Protein 6GMO (pdb70)

Foldseek 3Di:
DVDDFDDLVNLLVQLQVLADPLVPKFKKKKKWWFKAQQVPRATDAQVNLQVLQVVLCVPVPWDFDDQPPGGAWTHDVQWIWGAFFLRTIMITDHGHHDLVVVLVVVVVVQVSSCVRVVVVNMFIFFFFWDFADDLVRGHGDPDQLVVLLVVCQVVAFDQQSRLRRTGMFMKMWIGHNGQVLVLLLLVLLLLCLLLQLLLFQGDQHDNWAGDLWSHVNLVSQVGGHPLFEESPCCSVPPPDTSSVVSVSLQPRAAQFAQDPSDTQGQGPHGLVCQSVQNRVSRHSHHDDVVRSQNSQVPHYYCWGRGSIIMHTNHGTAASLVSSLSSLLSCLQRSAPVSSVVSCVLCVPPDPVNSRVSSNCCRNQRQQPDDPPGTVLVVSVVSLVSSLVSVVVVVPPSSCSNVSSPVCSVVVAHVNNVLVCCCVPVVVNGNSCSCVVRTD/DPDFDDLVVLLVQLQVLADDLVPKFKKKKKWWFKAQQVPRATDAQVVVQVLQVVLCVPVPWDFDDQVPGTAWTHDVQKIWGAFFLRTIMITDHGHHDLVVVLVVVVVVVVSSCVRVVVVNMFIFFFFWAFADDLVRGHGDPDQLVVLLVVVFVVAFDQQSRLRNTGMFMKMWIGANGFVLVLLLLVLLLQCLLLQLLLQQGHQHDNWAGPLWSHVNLLSQVGGHPLQEESPPCSPDPPDTSSVLSVSLQPRFAQFADDPSDTFGQGPHGVVCQSVQNRPSRRNHHDDVVRSQVSQVPHYYCWGGGSIIMRTNHGTAASLVSSLNSLLSCLQSSAPVSSVVSCVLCVPPDPVNSRQSSNCCRNQRQQPDDVPGTVLVVSVVSLVSSLNSVVVVVPPSSVSNVSSPVCSVVVPHPSNVLVCVCVPVVVVGCSCSCVVRID

InterPro domains:
  IPR006336 Glutamate--cysteine ligase, GCS2 [PF04107] (101-510)
  IPR011556 Glutamate--cysteine ligase, plant-type [TIGR01436] (80-514)
  IPR014746 Glutamine synthetase/guanido kinase, catalytic domain [SSF55931] (92-512)
  IPR035434 Glutamate--cysteine ligase, bacteria and plant [PIRSF017901] (77-512)
  IPR035434 Glutamate--cysteine ligase, bacteria and plant [PTHR34378] (51-514)

CATH classification: 3.30.590.20

Radius of gyration: 31.46 Å; Cα contacts (8 Å, |Δi|>4): 1824; chains: 2; bounding box: 55×90×62 Å

Sequence (877 aa):
VATEPLTREDLIAYLASGCKSKKEKWRIGTEHEKFGFEVVNNTLRPMKYDDQIAELLNSIAERFEWEEKVMEGDKIIGLKQGKQSISLEPGGQFELSSGAPLETLHQTCAEVNSHLYQVKAVAEEMGIGFLGMGFQPKWRREDIPTMPKGRYDIMRNYMPKVGSSLGLDMMLRTCTVQVNLDFSSEADMIRKFRAGLALQPIIATALFANSPFTEGKKPNGFLSMRSHIWTDTDKDRTGMLPFVFDDSFGFEQYVDYALDVPMYFAYRNGKYVDCTGMTFRQFLAGKLPCLPGELPTYNDWENHLTTIFPEVRLKRYMMEMRGADGGPWRRLCALPAFWVGLLYDEDVLQSVLDLTADWTPAEREMLRNKVPVTGLKTPFRDGLLKHVAEDVLKLAKDGLERRGYKEVGFLNAVTEVVRTGVTPAENLLEEMYNGEWGQSVDPVFQELLYATEPLTREDLIAYLASGCKSKEKWRIGTTEHEKFGFEVNTLRPMMKYDQIAELLNSIAERFEWEKVMEGDKIIGLKQGKQSISSLEPGGQFEELSGAPLETLHQTCAEVNSHLYQVKAVAEEEMGIIGFLGMGFQPKWRREEDIPTMPKGRRYDIMRNYMPKVGSLGLDMMLRTCTVQVNLDFSSEADMIRRKFRAGLALQPIATALLFANSPFTEGKPNGFLSMRSHIWTDTDKDRTGMLPFVFDDSFGFEQYVDYALDVPMYFAYRNGKYVDCTGMTFRQFLAGKLPCLPGELPTYNDWENHLTTIFPEVRLKRYMEMRGADGGPWRRLCALPAFWVGLLYDEDVLQSVLDLTADWTPAEREMLRNKVPVTGLKTPFRDGLLKHVAEDVLKLAKDDGLERRGYKEVGFLNAVTEVVRTGVTPAENLLEMYNGEWGQSVDPVFQQELLY

Structure (mmCIF, N/CA/C/O backbone):
data_6GMO
#
_entry.id   6GMO
#
_cell.length_a   58.770
_cell.length_b   109.860
_cell.length_c   84.750
_cell.angle_alpha   90.00
_cell.angle_beta   98.72
_cell.angle_gamma   90.00
#
_symmetry.space_group_name_H-M   'P 1 21 1'
#
loop_
_entity.id
_entity.type
_entity.pdbx_description
1 polymer 'Glutamate--cysteine ligase, chloroplastic'
2 non-polymer 'MAGNESIUM ION'
3 non-polymer L-GAMMA-GLUTAMYL-S-METHYLCYSTEINYLGLYCINE
4 non-polymer GLYCEROL
5 non-polymer 'ACETATE ION'
6 water water
#
loop_
_atom_site.group_PDB
_atom_site.id
_atom_site.type_symbol
_atom_site.label_atom_id
_atom_site.label_alt_id
_atom_site.label_comp_id
_atom_site.label_asym_id
_atom_site.label_entity_id
_atom_site.label_seq_id
_atom_site.pdbx_PDB_ins_code
_atom_site.Cartn_x
_atom_site.Cartn_y
_atom_site.Cartn_z
_atom_site.occupancy
_atom_site.B_iso_or_equiv
_atom_site.auth_seq_id
_atom_site.auth_comp_id
_atom_site.auth_asym_id
_atom_site.auth_atom_id
_atom_site.pdbx_PDB_model_num
ATOM 1 N N . VAL A 1 8 ? 19.606 22.976 30.133 1.00 14.66 76 VAL A N 1
ATOM 2 C CA . VAL A 1 8 ? 21.013 22.909 29.731 1.00 13.93 76 VAL A CA 1
ATOM 3 C C . VAL A 1 8 ? 21.535 21.477 29.891 1.00 14.05 76 VAL A C 1
ATOM 4 O O . VAL A 1 8 ? 21.006 20.699 30.682 1.00 19.06 76 VAL A O 1
ATOM 7 N N . ALA A 1 9 ? 22.559 21.145 29.111 1.00 13.20 77 ALA A N 1
ATOM 8 C CA . ALA A 1 9 ? 23.115 19.790 29.049 1.00 22.58 77 ALA A CA 1
ATOM 9 C C . ALA A 1 9 ? 23.760 19.368 30.353 1.00 28.88 77 ALA A C 1
ATOM 10 O O . ALA A 1 9 ? 23.547 18.257 30.819 1.00 26.70 77 ALA A O 1
ATOM 17 N N . THR A 1 10 ? 24.632 20.208 30.894 1.00 22.73 78 THR A N 1
ATOM 18 C CA . THR A 1 10 ? 25.074 19.983 32.255 1.00 40.77 78 THR A CA 1
ATOM 19 C C . THR A 1 10 ? 24.941 21.287 33.001 1.00 40.24 78 THR A C 1
ATOM 20 O O . THR A 1 10 ? 25.783 22.182 32.889 1.00 40.01 78 THR A O 1
ATOM 31 N N . GLU A 1 11 ? 23.947 21.337 33.872 1.00 22.97 79 GLU A N 1
ATOM 32 C CA . GLU A 1 11 ? 23.702 22.541 34.623 1.00 22.81 79 GLU A CA 1
ATOM 33 C C . GLU A 1 11 ? 24.538 22.322 35.859 1.00 23.28 79 GLU A C 1
ATOM 34 O O . GLU A 1 11 ? 24.671 21.187 36.294 1.00 22.37 79 GLU A O 1
ATOM 46 N N . PRO A 1 12 ? 25.161 23.383 36.389 1.00 18.36 80 PRO A N 1
ATOM 47 C CA . PRO A 1 12 ? 25.961 23.190 37.608 1.00 17.47 80 PRO A CA 1
ATOM 48 C C . PRO A 1 12 ? 25.093 22.735 38.774 1.00 24.13 80 PRO A C 1
ATOM 49 O O . PRO A 1 12 ? 23.919 23.106 38.849 1.00 22.21 80 PRO A O 1
ATOM 60 N N . LEU A 1 13 ? 25.651 21.940 39.676 1.00 22.49 81 LEU A N 1
ATOM 61 C CA . LEU A 1 13 ? 24.951 21.621 40.903 1.00 19.38 81 LEU A CA 1
ATOM 62 C C . LEU A 1 13 ? 24.628 22.903 41.637 1.00 20.82 81 LEU A C 1
ATOM 63 O O . LEU A 1 13 ? 25.415 23.853 41.642 1.00 22.45 81 LEU A O 1
ATOM 79 N N . THR A 1 14 ? 23.488 22.895 42.311 1.00 19.18 82 THR A N 1
ATOM 80 C CA . THR A 1 14 ? 23.054 24.032 43.106 1.00 18.43 82 THR A CA 1
ATOM 81 C C . THR A 1 14 ? 22.946 23.556 44.530 1.00 18.93 82 THR A C 1
ATOM 82 O O . THR A 1 14 ? 22.980 22.355 44.794 1.00 14.39 82 THR A O 1
ATOM 93 N N . ARG A 1 15 ? 22.883 24.498 45.458 1.00 16.73 83 ARG A N 1
ATOM 94 C CA . ARG A 1 15 ? 22.643 24.173 46.859 1.00 16.52 83 ARG A CA 1
ATOM 95 C C . ARG A 1 15 ? 21.452 23.222 47.001 1.00 17.94 83 ARG A C 1
ATOM 96 O O . ARG A 1 15 ? 21.502 22.264 47.775 1.00 14.27 83 ARG A O 1
ATOM 117 N N . GLU A 1 16 ? 20.390 23.458 46.234 1.00 16.65 84 GLU A N 1
ATOM 118 C CA . GLU A 1 16 ? 19.206 22.601 46.315 1.00 16.56 84 GLU A CA 1
ATOM 119 C C . GLU A 1 16 ? 19.515 21.153 45.904 1.00 15.45 84 GLU A C 1
ATOM 120 O O . GLU A 1 16 ? 18.939 20.209 46.441 1.00 12.79 84 GLU A O 1
ATOM 132 N N . ASP A 1 17 ? 20.412 20.979 44.940 1.00 14.69 85 ASP A N 1
ATOM 133 C CA . ASP A 1 17 ? 20.822 19.636 44.536 1.00 13.14 85 ASP A CA 1
ATOM 134 C C . ASP A 1 17 ? 21.636 18.958 45.631 1.00 14.89 85 ASP A C 1
ATOM 135 O O . ASP A 1 17 ? 21.532 17.751 45.802 1.00 11.42 85 ASP A O 1
ATOM 144 N N . LEU A 1 18 ? 22.463 19.715 46.352 1.00 14.63 86 LEU A N 1
ATOM 145 C CA . LEU A 1 18 ? 23.264 19.127 47.428 1.00 17.26 86 LEU A CA 1
ATOM 146 C C . LEU A 1 18 ? 22.341 18.677 48.560 1.00 17.08 86 LEU A C 1
ATOM 147 O O . LEU A 1 18 ? 22.578 17.661 49.212 1.00 12.13 86 LEU A O 1
ATOM 163 N N . ILE A 1 19 ? 21.283 19.447 48.787 1.00 10.16 87 ILE A N 1
ATOM 164 C CA . ILE A 1 19 ? 20.245 19.058 49.740 1.00 12.86 87 ILE A CA 1
ATOM 165 C C . ILE A 1 19 ? 19.554 17.778 49.294 1.00 17.02 87 ILE A C 1
ATOM 166 O O . ILE A 1 19 ? 19.330 16.862 50.085 1.00 13.24 87 ILE A O 1
ATOM 182 N N . ALA A 1 20 ? 19.215 17.705 48.023 1.00 12.91 88 ALA A N 1
ATOM 183 C CA . ALA A 1 20 ? 18.455 16.572 47.541 1.00 10.53 88 ALA A CA 1
ATOM 184 C C . ALA A 1 20 ? 19.342 15.339 47.597 1.00 14.46 88 ALA A C 1
ATOM 185 O O . ALA A 1 20 ? 18.841 14.233 47.754 1.00 12.18 88 ALA A O 1
ATOM 192 N N . TYR A 1 21 ? 20.657 15.525 47.466 1.00 12.78 89 TYR A N 1
ATOM 193 C CA . TYR A 1 21 ? 21.582 14.392 47.614 1.00 11.43 89 TYR A CA 1
ATOM 194 C C . TYR A 1 21 ? 21.395 13.743 49.003 1.00 14.25 89 TYR A C 1
ATOM 195 O O . TYR A 1 21 ? 21.204 12.530 49.105 1.00 12.74 89 TYR A O 1
ATOM 213 N N . LEU A 1 22 ? 21.457 14.539 50.069 1.00 13.55 90 LEU A N 1
ATOM 214 C CA . LEU A 1 22 ? 21.206 14.001 51.407 1.00 12.13 90 LEU A CA 1
ATOM 215 C C . LEU A 1 22 ? 19.806 13.402 51.523 1.00 14.97 90 LEU A C 1
ATOM 216 O O . LEU A 1 22 ? 19.626 12.337 52.100 1.00 14.02 90 LEU A O 1
ATOM 232 N N . ALA A 1 23 ? 18.808 14.106 51.000 1.00 12.46 91 ALA A N 1
ATOM 233 C CA . ALA A 1 23 ? 17.438 13.684 51.196 1.00 8.89 91 ALA A CA 1
ATOM 234 C C . ALA A 1 23 ? 17.133 12.367 50.467 1.00 12.74 91 ALA A C 1
ATOM 235 O O . ALA A 1 23 ? 16.170 11.672 50.817 1.00 14.65 91 ALA A O 1
ATOM 242 N N . SER A 1 24 ? 17.936 12.039 49.454 1.00 12.57 92 SER A N 1
ATOM 243 C CA . SER A 1 24 ? 17.724 10.825 48.663 1.00 8.87 92 SER A CA 1
ATOM 244 C C . SER A 1 24 ? 18.114 9.584 49.482 1.00 14.61 92 SER A C 1
ATOM 245 O O . SER A 1 24 ? 17.915 8.455 49.039 1.00 15.23 92 SER A O 1
ATOM 253 N N . GLY A 1 25 ? 18.676 9.809 50.669 1.00 11.68 93 GLY A N 1
ATOM 254 C CA . GLY A 1 25 ? 18.890 8.748 51.639 1.00 10.23 93 GLY A CA 1
ATOM 255 C C . GLY A 1 25 ? 17.641 8.310 52.390 1.00 18.44 93 GLY A C 1
ATOM 256 O O . GLY A 1 25 ? 17.652 7.267 53.035 1.00 16.51 93 GLY A O 1
ATOM 260 N N . CYS A 1 26 ? 16.560 9.084 52.322 1.00 11.71 94 CYS A N 1
ATOM 261 C CA . CYS A 1 26 ? 15.349 8.707 53.058 1.00 13.77 94 CYS A CA 1
ATOM 262 C C . CYS A 1 26 ? 14.833 7.328 52.593 1.00 17.56 94 CYS A C 1
ATOM 263 O O . CYS A 1 26 ? 14.722 7.079 51.397 1.00 17.42 94 CYS A O 1
ATOM 271 N N . LYS A 1 27 ? 14.543 6.450 53.549 1.00 12.65 95 LYS A N 1
ATOM 272 C CA . LYS A 1 27 ? 14.078 5.078 53.286 1.00 16.87 95 LYS A CA 1
ATOM 273 C C . LYS A 1 27 ? 12.904 4.764 54.192 1.00 17.74 95 LYS A C 1
ATOM 274 O O . LYS A 1 27 ? 12.913 5.162 55.350 1.00 15.20 95 LYS A O 1
ATOM 293 N N . SER A 1 28 ? 11.924 3.996 53.716 1.00 12.68 96 SER A N 1
ATOM 294 C CA . SER A 1 28 ? 10.834 3.595 54.597 1.00 18.58 96 SER A CA 1
ATOM 295 C C . SER A 1 28 ? 11.382 2.625 55.639 1.00 11.82 96 SER A C 1
ATOM 296 O O . SER A 1 28 ? 12.448 2.027 55.443 1.00 14.93 96 SER A O 1
ATOM 304 N N . LYS A 1 29 ? 10.651 2.496 56.742 1.00 12.96 97 LYS A N 1
ATOM 305 C CA A LYS A 1 29 ? 11.105 1.765 57.915 0.50 13.10 97 LYS A CA 1
ATOM 306 C CA B LYS A 1 29 ? 11.123 1.771 57.913 0.50 13.11 97 LYS A CA 1
ATOM 307 C C . LYS A 1 29 ? 11.520 0.335 57.580 1.00 21.68 97 LYS A C 1
ATOM 308 O O . LYS A 1 29 ? 12.530 -0.157 58.075 1.00 15.46 97 LYS A O 1
ATOM 345 N N . GLU A 1 30 ? 10.744 -0.338 56.735 1.00 11.37 98 GLU A N 1
ATOM 346 C CA . GLU A 1 30 ? 11.068 -1.724 56.407 1.00 19.25 98 GLU A CA 1
ATOM 347 C C . GLU A 1 30 ? 12.411 -1.829 55.676 1.00 19.67 98 GLU A C 1
ATOM 348 O O . GLU A 1 30 ? 13.051 -2.885 55.672 1.00 19.38 98 GLU A O 1
ATOM 360 N N . LYS A 1 31 ? 12.855 -0.729 55.082 1.00 14.90 99 LYS A N 1
ATOM 361 C CA . LYS A 1 31 ? 14.150 -0.708 54.400 1.00 14.61 99 LYS A CA 1
ATOM 362 C C . LYS A 1 31 ? 15.341 -0.230 55.264 1.00 9.70 99 LYS A C 1
ATOM 363 O O . LYS A 1 31 ? 16.474 -0.188 54.776 1.00 11.74 99 LYS A O 1
ATOM 382 N N . TRP A 1 32 ? 15.101 0.163 56.510 1.00 11.11 100 TRP A N 1
ATOM 383 C CA . TRP A 1 32 ? 16.206 0.563 57.388 1.00 14.73 100 TRP A CA 1
ATOM 384 C C . TRP A 1 32 ? 17.144 -0.605 57.623 1.00 19.35 100 TRP A C 1
ATOM 385 O O . TRP A 1 32 ? 16.697 -1.736 57.771 1.00 15.05 100 TRP A O 1
ATOM 406 N N . ARG A 1 33 ? 18.443 -0.323 57.669 1.00 8.95 101 ARG A N 1
ATOM 407 C CA . ARG A 1 33 ? 19.448 -1.360 57.925 1.00 9.91 101 ARG A CA 1
ATOM 408 C C . ARG A 1 33 ? 20.449 -0.860 58.968 1.00 8.89 101 ARG A C 1
ATOM 409 O O . ARG A 1 33 ? 20.385 0.299 59.413 1.00 11.38 101 ARG A O 1
ATOM 430 N N . ILE A 1 34 ? 21.391 -1.729 59.320 1.00 8.32 102 ILE A N 1
ATOM 431 C CA . ILE A 1 34 ? 22.388 -1.440 60.338 1.00 7.96 102 ILE A CA 1
ATOM 432 C C . ILE A 1 34 ? 23.766 -1.701 59.741 1.00 13.01 102 ILE A C 1
ATOM 433 O O . ILE A 1 34 ? 24.066 -2.842 59.408 1.00 9.60 102 ILE A O 1
ATOM 449 N N . GLY A 1 35 ? 24.572 -0.666 59.504 1.00 8.70 103 GLY A N 1
ATOM 450 C CA . GLY A 1 35 ? 25.971 -0.896 59.165 1.00 11.75 103 GLY A CA 1
ATOM 451 C C . GLY A 1 35 ? 26.872 -0.692 60.357 1.00 10.41 103 GLY A C 1
ATOM 452 O O . GLY A 1 35 ? 26.758 0.340 61.004 1.00 8.08 103 GLY A O 1
ATOM 456 N N . THR A 1 36 ? 27.919 -1.488 60.487 1.00 9.22 104 THR A N 1
ATOM 457 C CA . THR A 1 36 ? 28.803 -1.372 61.631 1.00 8.88 104 THR A CA 1
ATOM 458 C C . THR A 1 36 ? 30.214 -1.283 61.082 1.00 9.67 104 THR A C 1
ATOM 459 O O . THR A 1 36 ? 30.562 -2.033 60.186 1.00 13.43 104 THR A O 1
ATOM 470 N N . GLU A 1 37 ? 31.003 -0.331 61.583 1.00 8.12 105 GLU A N 1
ATOM 471 C CA . GLU A 1 37 ? 32.412 -0.204 61.189 1.00 6.35 105 GLU A CA 1
ATOM 472 C C . GLU A 1 37 ? 33.221 -0.268 62.477 1.00 11.60 105 GLU A C 1
ATOM 473 O O . GLU A 1 37 ? 32.805 0.261 63.505 1.00 10.28 105 GLU A O 1
ATOM 485 N N . HIS A 1 38 ? 34.377 -0.893 62.442 1.00 9.80 106 HIS A N 1
ATOM 486 C CA . HIS A 1 38 ? 35.250 -0.841 63.609 1.00 8.49 106 HIS A CA 1
ATOM 487 C C . HIS A 1 38 ? 36.699 -0.952 63.154 1.00 9.93 106 HIS A C 1
ATOM 488 O O . HIS A 1 38 ? 36.992 -1.475 62.072 1.00 11.27 106 HIS A O 1
ATOM 503 N N . GLU A 1 39 ? 37.586 -0.469 64.014 1.00 9.77 107 GLU A N 1
ATOM 504 C CA . GLU A 1 39 ? 39.016 -0.360 63.738 1.00 8.18 107 GLU A CA 1
ATOM 505 C C . GLU A 1 39 ? 39.764 -1.089 64.851 1.00 7.81 107 GLU A C 1
ATOM 506 O O . GLU A 1 39 ? 39.296 -1.102 65.999 1.00 11.92 107 GLU A O 1
ATOM 518 N N . LYS A 1 40 ? 40.919 -1.660 64.516 1.00 6.39 108 LYS A N 1
ATOM 519 C CA . LYS A 1 40 ? 41.711 -2.507 65.445 1.00 7.47 108 LYS A CA 1
ATOM 520 C C . LYS A 1 40 ? 43.198 -2.202 65.309 1.00 11.47 108 LYS A C 1
ATOM 521 O O . LYS A 1 40 ? 43.653 -1.931 64.208 1.00 11.28 108 LYS A O 1
ATOM 540 N N . PHE A 1 41 ? 43.970 -2.306 66.392 1.00 9.15 109 PHE A N 1
ATOM 541 C CA . PHE A 1 41 ? 45.415 -2.090 66.295 1.00 8.21 109 PHE A CA 1
ATOM 542 C C . PHE A 1 41 ? 46.101 -3.416 66.055 1.00 8.88 109 PHE A C 1
ATOM 543 O O . PHE A 1 41 ? 45.912 -4.327 66.834 1.00 10.50 109 PHE A O 1
ATOM 560 N N . GLY A 1 42 ? 46.877 -3.536 64.975 1.00 11.39 110 GLY A N 1
ATOM 561 C CA . GLY A 1 42 ? 47.702 -4.721 64.773 1.00 10.05 110 GLY A CA 1
ATOM 562 C C . GLY A 1 42 ? 49.082 -4.570 65.412 1.00 13.05 110 GLY A C 1
ATOM 563 O O . GLY A 1 42 ? 49.630 -3.472 65.435 1.00 14.89 110 GLY A O 1
ATOM 567 N N . PHE A 1 43 ? 49.644 -5.669 65.900 1.00 11.23 111 PHE A N 1
ATOM 568 C CA . PHE A 1 43 ? 50.921 -5.630 66.610 1.00 14.69 111 PHE A CA 1
ATOM 569 C C . PHE A 1 43 ? 51.655 -6.959 66.484 1.00 13.90 111 PHE A C 1
ATOM 570 O O . PHE A 1 43 ? 51.029 -7.994 66.272 1.00 14.18 111 PHE A O 1
ATOM 587 N N . GLU A 1 44 ? 52.987 -6.925 66.573 1.00 15.71 112 GLU A N 1
ATOM 588 C CA . GLU A 1 44 ? 53.791 -8.147 66.627 1.00 16.49 112 GLU A CA 1
ATOM 589 C C . GLU A 1 44 ? 53.680 -8.731 68.021 1.00 20.74 112 GLU A C 1
ATOM 590 O O . GLU A 1 44 ? 53.930 -8.046 69.005 1.00 19.12 112 GLU A O 1
ATOM 602 N N . VAL A 1 45 ? 53.317 -10.003 68.118 1.00 16.74 113 VAL A N 1
ATOM 603 C CA A VAL A 1 45 ? 53.068 -10.630 69.406 0.50 19.79 113 VAL A CA 1
ATOM 604 C CA B VAL A 1 45 ? 53.057 -10.594 69.420 0.50 19.79 113 VAL A CA 1
ATOM 605 C C . VAL A 1 45 ? 54.315 -10.658 70.269 1.00 25.72 113 VAL A C 1
ATOM 606 O O . VAL A 1 45 ? 54.243 -10.561 71.491 1.00 28.75 113 VAL A O 1
ATOM 631 N N . ASN A 1 46 ? 55.468 -10.807 69.635 1.00 23.08 114 ASN A N 1
ATOM 632 C CA A ASN A 1 46 ? 56.703 -10.942 70.395 0.50 32.66 114 ASN A CA 1
ATOM 633 C CA B ASN A 1 46 ? 56.700 -10.943 70.398 0.50 32.65 114 ASN A CA 1
ATOM 634 C C . ASN A 1 46 ? 57.196 -9.598 70.945 1.00 32.85 114 ASN A C 1
ATOM 635 O O . ASN A 1 46 ? 57.533 -9.494 72.118 1.00 44.65 114 ASN A O 1
ATOM 656 N N . THR A 1 47 ? 57.233 -8.564 70.113 1.00 24.94 115 THR A N 1
ATOM 657 C CA . THR A 1 47 ? 57.710 -7.263 70.572 1.00 18.53 115 THR A CA 1
ATOM 658 C C . THR A 1 47 ? 56.661 -6.241 70.989 1.00 24.75 115 THR A C 1
ATOM 659 O O . THR A 1 47 ? 57.000 -5.210 71.572 1.00 18.73 115 THR A O 1
ATOM 670 N N . LEU A 1 48 ? 55.390 -6.536 70.718 1.00 18.99 116 LEU A N 1
ATOM 671 C CA . LEU A 1 48 ? 54.301 -5.566 70.874 1.00 18.57 116 LEU A CA 1
ATOM 672 C C . LEU A 1 48 ? 54.341 -4.390 69.887 1.00 17.00 116 LEU A C 1
ATOM 673 O O . LEU A 1 48 ? 53.491 -3.494 69.953 1.00 15.23 116 LEU A O 1
ATOM 689 N N . ARG A 1 49 ? 55.342 -4.342 69.009 1.00 15.30 117 ARG A N 1
ATOM 690 C CA . ARG A 1 49 ? 55.446 -3.229 68.069 1.00 15.33 117 ARG A CA 1
ATOM 691 C C . ARG A 1 49 ? 54.233 -3.110 67.151 1.00 13.88 117 ARG A C 1
ATOM 692 O O . ARG A 1 49 ? 53.647 -4.108 66.773 1.00 20.22 117 ARG A O 1
ATOM 713 N N . PRO A 1 50 ? 53.889 -1.880 66.754 1.00 18.33 118 PRO A N 1
ATOM 714 C CA . PRO A 1 50 ? 52.824 -1.676 65.772 1.00 15.12 118 PRO A CA 1
ATOM 715 C C . PRO A 1 50 ? 53.152 -2.347 64.450 1.00 16.75 118 PRO A C 1
ATOM 716 O O . PRO A 1 50 ? 54.275 -2.285 63.937 1.00 18.02 118 PRO A O 1
ATOM 727 N N . MET A 1 51 ? 52.139 -2.984 63.898 1.00 15.93 119 MET A N 1
ATOM 728 C CA . MET A 1 51 ? 52.226 -3.660 62.627 1.00 14.19 119 MET A CA 1
ATOM 729 C C . MET A 1 51 ? 52.597 -2.668 61.530 1.00 14.03 119 MET A C 1
ATOM 730 O O . MET A 1 51 ? 51.970 -1.609 61.397 1.00 17.95 119 MET A O 1
ATOM 744 N N . LYS A 1 52 ? 53.660 -2.986 60.786 1.00 13.04 120 LYS A N 1
ATOM 745 C CA . LYS A 1 52 ? 54.162 -2.184 59.651 1.00 15.63 120 LYS A CA 1
ATOM 746 C C . LYS A 1 52 ? 53.446 -2.404 58.316 1.00 15.89 120 LYS A C 1
ATOM 747 O O . LYS A 1 52 ? 52.847 -3.458 58.097 1.00 18.30 120 LYS A O 1
ATOM 766 N N . TYR A 1 53 ? 53.508 -1.419 57.425 1.00 18.54 121 TYR A N 1
ATOM 767 C CA . TYR A 1 53 ? 52.860 -1.569 56.132 1.00 18.68 121 TYR A CA 1
ATOM 768 C C . TYR A 1 53 ? 53.228 -2.861 55.389 1.00 21.92 121 TYR A C 1
ATOM 769 O O . TYR A 1 53 ? 52.357 -3.479 54.801 1.00 15.90 121 TYR A O 1
ATOM 787 N N . ASP A 1 54 ? 54.486 -3.292 55.383 1.00 21.18 122 ASP A N 1
ATOM 788 C CA A ASP A 1 54 ? 54.842 -4.502 54.642 0.50 17.93 122 ASP A CA 1
ATOM 789 C CA B ASP A 1 54 ? 54.838 -4.505 54.645 0.50 17.93 122 ASP A CA 1
ATOM 790 C C . ASP A 1 54 ? 54.134 -5.736 55.216 1.00 21.02 122 ASP A C 1
ATOM 791 O O . ASP A 1 54 ? 53.763 -6.653 54.473 1.00 18.66 122 ASP A O 1
ATOM 808 N N . GLN A 1 55 ? 53.937 -5.760 56.531 1.00 19.45 123 GLN A N 1
ATOM 809 C CA . GLN A 1 55 ? 53.223 -6.860 57.183 1.00 13.80 123 GLN A CA 1
ATOM 810 C C . GLN A 1 55 ? 51.739 -6.773 56.859 1.00 16.71 123 GLN A C 1
ATOM 811 O O . GLN A 1 55 ? 51.092 -7.787 56.606 1.00 14.62 123 GLN A O 1
ATOM 825 N N . ILE A 1 56 ? 51.212 -5.551 56.869 1.00 12.71 124 ILE A N 1
ATOM 826 C CA . ILE A 1 56 ? 49.809 -5.296 56.502 1.00 12.55 124 ILE A CA 1
ATOM 827 C C . ILE A 1 56 ? 49.515 -5.754 55.073 1.00 14.29 124 ILE A C 1
ATOM 828 O O . ILE A 1 56 ? 48.483 -6.369 54.799 1.00 13.04 124 ILE A O 1
ATOM 844 N N . ALA A 1 57 ? 50.430 -5.476 54.150 1.00 16.09 125 ALA A N 1
ATOM 845 C CA . ALA A 1 57 ? 50.226 -5.912 52.773 1.00 16.28 125 ALA A CA 1
ATOM 846 C C . ALA A 1 57 ? 50.213 -7.438 52.662 1.00 13.89 125 ALA A C 1
ATOM 847 O O . ALA A 1 57 ? 49.397 -7.986 51.915 1.00 14.79 125 ALA A O 1
ATOM 854 N N . GLU A 1 58 ? 51.103 -8.138 53.371 1.00 14.14 126 GLU A N 1
ATOM 855 C CA . GLU A 1 58 ? 51.055 -9.594 53.332 1.00 13.51 126 GLU A CA 1
ATOM 856 C C . GLU A 1 58 ? 49.711 -10.101 53.878 1.00 15.45 126 GLU A C 1
ATOM 857 O O . GLU A 1 58 ? 49.125 -11.039 53.335 1.00 17.27 126 GLU A O 1
ATOM 869 N N . LEU A 1 59 ? 49.258 -9.503 54.980 1.00 11.34 127 LEU A N 1
ATOM 870 C CA . LEU A 1 59 ? 47.992 -9.893 55.604 1.00 12.62 127 LEU A CA 1
ATOM 871 C C . LEU A 1 59 ? 46.823 -9.710 54.633 1.00 15.56 127 LEU A C 1
ATOM 872 O O . LEU A 1 59 ? 46.005 -10.615 54.448 1.00 14.01 127 LEU A O 1
ATOM 888 N N . LEU A 1 60 ? 46.752 -8.544 54.003 1.00 11.75 128 LEU A N 1
ATOM 889 C CA . LEU A 1 60 ? 45.667 -8.243 53.072 1.00 13.04 128 LEU A CA 1
ATOM 890 C C . LEU A 1 60 ? 45.692 -9.190 51.876 1.00 14.12 128 LEU A C 1
ATOM 891 O O . LEU A 1 60 ? 44.657 -9.699 51.455 1.00 12.55 128 LEU A O 1
ATOM 907 N N . ASN A 1 61 ? 46.877 -9.401 51.313 1.00 11.96 129 ASN A N 1
ATOM 908 C CA . ASN A 1 61 ? 47.005 -10.316 50.177 1.00 14.97 129 ASN A CA 1
ATOM 909 C C . ASN A 1 61 ? 46.594 -11.746 50.535 1.00 17.46 129 ASN A C 1
ATOM 910 O O . ASN A 1 61 ? 45.928 -12.428 49.739 1.00 16.63 129 ASN A O 1
ATOM 921 N N . SER A 1 62 ? 46.984 -12.216 51.718 1.00 15.15 130 SER A N 1
ATOM 922 C CA . SER A 1 62 ? 46.641 -13.572 52.122 1.00 16.30 130 SER A CA 1
ATOM 923 C C . SER A 1 62 ? 45.145 -13.708 52.384 1.00 16.18 130 SER A C 1
ATOM 924 O O . SER A 1 62 ? 44.532 -14.724 52.020 1.00 16.68 130 SER A O 1
ATOM 932 N N . ILE A 1 63 ? 44.542 -12.704 53.017 1.00 10.29 131 ILE A N 1
ATOM 933 C CA . ILE A 1 63 ? 43.097 -12.753 53.247 1.00 10.85 131 ILE A CA 1
ATOM 934 C C . ILE A 1 63 ? 42.385 -12.800 51.895 1.00 10.26 131 ILE A C 1
ATOM 935 O O . ILE A 1 63 ? 41.386 -13.514 51.733 1.00 12.99 131 ILE A O 1
ATOM 951 N N . ALA A 1 64 ? 42.885 -12.029 50.936 1.00 11.91 132 ALA A N 1
ATOM 952 C CA . ALA A 1 64 ? 42.219 -11.919 49.646 1.00 13.63 132 ALA A CA 1
ATOM 953 C C . ALA A 1 64 ? 42.205 -13.286 48.979 1.00 17.19 132 ALA A C 1
ATOM 954 O O . ALA A 1 64 ? 41.175 -13.727 48.474 1.00 15.27 132 ALA A O 1
ATOM 961 N N . GLU A 1 65 ? 43.362 -13.939 48.975 1.00 16.15 133 GLU A N 1
ATOM 962 C CA . GLU A 1 65 ? 43.517 -15.212 48.278 1.00 20.58 133 GLU A CA 1
ATOM 963 C C . GLU A 1 65 ? 42.752 -16.314 48.990 1.00 19.61 133 GLU A C 1
ATOM 964 O O . GLU A 1 65 ? 42.071 -17.123 48.374 1.00 18.85 133 GLU A O 1
ATOM 976 N N . ARG A 1 66 ? 42.858 -16.342 50.306 1.00 16.25 134 ARG A N 1
ATOM 977 C CA . ARG A 1 66 ? 42.286 -17.417 51.069 1.00 13.10 134 ARG A CA 1
ATOM 978 C C . ARG A 1 66 ? 40.761 -17.352 51.139 1.00 17.41 134 ARG A C 1
ATOM 979 O O . ARG A 1 66 ? 40.078 -18.374 51.081 1.00 15.55 134 ARG A O 1
ATOM 1000 N N . PHE A 1 67 ? 40.265 -16.160 51.435 1.00 15.94 135 PHE A N 1
ATOM 1001 C CA . PHE A 1 67 ? 38.840 -15.920 51.689 1.00 14.64 135 PHE A CA 1
ATOM 1002 C C . PHE A 1 67 ? 38.028 -15.264 50.554 1.00 8.24 135 PHE A C 1
ATOM 1003 O O . PHE A 1 67 ? 36.871 -14.887 50.753 1.00 12.30 135 PHE A O 1
ATOM 1020 N N . GLU A 1 68 ? 38.678 -15.066 49.416 1.00 6.10 136 GLU A N 1
ATOM 1021 C CA . GLU A 1 68 ? 38.054 -14.500 48.220 1.00 15.60 136 GLU A CA 1
ATOM 1022 C C . GLU A 1 68 ? 37.516 -13.074 48.397 1.00 11.43 136 GLU A C 1
ATOM 1023 O O . GLU A 1 68 ? 36.310 -12.810 48.308 1.00 13.76 136 GLU A O 1
ATOM 1035 N N . TRP A 1 69 ? 38.449 -12.148 48.610 1.00 12.04 137 TRP A N 1
ATOM 1036 C CA . TRP A 1 69 ? 38.140 -10.723 48.591 1.00 11.45 137 TRP A CA 1
ATOM 1037 C C . TRP A 1 69 ? 38.867 -10.136 47.387 1.00 12.75 137 TRP A C 1
ATOM 1038 O O . TRP A 1 69 ? 39.919 -10.625 47.001 1.00 18.72 137 TRP A O 1
ATOM 1059 N N . GLU A 1 70 ? 38.292 -9.099 46.788 1.00 14.03 138 GLU A N 1
ATOM 1060 C CA A GLU A 1 70 ? 38.989 -8.344 45.758 0.50 11.46 138 GLU A CA 1
ATOM 1061 C CA B GLU A 1 70 ? 38.961 -8.323 45.755 0.50 11.49 138 GLU A CA 1
ATOM 1062 C C . GLU A 1 70 ? 39.964 -7.363 46.398 1.00 14.55 138 GLU A C 1
ATOM 1063 O O . GLU A 1 70 ? 39.683 -6.765 47.432 1.00 14.36 138 GLU A O 1
ATOM 1086 N N . LYS A 1 71 ? 41.137 -7.222 45.794 1.00 17.42 139 LYS A N 1
ATOM 1087 C CA . LYS A 1 71 ? 42.162 -6.313 46.289 1.00 15.05 139 LYS A CA 1
ATOM 1088 C C . LYS A 1 71 ? 41.915 -4.877 45.853 1.00 15.43 139 LYS A C 1
ATOM 1089 O O . LYS A 1 71 ? 41.654 -4.602 44.678 1.00 15.54 139 LYS A O 1
ATOM 1108 N N . VAL A 1 72 ? 42.030 -3.953 46.801 1.00 13.88 140 VAL A N 1
ATOM 1109 C CA . VAL A 1 72 ? 41.878 -2.517 46.524 1.00 14.88 140 VAL A CA 1
ATOM 1110 C C . VAL A 1 72 ? 43.262 -1.878 46.562 1.00 24.61 140 VAL A C 1
ATOM 1111 O O . VAL A 1 72 ? 43.977 -2.007 47.543 1.00 13.33 140 VAL A O 1
ATOM 1124 N N . MET A 1 73 ? 43.649 -1.212 45.479 1.00 19.30 141 MET A N 1
ATOM 1125 C CA . MET A 1 73 ? 45.002 -0.698 45.345 1.00 24.39 141 MET A CA 1
ATOM 1126 C C . MET A 1 73 ? 44.980 0.825 45.345 1.00 19.70 141 MET A C 1
ATOM 1127 O O . MET A 1 73 ? 43.995 1.431 44.936 1.00 19.92 141 MET A O 1
ATOM 1141 N N . GLU A 1 74 ? 46.050 1.442 45.835 1.00 21.52 142 GLU A N 1
ATOM 1142 C CA . GLU A 1 74 ? 46.330 2.830 45.496 1.00 18.56 142 GLU A CA 1
ATOM 1143 C C . GLU A 1 74 ? 47.712 2.829 44.902 1.00 24.23 142 GLU A C 1
ATOM 1144 O O . GLU A 1 74 ? 48.691 2.550 45.592 1.00 26.65 142 GLU A O 1
ATOM 1156 N N . GLY A 1 75 ? 47.796 3.125 43.610 1.00 34.65 143 GLY A N 1
ATOM 1157 C CA . GLY A 1 75 ? 49.042 2.927 42.900 1.00 28.75 143 GLY A CA 1
ATOM 1158 C C . GLY A 1 75 ? 49.413 1.459 42.902 1.00 26.32 143 GLY A C 1
ATOM 1159 O O . GLY A 1 75 ? 48.589 0.603 42.576 1.00 32.96 143 GLY A O 1
ATOM 1163 N N . ASP A 1 76 ? 50.654 1.164 43.270 1.00 28.29 144 ASP A N 1
ATOM 1164 C CA . ASP A 1 76 ? 51.142 -0.210 43.285 1.00 32.91 144 ASP A CA 1
ATOM 1165 C C . ASP A 1 76 ? 50.998 -0.860 44.661 1.00 38.30 144 ASP A C 1
ATOM 1166 O O . ASP A 1 76 ? 51.431 -1.997 44.853 1.00 37.34 144 ASP A O 1
ATOM 1175 N N . LYS A 1 77 ? 50.405 -0.136 45.611 1.00 25.77 145 LYS A N 1
ATOM 1176 C CA . LYS A 1 77 ? 50.280 -0.606 46.994 1.00 24.96 145 LYS A CA 1
ATOM 1177 C C . LYS A 1 77 ? 48.867 -1.159 47.276 1.00 22.46 145 LYS A C 1
ATOM 1178 O O . LYS A 1 77 ? 47.880 -0.496 46.979 1.00 19.55 145 LYS A O 1
ATOM 1197 N N . ILE A 1 78 ? 48.767 -2.348 47.865 1.00 19.67 146 ILE A N 1
ATOM 1198 C CA . ILE A 1 78 ? 47.459 -2.852 48.274 1.00 15.60 146 ILE A CA 1
ATOM 1199 C C . ILE A 1 78 ? 47.109 -2.128 49.569 1.00 15.43 146 ILE A C 1
ATOM 1200 O O . ILE A 1 78 ? 47.920 -2.079 50.483 1.00 19.19 146 ILE A O 1
ATOM 1216 N N . ILE A 1 79 ? 46.014 -1.374 49.547 1.00 16.66 147 ILE A N 1
ATOM 1217 C CA . ILE A 1 79 ? 45.491 -0.699 50.734 1.00 19.11 147 ILE A CA 1
ATOM 1218 C C . ILE A 1 79 ? 44.217 -1.236 51.401 1.00 15.39 147 ILE A C 1
ATOM 1219 O O . ILE A 1 79 ? 43.808 -0.711 52.436 1.00 15.12 147 ILE A O 1
ATOM 1235 N N . GLY A 1 80 ? 43.575 -2.245 50.814 1.00 11.10 148 GLY A N 1
ATOM 1236 C CA . GLY A 1 80 ? 42.284 -2.694 51.322 1.00 11.89 148 GLY A CA 1
ATOM 1237 C C . GLY A 1 80 ? 41.727 -3.865 50.530 1.00 16.05 148 GLY A C 1
ATOM 1238 O O . GLY A 1 80 ? 42.376 -4.349 49.616 1.00 13.27 148 GLY A O 1
ATOM 1242 N N . LEU A 1 81 ? 40.524 -4.308 50.886 1.00 9.39 149 LEU A N 1
ATOM 1243 C CA . LEU A 1 81 ? 39.858 -5.437 50.236 1.00 10.99 149 LEU A CA 1
ATOM 1244 C C . LEU A 1 81 ? 38.370 -5.135 50.148 1.00 12.27 149 LEU A C 1
ATOM 1245 O O . LEU A 1 81 ? 37.851 -4.378 50.953 1.00 10.80 149 LEU A O 1
ATOM 1261 N N . LYS A 1 82 ? 37.675 -5.732 49.183 1.00 12.81 150 LYS A N 1
ATOM 1262 C CA . LYS A 1 82 ? 36.228 -5.599 49.126 1.00 9.26 150 LYS A CA 1
ATOM 1263 C C . LYS A 1 82 ? 35.588 -6.953 48.811 1.00 11.74 150 LYS A C 1
ATOM 1264 O O . LYS A 1 82 ? 36.126 -7.732 48.036 1.00 15.26 150 LYS A O 1
ATOM 1283 N N . GLN A 1 83 ? 34.498 -7.272 49.499 1.00 12.11 151 GLN A N 1
ATOM 1284 C CA . GLN A 1 83 ? 33.713 -8.442 49.164 1.00 9.97 151 GLN A CA 1
ATOM 1285 C C . GLN A 1 83 ? 32.263 -8.051 49.317 1.00 11.26 151 GLN A C 1
ATOM 1286 O O . GLN A 1 83 ? 31.794 -7.835 50.445 1.00 12.52 151 GLN A O 1
ATOM 1300 N N . GLY A 1 84 ? 31.520 -8.042 48.220 1.00 12.33 152 GLY A N 1
ATOM 1301 C CA . GLY A 1 84 ? 30.147 -7.575 48.283 1.00 12.66 152 GLY A CA 1
ATOM 1302 C C . GLY A 1 84 ? 30.107 -6.193 48.910 1.00 11.40 152 GLY A C 1
ATOM 1303 O O . GLY A 1 84 ? 30.900 -5.332 48.563 1.00 16.56 152 GLY A O 1
ATOM 1307 N N . LYS A 1 85 ? 29.217 -6.015 49.885 1.00 11.92 153 LYS A N 1
ATOM 1308 C CA . LYS A 1 85 ? 29.021 -4.735 50.559 1.00 11.95 153 LYS A CA 1
ATOM 1309 C C . LYS A 1 85 ? 29.918 -4.559 51.782 1.00 11.71 153 LYS A C 1
ATOM 1310 O O . LYS A 1 85 ? 29.729 -3.632 52.553 1.00 15.12 153 LYS A O 1
ATOM 1329 N N . GLN A 1 86 ? 30.832 -5.498 52.003 1.00 11.18 154 GLN A N 1
ATOM 1330 C CA . GLN A 1 86 ? 31.873 -5.343 53.020 1.00 6.29 154 GLN A CA 1
ATOM 1331 C C . GLN A 1 86 ? 33.154 -4.800 52.433 1.00 17.77 154 GLN A C 1
ATOM 1332 O O . GLN A 1 86 ? 33.514 -5.115 51.301 1.00 9.06 154 GLN A O 1
ATOM 1346 N N . SER A 1 87 ? 33.866 -3.991 53.208 1.00 9.60 155 SER A N 1
ATOM 1347 C CA . SER A 1 87 ? 35.234 -3.669 52.822 1.00 9.06 155 SER A CA 1
ATOM 1348 C C . SER A 1 87 ? 36.162 -3.664 54.028 1.00 10.67 155 SER A C 1
ATOM 1349 O O . SER A 1 87 ? 35.736 -3.460 55.154 1.00 11.50 155 SER A O 1
ATOM 1357 N N . ILE A 1 88 ? 37.433 -3.929 53.771 1.00 9.10 156 ILE A N 1
ATOM 1358 C CA . ILE A 1 88 ? 38.475 -3.814 54.763 1.00 10.27 156 ILE A CA 1
ATOM 1359 C C . ILE A 1 88 ? 39.406 -2.685 54.320 1.00 8.69 156 ILE A C 1
ATOM 1360 O O . ILE A 1 88 ? 39.801 -2.608 53.150 1.00 9.43 156 ILE A O 1
ATOM 1376 N N . SER A 1 89 ? 39.696 -1.763 55.235 1.00 12.01 157 SER A N 1
ATOM 1377 C CA . SER A 1 89 ? 40.481 -0.587 54.878 1.00 13.16 157 SER A CA 1
ATOM 1378 C C . SER A 1 89 ? 41.517 -0.303 55.975 1.00 13.22 157 SER A C 1
ATOM 1379 O O . SER A 1 89 ? 41.576 -1.005 56.996 1.00 10.31 157 SER A O 1
ATOM 1387 N N . LEU A 1 90 ? 42.339 0.711 55.758 1.00 12.61 158 LEU A N 1
ATOM 1388 C CA . LEU A 1 90 ? 43.390 1.059 56.700 1.00 9.85 158 LEU A CA 1
ATOM 1389 C C . LEU A 1 90 ? 43.214 2.510 57.087 1.00 12.44 158 LEU A C 1
ATOM 1390 O O . LEU A 1 90 ? 42.908 3.351 56.238 1.00 16.44 158 LEU A O 1
ATOM 1406 N N . GLU A 1 91 ? 43.405 2.812 58.362 1.00 10.24 159 GLU A N 1
ATOM 1407 C CA . GLU A 1 91 ? 43.453 4.196 58.776 1.00 9.05 159 GLU A CA 1
ATOM 1408 C C . GLU A 1 91 ? 44.913 4.646 58.696 1.00 9.55 159 GLU A C 1
ATOM 1409 O O . GLU A 1 91 ? 45.796 3.835 58.449 1.00 13.67 159 GLU A O 1
ATOM 1421 N N . PRO A 1 92 ? 45.175 5.937 58.955 1.00 11.74 160 PRO A N 1
ATOM 1422 C CA . PRO A 1 92 ? 46.518 6.494 58.698 1.00 14.03 160 PRO A CA 1
ATOM 1423 C C . PRO A 1 92 ? 47.660 5.789 59.430 1.00 16.10 160 PRO A C 1
ATOM 1424 O O . PRO A 1 92 ? 48.786 5.752 58.915 1.00 14.12 160 PRO A O 1
ATOM 1435 N N . GLY A 1 93 ? 47.379 5.220 60.597 1.00 11.21 161 GLY A N 1
ATOM 1436 C CA . GLY A 1 93 ? 48.401 4.556 61.394 1.00 10.60 161 GLY A CA 1
ATOM 1437 C C . GLY A 1 93 ? 48.392 3.045 61.236 1.00 9.69 161 GLY A C 1
ATOM 1438 O O . GLY A 1 93 ? 48.934 2.323 62.065 1.00 14.45 161 GLY A O 1
ATOM 1442 N N . GLY A 1 94 ? 47.745 2.554 60.190 1.00 11.83 162 GLY A N 1
ATOM 1443 C CA . GLY A 1 94 ? 47.632 1.122 59.996 1.00 11.74 162 GLY A CA 1
ATOM 1444 C C . GLY A 1 94 ? 46.476 0.438 60.718 1.00 15.91 162 GLY A C 1
ATOM 1445 O O . GLY A 1 94 ? 46.333 -0.782 60.635 1.00 11.41 162 GLY A O 1
ATOM 1449 N N . GLN A 1 95 ? 45.648 1.199 61.422 1.00 9.57 163 GLN A N 1
ATOM 1450 C CA . GLN A 1 95 ? 44.493 0.593 62.099 1.00 10.60 163 GLN A CA 1
ATOM 1451 C C . GLN A 1 95 ? 43.662 -0.132 61.036 1.00 13.02 163 GLN A C 1
ATOM 1452 O O . GLN A 1 95 ? 43.399 0.418 59.958 1.00 12.52 163 GLN A O 1
ATOM 1466 N N . PHE A 1 96 ? 43.201 -1.332 61.383 1.00 9.48 164 PHE A N 1
ATOM 1467 C CA . PHE A 1 96 ? 42.705 -2.298 60.424 1.00 8.93 164 PHE A CA 1
ATOM 1468 C C . PHE A 1 96 ? 41.195 -2.344 60.578 1.00 10.26 164 PHE A C 1
ATOM 1469 O O . PHE A 1 96 ? 40.671 -2.864 61.577 1.00 13.25 164 PHE A O 1
ATOM 1486 N N . GLU A 1 97 ? 40.507 -1.774 59.599 1.00 10.23 165 GLU A N 1
ATOM 1487 C CA . GLU A 1 97 ? 39.074 -1.488 59.719 1.00 14.25 165 GLU A CA 1
ATOM 1488 C C . GLU A 1 97 ? 38.203 -2.438 58.895 1.00 15.22 165 GLU A C 1
ATOM 1489 O O . GLU A 1 97 ? 38.561 -2.806 57.783 1.00 10.42 165 GLU A O 1
ATOM 1501 N N . LEU A 1 98 ? 37.059 -2.823 59.454 1.00 9.43 166 LEU A N 1
ATOM 1502 C CA . LEU A 1 98 ? 36.009 -3.471 58.683 1.00 9.02 166 LEU A CA 1
ATOM 1503 C C . LEU A 1 98 ? 34.838 -2.509 58.594 1.00 10.75 166 LEU A C 1
ATOM 1504 O O . LEU A 1 98 ? 34.366 -2.021 59.615 1.00 10.19 166 LEU A O 1
ATOM 1520 N N . SER A 1 99 ? 34.398 -2.213 57.377 1.00 8.76 167 SER A N 1
ATOM 1521 C CA A SER A 1 99 ? 33.104 -1.596 57.181 0.50 9.39 167 SER A CA 1
ATOM 1522 C CA B SER A 1 99 ? 33.100 -1.584 57.159 0.50 9.40 167 SER A CA 1
ATOM 1523 C C . SER A 1 99 ? 32.148 -2.678 56.703 1.00 14.22 167 SER A C 1
ATOM 1524 O O . SER A 1 99 ? 32.253 -3.138 55.578 1.00 9.96 167 SER A O 1
ATOM 1539 N N . GLY A 1 100 ? 31.214 -3.076 57.570 1.00 11.79 168 GLY A N 1
ATOM 1540 C CA . GLY A 1 100 ? 30.309 -4.175 57.267 1.00 8.76 168 GLY A CA 1
ATOM 1541 C C . GLY A 1 100 ? 29.19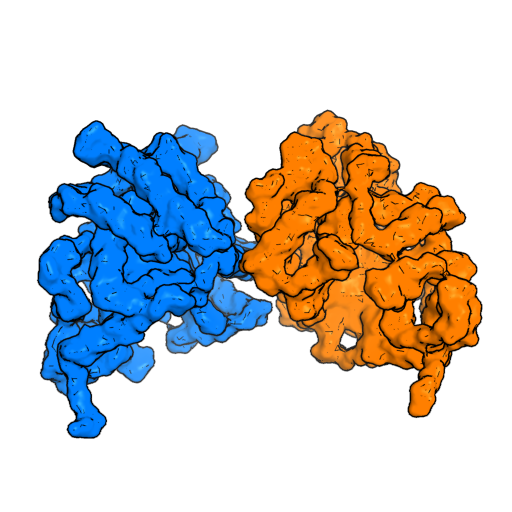9 -3.786 56.321 1.00 12.67 168 GLY A C 1
ATOM 1542 O O . GLY A 1 100 ? 29.057 -2.616 55.932 1.00 9.75 168 GLY A O 1
ATOM 1546 N N . ALA A 1 101 ? 28.405 -4.781 55.949 1.00 8.41 169 ALA A N 1
ATOM 1547 C CA . ALA A 1 101 ? 27.289 -4.587 55.026 1.00 11.22 169 ALA A CA 1
ATOM 1548 C C . ALA A 1 101 ? 26.083 -4.017 55.746 1.00 9.67 169 ALA A C 1
ATOM 1549 O O . ALA A 1 101 ? 26.002 -4.083 56.972 1.00 9.04 169 ALA A O 1
ATOM 1556 N N . PRO A 1 102 ? 25.151 -3.389 54.996 1.00 10.17 170 PRO A N 1
ATOM 1557 C CA . PRO A 1 102 ? 23.932 -3.000 55.699 1.00 11.31 170 PRO A CA 1
ATOM 1558 C C . PRO A 1 102 ? 23.116 -4.250 56.037 1.00 15.04 170 PRO A C 1
ATOM 1559 O O . PRO A 1 102 ? 22.671 -4.920 55.107 1.00 12.78 170 PRO A O 1
ATOM 1570 N N . LEU A 1 103 ? 22.769 -4.449 57.301 1.00 9.93 171 LEU A N 1
ATOM 1571 C CA . LEU A 1 103 ? 22.192 -5.711 57.722 1.00 10.83 171 LEU A CA 1
ATOM 1572 C C . LEU A 1 103 ? 20.862 -5.433 58.404 1.00 11.48 171 LEU A C 1
ATOM 1573 O O . LEU A 1 103 ? 20.613 -4.331 58.925 1.00 11.56 171 LEU A O 1
ATOM 1589 N N . GLU A 1 104 ? 19.986 -6.428 58.368 1.00 9.82 172 GLU A N 1
ATOM 1590 C CA . GLU A 1 104 ? 18.669 -6.290 58.974 1.00 7.03 172 GLU A CA 1
ATOM 1591 C C . GLU A 1 104 ? 18.633 -6.466 60.490 1.00 11.19 172 GLU A C 1
ATOM 1592 O O . GLU A 1 104 ? 17.893 -5.758 61.173 1.00 11.09 172 GLU A O 1
ATOM 1604 N N . THR A 1 105 ? 19.413 -7.407 61.029 1.00 10.53 173 THR A N 1
ATOM 1605 C CA . THR A 1 105 ? 19.361 -7.677 62.474 1.00 8.42 173 THR A CA 1
ATOM 1606 C C . THR A 1 105 ? 20.740 -7.686 63.132 1.00 9.58 173 THR A C 1
ATOM 1607 O O . THR A 1 105 ? 21.747 -7.881 62.477 1.00 8.87 173 THR A O 1
ATOM 1618 N N . LEU A 1 106 ? 20.758 -7.516 64.448 1.00 7.54 174 LEU A N 1
ATOM 1619 C CA . LEU A 1 106 ? 22.017 -7.460 65.193 1.00 12.00 174 LEU A CA 1
ATOM 1620 C C . LEU A 1 106 ? 22.609 -8.868 65.316 1.00 9.32 174 LEU A C 1
ATOM 1621 O O . LEU A 1 106 ? 23.785 -9.019 65.595 1.00 9.62 174 LEU A O 1
ATOM 1637 N N . HIS A 1 107 ? 21.806 -9.906 65.082 1.00 10.58 175 HIS A N 1
ATOM 1638 C CA . HIS A 1 107 ? 22.363 -11.259 65.004 1.00 8.02 175 HIS A CA 1
ATOM 1639 C C . HIS A 1 107 ? 23.286 -11.364 63.790 1.00 7.57 175 HIS A C 1
ATOM 1640 O O . HIS A 1 107 ? 24.336 -11.995 63.842 1.00 11.44 175 HIS A O 1
ATOM 1655 N N . GLN A 1 108 ? 22.881 -10.746 62.696 1.00 5.96 176 GLN A N 1
ATOM 1656 C CA . GLN A 1 108 ? 23.680 -10.761 61.486 1.00 6.69 176 GLN A CA 1
ATOM 1657 C C . GLN A 1 108 ? 24.938 -9.911 61.705 1.00 8.87 176 GLN A C 1
ATOM 1658 O O . GLN A 1 108 ? 26.060 -10.290 61.305 1.00 10.03 176 GLN A O 1
ATOM 1672 N N . THR A 1 109 ? 24.751 -8.768 62.362 1.00 9.19 177 THR A N 1
ATOM 1673 C CA . THR A 1 109 ? 25.864 -7.885 62.678 1.00 10.21 177 THR A CA 1
ATOM 1674 C C . THR A 1 109 ? 26.967 -8.633 63.404 1.00 6.31 177 THR A C 1
ATOM 1675 O O . THR A 1 109 ? 28.140 -8.558 63.033 1.00 9.36 177 THR A O 1
ATOM 1686 N N . CYS A 1 110 ? 26.596 -9.344 64.457 1.00 7.89 178 CYS A N 1
ATOM 1687 C CA . CYS A 1 110 ? 27.609 -9.973 65.283 1.00 8.37 178 CYS A CA 1
ATOM 1688 C C . CYS A 1 110 ? 28.241 -11.171 64.597 1.00 10.04 178 CYS A C 1
ATOM 1689 O O . CYS A 1 110 ? 29.429 -11.416 64.772 1.00 9.81 178 CYS A O 1
ATOM 1696 N N . ALA A 1 111 ? 27.466 -11.909 63.805 1.00 9.21 179 ALA A N 1
ATOM 1697 C CA . ALA A 1 111 ? 28.031 -12.976 62.980 1.00 10.87 179 ALA A CA 1
ATOM 1698 C C . ALA A 1 111 ? 29.092 -12.412 62.021 1.00 10.91 179 ALA A C 1
ATOM 1699 O O . ALA A 1 111 ? 30.142 -13.033 61.802 1.00 8.71 179 ALA A O 1
ATOM 1706 N N . GLU A 1 112 ? 28.807 -11.246 61.441 1.00 7.49 180 GLU A N 1
ATOM 1707 C CA . GLU A 1 112 ? 29.732 -10.587 60.535 1.00 8.55 180 GLU A CA 1
ATOM 1708 C C . GLU A 1 112 ? 31.009 -10.171 61.270 1.00 8.05 180 GLU A C 1
ATOM 1709 O O . GLU A 1 112 ? 32.107 -10.331 60.739 1.00 9.36 180 GLU A O 1
ATOM 1721 N N . VAL A 1 113 ? 30.878 -9.604 62.467 1.00 7.50 181 VAL A N 1
ATOM 1722 C CA . VAL A 1 113 ? 32.071 -9.286 63.252 1.00 9.78 181 VAL A CA 1
ATOM 1723 C C . VAL A 1 113 ? 32.875 -10.570 63.447 1.00 8.82 181 VAL A C 1
ATOM 1724 O O . VAL A 1 113 ? 34.077 -10.606 63.177 1.00 9.65 181 VAL A O 1
ATOM 1737 N N . ASN A 1 114 ? 32.206 -11.632 63.881 1.00 8.86 182 ASN A N 1
ATOM 1738 C CA . ASN A 1 114 ? 32.901 -12.893 64.188 1.00 10.62 182 ASN A CA 1
ATOM 1739 C C . ASN A 1 114 ? 33.625 -13.450 62.973 1.00 11.77 182 ASN A C 1
ATOM 1740 O O . ASN A 1 114 ? 34.769 -13.908 63.076 1.00 9.34 182 ASN A O 1
ATOM 1751 N N . SER A 1 115 ? 32.950 -13.439 61.823 1.00 8.41 183 SER A N 1
ATOM 1752 C CA . SER A 1 115 ? 33.557 -13.939 60.593 1.00 8.49 183 SER A CA 1
ATOM 1753 C C . SER A 1 115 ? 34.845 -13.199 60.273 1.00 9.80 183 SER A C 1
ATOM 1754 O O . SER A 1 115 ? 35.844 -13.820 59.920 1.00 7.99 183 SER A O 1
ATOM 1762 N N . HIS A 1 116 ? 34.816 -11.873 60.379 1.00 8.28 184 HIS A N 1
ATOM 1763 C CA . HIS A 1 116 ? 35.986 -11.049 60.055 1.00 8.23 184 HIS A CA 1
ATOM 1764 C C . HIS A 1 116 ? 37.117 -11.356 61.031 1.00 9.27 184 HIS A C 1
ATOM 1765 O O . HIS A 1 116 ? 38.241 -11.565 60.613 1.00 9.84 184 HIS A O 1
ATOM 1780 N N . LEU A 1 117 ? 36.803 -11.413 62.323 1.00 8.10 185 LEU A N 1
ATOM 1781 C CA . LEU A 1 117 ? 37.821 -11.681 63.325 1.00 11.02 185 LEU A CA 1
ATOM 1782 C C . LEU A 1 117 ? 38.420 -13.048 63.094 1.00 12.85 185 LEU A C 1
ATOM 1783 O O . LEU A 1 117 ? 39.637 -13.218 63.227 1.00 9.24 185 LEU A O 1
ATOM 1799 N N . TYR A 1 118 ? 37.581 -14.024 62.732 1.00 9.28 186 TYR A N 1
ATOM 1800 C CA . TYR A 1 118 ? 38.094 -15.365 62.449 1.00 8.68 186 TYR A CA 1
ATOM 1801 C C . TYR A 1 118 ? 39.103 -15.318 61.276 1.00 12.51 186 TYR A C 1
ATOM 1802 O O . TYR A 1 118 ? 40.200 -15.873 61.362 1.00 12.55 186 TYR A O 1
ATOM 1820 N N . GLN A 1 119 ? 38.726 -14.675 60.178 1.00 8.29 187 GLN A N 1
ATOM 1821 C CA . GLN A 1 119 ? 39.601 -14.599 58.989 1.00 6.71 187 GLN A CA 1
ATOM 1822 C C . GLN A 1 119 ? 40.921 -13.878 59.255 1.00 8.86 187 GLN A C 1
ATOM 1823 O O . GLN A 1 119 ? 41.974 -14.301 58.786 1.00 10.46 187 GLN A O 1
ATOM 1837 N N . VAL A 1 120 ? 40.840 -12.754 59.942 1.00 9.46 188 VAL A N 1
ATOM 1838 C CA . VAL A 1 120 ? 42.043 -11.990 60.228 1.00 8.33 188 VAL A CA 1
ATOM 1839 C C . VAL A 1 120 ? 42.974 -12.830 61.090 1.00 11.72 188 VAL A C 1
ATOM 1840 O O . VAL A 1 120 ? 44.165 -12.909 60.813 1.00 15.03 188 VAL A O 1
ATOM 1853 N N . LYS A 1 121 ? 42.450 -13.465 62.130 1.00 10.47 189 LYS A N 1
ATOM 1854 C CA . LYS A 1 121 ? 43.313 -14.243 63.024 1.00 9.07 189 LYS A CA 1
ATOM 1855 C C . LYS A 1 121 ? 43.886 -15.473 62.315 1.00 12.57 189 LYS A C 1
ATOM 1856 O O . LYS A 1 121 ? 45.028 -15.861 62.573 1.00 17.59 189 LYS A O 1
ATOM 1875 N N . ALA A 1 122 ? 43.107 -16.078 61.414 1.00 11.27 190 ALA A N 1
ATOM 1876 C CA . ALA A 1 122 ? 43.549 -17.291 60.722 1.00 11.35 190 ALA A CA 1
ATOM 1877 C C . ALA A 1 122 ? 44.831 -17.001 59.942 1.00 16.01 190 ALA A C 1
ATOM 1878 O O . ALA A 1 122 ? 45.701 -17.861 59.825 1.00 17.22 190 ALA A O 1
ATOM 1885 N N . VAL A 1 123 ? 44.898 -15.828 59.331 1.00 10.81 191 VAL A N 1
ATOM 1886 C CA . VAL A 1 123 ? 46.105 -15.421 58.602 1.00 13.44 191 VAL A CA 1
ATOM 1887 C C . VAL A 1 123 ? 47.166 -14.836 59.539 1.00 16.71 191 VAL A C 1
ATOM 1888 O O . VAL A 1 123 ? 48.358 -15.151 59.446 1.00 13.38 191 VAL A O 1
ATOM 1901 N N . ALA A 1 124 ? 46.729 -13.989 60.458 1.00 12.16 192 ALA A N 1
ATOM 1902 C CA . ALA A 1 124 ? 47.672 -13.212 61.277 1.00 13.01 192 ALA A CA 1
ATOM 1903 C C . ALA A 1 124 ? 48.486 -14.083 62.239 1.00 14.05 192 ALA A C 1
ATOM 1904 O O . ALA A 1 124 ? 49.669 -13.823 62.476 1.00 17.53 192 ALA A O 1
ATOM 1911 N N . GLU A 1 125 ? 47.857 -15.097 62.822 1.00 15.49 193 GLU A N 1
ATOM 1912 C CA . GLU A 1 125 ? 48.546 -15.874 63.843 1.00 18.44 193 GLU A CA 1
ATOM 1913 C C . GLU A 1 125 ? 49.765 -16.585 63.253 1.00 19.31 193 GLU A C 1
ATOM 1914 O O . GLU A 1 125 ? 50.772 -16.772 63.951 1.00 23.93 193 GLU A O 1
ATOM 1926 N N . GLU A 1 126 ? 49.709 -16.951 61.973 1.00 17.69 194 GLU A N 1
ATOM 1927 C CA . GLU A 1 126 ? 50.894 -17.528 61.305 1.00 18.98 194 GLU A CA 1
ATOM 1928 C C . GLU A 1 126 ? 52.014 -16.494 61.105 1.00 27.51 194 GLU A C 1
ATOM 1929 O O . GLU A 1 126 ? 53.190 -16.849 60.966 1.00 21.24 194 GLU A O 1
ATOM 1941 N N . MET A 1 127 ? 51.646 -15.216 61.060 1.00 18.73 195 MET A N 1
ATOM 1942 C CA . MET A 1 127 ? 52.615 -14.141 60.878 1.00 18.35 195 MET A CA 1
ATOM 1943 C C . MET A 1 127 ? 53.167 -13.624 62.210 1.00 17.29 195 MET A C 1
ATOM 1944 O O . MET A 1 127 ? 53.992 -12.713 62.224 1.00 19.35 195 MET A O 1
ATOM 1958 N N . GLY A 1 128 ? 52.689 -14.183 63.319 1.00 15.32 196 GLY A N 1
ATOM 1959 C CA . GLY A 1 128 ? 53.009 -13.668 64.644 1.00 21.67 196 GLY A CA 1
ATOM 1960 C C . GLY A 1 128 ? 52.414 -12.291 64.896 1.00 20.05 196 GLY A C 1
ATOM 1961 O O . GLY A 1 128 ? 53.027 -11.449 65.549 1.00 18.65 196 GLY A O 1
ATOM 1965 N N . ILE A 1 129 ? 51.220 -12.049 64.360 1.00 16.16 197 ILE A N 1
ATOM 1966 C CA . ILE A 1 129 ? 50.543 -10.768 64.524 1.00 15.39 197 ILE A CA 1
ATOM 1967 C C . ILE A 1 129 ? 49.269 -10.973 65.349 1.00 17.09 197 ILE A C 1
ATOM 1968 O O . ILE A 1 129 ? 48.544 -11.941 65.128 1.00 12.43 197 ILE A O 1
ATOM 1984 N N . GLY A 1 130 ? 49.058 -10.142 66.366 1.00 14.14 198 GLY A N 1
ATOM 1985 C CA . GLY A 1 130 ? 47.773 -10.073 67.053 1.00 10.11 198 GLY A CA 1
ATOM 1986 C C . GLY A 1 130 ? 47.018 -8.783 66.799 1.00 13.22 198 GLY A C 1
ATOM 1987 O O . GLY A 1 130 ? 47.574 -7.838 66.268 1.00 10.50 198 GLY A O 1
ATOM 1991 N N . PHE A 1 131 ? 45.779 -8.688 67.278 1.00 8.73 199 PHE A N 1
ATOM 1992 C CA . PHE A 1 131 ? 45.038 -7.432 67.176 1.00 9.50 199 PHE A CA 1
ATOM 1993 C C . PHE A 1 131 ? 44.509 -7.029 68.551 1.00 9.07 199 PHE A C 1
ATOM 1994 O O . PHE A 1 131 ? 44.092 -7.875 69.327 1.00 10.63 199 PHE A O 1
ATOM 2011 N N . LEU A 1 132 ? 44.521 -5.723 68.814 1.00 9.15 200 LEU A N 1
ATOM 2012 C CA . LEU A 1 132 ? 44.139 -5.141 70.111 1.00 12.45 200 LEU A CA 1
ATOM 2013 C C . LEU A 1 132 ? 42.911 -4.234 69.934 1.00 12.83 200 LEU A C 1
ATOM 2014 O O . LEU A 1 132 ? 42.950 -3.342 69.081 1.00 10.78 200 LEU A O 1
ATOM 2030 N N . GLY A 1 133 ? 41.759 -4.551 70.533 1.00 15.38 201 GLY A N 1
ATOM 2031 C CA . GLY A 1 133 ? 40.712 -3.553 70.656 1.00 9.65 201 GLY A CA 1
ATOM 2032 C C . GLY A 1 133 ? 40.785 -2.573 71.821 1.00 10.80 201 GLY A C 1
ATOM 2033 O O . GLY A 1 133 ? 40.328 -2.932 72.911 1.00 12.10 201 GLY A O 1
ATOM 2037 N N . MET A 1 134 ? 41.025 -1.302 71.531 1.00 13.71 202 MET A N 1
ATOM 2038 C CA . MET A 1 134 ? 41.118 -0.228 72.544 1.00 12.13 202 MET A CA 1
ATOM 2039 C C . MET A 1 134 ? 40.891 1.048 71.795 1.00 11.74 202 MET A C 1
ATOM 2040 O O . MET A 1 134 ? 41.006 1.063 70.567 1.00 13.47 202 MET A O 1
ATOM 2054 N N . GLY A 1 135 ? 40.576 2.126 72.513 1.00 8.57 203 GLY A N 1
ATOM 2055 C CA . GLY A 1 135 ? 40.314 3.406 71.865 1.00 6.83 203 GLY A CA 1
ATOM 2056 C C . GLY A 1 135 ? 41.578 4.171 71.478 1.00 7.01 203 GLY A C 1
ATOM 2057 O O . GLY A 1 135 ? 41.536 5.044 70.612 1.00 9.62 203 GLY A O 1
ATOM 2061 N N . PHE A 1 136 ? 42.664 3.901 72.187 1.00 10.71 204 PHE A N 1
ATOM 2062 C CA . PHE A 1 136 ? 43.908 4.636 71.981 1.00 11.85 204 PHE A CA 1
ATOM 2063 C C . PHE A 1 136 ? 45.091 3.707 72.197 1.00 7.59 204 PHE A C 1
ATOM 2064 O O . PHE A 1 136 ? 45.109 2.913 73.127 1.00 10.66 204 PHE A O 1
ATOM 2081 N N . GLN A 1 137 ? 46.066 3.789 71.303 1.00 10.09 205 GLN A N 1
ATOM 2082 C CA . GLN A 1 137 ? 47.235 2.927 71.381 1.00 7.80 205 GLN A CA 1
ATOM 2083 C C . GLN A 1 137 ? 47.926 3.131 72.739 1.00 10.37 205 GLN A C 1
ATOM 2084 O O . GLN A 1 137 ? 48.333 4.242 73.065 1.00 11.73 205 GLN A O 1
ATOM 2098 N N . PRO A 1 138 ? 47.961 2.079 73.569 1.00 10.35 206 PRO A N 1
ATOM 2099 C CA . PRO A 1 138 ? 48.379 2.202 74.979 1.00 13.59 206 PRO A CA 1
ATOM 2100 C C . PRO A 1 138 ? 49.885 2.347 75.282 1.00 13.54 206 PRO A C 1
ATOM 2101 O O . PRO A 1 138 ? 50.250 2.776 76.368 1.00 13.25 206 PRO A O 1
ATOM 2112 N N . LYS A 1 139 ? 50.722 1.963 74.332 1.00 11.51 207 LYS A N 1
ATOM 2113 C CA . LYS A 1 139 ? 52.155 1.711 74.578 1.00 14.08 207 LYS A CA 1
ATOM 2114 C C . LYS A 1 139 ? 53.062 2.709 73.806 1.00 15.03 207 LYS A C 1
ATOM 2115 O O . LYS A 1 139 ? 54.016 3.271 74.356 1.00 15.92 207 LYS A O 1
ATOM 2134 N N . TRP A 1 140 ? 52.877 2.775 72.498 1.00 14.40 208 TRP A N 1
ATOM 2135 C CA . TRP A 1 140 ? 53.787 3.494 71.606 1.00 11.74 208 TRP A CA 1
ATOM 2136 C C . TRP A 1 140 ? 53.571 4.994 71.429 1.00 13.06 208 TRP A C 1
ATOM 2137 O O . TRP A 1 140 ? 52.454 5.503 71.523 1.00 14.71 208 TRP A O 1
ATOM 2158 N N . ARG A 1 141 ? 54.672 5.705 71.192 1.00 16.33 209 ARG A N 1
ATOM 2159 C CA . ARG A 1 141 ? 54.642 7.141 70.873 1.00 12.59 209 ARG A CA 1
ATOM 2160 C C . ARG A 1 141 ? 54.085 7.456 69.485 1.00 12.09 209 ARG A C 1
ATOM 2161 O O . ARG A 1 141 ? 54.024 6.576 68.635 1.00 14.92 209 ARG A O 1
ATOM 2182 N N . ARG A 1 142 ? 53.681 8.715 69.264 1.00 11.28 210 ARG A N 1
ATOM 2183 C CA . ARG A 1 142 ? 53.199 9.145 67.952 1.00 11.51 210 ARG A CA 1
ATOM 2184 C C . ARG A 1 142 ? 54.227 8.797 66.864 1.00 15.96 210 ARG A C 1
ATOM 2185 O O . ARG A 1 142 ? 53.877 8.289 65.815 1.00 16.96 210 ARG A O 1
ATOM 2206 N N . GLU A 1 143 ? 55.504 9.051 67.143 1.00 18.18 211 GLU A N 1
ATOM 2207 C CA . GLU A 1 143 ? 56.571 8.835 66.170 1.00 20.58 211 GLU A CA 1
ATOM 2208 C C . GLU A 1 143 ? 56.856 7.358 65.921 1.00 20.83 211 GLU A C 1
ATOM 2209 O O . GLU A 1 143 ? 57.539 7.014 64.957 1.00 23.32 211 GLU A O 1
ATOM 2221 N N . ASP A 1 144 ? 56.347 6.488 66.791 1.00 17.56 212 ASP A N 1
ATOM 2222 C CA . ASP A 1 144 ? 56.537 5.053 66.638 1.00 16.45 212 ASP A CA 1
ATOM 2223 C C . ASP A 1 144 ? 55.517 4.404 65.696 1.00 15.86 212 ASP A C 1
ATOM 2224 O O . ASP A 1 144 ? 55.613 3.220 65.434 1.00 16.24 212 ASP A O 1
ATOM 2233 N N . ILE A 1 145 ? 54.520 5.151 65.238 1.00 17.59 213 ILE A N 1
ATOM 2234 C CA . ILE A 1 145 ? 53.455 4.553 64.436 1.00 16.27 213 ILE A CA 1
ATOM 2235 C C . ILE A 1 145 ? 53.790 4.632 62.954 1.00 11.57 213 ILE A C 1
ATOM 2236 O O . ILE A 1 145 ? 54.054 5.709 62.431 1.00 14.69 213 ILE A O 1
ATOM 2252 N N . PRO A 1 146 ? 53.755 3.489 62.261 1.00 15.57 214 PRO A N 1
ATOM 2253 C CA . PRO A 1 146 ? 53.935 3.496 60.803 1.00 23.09 214 PRO A CA 1
ATOM 2254 C C . PRO A 1 146 ? 52.850 4.327 60.113 1.00 21.47 214 PRO A C 1
ATOM 2255 O O . PRO A 1 146 ? 51.709 4.348 60.586 1.00 21.20 214 PRO A O 1
ATOM 2266 N N . THR A 1 147 ? 53.178 5.005 59.016 1.00 15.44 215 THR A N 1
ATOM 2267 C CA . THR A 1 147 ? 52.166 5.788 58.303 1.00 15.39 215 THR A CA 1
ATOM 2268 C C . THR A 1 147 ? 51.852 5.076 56.987 1.00 20.83 215 THR A C 1
ATOM 2269 O O . THR A 1 147 ? 52.742 4.564 56.326 1.00 22.20 215 THR A O 1
ATOM 2280 N N . MET A 1 148 ? 50.583 5.023 56.615 1.00 16.18 216 MET A N 1
ATOM 2281 C CA . MET A 1 148 ? 50.196 4.262 55.434 1.00 14.56 216 MET A CA 1
ATOM 2282 C C . MET A 1 148 ? 50.383 5.078 54.156 1.00 22.26 216 MET A C 1
ATOM 2283 O O . MET A 1 148 ? 50.180 6.294 54.160 1.00 22.21 216 MET A O 1
ATOM 2297 N N . PRO A 1 149 ? 50.747 4.405 53.054 1.00 21.19 217 PRO A N 1
ATOM 2298 C CA . PRO A 1 149 ? 50.944 5.020 51.728 1.00 22.83 217 PRO A CA 1
ATOM 2299 C C . PRO A 1 149 ? 49.651 5.439 51.015 1.00 25.30 217 PRO A C 1
ATOM 2300 O O . PRO A 1 149 ? 49.318 4.890 49.952 1.00 24.62 217 PRO A O 1
ATOM 2311 N N . LYS A 1 150 ? 48.944 6.407 51.587 1.00 18.19 218 LYS A N 1
ATOM 2312 C CA . LYS A 1 150 ? 47.691 6.915 51.027 1.00 25.02 218 LYS A CA 1
ATOM 2313 C C . LYS A 1 150 ? 47.739 8.446 50.904 1.00 25.38 218 LYS A C 1
ATOM 2314 O O . LYS A 1 150 ? 47.840 9.156 51.898 1.00 26.93 218 LYS A O 1
ATOM 2333 N N . GLY A 1 151 ? 47.673 8.943 49.671 1.00 24.34 219 GLY A N 1
ATOM 2334 C CA . GLY A 1 151 ? 47.816 10.361 49.394 1.00 27.18 219 GLY A CA 1
ATOM 2335 C C . GLY A 1 151 ? 46.878 11.246 50.192 1.00 29.92 219 GLY A C 1
ATOM 2336 O O . GLY A 1 151 ? 47.239 12.351 50.604 1.00 25.15 219 GLY A O 1
ATOM 2340 N N . ARG A 1 152 ? 45.660 10.764 50.392 1.00 23.46 220 ARG A N 1
ATOM 2341 C CA . ARG A 1 152 ? 44.648 11.495 51.132 1.00 29.43 220 ARG A CA 1
ATOM 2342 C C . ARG A 1 152 ? 45.147 11.771 52.550 1.00 23.44 220 ARG A C 1
ATOM 2343 O O . ARG A 1 152 ? 44.970 12.867 53.097 1.00 16.97 220 ARG A O 1
ATOM 2364 N N . TYR A 1 153 ? 45.798 10.774 53.136 1.00 17.14 221 TYR A N 1
ATOM 2365 C CA . TYR A 1 153 ? 46.319 10.899 54.499 1.00 18.11 221 TYR A CA 1
ATOM 2366 C C . TYR A 1 153 ? 47.514 11.843 54.560 1.00 27.38 221 TYR A C 1
ATOM 2367 O O . TYR A 1 153 ? 47.693 12.547 55.550 1.00 16.93 221 TYR A O 1
ATOM 2385 N N . ASP A 1 154 ? 48.331 11.853 53.508 1.00 22.73 222 ASP A N 1
ATOM 2386 C CA . ASP A 1 154 ? 49.450 12.788 53.421 1.00 25.41 222 ASP A CA 1
ATOM 2387 C C . ASP A 1 154 ? 48.974 14.243 53.529 1.00 16.28 222 ASP A C 1
ATOM 2388 O O . ASP A 1 154 ? 49.559 15.045 54.264 1.00 23.34 222 ASP A O 1
ATOM 2397 N N . ILE A 1 155 ? 47.903 14.582 52.812 1.00 18.93 223 ILE A N 1
ATOM 2398 C CA . ILE A 1 155 ? 47.329 15.923 52.866 1.00 18.05 223 ILE A CA 1
ATOM 2399 C C . ILE A 1 155 ? 46.850 16.296 54.277 1.00 21.63 223 ILE A C 1
ATOM 2400 O O . ILE A 1 155 ? 47.139 17.386 54.802 1.00 16.81 223 ILE A O 1
ATOM 2416 N N . MET A 1 156 ? 46.104 15.384 54.886 1.00 20.46 224 MET A N 1
ATOM 2417 C CA . MET A 1 156 ? 45.580 15.597 56.225 1.00 18.27 224 MET A CA 1
ATOM 2418 C C . MET A 1 156 ? 46.703 15.738 57.258 1.00 12.21 224 MET A C 1
ATOM 2419 O O . MET A 1 156 ? 46.623 16.606 58.139 1.00 17.13 224 MET A O 1
ATOM 2433 N N . ARG A 1 157 ? 47.721 14.881 57.194 1.00 16.86 225 ARG A N 1
ATOM 2434 C CA . ARG A 1 157 ? 48.810 14.944 58.179 1.00 19.29 225 ARG A CA 1
ATOM 2435 C C . ARG A 1 157 ? 49.508 16.295 58.116 1.00 24.16 225 ARG A C 1
ATOM 2436 O O . ARG A 1 157 ? 49.918 16.848 59.136 1.00 21.81 225 ARG A O 1
ATOM 2457 N N . ASN A 1 158 ? 49.637 16.837 56.919 1.00 20.76 226 ASN A N 1
ATOM 2458 C CA . ASN A 1 158 ? 50.263 18.136 56.776 1.00 20.51 226 ASN A CA 1
ATOM 2459 C C . ASN A 1 158 ? 49.373 19.270 57.295 1.00 25.12 226 ASN A C 1
ATOM 2460 O O . ASN A 1 158 ? 49.868 20.315 57.735 1.00 19.61 226 ASN A O 1
ATOM 2471 N N . TYR A 1 159 ? 48.056 19.069 57.233 1.00 16.93 227 TYR A N 1
ATOM 2472 C CA . TYR A 1 159 ? 47.084 20.077 57.671 1.00 14.68 227 TYR A CA 1
ATOM 2473 C C . TYR A 1 159 ? 46.817 20.110 59.170 1.00 15.20 227 TYR A C 1
ATOM 2474 O O . TYR A 1 159 ? 46.629 21.173 59.746 1.00 17.53 227 TYR A O 1
ATOM 2492 N N . MET A 1 160 ? 46.759 18.944 59.796 1.00 16.30 228 MET A N 1
ATOM 2493 C CA . MET A 1 160 ? 46.332 18.864 61.199 1.00 9.46 228 MET A CA 1
ATOM 2494 C C . MET A 1 160 ? 47.042 19.834 62.148 1.00 14.98 228 MET A C 1
ATOM 2495 O O . MET A 1 160 ? 46.397 20.423 63.019 1.00 17.66 228 MET A O 1
ATOM 2509 N N . PRO A 1 161 ? 48.368 19.984 62.013 1.00 18.18 229 PRO A N 1
ATOM 2510 C CA . PRO A 1 161 ? 49.091 20.851 62.961 1.00 16.92 229 PRO A CA 1
ATOM 2511 C C . PRO A 1 161 ? 48.645 22.293 62.878 1.00 17.01 229 PRO A C 1
ATOM 2512 O O . PRO A 1 161 ? 48.823 23.067 63.827 1.00 20.88 229 PRO A O 1
ATOM 2523 N N . LYS A 1 162 ? 48.036 22.653 61.754 1.00 20.25 230 LYS A N 1
ATOM 2524 C CA . LYS A 1 162 ? 47.545 24.007 61.561 1.00 20.48 230 LYS A CA 1
ATOM 2525 C C . LYS A 1 162 ? 46.256 24.280 62.349 1.00 25.75 230 LYS A C 1
ATOM 2526 O O . LYS A 1 162 ? 45.950 25.428 62.659 1.00 23.85 230 LYS A O 1
ATOM 2545 N N . VAL A 1 163 ? 45.435 23.249 62.530 1.00 14.64 231 VAL A N 1
ATOM 2546 C CA . VAL A 1 163 ? 44.160 23.368 63.243 1.00 15.06 231 VAL A CA 1
ATOM 2547 C C . VAL A 1 163 ? 44.033 22.823 64.687 1.00 13.10 231 VAL A C 1
ATOM 2548 O O . VAL A 1 163 ? 42.964 22.938 65.281 1.00 19.99 231 VAL A O 1
ATOM 2561 N N . GLY A 1 164 ? 45.080 22.197 65.225 1.00 17.72 232 GLY A N 1
ATOM 2562 C CA . GLY A 1 164 ? 45.023 21.626 66.566 1.00 16.10 232 GLY A CA 1
ATOM 2563 C C . GLY A 1 164 ? 46.284 20.873 66.920 1.00 16.59 232 GLY A C 1
ATOM 2564 O O . GLY A 1 164 ? 47.147 20.710 66.064 1.00 20.09 232 GLY A O 1
ATOM 2568 N N . SER A 1 165 ? 46.455 20.495 68.189 1.00 14.10 233 SER A N 1
ATOM 2569 C CA A SER A 1 165 ? 47.637 19.744 68.600 0.50 21.40 233 SER A CA 1
ATOM 2570 C CA B SER A 1 165 ? 47.637 19.738 68.583 0.50 21.40 233 SER A CA 1
ATOM 2571 C C . SER A 1 165 ? 47.442 18.230 68.668 1.00 21.92 233 SER A C 1
ATOM 2572 O O . SER A 1 165 ? 48.418 17.491 68.798 1.00 16.42 233 SER A O 1
ATOM 2587 N N . LEU A 1 166 ? 46.187 17.777 68.652 1.00 16.15 234 LEU A N 1
ATOM 2588 C CA . LEU A 1 166 ? 45.887 16.342 68.752 1.00 15.82 234 LEU A CA 1
ATOM 2589 C C . LEU A 1 166 ? 45.437 15.583 67.498 1.00 14.21 234 LEU A C 1
ATOM 2590 O O . LEU A 1 166 ? 45.279 14.368 67.547 1.00 16.24 234 LEU A O 1
ATOM 2606 N N . GLY A 1 167 ? 45.234 16.289 66.395 1.00 12.42 235 GLY A N 1
ATOM 2607 C CA . GLY A 1 167 ? 44.693 15.684 65.185 1.00 12.47 235 GLY A CA 1
ATOM 2608 C C . GLY A 1 167 ? 45.531 14.556 64.635 1.00 15.97 235 GLY A C 1
ATOM 2609 O O . GLY A 1 167 ? 45.007 13.609 64.038 1.00 11.66 235 GLY A O 1
ATOM 2613 N N . LEU A 1 168 ? 46.843 14.662 64.802 1.00 16.27 236 LEU A N 1
ATOM 2614 C CA . LEU A 1 168 ? 47.740 13.607 64.351 1.00 18.39 236 LEU A CA 1
ATOM 2615 C C . LEU A 1 168 ? 47.559 12.358 65.203 1.00 16.61 236 LEU A C 1
ATOM 2616 O O . LEU A 1 168 ? 47.715 11.226 64.729 1.00 12.80 236 LEU A O 1
ATOM 2632 N N . ASP A 1 169 ? 47.261 12.556 66.478 1.00 13.93 237 ASP A N 1
ATOM 2633 C CA . ASP A 1 169 ? 46.956 11.413 67.334 1.00 10.99 237 ASP A CA 1
ATOM 2634 C C . ASP A 1 169 ? 45.614 10.782 66.970 1.00 12.68 237 ASP A C 1
ATOM 2635 O O . ASP A 1 169 ? 45.464 9.572 67.067 1.00 11.26 237 ASP A O 1
ATOM 2644 N N . MET A 1 170 ? 44.644 11.594 66.568 1.00 10.76 238 MET A N 1
ATOM 2645 C CA . MET A 1 170 ? 43.394 11.043 66.047 1.00 11.85 238 MET A CA 1
ATOM 2646 C C . MET A 1 170 ? 43.698 10.123 64.875 1.00 13.38 238 MET A C 1
ATOM 2647 O O . MET A 1 170 ? 43.205 8.991 64.803 1.00 14.18 238 MET A O 1
ATOM 2661 N N . MET A 1 171 ? 44.549 10.595 63.969 1.00 11.72 239 MET A N 1
ATOM 2662 C CA . MET A 1 171 ? 44.834 9.854 62.758 1.00 10.18 239 MET A CA 1
ATOM 2663 C C . MET A 1 171 ? 45.630 8.583 63.042 1.00 12.77 239 MET A C 1
ATOM 2664 O O . MET A 1 171 ? 45.342 7.522 62.498 1.00 12.83 239 MET A O 1
ATOM 2678 N N . LEU A 1 172 ? 46.705 8.717 63.800 1.00 11.27 240 LEU A N 1
ATOM 2679 C CA . LEU A 1 172 ? 47.611 7.600 64.033 1.00 14.84 240 LEU A CA 1
ATOM 2680 C C . LEU A 1 172 ? 47.300 6.647 65.155 1.00 12.68 240 LEU A C 1
ATOM 2681 O O . LEU A 1 172 ? 47.816 5.536 65.157 1.00 11.73 240 LEU A O 1
ATOM 2697 N N . ARG A 1 173 ? 46.745 7.191 66.231 1.00 8.56 241 ARG A N 1
ATOM 2698 C CA . ARG A 1 173 ? 46.601 6.471 67.492 1.00 8.20 241 ARG A CA 1
ATOM 2699 C C . ARG A 1 173 ? 45.213 6.017 68.031 1.00 8.50 241 ARG A C 1
ATOM 2700 O O . ARG A 1 173 ? 45.148 5.514 69.146 1.00 11.25 241 ARG A O 1
ATOM 2721 N N . THR A 1 174 ? 44.120 6.262 67.313 1.00 9.29 242 THR A N 1
ATOM 2722 C CA . THR A 1 174 ? 42.783 5.958 67.878 1.00 8.39 242 THR A CA 1
ATOM 2723 C C . THR A 1 174 ? 42.051 4.863 67.084 1.00 13.47 242 THR A C 1
ATOM 2724 O O . THR A 1 174 ? 42.332 4.673 65.894 1.00 11.31 242 THR A O 1
ATOM 2735 N N . CYS A 1 175 ? 41.115 4.164 67.742 1.00 11.63 243 CYS A N 1
ATOM 2736 C CA . CYS A 1 175 ? 40.200 3.206 67.063 1.00 9.71 243 CYS A CA 1
ATOM 2737 C C . CYS A 1 175 ? 38.799 3.417 67.595 1.00 12.04 243 CYS A C 1
ATOM 2738 O O . CYS A 1 175 ? 38.626 3.617 68.785 1.00 7.72 243 CYS A O 1
ATOM 2746 N N . THR A 1 176 ? 37.808 3.315 66.719 1.00 8.45 244 THR A N 1
ATOM 2747 C CA . THR A 1 176 ? 36.418 3.497 67.094 1.00 7.90 244 THR A CA 1
ATOM 2748 C C . THR A 1 176 ? 35.637 2.255 66.721 1.00 10.45 244 THR A C 1
ATOM 2749 O O . THR A 1 176 ? 36.104 1.413 65.944 1.00 9.65 244 THR A O 1
ATOM 2760 N N . VAL A 1 177 ? 34.447 2.136 67.296 1.00 8.35 245 VAL A N 1
ATOM 2761 C CA . VAL A 1 177 ? 33.401 1.291 66.708 1.00 9.67 245 VAL A CA 1
ATOM 2762 C C . VAL A 1 177 ? 32.191 2.224 66.525 1.00 9.98 245 VAL A C 1
ATOM 2763 O O . VAL A 1 177 ? 31.808 2.959 67.438 1.00 10.60 245 VAL A O 1
ATOM 2776 N N . GLN A 1 178 ? 31.650 2.214 65.316 1.00 6.72 246 GLN A N 1
ATOM 2777 C CA . GLN A 1 178 ? 30.635 3.162 64.864 1.00 6.66 246 GLN A CA 1
ATOM 2778 C C . GLN A 1 178 ? 29.453 2.372 64.283 1.00 9.03 246 GLN A C 1
ATOM 2779 O O . GLN A 1 178 ? 29.636 1.252 63.824 1.00 10.24 246 GLN A O 1
ATOM 2793 N N . VAL A 1 179 ? 28.252 2.945 64.322 1.00 8.39 247 VAL A N 1
ATOM 2794 C CA . VAL A 1 179 ? 27.096 2.322 63.663 1.00 8.83 247 VAL A CA 1
ATOM 2795 C C . VAL A 1 179 ? 26.486 3.368 62.735 1.00 9.32 247 VAL A C 1
ATOM 2796 O O . VAL A 1 179 ? 26.515 4.567 63.027 1.00 11.21 247 VAL A O 1
ATOM 2809 N N . ASN A 1 180 ? 25.983 2.888 61.599 1.00 6.45 248 ASN A N 1
ATOM 2810 C CA . ASN A 1 180 ? 25.366 3.699 60.557 1.00 10.73 248 ASN A CA 1
ATOM 2811 C C . ASN A 1 180 ? 23.899 3.315 60.460 1.00 13.09 248 ASN A C 1
ATOM 2812 O O . ASN A 1 180 ? 23.575 2.136 60.292 1.00 9.16 248 ASN A O 1
ATOM 2823 N N . LEU A 1 181 ? 23.011 4.299 60.583 1.00 8.19 249 LEU A N 1
ATOM 2824 C CA . LEU A 1 181 ? 21.565 4.045 60.666 1.00 8.96 249 LEU A CA 1
ATOM 2825 C C . LEU A 1 181 ? 20.821 4.961 59.701 1.00 9.87 249 LEU A C 1
ATOM 2826 O O . LEU A 1 181 ? 21.296 6.027 59.342 1.00 10.49 249 LEU A O 1
ATOM 2842 N N . ASP A 1 182 ? 19.625 4.547 59.323 1.00 9.65 250 ASP A N 1
ATOM 2843 C CA . ASP A 1 182 ? 18.830 5.220 58.298 1.00 10.86 250 ASP A CA 1
ATOM 2844 C C . ASP A 1 182 ? 17.683 6.048 58.874 1.00 8.70 250 ASP A C 1
ATOM 2845 O O . ASP A 1 182 ? 17.268 5.834 60.018 1.00 8.09 250 ASP A O 1
ATOM 2854 N N . PHE A 1 183 ? 17.257 7.069 58.124 1.00 10.25 251 PHE A N 1
ATOM 2855 C CA . PHE A 1 183 ? 16.074 7.852 58.473 1.00 11.68 251 PHE A CA 1
ATOM 2856 C C . PHE A 1 183 ? 15.036 7.774 57.331 1.00 10.16 251 PHE A C 1
ATOM 2857 O O . PHE A 1 183 ? 15.390 7.463 56.190 1.00 11.49 251 PHE A O 1
ATOM 2874 N N . SER A 1 184 ? 13.756 7.977 57.660 1.00 12.95 252 SER A N 1
ATOM 2875 C CA . SER A 1 184 ? 12.679 7.903 56.675 1.00 10.65 252 SER A CA 1
ATOM 2876 C C . SER A 1 184 ? 12.228 9.234 56.047 1.00 19.36 252 SER A C 1
ATOM 2877 O O . SER A 1 184 ? 11.496 9.246 55.051 1.00 13.58 252 SER A O 1
ATOM 2885 N N . SER A 1 185 ? 12.666 10.344 56.620 1.00 12.24 253 SER A N 1
ATOM 2886 C CA . SER A 1 185 ? 12.195 11.654 56.186 1.00 11.38 253 SER A CA 1
ATOM 2887 C C . SER A 1 185 ? 13.058 12.710 56.844 1.00 19.18 253 SER A C 1
ATOM 2888 O O . SER A 1 185 ? 13.879 12.405 57.709 1.00 14.06 253 SER A O 1
ATOM 2896 N N . GLU A 1 186 ? 12.838 13.965 56.494 1.00 10.97 254 GLU A N 1
ATOM 2897 C CA . GLU A 1 186 ? 13.535 15.041 57.169 1.00 12.65 254 GLU A CA 1
ATOM 2898 C C . GLU A 1 186 ? 13.135 15.097 58.636 1.00 14.21 254 GLU A C 1
ATOM 2899 O O . GLU A 1 186 ? 13.988 15.253 59.521 1.00 13.17 254 GLU A O 1
ATOM 2911 N N . ALA A 1 187 ? 11.842 14.967 58.913 1.00 12.25 255 ALA A N 1
ATOM 2912 C CA . ALA A 1 187 ? 11.399 15.051 60.304 1.00 12.69 255 ALA A CA 1
ATOM 2913 C C . ALA A 1 187 ? 12.043 13.942 61.142 1.00 15.24 255 ALA A C 1
ATOM 2914 O O . ALA A 1 187 ? 12.391 14.149 62.303 1.00 15.52 255 ALA A O 1
ATOM 2921 N N . ASP A 1 188 ? 12.204 12.763 60.550 1.00 12.53 256 ASP A N 1
ATOM 2922 C CA . ASP A 1 188 ? 12.787 11.632 61.273 1.00 8.11 256 ASP A CA 1
ATOM 2923 C C . ASP A 1 188 ? 14.288 11.859 61.471 1.00 6.94 256 ASP A C 1
ATOM 2924 O O . ASP A 1 188 ? 14.815 11.563 62.514 1.00 9.60 256 ASP A O 1
ATOM 2933 N N . MET A 1 189 ? 14.950 12.384 60.447 1.00 8.07 257 MET A N 1
ATOM 2934 C CA . MET A 1 189 ? 16.373 12.666 60.518 1.00 12.07 257 MET A CA 1
ATOM 2935 C C . MET A 1 189 ? 16.656 13.644 61.660 1.00 15.81 257 MET A C 1
ATOM 2936 O O . MET A 1 189 ? 17.580 13.441 62.441 1.00 10.47 257 MET A O 1
ATOM 2950 N N . ILE A 1 190 ? 15.856 14.698 61.758 1.00 12.60 258 ILE A N 1
ATOM 2951 C CA . ILE A 1 190 ? 16.044 15.712 62.804 1.00 11.51 258 ILE A CA 1
ATOM 2952 C C . ILE A 1 190 ? 15.913 15.078 64.197 1.00 14.33 258 ILE A C 1
ATOM 2953 O O . ILE A 1 190 ? 16.725 15.342 65.090 1.00 10.77 258 ILE A O 1
ATOM 2969 N N . ARG A 1 191 ? 14.891 14.243 64.381 1.00 13.78 259 ARG A N 1
ATOM 2970 C CA . ARG A 1 191 ? 14.658 13.607 65.669 1.00 10.05 259 ARG A CA 1
ATOM 2971 C C . ARG A 1 191 ? 15.804 12.653 66.048 1.00 12.05 259 ARG A C 1
ATOM 2972 O O . ARG A 1 191 ? 16.244 12.620 67.210 1.00 9.06 259 ARG A O 1
ATOM 2993 N N . LYS A 1 192 ? 16.280 11.877 65.079 1.00 11.28 260 LYS A N 1
ATOM 2994 C CA . LYS A 1 192 ? 17.392 10.953 65.331 1.00 11.12 260 LYS A CA 1
ATOM 2995 C C . LYS A 1 192 ? 18.703 11.722 65.564 1.00 9.74 260 LYS A C 1
ATOM 2996 O O . LYS A 1 192 ? 19.493 11.328 66.394 1.00 7.56 260 LYS A O 1
ATOM 3015 N N . PHE A 1 193 ? 18.914 12.825 64.856 1.00 12.62 261 PHE A N 1
ATOM 3016 C CA . PHE A 1 193 ? 20.130 13.621 65.039 1.00 8.49 261 PHE A CA 1
ATOM 3017 C C . PHE A 1 193 ? 20.150 14.177 66.471 1.00 9.31 261 PHE A C 1
ATOM 3018 O O . PHE A 1 193 ? 21.176 14.127 67.153 1.00 10.67 261 PHE A O 1
ATOM 3035 N N . ARG A 1 194 ? 19.017 14.701 66.926 1.00 9.45 262 ARG A N 1
ATOM 3036 C CA . ARG A 1 194 ? 18.950 15.307 68.259 1.00 8.64 262 ARG A CA 1
ATOM 3037 C C . ARG A 1 194 ? 19.072 14.253 69.356 1.00 10.25 262 ARG A C 1
ATOM 3038 O O . ARG A 1 194 ? 19.751 14.466 70.357 1.00 9.68 262 ARG A O 1
ATOM 3059 N N . ALA A 1 195 ? 18.431 13.104 69.183 1.00 7.41 263 ALA A N 1
ATOM 3060 C CA . ALA A 1 195 ? 18.607 12.003 70.136 1.00 10.40 263 ALA A CA 1
ATOM 3061 C C . ALA A 1 195 ? 20.056 11.511 70.159 1.00 10.35 263 ALA A C 1
ATOM 3062 O O . ALA A 1 195 ? 20.631 11.309 71.223 1.00 9.46 263 ALA A O 1
ATOM 3069 N N . GLY A 1 196 ? 20.621 11.277 68.979 1.00 8.64 264 GLY A N 1
ATOM 3070 C CA . GLY A 1 196 ? 22.008 10.831 68.868 1.00 8.57 264 GLY A CA 1
ATOM 3071 C C . GLY A 1 196 ? 23.028 11.800 69.476 1.00 10.61 264 GLY A C 1
ATOM 3072 O O . GLY A 1 196 ? 23.965 11.368 70.149 1.00 10.16 264 GLY A O 1
ATOM 3076 N N . LEU A 1 197 ? 22.898 13.099 69.218 1.00 8.19 265 LEU A N 1
ATOM 3077 C CA . LEU A 1 197 ? 23.865 14.053 69.805 1.00 8.75 265 LEU A CA 1
ATOM 3078 C C . LEU A 1 197 ? 23.702 14.124 71.321 1.00 11.52 265 LEU A C 1
ATOM 3079 O O . LEU A 1 197 ? 24.664 14.026 72.060 1.00 11.21 265 LEU A O 1
ATOM 3095 N N . ALA A 1 198 ? 22.474 14.256 71.800 1.00 11.09 266 ALA A N 1
ATOM 3096 C CA . ALA A 1 198 ? 22.265 14.381 73.242 1.00 9.68 266 ALA A CA 1
ATOM 3097 C C . ALA A 1 198 ? 22.804 13.178 73.995 1.00 10.28 266 ALA A C 1
ATOM 3098 O O . ALA A 1 198 ? 23.343 13.301 75.101 1.00 13.35 266 ALA A O 1
ATOM 3105 N N . LEU A 1 199 ? 22.640 11.992 73.419 1.00 7.46 267 LEU A N 1
ATOM 3106 C CA . LEU A 1 199 ? 23.050 10.799 74.127 1.00 7.29 267 LEU A CA 1
ATOM 3107 C C . LEU A 1 199 ? 24.479 10.346 73.803 1.00 9.66 267 LEU A C 1
ATOM 3108 O O . LEU A 1 199 ? 24.954 9.396 74.411 1.00 9.99 267 LEU A O 1
ATOM 3124 N N . GLN A 1 200 ? 25.163 11.000 72.862 1.00 11.00 268 GLN A N 1
ATOM 3125 C CA . GLN A 1 200 ? 26.474 10.495 72.452 1.00 8.60 268 GLN A CA 1
ATOM 3126 C C . GLN A 1 200 ? 27.437 10.437 73.641 1.00 9.03 268 GLN A C 1
ATOM 3127 O O . GLN A 1 200 ? 28.180 9.484 73.771 1.00 12.46 268 GLN A O 1
ATOM 3141 N N . PRO A 1 201 ? 27.404 11.429 74.548 1.00 11.25 269 PRO A N 1
ATOM 3142 C CA . PRO A 1 201 ? 28.337 11.296 75.682 1.00 13.40 269 PRO A CA 1
ATOM 3143 C C . PRO A 1 201 ? 28.032 10.099 76.587 1.00 12.38 269 PRO A C 1
ATOM 3144 O O . PRO A 1 201 ? 28.925 9.554 77.242 1.00 12.09 269 PRO A O 1
ATOM 3155 N N . ILE A 1 202 ? 26.784 9.645 76.625 1.00 11.57 270 ILE A N 1
ATOM 3156 C CA A ILE A 1 202 ? 26.477 8.452 77.388 0.50 11.69 270 ILE A CA 1
ATOM 3157 C CA B ILE A 1 202 ? 26.463 8.447 77.383 0.50 11.70 270 ILE A CA 1
ATOM 3158 C C . ILE A 1 202 ? 27.108 7.230 76.718 1.00 11.98 270 ILE A C 1
ATOM 3159 O O . ILE A 1 202 ? 27.651 6.357 77.386 1.00 13.07 270 ILE A O 1
ATOM 3190 N N . ALA A 1 203 ? 27.065 7.176 75.391 1.00 9.04 271 ALA A N 1
ATOM 3191 C CA . ALA A 1 203 ? 27.724 6.083 74.686 1.00 11.28 271 ALA A CA 1
ATOM 3192 C C . ALA A 1 203 ? 29.241 6.167 74.900 1.00 10.35 271 ALA A C 1
ATOM 3193 O O . ALA A 1 203 ? 29.890 5.144 75.171 1.00 10.11 271 ALA A O 1
ATOM 3200 N N . THR A 1 204 ? 29.810 7.377 74.819 1.00 9.99 272 THR A N 1
ATOM 3201 C CA . THR A 1 204 ? 31.259 7.529 75.022 1.00 8.26 272 THR A CA 1
ATOM 3202 C C . THR A 1 204 ? 31.633 6.978 76.394 1.00 10.58 272 THR A C 1
ATOM 3203 O O . THR A 1 204 ? 32.660 6.304 76.557 1.00 9.58 272 THR A O 1
ATOM 3214 N N . ALA A 1 205 ? 30.791 7.238 77.388 1.00 8.07 273 ALA A N 1
ATOM 3215 C CA . ALA A 1 205 ? 31.059 6.771 78.737 1.00 9.38 273 ALA A CA 1
ATOM 3216 C C . ALA A 1 205 ? 30.956 5.247 78.850 1.00 12.53 273 ALA A C 1
ATOM 3217 O O . ALA A 1 205 ? 31.830 4.588 79.433 1.00 12.23 273 ALA A O 1
ATOM 3224 N N . LEU A 1 206 ? 29.883 4.673 78.302 1.00 11.84 274 LEU A N 1
ATOM 3225 C CA . LEU A 1 206 ? 29.700 3.230 78.380 1.00 9.76 274 LEU A CA 1
ATOM 3226 C C . LEU A 1 206 ? 30.867 2.483 77.743 1.00 12.04 274 LEU A C 1
ATOM 3227 O O . LEU A 1 206 ? 31.223 1.382 78.158 1.00 11.25 274 LEU A O 1
ATOM 3243 N N . PHE A 1 207 ? 31.394 3.046 76.669 1.00 9.30 275 PHE A N 1
ATOM 3244 C CA . PHE A 1 207 ? 32.416 2.375 75.888 1.00 8.13 275 PHE A CA 1
ATOM 3245 C C . PHE A 1 207 ? 33.842 2.852 76.191 1.00 10.05 275 PHE A C 1
ATOM 3246 O O . PHE A 1 207 ? 34.782 2.404 75.532 1.00 10.16 275 PHE A O 1
ATOM 3263 N N . ALA A 1 208 ? 34.008 3.762 77.158 1.00 10.80 276 ALA A N 1
ATOM 3264 C CA . ALA A 1 208 ? 35.330 4.372 77.319 1.00 10.23 276 ALA A CA 1
ATOM 3265 C C . ALA A 1 208 ? 36.348 3.265 77.561 1.00 14.46 276 ALA A C 1
ATOM 3266 O O . ALA A 1 208 ? 36.206 2.456 78.489 1.00 12.13 276 ALA A O 1
ATOM 3273 N N . ASN A 1 209 ? 37.308 3.140 76.646 1.00 13.40 277 ASN A N 1
ATOM 3274 C CA . ASN A 1 209 ? 38.426 2.301 76.878 1.00 7.59 277 ASN A CA 1
ATOM 3275 C C . ASN A 1 209 ? 39.662 2.907 76.269 1.00 9.97 277 ASN A C 1
ATOM 3276 O O . ASN A 1 209 ? 40.279 2.255 75.413 1.00 11.50 277 ASN A O 1
ATOM 3287 N N . SER A 1 210 ? 40.248 3.918 76.888 1.00 8.76 278 SER A N 1
ATOM 3288 C CA . SER A 1 210 ? 41.558 4.399 76.448 1.00 12.21 278 SER A CA 1
ATOM 3289 C C . SER A 1 210 ? 42.268 5.198 77.558 1.00 12.54 278 SER A C 1
ATOM 3290 O O . SER A 1 210 ? 42.493 6.387 77.390 1.00 10.88 278 SER A O 1
ATOM 3298 N N . PRO A 1 211 ? 42.536 4.583 78.696 1.00 11.31 279 PRO A N 1
ATOM 3299 C CA . PRO A 1 211 ? 43.217 5.155 79.872 1.00 8.88 279 PRO A CA 1
ATOM 3300 C C . PRO A 1 211 ? 44.733 5.320 79.807 1.00 12.45 279 PRO A C 1
ATOM 3301 O O . PRO A 1 211 ? 45.279 5.805 80.804 1.00 11.66 279 PRO A O 1
ATOM 3312 N N . PHE A 1 212 ? 45.394 4.736 78.808 1.00 10.20 280 PHE A N 1
ATOM 3313 C CA . PHE A 1 212 ? 46.851 4.657 78.813 1.00 12.93 280 PHE A CA 1
ATOM 3314 C C . PHE A 1 212 ? 47.472 5.431 77.661 1.00 18.59 280 PHE A C 1
ATOM 3315 O O . PHE A 1 212 ? 46.985 5.384 76.535 1.00 10.38 280 PHE A O 1
ATOM 3332 N N . THR A 1 213 ? 48.563 6.132 77.942 1.00 14.08 281 THR A N 1
ATOM 3333 C CA . THR A 1 213 ? 49.408 6.687 76.893 1.00 9.44 281 THR A CA 1
ATOM 3334 C C . THR A 1 213 ? 50.850 6.322 77.211 1.00 16.30 281 THR A C 1
ATOM 3335 O O . THR A 1 213 ? 51.318 6.519 78.332 1.00 13.20 281 THR A O 1
ATOM 3346 N N . GLU A 1 214 ? 51.522 5.725 76.238 1.00 12.77 282 GLU A N 1
ATOM 3347 C CA . GLU A 1 214 ? 52.971 5.487 76.305 1.00 17.95 282 GLU A CA 1
ATOM 3348 C C . GLU A 1 214 ? 53.332 4.744 77.578 1.00 22.60 282 GLU A C 1
ATOM 3349 O O . GLU A 1 214 ? 54.314 5.051 78.251 1.00 17.66 282 GLU A O 1
ATOM 3361 N N . GLY A 1 215 ? 52.500 3.749 77.888 1.00 12.47 283 GLY A N 1
ATOM 3362 C CA . GLY A 1 215 ? 52.750 2.816 78.969 1.00 12.34 283 GLY A CA 1
ATOM 3363 C C . GLY A 1 215 ? 52.296 3.261 80.354 1.00 10.37 283 GLY A C 1
ATOM 3364 O O . GLY A 1 215 ? 52.532 2.549 81.324 1.00 16.12 283 GLY A O 1
ATOM 3368 N N . LYS A 1 216 ? 51.632 4.415 80.455 1.00 13.99 284 LYS A N 1
ATOM 3369 C CA A LYS A 1 216 ? 51.213 4.938 81.746 0.50 13.95 284 LYS A CA 1
ATOM 3370 C CA B LYS A 1 216 ? 51.223 4.961 81.744 0.50 13.96 284 LYS A CA 1
ATOM 3371 C C . LYS A 1 216 ? 49.783 5.443 81.694 1.00 9.70 284 LYS A C 1
ATOM 3372 O O . LYS A 1 216 ? 49.296 5.811 80.640 1.00 15.88 284 LYS A O 1
ATOM 3409 N N . PRO A 1 217 ? 49.108 5.462 82.843 1.00 13.19 285 PRO A N 1
ATOM 3410 C CA . PRO A 1 217 ? 47.787 6.104 82.857 1.00 11.56 285 PRO A CA 1
ATOM 3411 C C . PRO A 1 217 ? 47.885 7.580 82.484 1.00 16.91 285 PRO A C 1
ATOM 3412 O O . PRO A 1 217 ? 48.791 8.274 82.950 1.00 18.47 285 PRO A O 1
ATOM 3423 N N . ASN A 1 218 ? 46.989 8.041 81.615 1.00 10.71 286 ASN A N 1
ATOM 3424 C CA . ASN A 1 218 ? 47.070 9.382 81.065 1.00 11.93 286 ASN A CA 1
ATOM 3425 C C . ASN A 1 218 ? 46.166 10.424 81.725 1.00 10.46 286 ASN A C 1
ATOM 3426 O O . ASN A 1 218 ? 46.186 11.592 81.344 1.00 17.64 286 ASN A O 1
ATOM 3437 N N . GLY A 1 219 ? 45.384 10.010 82.714 1.00 11.98 287 GLY A N 1
ATOM 3438 C CA . GLY A 1 219 ? 44.475 10.927 83.391 1.00 15.17 287 GLY A CA 1
ATOM 3439 C C . GLY A 1 219 ? 43.069 10.958 82.802 1.00 23.37 287 GLY A C 1
ATOM 3440 O O . GLY A 1 219 ? 42.203 11.699 83.273 1.00 15.77 287 GLY A O 1
ATOM 3444 N N . PHE A 1 220 ? 42.837 10.155 81.768 1.00 14.63 288 PHE A N 1
ATOM 3445 C CA . PHE A 1 220 ? 41.518 10.074 81.119 1.00 8.78 288 PHE A CA 1
ATOM 3446 C C . PHE A 1 220 ? 40.959 8.649 81.202 1.00 9.97 288 PHE A C 1
ATOM 3447 O O . PHE A 1 220 ? 41.696 7.687 81.476 1.00 12.53 288 PHE A O 1
ATOM 3464 N N . LEU A 1 221 ? 39.635 8.512 81.110 1.00 14.84 289 LEU A N 1
ATOM 3465 C CA . LEU A 1 221 ? 39.021 7.222 80.773 1.00 11.56 289 LEU A CA 1
ATOM 3466 C C . LEU A 1 221 ? 38.958 6.978 79.254 1.00 11.85 289 LEU A C 1
ATOM 3467 O O . LEU A 1 221 ? 39.365 5.924 78.774 1.00 12.30 289 LEU A O 1
ATOM 3483 N N . SER A 1 222 ? 38.460 7.959 78.500 1.00 10.48 290 SER A N 1
ATOM 3484 C CA . SER A 1 222 ? 38.641 7.910 77.053 1.00 12.95 290 SER A CA 1
ATOM 3485 C C . SER A 1 222 ? 39.524 9.061 76.596 1.00 9.35 290 SER A C 1
ATOM 3486 O O . SER A 1 222 ? 39.034 10.131 76.254 1.00 9.90 290 SER A O 1
ATOM 3494 N N . MET A 1 223 ? 40.802 8.773 76.365 1.00 9.97 291 MET A N 1
ATOM 3495 C CA . MET A 1 223 ? 41.698 9.769 75.796 1.00 12.15 291 MET A CA 1
ATOM 3496 C C . MET A 1 223 ? 41.300 9.982 74.334 1.00 14.25 291 MET A C 1
ATOM 3497 O O . MET A 1 223 ? 41.472 11.059 73.773 1.00 13.30 291 MET A O 1
ATOM 3511 N N . ARG A 1 224 ? 40.743 8.938 73.724 1.00 10.95 292 ARG A N 1
ATOM 3512 C CA . ARG A 1 224 ? 40.326 9.005 72.333 1.00 5.53 292 ARG A CA 1
ATOM 3513 C C . ARG A 1 224 ? 39.318 10.132 72.175 1.00 9.12 292 ARG A C 1
ATOM 3514 O O . ARG A 1 224 ? 39.396 10.950 71.273 1.00 10.85 292 ARG A O 1
ATOM 3535 N N . SER A 1 225 ? 38.356 10.188 73.073 1.00 7.61 293 SER A N 1
ATOM 3536 C CA . SER A 1 225 ? 37.308 11.182 72.929 1.00 8.25 293 SER A CA 1
ATOM 3537 C C . SER A 1 225 ? 37.883 12.576 73.168 1.00 10.12 293 SER A C 1
ATOM 3538 O O . SER A 1 225 ? 37.520 13.553 72.500 1.00 10.15 293 SER A O 1
ATOM 3546 N N . HIS A 1 226 ? 38.784 12.667 74.129 1.00 12.27 294 HIS A N 1
ATOM 3547 C CA . HIS A 1 226 ? 39.449 13.938 74.415 1.00 11.90 294 HIS A CA 1
ATOM 3548 C C . HIS A 1 226 ? 40.196 14.453 73.181 1.00 16.38 294 HIS A C 1
ATOM 3549 O O . HIS A 1 226 ? 40.188 15.639 72.892 1.00 13.57 294 HIS A O 1
ATOM 3564 N N . ILE A 1 227 ? 40.843 13.551 72.456 1.00 17.50 295 ILE A N 1
ATOM 3565 C CA . ILE A 1 227 ? 41.590 13.907 71.251 1.00 9.08 295 ILE A CA 1
ATOM 3566 C C . ILE A 1 227 ? 40.686 14.612 70.240 1.00 13.21 295 ILE A C 1
ATOM 3567 O O . ILE A 1 227 ? 41.081 15.586 69.588 1.00 12.84 295 ILE A O 1
ATOM 3583 N N . TRP A 1 228 ? 39.445 14.150 70.124 1.00 9.79 296 TRP A N 1
ATOM 3584 C CA . TRP A 1 228 ? 38.527 14.800 69.192 1.00 16.52 296 TRP A CA 1
ATOM 3585 C C . TRP A 1 228 ? 38.118 16.239 69.570 1.00 15.21 296 TRP A C 1
ATOM 3586 O O . TRP A 1 228 ? 37.427 16.899 68.793 1.00 15.86 296 TRP A O 1
ATOM 3607 N N . THR A 1 229 ? 38.460 16.712 70.767 1.00 16.55 297 THR A N 1
ATOM 3608 C CA . THR A 1 229 ? 38.216 18.132 71.097 1.00 17.06 297 THR A CA 1
ATOM 3609 C C . THR A 1 229 ? 39.377 19.080 70.786 1.00 23.29 297 THR A C 1
ATOM 3610 O O . THR A 1 229 ? 39.242 20.296 70.915 1.00 19.02 297 THR A O 1
ATOM 3621 N N . ASP A 1 230 ? 40.558 18.518 70.575 1.00 19.33 298 ASP A N 1
ATOM 3622 C CA . ASP A 1 230 ? 41.728 19.222 70.034 1.00 18.24 298 ASP A CA 1
ATOM 3623 C C . ASP A 1 230 ? 42.143 18.935 68.594 1.00 18.94 298 ASP A C 1
ATOM 3624 O O . ASP A 1 230 ? 43.342 18.971 68.307 1.00 15.36 298 ASP A O 1
ATOM 3633 N N . THR A 1 231 ? 41.268 18.325 67.811 1.00 13.92 299 THR A N 1
ATOM 3634 C CA . THR A 1 231 ? 41.621 17.956 66.448 1.00 12.67 299 THR A CA 1
ATOM 3635 C C . THR A 1 231 ? 41.387 19.116 65.470 1.00 20.76 299 THR A C 1
ATOM 3636 O O . THR A 1 231 ? 42.319 19.567 64.820 1.00 14.92 299 THR A O 1
ATOM 3647 N N . ASP A 1 232 ? 40.135 19.472 65.214 1.00 13.28 300 ASP A N 1
ATOM 3648 C CA . ASP A 1 232 ? 39.855 20.630 64.381 1.00 13.01 300 ASP A CA 1
ATOM 3649 C C . ASP A 1 232 ? 38.525 21.223 64.786 1.00 24.69 300 ASP A C 1
ATOM 3650 O O . ASP A 1 232 ? 37.508 20.542 64.643 1.00 14.99 300 ASP A O 1
ATOM 3659 N N . LYS A 1 233 ? 38.464 22.509 65.104 1.00 16.71 301 LYS A N 1
ATOM 3660 C CA . LYS A 1 233 ? 37.209 23.053 65.610 1.00 15.64 301 LYS A CA 1
ATOM 3661 C C . LYS A 1 233 ? 36.154 23.202 64.512 1.00 16.53 301 LYS A C 1
ATOM 3662 O O . LYS A 1 233 ? 34.965 23.257 64.812 1.00 14.90 301 LYS A O 1
ATOM 3681 N N . ASP A 1 234 ? 36.586 23.294 63.254 1.00 16.41 302 ASP A N 1
ATOM 3682 C CA . ASP A 1 234 ? 35.667 23.568 62.151 1.00 17.23 302 ASP A CA 1
ATOM 3683 C C . ASP A 1 234 ? 34.798 22.366 61.809 1.00 18.15 302 ASP A C 1
ATOM 3684 O O . ASP A 1 234 ? 33.739 22.508 61.202 1.00 18.14 302 ASP A O 1
ATOM 3693 N N . ARG A 1 235 ? 35.383 21.191 61.967 1.00 17.77 303 ARG A N 1
ATOM 3694 C CA . ARG A 1 235 ? 34.727 19.914 61.637 1.00 14.14 303 ARG A CA 1
ATOM 3695 C C . ARG A 1 235 ? 34.235 18.960 62.742 1.00 13.20 303 ARG A C 1
ATOM 3696 O O . ARG A 1 235 ? 33.991 17.795 62.431 1.00 11.65 303 ARG A O 1
ATOM 3717 N N . THR A 1 236 ? 34.262 19.365 64.013 1.00 11.26 304 THR A N 1
ATOM 3718 C CA . THR A 1 236 ? 33.975 18.445 65.116 1.00 12.51 304 THR A CA 1
ATOM 3719 C C . THR A 1 236 ? 32.913 18.980 66.070 1.00 13.02 304 THR A C 1
ATOM 3720 O O . THR A 1 236 ? 32.422 20.102 65.911 1.00 16.20 304 THR A O 1
ATOM 3731 N N . GLY A 1 237 ? 32.576 18.176 67.073 1.00 13.00 305 GLY A N 1
ATOM 3732 C CA . GLY A 1 237 ? 31.753 18.659 68.165 1.00 12.93 305 GLY A CA 1
ATOM 3733 C C . GLY A 1 237 ? 30.281 18.278 68.175 1.00 21.22 305 GLY A C 1
ATOM 3734 O O . GLY A 1 237 ? 29.822 17.407 67.436 1.00 14.41 305 GLY A O 1
ATOM 3738 N N . MET A 1 238 ? 29.554 18.956 69.053 1.00 11.54 306 MET A N 1
ATOM 3739 C CA . MET A 1 238 ? 28.180 18.615 69.419 1.00 9.30 306 MET A CA 1
ATOM 3740 C C . MET A 1 238 ? 27.138 19.356 68.590 1.00 12.96 306 MET A C 1
ATOM 3741 O O . MET A 1 238 ? 25.934 19.252 68.869 1.00 14.14 306 MET A O 1
ATOM 3755 N N . LEU A 1 239 ? 27.597 20.130 67.610 1.00 13.79 307 LEU A N 1
ATOM 3756 C CA . LEU A 1 239 ? 26.720 20.767 66.630 1.00 11.27 307 LEU A CA 1
ATOM 3757 C C . LEU A 1 239 ? 25.446 21.340 67.250 1.00 13.07 307 LEU A C 1
ATOM 3758 O O . LEU A 1 239 ? 24.359 20.875 66.942 1.00 13.24 307 LEU A O 1
ATOM 3774 N N . PRO A 1 240 ? 25.569 22.360 68.114 1.00 15.64 308 PRO A N 1
ATOM 3775 C CA . PRO A 1 240 ? 24.377 22.881 68.812 1.00 16.19 308 PRO A CA 1
ATOM 3776 C C . PRO A 1 240 ? 23.272 23.402 67.880 1.00 15.17 308 PRO A C 1
ATOM 3777 O O . PRO A 1 240 ? 22.102 23.361 68.256 1.00 16.93 308 PRO A O 1
ATOM 3788 N N . PHE A 1 241 ? 23.635 23.849 66.679 1.00 14.53 309 PHE A N 1
ATOM 3789 C CA . PHE A 1 241 ? 22.648 24.337 65.720 1.00 15.00 309 PHE A CA 1
ATOM 3790 C C . PHE A 1 241 ? 21.630 23.262 65.308 1.00 17.07 309 PHE A C 1
ATOM 3791 O O . PHE A 1 241 ? 20.532 23.580 64.819 1.00 16.97 309 PHE A O 1
ATOM 3808 N N . VAL A 1 242 ? 21.974 21.990 65.488 1.00 14.82 310 VAL A N 1
ATOM 3809 C CA . VAL A 1 242 ? 21.016 20.922 65.192 1.00 11.60 310 VAL A CA 1
ATOM 3810 C C . VAL A 1 242 ? 19.771 21.031 66.072 1.00 12.57 310 VAL A C 1
ATOM 3811 O O . VAL A 1 242 ? 18.702 20.515 65.735 1.00 12.39 310 VAL A O 1
ATOM 3824 N N . PHE A 1 243 ? 19.910 21.687 67.214 1.00 14.98 311 PHE A N 1
ATOM 3825 C CA . PHE A 1 243 ? 18.803 21.783 68.144 1.00 15.49 311 PHE A CA 1
ATOM 3826 C C . PHE A 1 243 ? 17.992 23.062 67.908 1.00 13.75 311 PHE A C 1
ATOM 3827 O O . PHE A 1 243 ? 16.981 23.280 68.569 1.00 22.98 311 PHE A O 1
ATOM 3844 N N . ASP A 1 244 ? 18.414 23.889 66.955 1.00 15.37 312 ASP A N 1
ATOM 3845 C CA . ASP A 1 244 ? 17.641 25.090 66.603 1.00 21.86 312 ASP A CA 1
ATOM 3846 C C . ASP A 1 244 ? 16.363 24.740 65.819 1.00 20.74 312 ASP A C 1
ATOM 3847 O O . ASP A 1 244 ? 16.341 23.798 65.019 1.00 15.27 312 ASP A O 1
ATOM 3856 N N . ASP A 1 245 ? 15.306 25.520 66.017 1.00 18.76 313 ASP A N 1
ATOM 3857 C CA . ASP A 1 245 ? 14.051 25.291 65.301 1.00 20.60 313 ASP A CA 1
ATOM 3858 C C . ASP A 1 245 ? 14.265 25.250 63.799 1.00 19.13 313 ASP A C 1
ATOM 3859 O O . ASP A 1 245 ? 13.546 24.555 63.074 1.00 19.83 313 ASP A O 1
ATOM 3868 N N . SER A 1 246 ? 15.256 25.993 63.327 1.00 14.64 314 SER A N 1
ATOM 3869 C CA . SER A 1 246 ? 15.494 26.093 61.897 1.00 16.76 314 SER A CA 1
ATOM 3870 C C . SER A 1 246 ? 16.131 24.845 61.276 1.00 20.79 314 SER A C 1
ATOM 3871 O O . SER A 1 246 ? 16.220 24.738 60.058 1.00 19.87 314 SER A O 1
ATOM 3879 N N . PHE A 1 247 ? 16.593 23.913 62.100 1.00 15.94 315 PHE A N 1
ATOM 3880 C CA . PHE A 1 247 ? 17.429 22.833 61.582 1.00 13.95 315 PHE A CA 1
ATOM 3881 C C . PHE A 1 247 ? 16.650 21.871 60.671 1.00 13.17 315 PHE A C 1
ATOM 3882 O O . PHE A 1 247 ? 15.512 21.514 60.946 1.00 14.89 315 PHE A O 1
ATOM 3899 N N . GLY A 1 248 ? 17.308 21.467 59.597 1.00 13.03 316 GLY A N 1
ATOM 3900 C CA . GLY A 1 248 ? 16.808 20.496 58.635 1.00 13.85 316 GLY A CA 1
ATOM 3901 C C . GLY A 1 248 ? 17.967 20.194 57.688 1.00 14.73 316 GLY A C 1
ATOM 3902 O O . GLY A 1 248 ? 19.105 20.575 57.966 1.00 15.51 316 GLY A O 1
ATOM 3906 N N . PHE A 1 249 ? 17.699 19.509 56.578 1.00 12.13 317 PHE A N 1
ATOM 3907 C CA . PHE A 1 249 ? 18.750 19.221 55.597 1.00 12.44 317 PHE A CA 1
ATOM 3908 C C . PHE A 1 249 ? 19.459 20.491 55.118 1.00 13.47 317 PHE A C 1
ATOM 3909 O O . PHE A 1 249 ? 20.669 20.509 54.942 1.00 15.92 317 PHE A O 1
ATOM 3926 N N . GLU A 1 250 ? 18.696 21.556 54.887 1.00 14.22 318 GLU A N 1
ATOM 3927 C CA . GLU A 1 250 ? 19.258 22.768 54.322 1.00 14.44 318 GLU A CA 1
ATOM 3928 C C . GLU A 1 250 ? 20.326 23.344 55.231 1.00 15.01 318 GLU A C 1
ATOM 3929 O O . GLU A 1 250 ? 21.398 23.757 54.779 1.00 15.29 318 GLU A O 1
ATOM 3941 N N . GLN A 1 251 ? 20.052 23.372 56.528 1.00 14.17 319 GLN A N 1
ATOM 3942 C CA . GLN A 1 251 ? 21.013 23.953 57.452 1.00 11.33 319 GLN A CA 1
ATOM 3943 C C . GLN A 1 251 ? 22.271 23.087 57.561 1.00 14.69 319 GLN A C 1
ATOM 3944 O O . GLN A 1 251 ? 23.380 23.621 57.669 1.00 14.84 319 GLN A O 1
ATOM 3958 N N . TYR A 1 252 ? 22.124 21.761 57.521 1.00 13.53 320 TYR A N 1
ATOM 3959 C CA . TYR A 1 252 ? 23.322 20.915 57.545 1.00 12.78 320 TYR A CA 1
ATOM 3960 C C . TYR A 1 252 ? 24.178 21.147 56.303 1.00 12.62 320 TYR A C 1
ATOM 3961 O O . TYR A 1 252 ? 25.412 21.116 56.375 1.00 12.70 320 TYR A O 1
ATOM 3979 N N . VAL A 1 253 ? 23.524 21.356 55.167 1.00 11.63 321 VAL A N 1
ATOM 3980 C CA . VAL A 1 253 ? 24.226 21.584 53.918 1.00 15.18 321 VAL A CA 1
ATOM 3981 C C . VAL A 1 253 ? 25.016 22.893 54.001 1.00 17.90 321 VAL A C 1
ATOM 3982 O O . VAL A 1 253 ? 26.178 22.943 53.616 1.00 16.22 321 VAL A O 1
ATOM 3995 N N . ASP A 1 254 ? 24.396 23.938 54.539 1.00 12.59 322 ASP A N 1
ATOM 3996 C CA . ASP A 1 254 ? 25.085 25.214 54.705 1.00 19.43 322 ASP A CA 1
ATOM 3997 C C . ASP A 1 254 ? 26.276 25.073 55.647 1.00 17.01 322 ASP A C 1
ATOM 3998 O O . ASP A 1 254 ? 27.346 25.619 55.385 1.00 16.84 322 ASP A O 1
ATOM 4007 N N . TYR A 1 255 ? 26.096 24.312 56.724 1.00 14.53 323 TYR A N 1
ATOM 4008 C CA . TYR A 1 255 ? 27.212 23.971 57.606 1.00 14.49 323 TYR A CA 1
ATOM 4009 C C . TYR A 1 255 ? 28.354 23.302 56.834 1.00 15.46 323 TYR A C 1
ATOM 4010 O O . TYR A 1 255 ? 29.488 23.768 56.872 1.00 14.26 323 TYR A O 1
ATOM 4028 N N . ALA A 1 256 ? 28.044 22.220 56.122 1.00 12.79 324 ALA A N 1
ATOM 4029 C CA . ALA A 1 256 ? 29.054 21.479 55.383 1.00 16.08 324 ALA A CA 1
ATOM 4030 C C . ALA A 1 256 ? 29.689 22.329 54.282 1.00 15.78 324 ALA A C 1
ATOM 4031 O O . ALA A 1 256 ? 30.879 22.212 54.026 1.00 15.25 324 ALA A O 1
ATOM 4038 N N . LEU A 1 257 ? 28.906 23.185 53.634 1.00 13.14 325 LEU A N 1
ATOM 4039 C CA . LEU A 1 257 ? 29.467 24.056 52.607 1.00 17.04 325 LEU A CA 1
ATOM 4040 C C . LEU A 1 257 ? 30.586 24.939 53.164 1.00 18.76 325 LEU A C 1
ATOM 4041 O O . LEU A 1 257 ? 31.538 25.282 52.449 1.00 17.07 325 LEU A O 1
ATOM 4057 N N . ASP A 1 258 ? 30.456 25.336 54.428 1.00 15.68 326 ASP A N 1
ATOM 4058 C CA . ASP A 1 258 ? 31.424 26.256 55.027 1.00 17.67 326 ASP A CA 1
ATOM 4059 C C . ASP A 1 258 ? 32.523 25.572 55.836 1.00 14.52 326 ASP A C 1
ATOM 4060 O O . ASP A 1 258 ? 33.403 26.244 56.389 1.00 17.39 326 ASP A O 1
ATOM 4069 N N . VAL A 1 259 ? 32.496 24.246 55.902 1.00 15.20 327 VAL A N 1
ATOM 4070 C CA . VAL A 1 259 ? 33.638 23.525 56.456 1.00 12.55 327 VAL A CA 1
ATOM 4071 C C . VAL A 1 259 ? 34.723 23.497 55.380 1.00 13.49 327 VAL A C 1
ATOM 4072 O O . VAL A 1 259 ? 34.458 23.141 54.236 1.00 17.87 327 VAL A O 1
ATOM 4085 N N . PRO A 1 260 ? 35.956 23.871 55.743 1.00 15.08 328 PRO A N 1
ATOM 4086 C CA . PRO A 1 260 ? 37.038 23.885 54.749 1.00 20.46 328 PRO A CA 1
ATOM 4087 C C . PRO A 1 260 ? 37.304 22.495 54.171 1.00 24.03 328 PRO A C 1
ATOM 4088 O O . PRO A 1 260 ? 37.183 21.506 54.878 1.00 20.51 328 PRO A O 1
ATOM 4099 N N . MET A 1 261 ? 37.637 22.428 52.888 1.00 17.73 329 MET A N 1
ATOM 4100 C CA . MET A 1 261 ? 37.920 21.169 52.224 1.00 17.26 329 MET A CA 1
ATOM 4101 C C . MET A 1 261 ? 39.290 20.628 52.626 1.00 15.66 329 MET A C 1
ATOM 4102 O O . MET A 1 261 ? 40.125 21.360 53.152 1.00 15.44 329 MET A O 1
ATOM 4116 N N . TYR A 1 262 ? 39.470 19.325 52.428 1.00 16.01 330 TYR A N 1
ATOM 4117 C CA . TYR A 1 262 ? 40.778 18.671 52.436 1.00 15.96 330 TYR A CA 1
ATOM 4118 C C . TYR A 1 262 ? 41.311 18.559 51.016 1.00 22.21 330 TYR A C 1
ATOM 4119 O O . TYR A 1 262 ? 42.426 18.976 50.733 1.00 21.84 330 TYR A O 1
ATOM 4137 N N . PHE A 1 263 ? 40.558 17.876 50.161 1.00 18.26 331 PHE A N 1
ATOM 4138 C CA . PHE A 1 263 ? 41.073 17.464 48.862 1.00 15.84 331 PHE A CA 1
ATOM 4139 C C . PHE A 1 263 ? 39.965 17.389 47.819 1.00 20.82 331 PHE A C 1
ATOM 4140 O O . PHE A 1 263 ? 38.782 17.353 48.153 1.00 18.18 331 PHE A O 1
ATOM 4157 N N . ALA A 1 264 ? 40.361 17.386 46.551 1.00 18.39 332 ALA A N 1
ATOM 4158 C CA . ALA A 1 264 ? 39.468 16.996 45.478 1.00 19.49 332 ALA A CA 1
ATOM 4159 C C . ALA A 1 264 ? 40.127 15.828 44.744 1.00 24.68 332 ALA A C 1
ATOM 4160 O O . ALA A 1 264 ? 41.335 15.821 44.523 1.00 23.75 332 ALA A O 1
ATOM 4167 N N . TYR A 1 265 ? 39.338 14.816 44.409 1.00 21.96 333 TYR A N 1
ATOM 4168 C CA . TYR A 1 265 ? 39.868 13.638 43.738 1.00 27.15 333 TYR A CA 1
ATOM 4169 C C . TYR A 1 265 ? 39.659 13.832 42.249 1.00 26.66 333 TYR A C 1
ATOM 4170 O O . TYR A 1 265 ? 38.529 13.967 41.793 1.00 28.60 333 TYR A O 1
ATOM 4188 N N . ARG A 1 266 ? 40.752 13.872 41.501 1.00 33.05 334 ARG A N 1
ATOM 4189 C CA . ARG A 1 266 ? 40.705 14.089 40.059 1.00 33.97 334 ARG A CA 1
ATOM 4190 C C . ARG A 1 266 ? 41.647 13.125 39.357 1.00 42.99 334 ARG A C 1
ATOM 4191 O O . ARG A 1 266 ? 42.834 13.065 39.687 1.00 39.14 334 ARG A O 1
ATOM 4212 N N . ASN A 1 267 ? 41.101 12.363 38.411 1.00 54.20 335 ASN A N 1
ATOM 4213 C CA . ASN A 1 267 ? 41.866 11.373 37.654 1.00 50.47 335 ASN A CA 1
ATOM 4214 C C . ASN A 1 267 ? 42.835 10.609 38.547 1.00 49.79 335 ASN A C 1
ATOM 4215 O O . ASN A 1 267 ? 44.055 10.705 38.390 1.00 57.08 335 ASN A O 1
ATOM 4226 N N . GLY A 1 268 ? 42.275 9.855 39.485 1.00 35.23 336 GLY A N 1
ATOM 4227 C CA . GLY A 1 268 ? 43.047 8.962 40.325 1.00 44.84 336 GLY A CA 1
ATOM 4228 C C . GLY A 1 268 ? 43.955 9.614 41.348 1.00 47.28 336 GLY A C 1
ATOM 4229 O O . GLY A 1 268 ? 44.617 8.914 42.114 1.00 57.77 336 GLY A O 1
ATOM 4233 N N . LYS A 1 269 ? 43.985 10.942 41.387 1.00 40.01 337 LYS A N 1
ATOM 4234 C CA . LYS A 1 269 ? 44.916 11.642 42.265 1.00 33.99 337 LYS A CA 1
ATOM 4235 C C . LYS A 1 269 ? 44.214 12.577 43.252 1.00 37.20 337 LYS A C 1
ATOM 4236 O O . LYS A 1 269 ? 43.159 13.140 42.950 1.00 34.18 337 LYS A O 1
ATOM 4255 N N . TYR A 1 270 ? 44.818 12.752 44.425 1.00 24.52 338 TYR A N 1
ATOM 4256 C CA . TYR A 1 270 ? 44.289 13.672 45.427 1.00 33.19 338 TYR A CA 1
ATOM 4257 C C . TYR A 1 270 ? 44.925 15.061 45.334 1.00 28.36 338 TYR A C 1
ATOM 4258 O O . TYR A 1 270 ? 46.119 15.228 45.549 1.00 35.70 338 TYR A O 1
ATOM 4276 N N . VAL A 1 271 ? 44.104 16.055 45.021 1.00 20.79 339 VAL A N 1
ATOM 4277 C CA . VAL A 1 271 ? 44.552 17.437 44.929 1.00 23.30 339 VAL A CA 1
ATOM 4278 C C . VAL A 1 271 ? 44.353 18.124 46.279 1.00 27.84 339 VAL A C 1
ATOM 4279 O O . VAL A 1 271 ? 43.263 18.060 46.851 1.00 28.63 339 VAL A O 1
ATOM 4292 N N . ASP A 1 272 ? 45.377 18.802 46.788 1.00 20.70 340 ASP A N 1
ATOM 4293 C CA . ASP A 1 272 ? 45.263 19.402 48.110 1.00 22.13 340 ASP A CA 1
ATOM 4294 C C . ASP A 1 272 ? 44.486 20.696 47.964 1.00 27.04 340 ASP A C 1
ATOM 4295 O O . ASP A 1 272 ? 44.916 21.641 47.316 1.00 31.71 340 ASP A O 1
ATOM 4304 N N . CYS A 1 273 ? 43.294 20.680 48.549 1.00 25.14 341 CYS A N 1
ATOM 4305 C CA . CYS A 1 273 ? 42.368 21.808 48.622 1.00 19.12 341 CYS A CA 1
ATOM 4306 C C . CYS A 1 273 ? 42.261 22.561 49.950 1.00 28.00 341 CYS A C 1
ATOM 4307 O O . CYS A 1 273 ? 41.289 23.294 50.171 1.00 22.64 341 CYS A O 1
ATOM 4314 N N . THR A 1 274 ? 43.130 22.251 50.901 1.00 21.73 342 THR A N 1
ATOM 4315 C CA . THR A 1 274 ? 43.000 22.863 52.217 1.00 27.74 342 THR A CA 1
ATOM 4316 C C . THR A 1 274 ? 43.018 24.382 52.104 1.00 27.63 342 THR A C 1
ATOM 4317 O O . THR A 1 274 ? 43.635 24.938 51.199 1.00 27.13 342 THR A O 1
ATOM 4328 N N . GLY A 1 275 ? 42.293 25.033 53.008 1.00 24.75 343 GLY A N 1
ATOM 4329 C CA . GLY A 1 275 ? 42.240 26.478 53.080 1.00 26.05 343 GLY A CA 1
ATOM 4330 C C . GLY A 1 275 ? 41.100 27.025 52.253 1.00 30.55 343 GLY A C 1
ATOM 4331 O O . GLY A 1 275 ? 40.872 28.235 52.225 1.00 33.40 343 GLY A O 1
ATOM 4335 N N . MET A 1 276 ? 40.372 26.123 51.597 1.00 22.21 344 MET A N 1
ATOM 4336 C CA . MET A 1 276 ? 39.313 26.501 50.660 1.00 26.21 344 MET A CA 1
ATOM 4337 C C . MET A 1 276 ? 37.997 25.855 51.107 1.00 24.69 344 MET A C 1
ATOM 4338 O O . MET A 1 276 ? 38.005 24.932 51.903 1.00 27.26 344 MET A O 1
ATOM 4352 N N . THR A 1 277 ? 36.869 26.325 50.604 1.00 23.06 345 THR A N 1
ATOM 4353 C CA . THR A 1 277 ? 35.589 25.788 51.062 1.00 22.54 345 THR A CA 1
ATOM 4354 C C . THR A 1 277 ? 34.826 25.187 49.900 1.00 25.52 345 THR A C 1
ATOM 4355 O O . THR A 1 277 ? 35.121 25.457 48.738 1.00 18.16 345 THR A O 1
ATOM 4366 N N . PHE A 1 278 ? 33.847 24.346 50.205 1.00 20.60 346 PHE A N 1
ATOM 4367 C CA . PHE A 1 278 ? 33.094 23.741 49.142 1.00 17.26 346 PHE A CA 1
ATOM 4368 C C . PHE A 1 278 ? 32.181 24.799 48.542 1.00 19.44 346 PHE A C 1
ATOM 4369 O O . PHE A 1 278 ? 31.759 24.681 47.394 1.00 19.74 346 PHE A O 1
ATOM 4386 N N . ARG A 1 279 ? 31.864 25.829 49.321 1.00 17.93 347 ARG A N 1
ATOM 4387 C CA . ARG A 1 279 ? 31.006 26.900 48.816 1.00 23.04 347 ARG A CA 1
ATOM 4388 C C . ARG A 1 279 ? 31.712 27.636 47.679 1.00 21.28 347 ARG A C 1
ATOM 4389 O O . ARG A 1 279 ? 31.089 27.980 46.681 1.00 24.19 347 ARG A O 1
ATOM 4410 N N . GLN A 1 280 ? 33.017 27.856 47.821 1.00 22.34 348 GLN A N 1
ATOM 4411 C CA . GLN A 1 280 ? 33.838 28.357 46.708 1.00 26.09 348 GLN A CA 1
ATOM 4412 C C . GLN A 1 280 ? 33.786 27.434 45.500 1.00 30.76 348 GLN A C 1
ATOM 4413 O O . GLN A 1 280 ? 33.666 27.887 44.364 1.00 26.13 348 GLN A O 1
ATOM 4427 N N . PHE A 1 281 ? 33.896 26.134 45.750 1.00 20.74 349 PHE A N 1
ATOM 4428 C CA . PHE A 1 281 ? 33.911 25.148 44.689 1.00 14.63 349 PHE A CA 1
ATOM 4429 C C . PHE A 1 281 ? 32.599 25.229 43.924 1.00 20.40 349 PHE A C 1
ATOM 4430 O O . PHE A 1 281 ? 32.577 25.196 42.694 1.00 25.21 349 PHE A O 1
ATOM 4447 N N . LEU A 1 282 ? 31.500 25.330 44.666 1.00 21.28 350 LEU A N 1
ATOM 4448 C CA . LEU A 1 282 ? 30.171 25.301 44.081 1.00 18.82 350 LEU A CA 1
ATOM 4449 C C . LEU A 1 282 ? 30.042 26.448 43.085 1.00 25.77 350 LEU A C 1
ATOM 4450 O O . LEU A 1 282 ? 29.359 26.325 42.068 1.00 21.26 350 LEU A O 1
ATOM 4466 N N . ALA A 1 283 ? 30.717 27.557 43.391 1.00 23.95 351 ALA A N 1
ATOM 4467 C CA . ALA A 1 283 ? 30.673 28.763 42.555 1.00 31.67 351 ALA A CA 1
ATOM 4468 C C . ALA A 1 283 ? 31.740 28.752 41.459 1.00 34.97 351 ALA A C 1
ATOM 4469 O O . ALA A 1 283 ? 31.907 29.734 40.732 1.00 27.92 351 ALA A O 1
ATOM 4476 N N . GLY A 1 284 ? 32.480 27.655 41.365 1.00 29.00 352 GLY A N 1
ATOM 4477 C CA . GLY A 1 284 ? 33.478 27.487 40.326 1.00 23.16 352 GLY A CA 1
ATOM 4478 C C . GLY A 1 284 ? 34.684 28.371 40.586 1.00 34.32 352 GLY A C 1
ATOM 4479 O O . GLY A 1 284 ? 35.422 28.742 39.670 1.00 32.60 352 GLY A O 1
ATOM 4483 N N . LYS A 1 285 ? 34.778 28.802 41.840 1.00 32.91 353 LYS A N 1
ATOM 4484 C CA . LYS A 1 285 ? 35.864 29.624 42.392 1.00 31.05 353 LYS A CA 1
ATOM 4485 C C . LYS A 1 285 ? 36.983 28.953 43.227 1.00 29.11 353 LYS A C 1
ATOM 4486 O O . LYS A 1 285 ? 37.648 29.627 44.000 1.00 30.36 353 LYS A O 1
ATOM 4505 N N . LEU A 1 286 ? 37.045 27.630 43.231 1.00 26.53 354 LEU A N 1
ATOM 4506 C CA . LEU A 1 286 ? 38.043 26.892 44.006 1.00 28.40 354 LEU A CA 1
ATOM 4507 C C . LEU A 1 286 ? 39.462 26.968 43.400 1.00 29.73 354 LEU A C 1
ATOM 4508 O O . LEU A 1 286 ? 39.726 26.388 42.352 1.00 33.87 354 LEU A O 1
ATOM 4524 N N . PRO A 1 287 ? 40.398 27.642 44.094 1.00 39.34 355 PRO A N 1
ATOM 4525 C CA . PRO A 1 287 ? 41.749 27.888 43.559 1.00 30.62 355 PRO A CA 1
ATOM 4526 C C . PRO A 1 287 ? 42.571 26.643 43.215 1.00 41.93 355 PRO A C 1
ATOM 4527 O O . PRO A 1 287 ? 43.400 26.709 42.307 1.00 37.59 355 PRO A O 1
ATOM 4538 N N . CYS A 1 288 ? 42.371 25.536 43.921 1.00 33.44 356 CYS A N 1
ATOM 4539 C CA . CYS A 1 288 ? 43.173 24.350 43.648 1.00 30.03 356 CYS A CA 1
ATOM 4540 C C . CYS A 1 288 ? 42.744 23.704 42.330 1.00 34.84 356 CYS A C 1
ATOM 4541 O O . CYS A 1 288 ? 43.491 22.923 41.742 1.00 31.65 356 CYS A O 1
ATOM 4548 N N . LEU A 1 289 ? 41.535 24.036 41.878 1.00 36.58 357 LEU A N 1
ATOM 4549 C CA . LEU A 1 289 ? 41.004 23.547 40.609 1.00 35.96 357 LEU A CA 1
ATOM 4550 C C . LEU A 1 289 ? 40.313 24.708 39.892 1.00 37.50 357 LEU A C 1
ATOM 4551 O O . LEU A 1 289 ? 39.093 24.744 39.797 1.00 26.45 357 LEU A O 1
ATOM 4567 N N . PRO A 1 290 ? 41.098 25.657 39.367 1.00 39.90 358 PRO A N 1
ATOM 4568 C CA . PRO A 1 290 ? 40.507 26.884 38.814 1.00 29.46 358 PRO A CA 1
ATOM 4569 C C . PRO A 1 290 ? 39.419 26.618 37.760 1.00 24.39 358 PRO A C 1
ATOM 4570 O O . PRO A 1 290 ? 39.647 25.865 36.811 1.00 30.05 358 PRO A O 1
ATOM 4581 N N . GLY A 1 291 ? 38.255 27.244 37.939 1.00 40.04 359 GLY A N 1
ATOM 4582 C CA . GLY A 1 291 ? 37.158 27.139 36.988 1.00 42.40 359 GLY A CA 1
ATOM 4583 C C . GLY A 1 291 ? 36.427 25.803 36.939 1.00 44.25 359 GLY A C 1
ATOM 4584 O O . GLY A 1 291 ? 35.474 25.648 36.178 1.00 43.72 359 GLY A O 1
ATOM 4588 N N . GLU A 1 292 ? 36.871 24.826 37.722 1.00 33.84 360 GLU A N 1
ATOM 4589 C CA . GLU A 1 292 ? 36.184 23.537 37.774 1.00 27.85 360 GLU A CA 1
ATOM 4590 C C . GLU A 1 292 ? 34.950 23.620 38.677 1.00 26.32 360 GLU A C 1
ATOM 4591 O O . GLU A 1 292 ? 34.925 24.400 39.624 1.00 27.98 360 GLU A O 1
ATOM 4603 N N . LEU A 1 293 ? 33.937 22.807 38.396 1.00 25.70 361 LEU A N 1
ATOM 4604 C CA . LEU A 1 293 ? 32.721 22.770 39.215 1.00 21.83 361 LEU A CA 1
ATOM 4605 C C . LEU A 1 293 ? 32.543 21.381 39.840 1.00 21.13 361 LEU A C 1
ATOM 4606 O O . LEU A 1 293 ? 32.960 20.381 39.263 1.00 21.32 361 LEU A O 1
ATOM 4622 N N . PRO A 1 294 ? 31.907 21.310 41.025 1.00 19.44 362 PRO A N 1
ATOM 4623 C CA . PRO A 1 294 ? 31.885 20.033 41.758 1.00 18.51 362 PRO A CA 1
ATOM 4624 C C . PRO A 1 294 ? 30.866 19.025 41.224 1.00 16.65 362 PRO A C 1
ATOM 4625 O O . PRO A 1 294 ? 29.875 19.406 40.601 1.00 17.28 362 PRO A O 1
ATOM 4636 N N . THR A 1 295 ? 31.107 17.748 41.505 1.00 14.55 363 THR A N 1
ATOM 4637 C CA . THR A 1 295 ? 30.190 16.680 41.134 1.00 12.70 363 THR A CA 1
ATOM 4638 C C . THR A 1 295 ? 29.591 16.099 42.416 1.00 13.77 363 THR A C 1
ATOM 4639 O O . THR A 1 295 ? 29.989 16.485 43.514 1.00 14.32 363 THR A O 1
ATOM 4650 N N . TYR A 1 296 ? 28.681 15.140 42.291 1.00 16.78 364 TYR A N 1
ATOM 4651 C CA . TYR A 1 296 ? 28.125 14.480 43.481 1.00 16.46 364 TYR A CA 1
ATOM 4652 C C . TYR A 1 296 ? 29.183 13.652 44.197 1.00 15.58 364 TYR A C 1
ATOM 4653 O O . TYR A 1 296 ? 29.135 13.506 45.422 1.00 12.85 364 TYR A O 1
ATOM 4671 N N . ASN A 1 297 ? 30.159 13.131 43.454 1.00 15.20 365 ASN A N 1
ATOM 4672 C CA . ASN A 1 297 ? 31.295 12.470 44.102 1.00 16.71 365 ASN A CA 1
ATOM 4673 C C . ASN A 1 297 ? 32.106 13.423 44.954 1.00 14.99 365 ASN A C 1
ATOM 4674 O O . ASN A 1 297 ? 32.520 13.072 46.059 1.00 12.78 365 ASN A O 1
ATOM 4685 N N . ASP A 1 298 ? 32.342 14.628 44.452 1.00 12.68 366 ASP A N 1
ATOM 4686 C CA . ASP A 1 298 ? 33.078 15.618 45.236 1.00 15.32 366 ASP A CA 1
ATOM 4687 C C . ASP A 1 298 ? 32.346 15.943 46.551 1.00 10.84 366 ASP A C 1
ATOM 4688 O O . ASP A 1 298 ? 32.963 16.111 47.603 1.00 14.96 366 ASP A O 1
ATOM 4697 N N . TRP A 1 299 ? 31.028 16.074 46.465 1.00 11.58 367 TRP A N 1
ATOM 4698 C CA . TRP A 1 299 ? 30.197 16.405 47.620 1.00 10.86 367 TRP A CA 1
ATOM 4699 C C . TRP A 1 299 ? 30.242 15.264 48.641 1.00 16.10 367 TRP A C 1
ATOM 4700 O O . TRP A 1 299 ? 30.426 15.494 49.833 1.00 15.15 367 TRP A O 1
ATOM 4721 N N . GLU A 1 300 ? 30.069 14.029 48.171 1.00 14.76 368 GLU A N 1
ATOM 4722 C CA . GLU A 1 300 ? 30.150 12.863 49.045 1.00 12.78 368 GLU A CA 1
ATOM 4723 C C . GLU A 1 300 ? 31.523 12.811 49.710 1.00 18.49 368 GLU A C 1
ATOM 4724 O O . GLU A 1 300 ? 31.625 12.569 50.912 1.00 14.45 368 GLU A O 1
ATOM 4736 N N . ASN A 1 301 ? 32.576 13.071 48.943 1.00 13.52 369 ASN A N 1
ATOM 4737 C CA . ASN A 1 301 ? 33.925 13.060 49.489 1.00 15.76 369 ASN A CA 1
ATOM 4738 C C . ASN A 1 301 ? 34.112 14.130 50.574 1.00 13.97 369 ASN A C 1
ATOM 4739 O O . ASN A 1 301 ? 34.726 13.874 51.601 1.00 14.15 369 ASN A O 1
ATOM 4750 N N . HIS A 1 302 ? 33.576 15.322 50.339 1.00 11.90 370 HIS A N 1
ATOM 4751 C CA . HIS A 1 302 ? 33.658 16.400 51.315 1.00 9.71 370 HIS A CA 1
ATOM 4752 C C . HIS A 1 302 ? 32.853 16.083 52.592 1.00 17.77 370 HIS A C 1
ATOM 4753 O O . HIS A 1 302 ? 33.326 16.315 53.709 1.00 12.05 370 HIS A O 1
ATOM 4768 N N . LEU A 1 303 ? 31.642 15.547 52.435 1.00 12.20 371 LEU A N 1
ATOM 4769 C CA . LEU A 1 303 ? 30.829 15.147 53.596 1.00 13.13 371 LEU A CA 1
ATOM 4770 C C . LEU A 1 303 ? 31.577 14.160 54.474 1.00 14.02 371 LEU A C 1
ATOM 4771 O O . LEU A 1 303 ? 31.345 14.084 55.687 1.00 11.91 371 LEU A O 1
ATOM 4787 N N . THR A 1 304 ? 32.488 13.424 53.855 1.00 14.92 372 THR A N 1
ATOM 4788 C CA . THR A 1 304 ? 33.198 12.345 54.533 1.00 8.70 372 THR A CA 1
ATOM 4789 C C . THR A 1 304 ? 34.475 12.859 55.226 1.00 12.32 372 THR A C 1
ATOM 4790 O O . THR A 1 304 ? 35.200 12.097 55.883 1.00 16.75 372 THR A O 1
ATOM 4801 N N . THR A 1 305 ? 34.739 14.157 55.081 1.00 10.79 373 THR A N 1
ATOM 4802 C CA . THR A 1 305 ? 35.795 14.830 55.838 1.00 14.02 373 THR A CA 1
ATOM 4803 C C . THR A 1 305 ? 35.293 15.614 57.042 1.00 19.47 373 THR A C 1
ATOM 4804 O O . THR A 1 305 ? 36.088 16.284 57.687 1.00 17.48 373 THR A O 1
ATOM 4815 N N . ILE A 1 306 ? 33.986 15.573 57.318 1.00 10.46 374 ILE A N 1
ATOM 4816 C CA . ILE A 1 306 ? 33.434 16.236 58.502 1.00 15.37 374 ILE A CA 1
ATOM 4817 C C . ILE A 1 306 ? 33.310 15.192 59.626 1.00 14.62 374 ILE A C 1
ATOM 4818 O O . ILE A 1 306 ? 32.922 14.055 59.363 1.00 12.00 374 ILE A O 1
ATOM 4834 N N . PHE A 1 307 ? 33.668 15.556 60.858 1.00 13.34 375 PHE A N 1
ATOM 4835 C CA . PHE A 1 307 ? 33.773 14.568 61.951 1.00 11.00 375 PHE A CA 1
ATOM 4836 C C . PHE A 1 307 ? 33.126 14.997 63.262 1.00 11.65 375 PHE A C 1
ATOM 4837 O O . PHE A 1 307 ? 33.804 15.072 64.285 1.00 11.38 375 PHE A O 1
ATOM 4854 N N . PRO A 1 308 ? 31.814 15.254 63.250 1.00 10.87 376 PRO A N 1
ATOM 4855 C CA . PRO A 1 308 ? 31.124 15.630 64.482 1.00 13.96 376 PRO A CA 1
ATOM 4856 C C . PRO A 1 308 ? 30.770 14.398 65.313 1.00 10.52 376 PRO A C 1
ATOM 4857 O O . PRO A 1 308 ? 30.985 13.255 64.882 1.00 12.75 376 PRO A O 1
ATOM 4868 N N . GLU A 1 309 ? 30.198 14.600 66.493 1.00 9.92 377 GLU A N 1
ATOM 4869 C CA . GLU A 1 309 ? 29.963 13.440 67.359 1.00 10.89 377 GLU A CA 1
ATOM 4870 C C . GLU A 1 309 ? 28.910 12.535 66.731 1.00 12.00 377 GLU A C 1
ATOM 4871 O O . GLU A 1 309 ? 28.877 11.323 66.993 1.00 13.48 377 GLU A O 1
ATOM 4883 N N . VAL A 1 310 ? 28.047 13.145 65.925 1.00 9.57 378 VAL A N 1
ATOM 4884 C CA . VAL A 1 310 ? 27.124 12.422 65.039 1.00 6.53 378 VAL A CA 1
ATOM 4885 C C . VAL A 1 310 ? 27.294 13.038 63.655 1.00 9.33 378 VAL A C 1
ATOM 4886 O O . VAL A 1 310 ? 27.343 14.251 63.528 1.00 11.40 378 VAL A O 1
ATOM 4899 N N . ARG A 1 311 ? 27.396 12.217 62.616 1.00 11.42 379 ARG A N 1
ATOM 4900 C CA . ARG A 1 311 ? 27.579 12.755 61.269 1.00 11.42 379 ARG A CA 1
ATOM 4901 C C . ARG A 1 311 ? 26.369 12.494 60.406 1.00 12.30 379 ARG A C 1
ATOM 4902 O O . ARG A 1 311 ? 25.746 11.444 60.513 1.00 11.23 379 ARG A O 1
ATOM 4923 N N . LEU A 1 312 ? 26.025 13.454 59.548 1.00 8.93 380 LEU A N 1
ATOM 4924 C CA . LEU A 1 312 ? 24.954 13.222 58.572 1.00 10.96 380 LEU A CA 1
ATOM 4925 C C . LEU A 1 312 ? 25.491 13.154 57.140 1.00 8.12 380 LEU A C 1
ATOM 4926 O O . LEU A 1 312 ? 26.240 14.019 56.705 1.00 9.97 380 LEU A O 1
ATOM 4942 N N . LYS A 1 313 ? 25.027 12.140 56.411 1.00 9.08 381 LYS A N 1
ATOM 4943 C CA . LYS A 1 313 ? 25.315 11.900 54.987 1.00 13.35 381 LYS A CA 1
ATOM 4944 C C . LYS A 1 313 ? 23.978 11.347 54.512 1.00 11.80 381 LYS A C 1
ATOM 4945 O O . LYS A 1 313 ? 22.944 11.865 54.930 1.00 11.62 381 LYS A O 1
ATOM 4964 N N . ARG A 1 314 ? 23.930 10.547 53.465 1.00 13.50 382 ARG A N 1
ATOM 4965 C CA . ARG A 1 314 ? 22.644 9.904 53.182 1.00 10.67 382 ARG A CA 1
ATOM 4966 C C . ARG A 1 314 ? 22.140 8.980 54.315 1.00 19.74 382 ARG A C 1
ATOM 4967 O O . ARG A 1 314 ? 21.015 8.461 54.251 1.00 11.55 382 ARG A O 1
ATOM 4988 N N . TYR A 1 315 ? 22.996 8.707 55.292 1.00 12.24 383 TYR A N 1
ATOM 4989 C CA . TYR A 1 315 ? 22.611 7.981 56.504 1.00 10.38 383 TYR A CA 1
ATOM 4990 C C . TYR A 1 315 ? 23.251 8.683 57.699 1.00 11.39 383 TYR A C 1
ATOM 4991 O O . TYR A 1 315 ? 23.950 9.660 57.523 1.00 9.42 383 TYR A O 1
ATOM 5009 N N . MET A 1 316 ? 23.022 8.199 58.914 1.00 9.00 384 MET A N 1
ATOM 5010 C CA A MET A 1 316 ? 23.523 8.883 60.107 0.50 9.34 384 MET A CA 1
ATOM 5011 C CA B MET A 1 316 ? 23.536 8.890 60.092 0.50 9.33 384 MET A CA 1
ATOM 5012 C C . MET A 1 316 ? 24.547 8.012 60.804 1.00 9.20 384 MET A C 1
ATOM 5013 O O . MET A 1 316 ? 24.406 6.784 60.845 1.00 9.55 384 MET A O 1
ATOM 5040 N N . GLU A 1 317 ? 25.596 8.631 61.328 1.00 8.19 385 GLU A N 1
ATOM 5041 C CA . GLU A 1 317 ? 26.690 7.863 61.898 1.00 7.59 385 GLU A CA 1
ATOM 5042 C C . GLU A 1 317 ? 26.893 8.243 63.359 1.00 13.71 385 GLU A C 1
ATOM 5043 O O . GLU A 1 317 ? 26.973 9.432 63.670 1.00 11.25 385 GLU A O 1
ATOM 5055 N N . MET A 1 318 ? 26.948 7.249 64.251 1.00 8.62 386 MET A N 1
ATOM 5056 C CA . MET A 1 318 ? 27.191 7.515 65.675 1.00 7.84 386 MET A CA 1
ATOM 5057 C C . MET A 1 318 ? 28.675 7.306 65.911 1.00 9.76 386 MET A C 1
ATOM 5058 O O . MET A 1 318 ? 29.163 6.193 65.787 1.00 10.76 386 MET A O 1
ATOM 5072 N N . ARG A 1 319 ? 29.371 8.404 66.181 1.00 12.38 387 ARG A N 1
ATOM 5073 C CA . ARG A 1 319 ? 30.835 8.427 66.214 1.00 9.71 387 ARG A CA 1
ATOM 5074 C C . ARG A 1 319 ? 31.511 8.420 67.589 1.00 11.97 387 ARG A C 1
ATOM 5075 O O . ARG A 1 319 ? 32.728 8.584 67.671 1.00 15.87 387 ARG A O 1
ATOM 5096 N N . GLY A 1 320 ? 30.745 8.322 68.663 1.00 11.12 388 GLY A N 1
ATOM 5097 C CA . GLY A 1 320 ? 31.306 8.564 69.982 1.00 12.05 388 GLY A CA 1
ATOM 5098 C C . GLY A 1 320 ? 32.066 7.440 70.690 1.00 12.54 388 GLY A C 1
ATOM 5099 O O . GLY A 1 320 ? 32.656 7.683 71.729 1.00 10.76 388 GLY A O 1
ATOM 5103 N N . ALA A 1 321 ? 32.053 6.220 70.174 1.00 7.89 389 ALA A N 1
ATOM 5104 C CA . ALA A 1 321 ? 32.509 5.077 70.993 1.00 7.50 389 ALA A CA 1
ATOM 5105 C C . ALA A 1 321 ? 33.938 4.590 70.713 1.00 11.57 389 ALA A C 1
ATOM 5106 O O . ALA A 1 321 ? 34.349 4.454 69.560 1.00 10.32 389 ALA A O 1
ATOM 5113 N N . ASP A 1 322 ? 34.659 4.268 71.785 1.00 10.54 390 ASP A N 1
ATOM 5114 C CA . ASP A 1 322 ? 35.984 3.649 71.695 1.00 6.48 390 ASP A CA 1
ATOM 5115 C C . ASP A 1 322 ? 35.948 2.211 71.149 1.0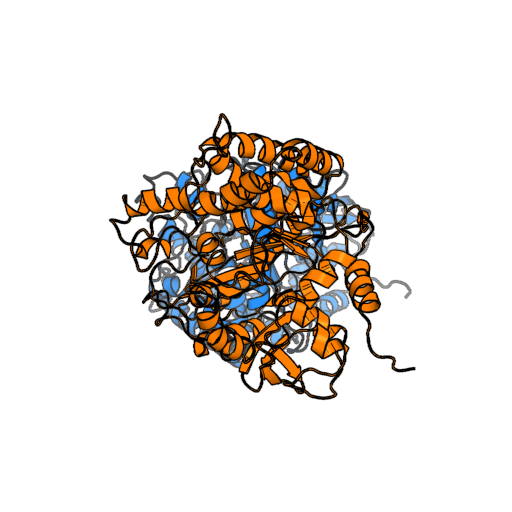0 12.46 390 ASP A C 1
ATOM 5116 O O . ASP A 1 322 ? 35.079 1.416 71.515 1.00 9.05 390 ASP A O 1
ATOM 5125 N N . GLY A 1 323 ? 36.936 1.855 70.332 1.00 8.56 391 GLY A N 1
ATOM 5126 C CA . GLY A 1 323 ? 37.097 0.474 69.905 1.00 8.73 391 GLY A CA 1
ATOM 5127 C C . GLY A 1 323 ? 37.193 -0.442 71.122 1.00 17.99 391 GLY A C 1
ATOM 5128 O O . GLY A 1 323 ? 37.534 0.018 72.213 1.00 12.46 391 GLY A O 1
ATOM 5132 N N . GLY A 1 324 ? 36.836 -1.722 70.969 1.00 9.01 392 GLY A N 1
ATOM 5133 C CA . GLY A 1 324 ? 36.834 -2.624 72.116 1.00 9.71 392 GLY A CA 1
ATOM 5134 C C . GLY A 1 324 ? 36.699 -4.080 71.709 1.00 11.05 392 GLY A C 1
ATOM 5135 O O . GLY A 1 324 ? 36.601 -4.381 70.524 1.00 13.05 392 GLY A O 1
ATOM 5139 N N . PRO A 1 325 ? 36.667 -4.993 72.690 1.00 9.15 393 PRO A N 1
ATOM 5140 C CA . PRO A 1 325 ? 36.579 -6.439 72.410 1.00 9.09 393 PRO A CA 1
ATOM 5141 C C . PRO A 1 325 ? 35.246 -6.798 71.759 1.00 9.00 393 PRO A C 1
ATOM 5142 O O . PRO A 1 325 ? 34.340 -5.983 71.744 1.00 9.51 393 PRO A O 1
ATOM 5153 N N . TRP A 1 326 ? 35.160 -7.993 71.205 1.00 11.91 394 TRP A N 1
ATOM 5154 C CA . TRP A 1 326 ? 34.098 -8.317 70.278 1.00 12.19 394 TRP A CA 1
ATOM 5155 C C . TRP A 1 326 ? 32.708 -8.182 70.856 1.00 11.35 394 TRP A C 1
ATOM 5156 O O . TRP A 1 326 ? 31.793 -7.806 70.133 1.00 12.57 394 TRP A O 1
ATOM 5177 N N . ARG A 1 327 ? 32.518 -8.483 72.132 1.00 11.44 395 ARG A N 1
ATOM 5178 C CA . ARG A 1 327 ? 31.166 -8.367 72.684 1.00 10.79 395 ARG A CA 1
ATOM 5179 C C . ARG A 1 327 ? 30.697 -6.904 72.688 1.00 12.74 395 ARG A C 1
ATOM 5180 O O . ARG A 1 327 ? 29.507 -6.624 72.526 1.00 11.86 395 ARG A O 1
ATOM 5201 N N . ARG A 1 328 ? 31.627 -5.974 72.870 1.00 10.77 396 ARG A N 1
ATOM 5202 C CA . ARG A 1 328 ? 31.280 -4.565 72.759 1.00 8.48 396 ARG A CA 1
ATOM 5203 C C . ARG A 1 328 ? 31.170 -4.089 71.323 1.00 6.89 396 ARG A C 1
ATOM 5204 O O . ARG A 1 328 ? 30.412 -3.161 71.048 1.00 9.71 396 ARG A O 1
ATOM 5225 N N . LEU A 1 329 ? 31.877 -4.725 70.394 1.00 5.79 397 LEU A N 1
ATOM 5226 C CA . LEU A 1 329 ? 31.660 -4.406 68.982 1.00 7.09 397 LEU A CA 1
ATOM 5227 C C . LEU A 1 329 ? 30.200 -4.706 68.602 1.00 10.03 397 LEU A C 1
ATOM 5228 O O . LEU A 1 329 ? 29.570 -3.962 67.839 1.00 12.28 397 LEU A O 1
ATOM 5244 N N . CYS A 1 330 ? 29.670 -5.807 69.125 1.00 12.84 398 CYS A N 1
ATOM 5245 C CA . CYS A 1 330 ? 28.283 -6.174 68.849 1.00 10.20 398 CYS A CA 1
ATOM 5246 C C . CYS A 1 330 ? 27.303 -5.357 69.691 1.00 10.34 398 CYS A C 1
ATOM 5247 O O . CYS A 1 330 ? 26.161 -5.163 69.285 1.00 11.09 398 CYS A O 1
ATOM 5254 N N . ALA A 1 331 ? 27.745 -4.857 70.845 1.00 9.16 399 ALA A N 1
ATOM 5255 C CA . ALA A 1 331 ? 26.880 -4.074 71.720 1.00 7.95 399 ALA A CA 1
ATOM 5256 C C . ALA A 1 331 ? 26.665 -2.644 71.210 1.00 9.64 399 ALA A C 1
ATOM 5257 O O . ALA A 1 331 ? 25.617 -2.075 71.435 1.00 8.72 399 ALA A O 1
ATOM 5264 N N . LEU A 1 332 ? 27.664 -2.057 70.545 1.00 10.25 400 LEU A N 1
ATOM 5265 C CA . LEU A 1 332 ? 27.554 -0.640 70.161 1.00 10.42 400 LEU A CA 1
ATOM 5266 C C . LEU A 1 332 ? 26.382 -0.420 69.180 1.00 10.82 400 LEU A C 1
ATOM 5267 O O . LEU A 1 332 ? 25.521 0.430 69.422 1.00 7.46 400 LEU A O 1
ATOM 5283 N N . PRO A 1 333 ? 26.318 -1.201 68.088 1.00 10.68 401 PRO A N 1
ATOM 5284 C CA . PRO A 1 333 ? 25.177 -1.040 67.176 1.00 9.44 401 PRO A CA 1
ATOM 5285 C C . PRO A 1 333 ? 23.832 -1.366 67.873 1.00 13.23 401 PRO A C 1
ATOM 5286 O O . PRO A 1 333 ? 22.830 -0.707 67.626 1.00 11.39 401 PRO A O 1
ATOM 5297 N N . ALA A 1 334 ? 23.833 -2.339 68.773 1.00 6.91 402 ALA A N 1
ATOM 5298 C CA . ALA A 1 334 ? 22.620 -2.724 69.489 1.00 8.84 402 ALA A CA 1
ATOM 5299 C C . ALA A 1 334 ? 22.081 -1.589 70.368 1.00 9.94 402 ALA A C 1
ATOM 5300 O O . ALA A 1 334 ? 20.865 -1.391 70.458 1.00 9.97 402 ALA A O 1
ATOM 5307 N N . PHE A 1 335 ? 22.985 -0.869 71.035 1.00 7.50 403 PHE A N 1
ATOM 5308 C CA . PHE A 1 335 ? 22.620 0.275 71.872 1.00 9.90 403 PHE A CA 1
ATOM 5309 C C . PHE A 1 335 ? 21.795 1.292 71.073 1.00 7.96 403 PHE A C 1
ATOM 5310 O O . PHE A 1 335 ? 20.688 1.704 71.491 1.00 12.04 403 PHE A O 1
ATOM 5327 N N . TRP A 1 336 ? 22.294 1.664 69.901 1.00 6.55 404 TRP A N 1
ATOM 5328 C CA . TRP A 1 336 ? 21.666 2.714 69.100 1.00 8.47 404 TRP A CA 1
ATOM 5329 C C . TRP A 1 336 ? 20.436 2.225 68.361 1.00 10.14 404 TRP A C 1
ATOM 5330 O O . TRP A 1 336 ? 19.460 2.965 68.189 1.00 10.70 404 TRP A O 1
ATOM 5351 N N . VAL A 1 337 ? 20.454 0.977 67.926 1.00 5.54 405 VAL A N 1
ATOM 5352 C CA . VAL A 1 337 ? 19.271 0.445 67.270 1.00 8.11 405 VAL A CA 1
ATOM 5353 C C . VAL A 1 337 ? 18.130 0.422 68.276 1.00 8.12 405 VAL A C 1
ATOM 5354 O O . VAL A 1 337 ? 16.990 0.770 67.953 1.00 10.04 405 VAL A O 1
ATOM 5367 N N . GLY A 1 338 ? 18.421 0.013 69.507 1.00 8.60 406 GLY A N 1
ATOM 5368 C CA . GLY A 1 338 ? 17.386 -0.015 70.541 1.00 10.61 406 GLY A CA 1
ATOM 5369 C C . GLY A 1 338 ? 16.799 1.369 70.783 1.00 10.30 406 GLY A C 1
ATOM 5370 O O . GLY A 1 338 ? 15.592 1.525 70.987 1.00 12.93 406 GLY A O 1
ATOM 5374 N N . LEU A 1 339 ? 17.653 2.398 70.741 1.00 9.67 407 LEU A N 1
ATOM 5375 C CA . LEU A 1 339 ? 17.204 3.764 71.009 1.00 10.51 407 LEU A CA 1
ATOM 5376 C C . LEU A 1 339 ? 16.486 4.471 69.860 1.00 12.83 407 LEU A C 1
ATOM 5377 O O . LEU A 1 339 ? 15.562 5.260 70.099 1.00 12.88 407 LEU A O 1
ATOM 5393 N N . LEU A 1 340 ? 16.992 4.310 68.645 1.00 8.02 408 LEU A N 1
ATOM 5394 C CA . LEU A 1 340 ? 16.480 5.065 67.508 1.00 7.61 408 LEU A CA 1
ATOM 5395 C C . LEU A 1 340 ? 15.498 4.379 66.559 1.00 8.44 408 LEU A C 1
ATOM 5396 O O . LEU A 1 340 ? 14.818 5.045 65.779 1.00 11.16 408 LEU A O 1
ATOM 5412 N N . TYR A 1 341 ? 15.419 3.063 66.622 1.00 6.64 409 TYR A N 1
ATOM 5413 C CA . TYR A 1 341 ? 14.686 2.326 65.586 1.00 7.82 409 TYR A CA 1
ATOM 5414 C C . TYR A 1 341 ? 13.289 1.954 66.056 1.00 14.67 409 TYR A C 1
ATOM 5415 O O . TYR A 1 341 ? 12.535 1.312 65.340 1.00 17.13 409 TYR A O 1
ATOM 5433 N N . ASP A 1 342 ? 12.961 2.324 67.282 1.00 9.86 410 ASP A N 1
ATOM 5434 C CA . ASP A 1 342 ? 11.590 2.182 67.757 1.00 15.01 410 ASP A CA 1
ATOM 5435 C C . ASP A 1 342 ? 11.023 3.565 67.982 1.00 14.04 410 ASP A C 1
ATOM 5436 O O . ASP A 1 342 ? 11.624 4.361 68.690 1.00 12.86 410 ASP A O 1
ATOM 5445 N N . GLU A 1 343 ? 9.865 3.868 67.402 1.00 11.07 411 GLU A N 1
ATOM 5446 C CA . GLU A 1 343 ? 9.378 5.236 67.422 1.00 11.45 411 GLU A CA 1
ATOM 5447 C C . GLU A 1 343 ? 9.018 5.704 68.840 1.00 13.69 411 GLU A C 1
ATOM 5448 O O . GLU A 1 343 ? 9.239 6.862 69.191 1.00 18.01 411 GLU A O 1
ATOM 5460 N N . ASP A 1 344 ? 8.468 4.817 69.655 1.00 19.54 412 ASP A N 1
ATOM 5461 C CA . ASP A 1 344 ? 8.103 5.205 71.016 1.00 20.22 412 ASP A CA 1
ATOM 5462 C C . ASP A 1 344 ? 9.330 5.407 71.898 1.00 15.40 412 ASP A C 1
ATOM 5463 O O . ASP A 1 344 ? 9.388 6.364 72.685 1.00 15.69 412 ASP A O 1
ATOM 5472 N N . VAL A 1 345 ? 10.335 4.550 71.738 1.00 15.38 413 VAL A N 1
ATOM 5473 C CA . VAL A 1 345 ? 11.578 4.732 72.477 1.00 11.61 413 VAL A CA 1
ATOM 5474 C C . VAL A 1 345 ? 12.263 6.022 72.032 1.00 15.00 413 VAL A C 1
ATOM 5475 O O . VAL A 1 345 ? 12.743 6.788 72.866 1.00 13.40 413 VAL A O 1
ATOM 5488 N N . LEU A 1 346 ? 12.289 6.283 70.730 1.00 12.38 414 LEU A N 1
ATOM 5489 C CA . LEU A 1 346 ? 12.890 7.524 70.226 1.00 11.32 414 LEU A CA 1
ATOM 5490 C C . LEU A 1 346 ? 12.208 8.719 70.870 1.00 19.21 414 LEU A C 1
ATOM 5491 O O . LEU A 1 346 ? 12.868 9.663 71.318 1.00 11.65 414 LEU A O 1
ATOM 5507 N N . GLN A 1 347 ? 10.880 8.679 70.943 1.00 12.67 415 GLN A N 1
ATOM 5508 C CA . GLN A 1 347 ? 10.161 9.775 71.580 1.00 14.41 415 GLN A CA 1
ATOM 5509 C C . GLN A 1 347 ? 10.554 9.942 73.050 1.00 12.23 415 GLN A C 1
ATOM 5510 O O . GLN A 1 347 ? 10.696 11.066 73.541 1.00 14.65 415 GLN A O 1
ATOM 5524 N N . SER A 1 348 ? 10.692 8.821 73.743 1.00 13.35 416 SER A N 1
ATOM 5525 C CA . SER A 1 348 ? 11.079 8.792 75.144 1.00 13.90 416 SER A CA 1
ATOM 5526 C C . SER A 1 348 ? 12.468 9.369 75.354 1.00 13.76 416 SER A C 1
ATOM 5527 O O . SER A 1 348 ? 12.712 10.020 76.358 1.00 15.69 416 SER A O 1
ATOM 5535 N N . VAL A 1 349 ? 13.376 9.117 74.412 1.00 13.87 417 VAL A N 1
ATOM 5536 C CA . VAL A 1 349 ? 14.716 9.685 74.488 1.00 7.34 417 VAL A CA 1
ATOM 5537 C C . VAL A 1 349 ? 14.648 11.197 74.302 1.00 9.33 417 VAL A C 1
ATOM 5538 O O . VAL A 1 349 ? 15.301 11.944 75.035 1.00 11.96 417 VAL A O 1
ATOM 5551 N N . LEU A 1 350 ? 13.860 11.652 73.332 1.00 10.29 418 LEU A N 1
ATOM 5552 C CA . LEU A 1 350 ? 13.683 13.096 73.125 1.00 10.08 418 LEU A CA 1
ATOM 5553 C C . LEU A 1 350 ? 13.046 13.749 74.350 1.00 14.98 418 LEU A C 1
ATOM 5554 O O . LEU A 1 350 ? 13.394 14.878 74.726 1.00 13.18 418 LEU A O 1
ATOM 5570 N N . ASP A 1 351 ? 12.114 13.042 74.978 1.00 13.36 419 ASP A N 1
ATOM 5571 C CA . ASP A 1 351 ? 11.457 13.578 76.183 1.00 16.13 419 ASP A CA 1
ATOM 5572 C C . ASP A 1 351 ? 12.461 13.705 77.319 1.00 18.67 419 ASP A C 1
ATOM 5573 O O . ASP A 1 351 ? 12.515 14.732 78.000 1.00 16.48 419 ASP A O 1
ATOM 5582 N N . LEU A 1 352 ? 13.238 12.649 77.536 1.00 11.81 420 LEU A N 1
ATOM 5583 C CA . LEU A 1 352 ? 14.210 12.602 78.611 1.00 16.22 420 LEU A CA 1
ATOM 5584 C C . LEU A 1 352 ? 15.208 13.762 78.482 1.00 16.30 420 LEU A C 1
ATOM 5585 O O . LEU A 1 352 ? 15.650 14.321 79.478 1.00 17.81 420 LEU A O 1
ATOM 5601 N N . THR A 1 353 ? 15.596 14.080 77.249 1.00 12.25 421 THR A N 1
ATOM 5602 C CA . THR A 1 353 ? 16.652 15.061 76.993 1.00 15.62 421 THR A CA 1
ATOM 5603 C C . THR A 1 353 ? 16.126 16.456 76.627 1.00 14.29 421 THR A C 1
ATOM 5604 O O . THR A 1 353 ? 16.904 17.358 76.361 1.00 15.78 421 THR A O 1
ATOM 5615 N N . ALA A 1 354 ? 14.803 16.618 76.597 1.00 11.78 422 ALA A N 1
ATOM 5616 C CA . ALA A 1 354 ? 14.178 17.830 76.076 1.00 16.65 422 ALA A CA 1
ATOM 5617 C C . ALA A 1 354 ? 14.662 19.101 76.787 1.00 22.22 422 ALA A C 1
ATOM 5618 O O . ALA A 1 354 ? 14.757 20.167 76.175 1.00 20.09 422 ALA A O 1
ATOM 5625 N N . ASP A 1 355 ? 14.934 18.987 78.081 1.00 18.11 423 ASP A N 1
ATOM 5626 C CA . ASP A 1 355 ? 15.309 20.156 78.885 1.00 19.99 423 ASP A CA 1
ATOM 5627 C C . ASP A 1 355 ? 16.821 20.332 79.080 1.00 18.42 423 ASP A C 1
ATOM 5628 O O . ASP A 1 355 ? 17.256 21.229 79.800 1.00 15.49 423 ASP A O 1
ATOM 5637 N N . TRP A 1 356 ? 17.626 19.481 78.455 1.00 14.23 424 TRP A N 1
ATOM 5638 C CA . TRP A 1 356 ? 19.080 19.662 78.506 1.00 18.64 424 TRP A CA 1
ATOM 5639 C C . TRP A 1 356 ? 19.457 20.912 77.707 1.00 20.15 424 TRP A C 1
ATOM 5640 O O . TRP A 1 356 ? 19.018 21.081 76.577 1.00 19.47 424 TRP A O 1
ATOM 5661 N N . THR A 1 357 ? 20.261 21.793 78.299 1.00 13.01 425 THR A N 1
ATOM 5662 C CA . THR A 1 357 ? 20.671 23.023 77.636 1.00 15.08 425 THR A CA 1
ATOM 5663 C C . THR A 1 357 ? 21.891 22.732 76.756 1.00 15.45 425 THR A C 1
ATOM 5664 O O . THR A 1 357 ? 22.593 21.757 76.996 1.00 13.05 425 THR A O 1
ATOM 5675 N N . PRO A 1 358 ? 22.156 23.594 75.766 1.00 18.84 426 PRO A N 1
ATOM 5676 C CA . PRO A 1 358 ? 23.374 23.504 74.955 1.00 19.96 426 PRO A CA 1
ATOM 5677 C C . PRO A 1 358 ? 24.610 23.422 75.833 1.00 20.78 426 PRO A C 1
ATOM 5678 O O . PRO A 1 358 ? 25.542 22.671 75.549 1.00 15.50 426 PRO A O 1
ATOM 5689 N N . ALA A 1 359 ? 24.618 24.189 76.914 1.00 15.60 427 ALA A N 1
ATOM 5690 C CA . ALA A 1 359 ? 25.764 24.182 77.803 1.00 16.03 427 ALA A CA 1
ATOM 5691 C C . ALA A 1 359 ? 25.906 22.847 78.547 1.00 15.57 427 ALA A C 1
ATOM 5692 O O . ALA A 1 359 ? 27.013 22.411 78.826 1.00 16.40 427 ALA A O 1
ATOM 5699 N N . GLU A 1 360 ? 24.796 22.213 78.913 1.00 14.52 428 GLU A N 1
ATOM 5700 C CA . GLU A 1 360 ? 24.885 20.916 79.580 1.00 10.78 428 GLU A CA 1
ATOM 5701 C C . GLU A 1 360 ? 25.388 19.833 78.610 1.00 12.29 428 GLU A C 1
ATOM 5702 O O . GLU A 1 360 ? 26.212 18.978 78.989 1.00 13.55 428 GLU A O 1
ATOM 5714 N N . ARG A 1 361 ? 24.901 19.870 77.373 1.00 13.82 429 ARG A N 1
ATOM 5715 C CA . ARG A 1 361 ? 25.300 18.872 76.392 1.00 14.91 429 ARG A CA 1
ATOM 5716 C C . ARG A 1 361 ? 26.804 18.983 76.146 1.00 17.10 429 ARG A C 1
ATOM 5717 O O . ARG A 1 361 ? 27.506 17.968 76.103 1.00 16.08 429 ARG A O 1
ATOM 5738 N N . GLU A 1 362 ? 27.297 20.212 76.020 1.00 12.19 430 GLU A N 1
ATOM 5739 C CA . GLU A 1 362 ? 28.727 20.454 75.814 1.00 13.80 430 GLU A CA 1
ATOM 5740 C C . GLU A 1 362 ? 29.547 20.045 77.050 1.00 13.67 430 GLU A C 1
ATOM 5741 O O . GLU A 1 362 ? 30.677 19.574 76.925 1.00 17.15 430 GLU A O 1
ATOM 5753 N N . MET A 1 363 ? 29.000 20.265 78.242 1.00 11.79 431 MET A N 1
ATOM 5754 C CA . MET A 1 363 ? 29.690 19.903 79.474 1.00 12.35 431 MET A CA 1
ATOM 5755 C C . MET A 1 363 ? 29.840 18.386 79.566 1.00 15.03 431 MET A C 1
ATOM 5756 O O . MET A 1 363 ? 30.920 17.873 79.852 1.00 14.19 431 MET A O 1
ATOM 5770 N N . LEU A 1 364 ? 28.751 17.664 79.331 1.00 13.54 432 LEU A N 1
ATOM 5771 C CA . LEU A 1 364 ? 28.820 16.208 79.290 1.00 16.92 432 LEU A CA 1
ATOM 5772 C C . LEU A 1 364 ? 29.872 15.746 78.274 1.00 13.06 432 LEU A C 1
ATOM 5773 O O . LEU A 1 364 ? 30.667 14.843 78.561 1.00 11.65 432 LEU A O 1
ATOM 5789 N N . ARG A 1 365 ? 29.886 16.352 77.091 1.00 13.61 433 ARG A N 1
ATOM 5790 C CA . ARG A 1 365 ? 30.823 15.924 76.055 1.00 17.25 433 ARG A CA 1
ATOM 5791 C C . ARG A 1 365 ? 32.269 16.113 76.508 1.00 18.73 433 ARG A C 1
ATOM 5792 O O . ARG A 1 365 ? 33.135 15.273 76.248 1.00 14.35 433 ARG A O 1
ATOM 5813 N N . ASN A 1 366 ? 32.533 17.216 77.197 1.00 17.95 434 ASN A N 1
ATOM 5814 C CA . ASN A 1 366 ? 33.894 17.527 77.643 1.00 16.79 434 ASN A CA 1
ATOM 5815 C C . ASN A 1 366 ? 34.334 16.801 78.919 1.00 11.36 434 ASN A C 1
ATOM 5816 O O . ASN A 1 366 ? 35.528 16.550 79.118 1.00 15.76 434 ASN A O 1
ATOM 5827 N N . LYS A 1 367 ? 33.392 16.535 79.824 1.00 17.38 435 LYS A N 1
ATOM 5828 C CA . LYS A 1 367 ? 33.694 15.853 81.087 1.00 12.58 435 LYS A CA 1
ATOM 5829 C C . LYS A 1 367 ? 33.738 14.325 81.055 1.00 14.85 435 LYS A C 1
ATOM 5830 O O . LYS A 1 367 ? 34.475 13.700 81.812 1.00 11.60 435 LYS A O 1
ATOM 5849 N N . VAL A 1 368 ? 32.891 13.717 80.233 1.00 14.75 436 VAL A N 1
ATOM 5850 C CA . VAL A 1 368 ? 32.820 12.265 80.186 1.00 11.45 436 VAL A CA 1
ATOM 5851 C C . VAL A 1 368 ? 34.171 11.595 79.926 1.00 8.90 436 VAL A C 1
ATOM 5852 O O . VAL A 1 368 ? 34.471 10.532 80.491 1.00 11.75 436 VAL A O 1
ATOM 5865 N N . PRO A 1 369 ? 34.989 12.205 79.071 1.00 9.61 437 PRO A N 1
ATOM 5866 C CA . PRO A 1 369 ? 36.280 11.585 78.781 1.00 11.38 437 PRO A CA 1
ATOM 5867 C C . PRO A 1 369 ? 37.143 11.434 80.026 1.00 13.59 437 PRO A C 1
ATOM 5868 O O . PRO A 1 369 ? 37.976 10.527 80.073 1.00 10.28 437 PRO A O 1
ATOM 5879 N N . VAL A 1 370 ? 37.015 12.351 80.984 1.00 11.30 438 VAL A N 1
ATOM 5880 C CA . VAL A 1 370 ? 37.707 12.199 82.265 1.00 10.11 438 VAL A CA 1
ATOM 5881 C C . VAL A 1 370 ? 37.031 11.343 83.342 1.00 11.86 438 VAL A C 1
ATOM 5882 O O . VAL A 1 370 ? 37.666 10.509 83.989 1.00 12.08 438 VAL A O 1
ATOM 5895 N N . THR A 1 371 ? 35.762 11.646 83.606 1.00 12.57 439 THR A N 1
ATOM 5896 C CA . THR A 1 371 ? 35.003 10.978 84.665 1.00 13.55 439 THR A CA 1
ATOM 5897 C C . THR A 1 371 ? 33.963 9.907 84.310 1.00 16.73 439 THR A C 1
ATOM 5898 O O . THR A 1 371 ? 33.366 9.321 85.201 1.00 14.89 439 THR A O 1
ATOM 5909 N N . GLY A 1 372 ? 33.734 9.649 83.031 1.00 14.29 440 GLY A N 1
ATOM 5910 C CA . GLY A 1 372 ? 32.839 8.565 82.658 1.00 14.89 440 GLY A CA 1
ATOM 5911 C C . GLY A 1 372 ? 31.444 8.666 83.280 1.00 12.56 440 GLY A C 1
ATOM 5912 O O . GLY A 1 372 ? 30.807 9.721 83.229 1.00 14.96 440 GLY A O 1
ATOM 5916 N N . LEU A 1 373 ? 30.928 7.554 83.799 1.00 10.51 441 LEU A N 1
ATOM 5917 C CA . LEU A 1 373 ? 29.579 7.564 84.378 1.00 12.41 441 LEU A CA 1
ATOM 5918 C C . LEU A 1 373 ? 29.583 8.230 85.755 1.00 18.03 441 LEU A C 1
ATOM 5919 O O . LEU A 1 373 ? 28.528 8.503 86.318 1.00 17.13 441 LEU A O 1
ATOM 5935 N N . LYS A 1 374 ? 30.774 8.505 86.291 1.00 15.49 442 LYS A N 1
ATOM 5936 C CA . LYS A 1 374 ? 30.867 9.242 87.552 1.00 14.88 442 LYS A CA 1
ATOM 5937 C C . LYS A 1 374 ? 30.821 10.760 87.344 1.00 21.24 442 LYS A C 1
ATOM 5938 O O . LYS A 1 374 ? 30.908 11.527 88.302 1.00 22.72 442 LYS A O 1
ATOM 5957 N N . THR A 1 375 ? 30.667 11.203 86.102 1.00 15.63 443 THR A N 1
ATOM 5958 C CA . THR A 1 375 ? 30.512 12.629 85.820 1.00 15.47 443 THR A CA 1
ATOM 5959 C C . THR A 1 375 ? 29.251 13.183 86.497 1.00 22.20 443 THR A C 1
ATOM 5960 O O . THR A 1 375 ? 28.163 12.684 86.267 1.00 12.14 443 THR A O 1
ATOM 5971 N N . PRO A 1 376 ? 29.386 14.234 87.322 1.00 21.28 444 PRO A N 1
ATOM 5972 C CA . PRO A 1 376 ? 28.172 14.796 87.930 1.00 19.07 444 PRO A CA 1
ATOM 5973 C C . PRO A 1 376 ? 27.212 15.341 86.882 1.00 16.57 444 PRO A C 1
ATOM 5974 O O . PRO A 1 376 ? 27.648 15.951 85.901 1.00 17.39 444 PRO A O 1
ATOM 5985 N N . PHE A 1 377 ? 25.922 15.067 87.028 1.00 15.07 445 PHE A N 1
ATOM 5986 C CA . PHE A 1 377 ? 24.938 15.733 86.191 1.00 17.05 445 PHE A CA 1
ATOM 5987 C C . PHE A 1 377 ? 23.716 16.056 87.022 1.00 15.82 445 PHE A C 1
ATOM 5988 O O . PHE A 1 377 ? 23.073 15.146 87.547 1.00 16.96 445 PHE A O 1
ATOM 6005 N N . ARG A 1 378 ? 23.386 17.341 87.109 1.00 18.38 446 ARG A N 1
ATOM 6006 C CA . ARG A 1 378 ? 22.234 17.792 87.872 1.00 22.99 446 ARG A CA 1
ATOM 6007 C C . ARG A 1 378 ? 22.221 17.234 89.292 1.00 23.29 446 ARG A C 1
ATOM 6008 O O . ARG A 1 378 ? 23.135 17.490 90.068 1.00 23.35 446 ARG A O 1
ATOM 6029 N N . ASP A 1 379 ? 21.203 16.451 89.613 1.00 22.57 447 ASP A N 1
ATOM 6030 C CA . ASP A 1 379 ? 20.952 16.005 90.985 1.00 26.78 447 ASP A CA 1
ATOM 6031 C C . ASP A 1 379 ? 21.697 14.721 91.337 1.00 32.17 447 ASP A C 1
ATOM 6032 O O . ASP A 1 379 ? 21.508 14.161 92.412 1.00 30.31 447 ASP A O 1
ATOM 6041 N N . GLY A 1 380 ? 22.578 14.272 90.455 1.00 17.51 448 GLY A N 1
ATOM 6042 C CA . GLY A 1 380 ? 23.018 12.894 90.449 1.00 20.65 448 GLY A CA 1
ATOM 6043 C C . GLY A 1 380 ? 24.269 12.761 89.607 1.00 20.03 448 GLY A C 1
ATOM 6044 O O . GLY A 1 380 ? 25.050 13.706 89.501 1.00 15.77 448 GLY A O 1
ATOM 6048 N N . LEU A 1 381 ? 24.522 11.544 89.145 1.00 18.10 449 LEU A N 1
ATOM 6049 C CA . LEU A 1 381 ? 25.651 11.227 88.295 1.00 14.50 449 LEU A CA 1
ATOM 6050 C C . LEU A 1 381 ? 25.120 10.819 86.924 1.00 21.65 449 LEU A C 1
ATOM 6051 O O . LEU A 1 381 ? 23.938 10.523 86.773 1.00 16.80 449 LEU A O 1
ATOM 6067 N N . LEU A 1 382 ? 25.971 10.883 85.907 1.00 15.91 450 LEU A N 1
ATOM 6068 C CA . LEU A 1 382 ? 25.546 10.477 84.575 1.00 11.70 450 LEU A CA 1
ATOM 6069 C C . LEU A 1 382 ? 25.105 9.025 84.623 1.00 12.40 450 LEU A C 1
ATOM 6070 O O . LEU A 1 382 ? 24.287 8.589 83.801 1.00 16.06 450 LEU A O 1
ATOM 6086 N N . LYS A 1 383 ? 25.654 8.275 85.573 1.00 11.43 451 LYS A N 1
ATOM 6087 C CA . LYS A 1 383 ? 25.292 6.872 85.779 1.00 11.96 451 LYS A CA 1
ATOM 6088 C C . LYS A 1 383 ? 23.771 6.734 85.849 1.00 18.74 451 LYS A C 1
ATOM 6089 O O . LYS A 1 383 ? 23.195 5.792 85.309 1.00 13.60 451 LYS A O 1
ATOM 6108 N N . HIS A 1 384 ? 23.117 7.688 86.503 1.00 19.32 452 HIS A N 1
ATOM 6109 C CA . HIS A 1 384 ? 21.670 7.586 86.725 1.00 20.95 452 HIS A CA 1
ATOM 6110 C C . HIS A 1 384 ? 20.877 7.819 85.445 1.00 15.50 452 HIS A C 1
ATOM 6111 O O . HIS A 1 384 ? 19.827 7.206 85.240 1.00 16.88 452 HIS A O 1
ATOM 6126 N N . VAL A 1 385 ? 21.380 8.711 84.593 1.00 19.39 453 VAL A N 1
ATOM 6127 C CA . VAL A 1 385 ? 20.794 8.926 83.274 1.00 18.82 453 VAL A CA 1
ATOM 6128 C C . VAL A 1 385 ? 21.001 7.650 82.467 1.00 15.32 453 VAL A C 1
ATOM 6129 O O . VAL A 1 385 ? 20.089 7.173 81.777 1.00 15.81 453 VAL A O 1
ATOM 6142 N N . ALA A 1 386 ? 22.186 7.058 82.587 1.00 12.73 454 ALA A N 1
ATOM 6143 C CA . ALA A 1 386 ? 22.485 5.858 81.815 1.00 12.41 454 ALA A CA 1
ATOM 6144 C C . ALA A 1 386 ? 21.564 4.687 82.203 1.00 18.24 454 ALA A C 1
ATOM 6145 O O . ALA A 1 386 ? 21.194 3.887 81.350 1.00 15.05 454 ALA A O 1
ATOM 6152 N N . GLU A 1 387 ? 21.187 4.584 83.481 1.00 14.43 455 GLU A N 1
ATOM 6153 C CA . GLU A 1 387 ? 20.239 3.554 83.905 1.00 16.70 455 GLU A CA 1
ATOM 6154 C C . GLU A 1 387 ? 18.939 3.653 83.116 1.00 14.14 455 GLU A C 1
ATOM 6155 O O . GLU A 1 387 ? 18.413 2.641 82.660 1.00 19.76 455 GLU A O 1
ATOM 6167 N N . ASP A 1 388 ? 18.437 4.874 82.958 1.00 11.68 456 ASP A N 1
ATOM 6168 C CA . ASP A 1 388 ? 17.184 5.113 82.262 1.00 18.56 456 ASP A CA 1
ATOM 6169 C C . ASP A 1 388 ? 17.338 4.901 80.767 1.00 21.99 456 ASP A C 1
ATOM 6170 O O . ASP A 1 388 ? 16.456 4.341 80.117 1.00 14.01 456 ASP A O 1
ATOM 6179 N N . VAL A 1 389 ? 18.482 5.318 80.239 1.00 12.52 457 VAL A N 1
ATOM 6180 C CA . VAL A 1 389 ? 18.780 5.153 78.803 1.00 14.44 457 VAL A CA 1
ATOM 6181 C C . VAL A 1 389 ? 18.929 3.679 78.449 1.00 11.17 457 VAL A C 1
ATOM 6182 O O . VAL A 1 389 ? 18.414 3.224 77.429 1.00 15.81 457 VAL A O 1
ATOM 6195 N N . LEU A 1 390 ? 19.624 2.917 79.290 1.00 9.22 458 LEU A N 1
ATOM 6196 C CA . LEU A 1 390 ? 19.814 1.499 79.013 1.00 11.93 458 LEU A CA 1
ATOM 6197 C C . LEU A 1 390 ? 18.472 0.782 79.032 1.00 19.73 458 LEU A C 1
ATOM 6198 O O . LEU A 1 390 ? 18.216 -0.084 78.200 1.00 15.19 458 LEU A O 1
ATOM 6214 N N . LYS A 1 391 ? 17.612 1.154 79.972 1.00 15.08 459 LYS A N 1
ATOM 6215 C CA . LYS A 1 391 ? 16.284 0.565 80.044 1.00 22.33 459 LYS A CA 1
ATOM 6216 C C . LYS A 1 391 ? 15.527 0.822 78.737 1.00 21.21 459 LYS A C 1
ATOM 6217 O O . LYS A 1 391 ? 14.886 -0.087 78.198 1.00 14.81 459 LYS A O 1
ATOM 6236 N N . LEU A 1 392 ? 15.608 2.052 78.223 1.00 13.30 460 LEU A N 1
ATOM 6237 C CA . LEU A 1 392 ? 14.944 2.388 76.963 1.00 11.99 460 LEU A CA 1
ATOM 6238 C C . LEU A 1 392 ? 15.511 1.582 75.793 1.00 13.14 460 LEU A C 1
ATOM 6239 O O . LEU A 1 392 ? 14.757 1.055 74.972 1.00 13.79 460 LEU A O 1
ATOM 6255 N N . ALA A 1 393 ? 16.835 1.477 75.717 1.00 9.99 461 ALA A N 1
ATOM 6256 C CA . ALA A 1 393 ? 17.465 0.739 74.639 1.00 10.88 461 ALA A CA 1
ATOM 6257 C C . ALA A 1 393 ? 16.989 -0.718 74.649 1.00 9.61 461 ALA A C 1
ATOM 6258 O O . ALA A 1 393 ? 16.684 -1.286 73.594 1.00 10.13 461 ALA A O 1
ATOM 6265 N N . LYS A 1 394 ? 16.931 -1.320 75.843 1.00 10.72 462 LYS A N 1
ATOM 6266 C CA . LYS A 1 394 ? 16.508 -2.710 75.962 1.00 16.05 462 LYS A CA 1
ATOM 6267 C C . LYS A 1 394 ? 15.039 -2.861 75.550 1.00 11.10 462 LYS A C 1
ATOM 6268 O O . LYS A 1 394 ? 14.676 -3.869 74.922 1.00 11.57 462 LYS A O 1
ATOM 6287 N N . ASP A 1 395 ? 14.206 -1.884 75.907 1.00 16.05 463 ASP A N 1
ATOM 6288 C CA . ASP A 1 395 ? 12.799 -1.868 75.479 1.00 15.29 463 ASP A CA 1
ATOM 6289 C C . ASP A 1 395 ? 12.698 -1.878 73.959 1.00 17.21 463 ASP A C 1
ATOM 6290 O O . ASP A 1 395 ? 11.881 -2.589 73.375 1.00 14.54 463 ASP A O 1
ATOM 6299 N N . GLY A 1 396 ? 13.520 -1.058 73.319 1.00 13.01 464 GLY A N 1
ATOM 6300 C CA . GLY A 1 396 ? 13.478 -0.929 71.875 1.00 10.19 464 GLY A CA 1
ATOM 6301 C C . GLY A 1 396 ? 13.848 -2.242 71.208 1.00 10.76 464 GLY A C 1
ATOM 6302 O O . GLY A 1 396 ? 13.270 -2.628 70.193 1.00 13.87 464 GLY A O 1
ATOM 6306 N N . LEU A 1 397 ? 14.830 -2.936 71.760 1.00 12.57 465 LEU A N 1
ATOM 6307 C CA . LEU A 1 397 ? 15.200 -4.216 71.197 1.00 12.13 465 LEU A CA 1
ATOM 6308 C C . LEU A 1 397 ? 14.134 -5.276 71.464 1.00 13.77 465 LEU A C 1
ATOM 6309 O O . LEU A 1 397 ? 13.893 -6.120 70.622 1.00 12.75 465 LEU A O 1
ATOM 6325 N N . GLU A 1 398 ? 13.522 -5.247 72.645 1.00 15.04 466 GLU A N 1
ATOM 6326 C CA . GLU A 1 398 ? 12.420 -6.160 72.935 1.00 18.07 466 GLU A CA 1
ATOM 6327 C C . GLU A 1 398 ? 11.324 -5.984 71.892 1.00 15.50 466 GLU A C 1
ATOM 6328 O O . GLU A 1 398 ? 10.831 -6.949 71.315 1.00 19.60 466 GLU A O 1
ATOM 6340 N N . ARG A 1 399 ? 10.956 -4.735 71.650 1.00 12.47 467 ARG A N 1
ATOM 6341 C CA . ARG A 1 399 ? 9.889 -4.430 70.702 1.00 16.25 467 ARG A CA 1
ATOM 6342 C C . ARG A 1 399 ? 10.195 -4.797 69.256 1.00 19.76 467 ARG A C 1
ATOM 6343 O O . ARG A 1 399 ? 9.267 -5.015 68.487 1.00 16.15 467 ARG A O 1
ATOM 6364 N N . ARG A 1 400 ? 11.471 -4.860 68.862 1.00 12.42 468 ARG A N 1
ATOM 6365 C CA . ARG A 1 400 ? 11.789 -5.270 67.502 1.00 17.49 468 ARG A CA 1
ATOM 6366 C C . ARG A 1 400 ? 11.423 -6.736 67.259 1.00 20.83 468 ARG A C 1
ATOM 6367 O O . ARG A 1 400 ? 11.197 -7.155 66.120 1.00 23.18 468 ARG A O 1
ATOM 6388 N N . GLY A 1 401 ? 11.387 -7.513 68.336 1.00 15.86 469 GLY A N 1
ATOM 6389 C CA . GLY A 1 401 ? 10.948 -8.899 68.287 1.00 26.54 469 GLY A CA 1
ATOM 6390 C C . GLY A 1 401 ? 11.901 -9.889 67.629 1.00 32.53 469 GLY A C 1
ATOM 6391 O O . GLY A 1 401 ? 11.501 -11.000 67.289 1.00 28.07 469 GLY A O 1
ATOM 6395 N N . TYR A 1 402 ? 13.156 -9.494 67.437 1.00 19.93 470 TYR A N 1
ATOM 6396 C CA . TYR A 1 402 ? 14.175 -10.388 66.890 1.00 18.71 470 TYR A CA 1
ATOM 6397 C C . TYR A 1 402 ? 15.016 -11.074 67.977 1.00 17.13 470 TYR A C 1
ATOM 6398 O O . TYR A 1 402 ? 15.978 -11.766 67.663 1.00 21.23 470 TYR A O 1
ATOM 6416 N N . LYS A 1 403 ? 14.684 -10.846 69.244 1.00 13.29 471 LYS A N 1
ATOM 6417 C CA . LYS A 1 403 ? 15.411 -11.431 70.372 1.00 15.36 471 LYS A CA 1
ATOM 6418 C C . LYS A 1 403 ? 16.865 -10.952 70.404 1.00 12.85 471 LYS A C 1
ATOM 6419 O O . LYS A 1 403 ? 17.783 -11.730 70.676 1.00 16.85 471 LYS A O 1
ATOM 6438 N N . GLU A 1 404 ? 17.057 -9.656 70.169 1.00 15.99 472 GLU A N 1
ATOM 6439 C CA . GLU A 1 404 ? 18.408 -9.077 70.143 1.00 11.64 472 GLU A CA 1
ATOM 6440 C C . GLU A 1 404 ? 18.841 -8.476 71.480 1.00 15.13 472 GLU A C 1
ATOM 6441 O O . GLU A 1 404 ? 19.964 -8.012 71.602 1.00 10.81 472 GLU A O 1
ATOM 6453 N N . VAL A 1 405 ? 17.977 -8.485 72.490 1.00 15.06 473 VAL A N 1
ATOM 6454 C CA . VAL A 1 405 ? 18.265 -7.709 73.701 1.00 12.22 473 VAL A CA 1
ATOM 6455 C C . VAL A 1 405 ? 19.556 -8.163 74.400 1.00 13.44 473 VAL A C 1
ATOM 6456 O O . VAL A 1 405 ? 20.200 -7.390 75.101 1.00 12.68 473 VAL A O 1
ATOM 6469 N N . GLY A 1 406 ? 19.947 -9.413 74.187 1.00 11.92 474 GLY A N 1
ATOM 6470 C CA . GLY A 1 406 ? 21.128 -9.957 74.834 1.00 14.39 474 GLY A CA 1
ATOM 6471 C C . GLY A 1 406 ? 22.422 -9.248 74.444 1.00 15.00 474 GLY A C 1
ATOM 6472 O O . GLY A 1 406 ? 23.431 -9.363 75.142 1.00 15.90 474 GLY A O 1
ATOM 6476 N N . PHE A 1 407 ? 22.415 -8.529 73.325 1.00 13.64 475 PHE A N 1
ATOM 6477 C CA . PHE A 1 407 ? 23.631 -7.839 72.894 1.00 8.37 475 PHE A CA 1
ATOM 6478 C C . PHE A 1 407 ? 23.994 -6.683 73.825 1.00 13.82 475 PHE A C 1
ATOM 6479 O O . PHE A 1 407 ? 25.108 -6.154 73.771 1.00 14.60 475 PHE A O 1
ATOM 6496 N N . LEU A 1 408 ? 23.064 -6.297 74.685 1.00 11.35 476 LEU A N 1
ATOM 6497 C CA . LEU A 1 408 ? 23.346 -5.239 75.647 1.00 14.05 476 LEU A CA 1
ATOM 6498 C C . LEU A 1 408 ? 23.824 -5.809 76.983 1.00 11.38 476 LEU A C 1
ATOM 6499 O O . LEU A 1 408 ? 24.098 -5.056 77.918 1.00 13.14 476 LEU A O 1
ATOM 6515 N N . ASN A 1 409 ? 23.957 -7.124 77.074 1.00 10.64 477 ASN A N 1
ATOM 6516 C CA . ASN A 1 409 ? 24.495 -7.700 78.305 1.00 14.30 477 ASN A CA 1
ATOM 6517 C C . ASN A 1 409 ? 25.882 -7.127 78.549 1.00 17.74 477 ASN A C 1
ATOM 6518 O O . ASN A 1 409 ? 26.254 -6.853 79.678 1.00 16.61 477 ASN A O 1
ATOM 6529 N N . ALA A 1 410 ? 26.632 -6.909 77.477 1.00 18.91 478 ALA A N 1
ATOM 6530 C CA . ALA A 1 410 ? 28.017 -6.465 77.611 1.00 18.65 478 ALA A CA 1
ATOM 6531 C C . ALA A 1 410 ? 28.195 -5.083 78.269 1.00 17.10 478 ALA A C 1
ATOM 6532 O O . ALA A 1 410 ? 29.293 -4.771 78.734 1.00 21.94 478 ALA A O 1
ATOM 6539 N N . VAL A 1 411 ? 27.189 -4.212 78.187 1.00 13.11 479 VAL A N 1
ATOM 6540 C CA . VAL A 1 411 ? 27.222 -2.924 78.889 1.00 14.32 479 VAL A CA 1
ATOM 6541 C C . VAL A 1 411 ? 26.380 -2.864 80.179 1.00 14.53 479 VAL A C 1
ATOM 6542 O O . VAL A 1 411 ? 26.266 -1.813 80.802 1.00 13.54 479 VAL A O 1
ATOM 6555 N N . THR A 1 412 ? 25.737 -3.970 80.536 1.00 13.07 480 THR A N 1
ATOM 6556 C CA . THR A 1 412 ? 24.768 -3.925 81.629 1.00 17.10 480 THR A CA 1
ATOM 6557 C C . THR A 1 412 ? 25.486 -3.717 82.963 1.00 15.87 480 THR A C 1
ATOM 6558 O O . THR A 1 412 ? 25.052 -2.916 83.795 1.00 15.74 480 THR A O 1
ATOM 6569 N N . GLU A 1 413 ? 26.608 -4.402 83.138 1.00 15.44 481 GLU A N 1
ATOM 6570 C CA . GLU A 1 413 ? 27.336 -4.325 84.395 1.00 22.74 481 GLU A CA 1
ATOM 6571 C C . GLU A 1 413 ? 28.023 -2.967 84.500 1.00 14.11 481 GLU A C 1
ATOM 6572 O O . GLU A 1 413 ? 28.170 -2.435 85.588 1.00 18.18 481 GLU A O 1
ATOM 6584 N N . VAL A 1 414 ? 28.386 -2.377 83.361 1.00 14.48 482 VAL A N 1
ATOM 6585 C CA . VAL A 1 414 ? 28.992 -1.064 83.350 1.00 12.48 482 VAL A CA 1
ATOM 6586 C C . VAL A 1 414 ? 28.018 -0.061 83.906 1.00 15.57 482 VAL A C 1
ATOM 6587 O O . VAL A 1 414 ? 28.376 0.796 84.719 1.00 16.68 482 VAL A O 1
ATOM 6600 N N . VAL A 1 415 ? 26.770 -0.159 83.460 1.00 14.08 483 VAL A N 1
ATOM 6601 C CA . VAL A 1 415 ? 25.769 0.807 83.855 1.00 14.69 483 VAL A CA 1
ATOM 6602 C C . VAL A 1 415 ? 25.383 0.553 85.309 1.00 18.29 483 VAL A C 1
ATOM 6603 O O . VAL A 1 415 ? 25.239 1.492 86.094 1.00 17.67 483 VAL A O 1
ATOM 6616 N N . ARG A 1 416 ? 25.253 -0.715 85.672 1.00 17.06 484 ARG A N 1
ATOM 6617 C CA . ARG A 1 416 ? 24.852 -1.047 87.036 1.00 22.20 484 ARG A CA 1
ATOM 6618 C C . ARG A 1 416 ? 25.850 -0.517 88.058 1.00 23.10 484 ARG A C 1
ATOM 6619 O O . ARG A 1 416 ? 25.469 0.011 89.102 1.00 23.39 484 ARG A O 1
ATOM 6640 N N . THR A 1 417 ? 27.131 -0.725 87.783 1.00 18.71 485 THR A N 1
ATOM 6641 C CA . THR A 1 417 ? 28.176 -0.343 88.710 1.00 19.50 485 THR A CA 1
ATOM 6642 C C . THR A 1 417 ? 28.698 1.073 88.528 1.00 27.21 485 THR A C 1
ATOM 6643 O O . THR A 1 417 ? 29.347 1.603 89.424 1.00 22.04 485 THR A O 1
ATOM 6654 N N . GLY A 1 418 ? 28.403 1.695 87.389 1.00 12.69 486 GLY A N 1
ATOM 6655 C CA . GLY A 1 418 ? 28.941 3.013 87.085 1.00 15.37 486 GLY A CA 1
ATOM 6656 C C . GLY A 1 418 ? 30.440 2.982 86.818 1.00 15.88 486 GLY A C 1
ATOM 6657 O O . GLY A 1 418 ? 31.104 4.013 86.851 1.00 18.13 486 GLY A O 1
ATOM 6661 N N . VAL A 1 419 ? 30.967 1.789 86.586 1.00 12.39 487 VAL A N 1
ATOM 6662 C CA . VAL A 1 419 ? 32.398 1.607 86.326 1.00 15.81 487 VAL A CA 1
ATOM 6663 C C . VAL A 1 419 ? 32.672 1.282 84.852 1.00 15.67 487 VAL A C 1
ATOM 6664 O O . VAL A 1 419 ? 32.224 0.238 84.350 1.00 11.82 487 VAL A O 1
ATOM 6677 N N . THR A 1 420 ? 33.432 2.156 84.179 1.00 15.82 488 THR A N 1
ATOM 6678 C CA . THR A 1 420 ? 33.727 2.003 82.734 1.00 11.24 488 THR A CA 1
ATOM 6679 C C . THR A 1 420 ? 34.722 0.881 82.419 1.00 15.87 488 THR A C 1
ATOM 6680 O O . THR A 1 420 ? 35.448 0.400 83.292 1.00 14.66 488 THR A O 1
ATOM 6691 N N . PRO A 1 421 ? 34.763 0.441 81.147 1.00 12.11 489 PRO A N 1
ATOM 6692 C CA . PRO A 1 421 ? 35.792 -0.553 80.846 1.00 9.34 489 PRO A CA 1
ATOM 6693 C C . PRO A 1 421 ? 37.190 0.009 81.130 1.00 9.26 489 PRO A C 1
ATOM 6694 O O . PRO A 1 421 ? 38.057 -0.717 81.606 1.00 9.97 489 PRO A O 1
ATOM 6705 N N . ALA A 1 422 ? 37.380 1.293 80.861 1.00 13.60 490 ALA A N 1
ATOM 6706 C CA . ALA A 1 422 ? 38.674 1.935 81.099 1.00 12.75 490 ALA A CA 1
ATOM 6707 C C . ALA A 1 422 ? 39.037 1.847 82.587 1.00 13.58 490 ALA A C 1
ATOM 6708 O O . ALA A 1 422 ? 40.182 1.615 82.943 1.00 11.67 490 ALA A O 1
ATOM 6715 N N . GLU A 1 423 ? 38.057 2.023 83.457 1.00 9.72 491 GLU A N 1
ATOM 6716 C CA . GLU A 1 423 ? 38.318 1.923 84.903 1.00 12.46 491 GLU A CA 1
ATOM 6717 C C . GLU A 1 423 ? 38.682 0.507 85.311 1.00 13.11 491 GLU A C 1
ATOM 6718 O O . GLU A 1 423 ? 39.566 0.298 86.143 1.00 14.54 491 GLU A O 1
ATOM 6730 N N . ASN A 1 424 ? 38.038 -0.483 84.700 1.00 9.37 492 ASN A N 1
ATOM 6731 C CA . ASN A 1 424 ? 38.449 -1.862 84.925 1.00 10.27 492 ASN A CA 1
ATOM 6732 C C . ASN A 1 424 ? 39.902 -2.131 84.494 1.00 14.86 492 ASN A C 1
ATOM 6733 O O . ASN A 1 424 ? 40.625 -2.849 85.179 1.00 13.16 492 ASN A O 1
ATOM 6744 N N . LEU A 1 425 ? 40.339 -1.549 83.379 1.00 11.42 493 LEU A N 1
ATOM 6745 C CA . LEU A 1 425 ? 41.713 -1.748 82.941 1.00 11.11 493 LEU A CA 1
ATOM 6746 C C . LEU A 1 425 ? 42.691 -1.095 83.941 1.00 13.10 493 LEU A C 1
ATOM 6747 O O . LEU A 1 425 ? 43.780 -1.617 84.183 1.00 14.51 493 LEU A O 1
ATOM 6763 N N . LEU A 1 426 ? 42.315 0.070 84.479 1.00 13.21 494 LEU A N 1
ATOM 6764 C CA . LEU A 1 426 ? 43.182 0.769 85.432 1.00 15.59 494 LEU A CA 1
ATOM 6765 C C . LEU A 1 426 ? 43.346 -0.063 86.697 1.00 18.40 494 LEU A C 1
ATOM 6766 O O . LEU A 1 426 ? 44.430 -0.094 87.285 1.00 14.11 494 LEU A O 1
ATOM 6782 N N . GLU A 1 427 ? 42.285 -0.747 87.114 1.00 15.42 495 GLU A N 1
ATOM 6783 C CA A GLU A 1 427 ? 42.362 -1.616 88.283 0.50 17.50 495 GLU A CA 1
ATOM 6784 C CA B GLU A 1 427 ? 42.360 -1.612 88.286 0.50 17.50 495 GLU A CA 1
ATOM 6785 C C . GLU A 1 427 ? 43.305 -2.788 88.037 1.00 19.45 495 GLU A C 1
ATOM 6786 O O . GLU A 1 427 ? 44.015 -3.220 88.938 1.00 19.12 495 GLU A O 1
ATOM 6809 N N . MET A 1 428 ? 43.310 -3.314 86.814 1.00 15.24 496 MET A N 1
ATOM 6810 C CA . MET A 1 428 ? 44.237 -4.383 86.462 1.00 18.06 496 MET A CA 1
ATOM 6811 C C . MET A 1 428 ? 45.674 -3.859 86.453 1.00 18.85 496 MET A C 1
ATOM 6812 O O . MET A 1 428 ? 46.594 -4.493 86.982 1.00 15.75 496 MET A O 1
ATOM 6826 N N . TYR A 1 429 ? 45.849 -2.694 85.847 1.00 12.30 497 TYR A N 1
ATOM 6827 C CA . TYR A 1 429 ? 47.162 -2.084 85.713 1.00 10.74 497 TYR A CA 1
ATOM 6828 C C . TYR A 1 429 ? 47.768 -1.904 87.116 1.00 14.29 497 TYR A C 1
ATOM 6829 O O . TYR A 1 429 ? 48.937 -2.220 87.343 1.00 17.48 497 TYR A O 1
ATOM 6847 N N . ASN A 1 430 ? 46.975 -1.413 88.057 1.00 11.07 498 ASN A N 1
ATOM 6848 C CA . ASN A 1 430 ? 47.490 -1.168 89.409 1.00 14.30 498 ASN A CA 1
ATOM 6849 C C . ASN A 1 430 ? 47.432 -2.400 90.306 1.00 21.65 498 ASN A C 1
ATOM 6850 O O . ASN A 1 430 ? 47.885 -2.398 91.448 1.00 22.07 498 ASN A O 1
ATOM 6861 N N . GLY A 1 431 ? 46.843 -3.434 89.735 1.00 24.28 499 GLY A N 1
ATOM 6862 C CA . GLY A 1 431 ? 46.616 -4.751 90.298 1.00 22.89 499 GLY A CA 1
ATOM 6863 C C . GLY A 1 431 ? 47.641 -5.754 89.792 1.00 20.90 499 GLY A C 1
ATOM 6864 O O . GLY A 1 431 ? 48.862 -5.573 89.826 1.00 23.43 499 GLY A O 1
ATOM 6868 N N . GLU A 1 432 ? 47.097 -6.905 89.435 1.00 21.39 500 GLU A N 1
ATOM 6869 C CA . GLU A 1 432 ? 47.855 -8.025 88.907 1.00 29.62 500 GLU A CA 1
ATOM 6870 C C . GLU A 1 432 ? 48.860 -7.701 87.764 1.00 23.31 500 GLU A C 1
ATOM 6871 O O . GLU A 1 432 ? 49.821 -8.449 87.577 1.00 26.44 500 GLU A O 1
ATOM 6883 N N . TRP A 1 433 ? 48.672 -6.635 86.989 1.00 17.65 501 TRP A N 1
ATOM 6884 C CA . TRP A 1 433 ? 49.629 -6.335 85.905 1.00 17.72 501 TRP A CA 1
ATOM 6885 C C . TRP A 1 433 ? 50.986 -5.767 86.385 1.00 15.31 501 TRP A C 1
ATOM 6886 O O . TRP A 1 433 ? 51.904 -5.604 85.576 1.00 21.85 501 TRP A O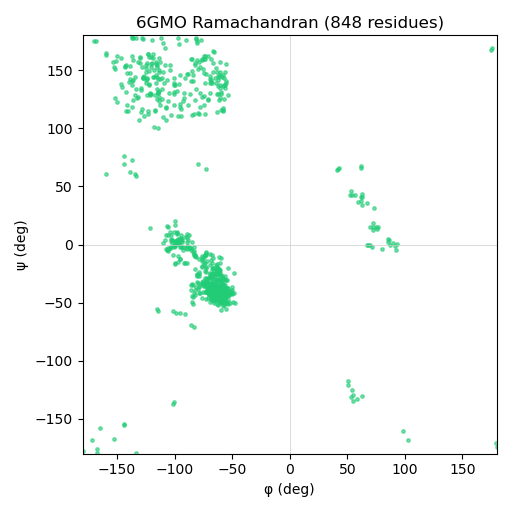 1
ATOM 6907 N N . GLY A 1 434 ? 51.096 -5.438 87.668 1.00 21.55 502 GLY A N 1
ATOM 6908 C CA . GLY A 1 434 ? 52.322 -4.857 88.202 1.00 24.08 502 GLY A CA 1
ATOM 6909 C C . GLY A 1 434 ? 52.737 -3.542 87.553 1.00 23.90 502 GLY A C 1
ATOM 6910 O O . GLY A 1 434 ? 53.925 -3.268 87.360 1.00 20.03 502 GLY A O 1
ATOM 6914 N N . GLN A 1 435 ? 51.743 -2.726 87.216 1.00 16.21 503 GLN A N 1
ATOM 6915 C CA . GLN A 1 435 ? 51.950 -1.403 86.621 1.00 14.78 503 GLN A CA 1
ATOM 6916 C C . GLN A 1 435 ? 52.779 -1.438 85.335 1.00 24.78 503 GLN A C 1
ATOM 6917 O O . GLN A 1 435 ? 53.649 -0.592 85.101 1.00 16.07 503 GLN A O 1
ATOM 6931 N N . SER A 1 436 ? 52.471 -2.425 84.497 1.00 13.97 504 SER A N 1
ATOM 6932 C CA . SER A 1 436 ? 52.906 -2.450 83.104 1.00 12.90 504 SER A CA 1
ATOM 6933 C C . SER A 1 436 ? 51.648 -2.452 82.238 1.00 20.28 504 SER A C 1
ATOM 6934 O O . SER A 1 436 ? 50.642 -3.047 82.630 1.00 15.62 504 SER A O 1
ATOM 6942 N N . VAL A 1 437 ? 51.671 -1.787 81.083 1.00 19.71 505 VAL A N 1
ATOM 6943 C CA . VAL A 1 437 ? 50.526 -1.890 80.174 1.00 19.31 505 VAL A CA 1
ATOM 6944 C C . VAL A 1 437 ? 50.631 -3.159 79.334 1.00 19.96 505 VAL A C 1
ATOM 6945 O O . VAL A 1 437 ? 49.676 -3.534 78.659 1.00 17.40 505 VAL A O 1
ATOM 6958 N N . ASP A 1 438 ? 51.778 -3.837 79.385 1.00 18.00 506 ASP A N 1
ATOM 6959 C CA . ASP A 1 438 ? 52.025 -4.946 78.468 1.00 19.62 506 ASP A CA 1
ATOM 6960 C C . ASP A 1 438 ? 50.923 -6.014 78.469 1.00 15.55 506 ASP A C 1
ATOM 6961 O O . ASP A 1 438 ? 50.506 -6.457 77.407 1.00 16.28 506 ASP A O 1
ATOM 6970 N N . PRO A 1 439 ? 50.442 -6.419 79.652 1.00 14.81 507 PRO A N 1
ATOM 6971 C CA . PRO A 1 439 ? 49.397 -7.444 79.699 1.00 14.88 507 PRO A CA 1
ATOM 6972 C C . PRO A 1 439 ? 48.095 -7.054 78.973 1.00 12.12 507 PRO A C 1
ATOM 6973 O O . PRO A 1 439 ? 47.301 -7.929 78.712 1.00 16.45 507 PRO A O 1
ATOM 6984 N N . VAL A 1 440 ? 47.883 -5.787 78.663 1.00 16.05 508 VAL A N 1
ATOM 6985 C CA . VAL A 1 440 ? 46.663 -5.393 77.958 1.00 15.76 508 VAL A CA 1
ATOM 6986 C C . VAL A 1 440 ? 46.660 -6.017 76.564 1.00 18.92 508 VAL A C 1
ATOM 6987 O O . VAL A 1 440 ? 45.599 -6.240 76.000 1.00 15.01 508 VAL A O 1
ATOM 7000 N N . PHE A 1 441 ? 47.846 -6.316 76.027 1.00 15.20 509 PHE A N 1
ATOM 7001 C CA . PHE A 1 441 ? 47.972 -6.950 74.706 1.00 17.05 509 PHE A CA 1
ATOM 7002 C C . PHE A 1 441 ? 47.555 -8.417 74.738 1.00 18.13 509 PHE A C 1
ATOM 7003 O O . PHE A 1 441 ? 47.475 -9.086 73.711 1.00 16.01 509 PHE A O 1
ATOM 7020 N N . GLN A 1 442 ? 47.311 -8.908 75.940 1.00 14.93 510 GLN A N 1
ATOM 7021 C CA . GLN A 1 442 ? 46.700 -10.213 76.176 1.00 18.74 510 GLN A CA 1
ATOM 7022 C C . GLN A 1 442 ? 45.220 -10.044 76.515 1.00 21.24 510 GLN A C 1
ATOM 7023 O O . GLN A 1 442 ? 44.361 -10.696 75.914 1.00 16.28 510 GLN A O 1
ATOM 7037 N N . GLU A 1 443 ? 44.943 -9.278 77.564 1.00 18.37 511 GLU A N 1
ATOM 7038 C CA . GLU A 1 443 ? 43.576 -9.041 78.027 1.00 15.88 511 GLU A CA 1
ATOM 7039 C C . GLU A 1 443 ? 42.606 -8.675 76.901 1.00 20.86 511 GLU A C 1
ATOM 7040 O O . GLU A 1 443 ? 41.502 -9.221 76.825 1.00 19.53 511 GLU A O 1
ATOM 7052 N N . LEU A 1 444 ? 43.004 -7.695 76.095 1.00 18.95 512 LEU A N 1
ATOM 7053 C CA . LEU A 1 444 ? 42.228 -7.160 74.964 1.00 12.81 512 LEU A CA 1
ATOM 7054 C C . LEU A 1 444 ? 42.603 -7.732 73.574 1.00 20.14 512 LEU A C 1
ATOM 7055 O O . LEU A 1 444 ? 42.311 -7.112 72.551 1.00 14.43 512 LEU A O 1
ATOM 7071 N N . LEU A 1 445 ? 43.417 -8.785 73.542 1.00 12.85 513 LEU A N 1
ATOM 7072 C CA . LEU A 1 445 ? 43.682 -9.512 72.300 1.00 12.83 513 LEU A CA 1
ATOM 7073 C C . LEU A 1 445 ? 42.395 -10.094 71.695 1.00 14.33 513 LEU A C 1
ATOM 7074 O O . LEU A 1 445 ? 41.626 -10.777 72.372 1.00 13.65 513 LEU A O 1
ATOM 7090 N N . TYR A 1 446 ? 42.166 -9.849 70.415 1.00 10.51 514 TYR A N 1
ATOM 7091 C CA . TYR A 1 446 ? 41.021 -10.464 69.757 1.00 11.46 514 TYR A CA 1
ATOM 7092 C C . TYR A 1 446 ? 41.269 -11.951 69.532 1.00 15.70 514 TYR A C 1
ATOM 7093 O O . TYR A 1 446 ? 40.312 -12.725 69.587 1.00 15.36 514 TYR A O 1
ATOM 7112 N N . ALA B 1 9 ? 10.268 -47.400 31.067 1.00 42.33 77 ALA B N 1
ATOM 7113 C CA . ALA B 1 9 ? 9.716 -48.722 31.313 1.00 38.42 77 ALA B CA 1
ATOM 7114 C C . ALA B 1 9 ? 9.473 -48.948 32.812 1.00 41.79 77 ALA B C 1
ATOM 7115 O O . ALA B 1 9 ? 8.858 -49.942 33.193 1.00 27.47 77 ALA B O 1
ATOM 7121 N N . THR B 1 10 ? 9.938 -48.015 33.649 1.00 31.12 78 THR B N 1
ATOM 7122 C CA . THR B 1 10 ? 9.703 -48.073 35.096 1.00 33.59 78 THR B CA 1
ATOM 7123 C C . THR B 1 10 ? 10.161 -49.472 35.619 1.00 35.14 78 THR B C 1
ATOM 7124 O O . THR B 1 10 ? 9.505 -50.158 36.401 1.00 32.81 78 THR B O 1
ATOM 7135 N N . GLU B 1 11 ? 11.352 -49.834 35.150 1.00 22.86 79 GLU B N 1
ATOM 7136 C CA . GLU B 1 11 ? 12.066 -51.071 35.451 1.00 26.97 79 GLU B CA 1
ATOM 7137 C C . GLU B 1 11 ? 12.575 -51.124 36.906 1.00 29.44 79 GLU B C 1
ATOM 7138 O O . GLU B 1 11 ? 13.080 -50.127 37.424 1.00 22.31 79 GLU B O 1
ATOM 7150 N N . PRO B 1 12 ? 12.470 -52.286 37.568 1.00 21.97 80 PRO B N 1
ATOM 7151 C CA . PRO B 1 12 ? 13.062 -52.393 38.915 1.00 24.59 80 PRO B CA 1
ATOM 7152 C C . PRO B 1 12 ? 14.591 -52.301 38.918 1.00 26.40 80 PRO B C 1
ATOM 7153 O O . PRO B 1 12 ? 15.230 -52.719 37.959 1.00 16.93 80 PRO B O 1
ATOM 7164 N N . LEU B 1 13 ? 15.181 -51.762 39.983 1.00 20.17 81 LEU B N 1
ATOM 7165 C CA . LEU B 1 13 ? 16.643 -51.689 40.061 1.00 17.19 81 LEU B CA 1
ATOM 7166 C C . LEU B 1 13 ? 17.234 -53.078 40.108 1.00 20.40 81 LEU B C 1
ATOM 7167 O O . LEU B 1 13 ? 16.609 -54.027 40.609 1.00 17.88 81 LEU B O 1
ATOM 7183 N N . THR B 1 14 ? 18.457 -53.186 39.600 1.00 15.93 82 THR B N 1
ATOM 7184 C CA . THR B 1 14 ? 19.204 -54.413 39.680 1.00 17.36 82 THR B CA 1
ATOM 7185 C C . THR B 1 14 ? 20.487 -54.156 40.452 1.00 24.40 82 THR B C 1
ATOM 7186 O O . THR B 1 14 ? 20.833 -53.020 40.761 1.00 18.11 82 THR B O 1
ATOM 7197 N N . ARG B 1 15 ? 21.241 -55.213 40.669 1.00 16.18 83 ARG B N 1
ATOM 7198 C CA . ARG B 1 15 ? 22.549 -55.099 41.284 1.00 15.03 83 ARG B CA 1
ATOM 7199 C C . ARG B 1 15 ? 23.416 -54.153 40.472 1.00 23.40 83 ARG B C 1
ATOM 7200 O O . ARG B 1 15 ? 24.223 -53.414 41.025 1.00 18.62 83 ARG B O 1
ATOM 7221 N N . GLU B 1 16 ? 23.246 -54.159 39.153 1.00 19.09 84 GLU B N 1
ATOM 7222 C CA . GLU B 1 16 ? 24.113 -53.363 38.304 1.00 21.89 84 GLU B CA 1
ATOM 7223 C C . GLU B 1 16 ? 23.785 -51.875 38.446 1.00 17.85 84 GLU B C 1
ATOM 7224 O O . GLU B 1 16 ? 24.676 -51.026 38.333 1.00 15.31 84 GLU B O 1
ATOM 7236 N N . ASP B 1 17 ? 22.519 -51.558 38.701 1.00 15.31 85 ASP B N 1
ATOM 7237 C CA . ASP B 1 17 ? 22.141 -50.174 38.963 1.00 13.82 85 ASP B CA 1
ATOM 7238 C C . ASP B 1 17 ? 22.793 -49.715 40.263 1.00 22.12 85 ASP B C 1
ATOM 7239 O O . ASP B 1 17 ? 23.135 -48.547 40.401 1.00 15.09 85 ASP B O 1
ATOM 7248 N N . LEU B 1 18 ? 22.933 -50.623 41.228 1.00 16.67 86 LEU B N 1
ATOM 7249 C CA . LEU B 1 18 ? 23.473 -50.238 42.535 1.00 12.21 86 LEU B CA 1
ATOM 7250 C C . LEU B 1 18 ? 24.956 -49.929 42.421 1.00 15.82 86 LEU B C 1
ATOM 7251 O O . LEU B 1 18 ? 25.491 -49.085 43.150 1.00 18.84 86 LEU B O 1
ATOM 7267 N N . ILE B 1 19 ? 25.622 -50.641 41.524 1.00 12.45 87 ILE B N 1
ATOM 7268 C CA . ILE B 1 19 ? 27.049 -50.449 41.253 1.00 12.24 87 ILE B CA 1
ATOM 7269 C C . ILE B 1 19 ? 27.235 -49.131 40.526 1.00 15.79 87 ILE B C 1
ATOM 7270 O O . ILE B 1 19 ? 28.137 -48.346 40.850 1.00 19.63 87 ILE B O 1
ATOM 7286 N N . ALA B 1 20 ? 26.398 -48.899 39.523 1.00 12.66 88 ALA B N 1
ATOM 7287 C CA . ALA B 1 20 ? 26.421 -47.628 38.810 1.00 14.40 88 ALA B CA 1
ATOM 7288 C C . ALA B 1 20 ? 26.213 -46.458 39.766 1.00 15.53 88 ALA B C 1
ATOM 7289 O O . ALA B 1 20 ? 26.839 -45.408 39.607 1.00 15.58 88 ALA B O 1
ATOM 7296 N N . TYR B 1 21 ? 25.332 -46.630 40.751 1.00 18.08 89 TYR B N 1
ATOM 7297 C CA . TYR B 1 21 ? 25.076 -45.568 41.716 1.00 14.62 89 TYR B CA 1
ATOM 7298 C C . TYR B 1 21 ? 26.380 -45.154 42.392 1.00 13.25 89 TYR B C 1
ATOM 7299 O O . TYR B 1 21 ? 26.678 -43.953 42.466 1.00 13.27 89 TYR B O 1
ATOM 7317 N N . LEU B 1 22 ? 27.149 -46.118 42.913 1.00 9.89 90 LEU B N 1
ATOM 7318 C CA . LEU B 1 22 ? 28.419 -45.781 43.552 1.00 16.24 90 LEU B CA 1
ATOM 7319 C C . LEU B 1 22 ? 29.346 -45.122 42.529 1.00 18.10 90 LEU B C 1
ATOM 7320 O O . LEU B 1 22 ? 29.983 -44.088 42.801 1.00 14.95 90 LEU B O 1
ATOM 7336 N N . ALA B 1 23 ? 29.411 -45.709 41.339 1.00 10.67 91 ALA B N 1
ATOM 7337 C CA . ALA B 1 23 ? 30.278 -45.192 40.283 1.00 12.66 91 ALA B CA 1
ATOM 7338 C C . ALA B 1 23 ? 29.907 -43.772 39.862 1.00 11.97 91 ALA B C 1
ATOM 7339 O O . ALA B 1 23 ? 30.741 -43.053 39.344 1.00 15.31 91 ALA B O 1
ATOM 7346 N N . SER B 1 24 ? 28.657 -43.366 40.056 1.00 10.79 92 SER B N 1
ATOM 7347 C CA . SER B 1 24 ? 28.251 -42.007 39.641 1.00 12.33 92 SER B CA 1
ATOM 7348 C C . SER B 1 24 ? 28.922 -40.931 40.526 1.00 12.65 92 SER B C 1
ATOM 7349 O O . SER B 1 24 ? 28.822 -39.754 40.243 1.00 14.96 92 SER B O 1
ATOM 7357 N N . GLY B 1 25 ? 29.602 -41.359 41.586 1.00 14.03 93 GLY B N 1
ATOM 7358 C CA . GLY B 1 25 ? 30.329 -40.434 42.444 1.00 10.54 93 GLY B CA 1
ATOM 7359 C C . GLY B 1 25 ? 31.668 -39.990 41.857 1.00 11.14 93 GLY B C 1
ATOM 7360 O O . GLY B 1 25 ? 32.270 -39.038 42.344 1.00 12.75 93 GLY B O 1
ATOM 7364 N N . CYS B 1 26 ? 32.123 -40.663 40.808 1.00 11.65 94 CYS B N 1
ATOM 7365 C CA . CYS B 1 26 ? 33.406 -40.330 40.189 1.00 10.10 94 CYS B CA 1
ATOM 7366 C C . CYS B 1 26 ? 33.450 -38.859 39.753 1.00 11.19 94 CYS B C 1
ATOM 7367 O O . CYS B 1 26 ? 32.494 -38.338 39.176 1.00 13.54 94 CYS B O 1
ATOM 7375 N N . LYS B 1 27 ? 34.569 -38.205 40.068 1.00 12.05 95 LYS B N 1
ATOM 7376 C CA . LYS B 1 27 ? 34.792 -36.792 39.754 1.00 10.60 95 LYS B CA 1
ATOM 7377 C C . LYS B 1 27 ? 36.207 -36.579 39.291 1.00 12.24 95 LYS B C 1
ATOM 7378 O O . LYS B 1 27 ? 37.141 -37.158 39.851 1.00 13.51 95 LYS B O 1
ATOM 7397 N N . SER B 1 28 ? 36.391 -35.741 38.273 1.00 16.04 96 SER B N 1
ATOM 7398 C CA . SER B 1 28 ? 37.735 -35.425 37.826 1.00 13.34 96 SER B CA 1
ATOM 7399 C C . SER B 1 28 ? 38.415 -34.640 38.957 1.00 17.45 96 SER B C 1
ATOM 7400 O O . SER B 1 28 ? 37.747 -34.068 39.822 1.00 12.32 96 SER B O 1
ATOM 7408 N N . LYS B 1 29 ? 39.738 -34.671 38.978 1.00 13.79 97 LYS B N 1
ATOM 7409 C CA . LYS B 1 29 ? 40.502 -34.125 40.101 1.00 15.32 97 LYS B CA 1
ATOM 7410 C C . LYS B 1 29 ? 40.190 -32.665 40.392 1.00 20.01 97 LYS B C 1
ATOM 7411 O O . LYS B 1 29 ? 40.119 -32.273 41.560 1.00 18.56 97 LYS B O 1
ATOM 7430 N N . GLU B 1 30 ? 39.988 -31.854 39.355 1.00 14.31 98 GLU B N 1
ATOM 7431 C CA . GLU B 1 30 ? 39.742 -30.442 39.579 1.00 17.88 98 GLU B CA 1
ATOM 7432 C C . GLU B 1 30 ? 38.395 -30.246 40.300 1.00 23.67 98 GLU B C 1
ATOM 7433 O O . GLU B 1 30 ? 38.167 -29.218 40.916 1.00 19.84 98 GLU B O 1
ATOM 7445 N N . LYS B 1 31 ? 37.517 -31.242 40.225 1.00 13.36 99 LYS B N 1
ATOM 7446 C CA . LYS B 1 31 ? 36.207 -31.180 40.872 1.00 13.57 99 LYS B CA 1
ATOM 7447 C C . LYS B 1 31 ? 36.137 -31.848 42.258 1.00 14.15 99 LYS B C 1
ATOM 7448 O O . LYS B 1 31 ? 35.065 -31.887 42.882 1.00 13.00 99 LYS B O 1
ATOM 7467 N N . TRP B 1 32 ? 37.251 -32.391 42.730 1.00 12.58 100 TRP B N 1
ATOM 7468 C CA . TRP B 1 32 ? 37.300 -33.000 44.063 1.00 9.84 100 TRP B CA 1
ATOM 7469 C C . TRP B 1 32 ? 37.060 -31.952 45.137 1.00 11.71 100 TRP B C 1
ATOM 7470 O O . TRP B 1 32 ? 37.567 -30.847 45.050 1.00 13.29 100 TRP B O 1
ATOM 7491 N N . ARG B 1 33 ? 36.294 -32.301 46.162 1.00 9.19 101 ARG B N 1
ATOM 7492 C CA . ARG B 1 33 ? 36.017 -31.370 47.234 1.00 9.02 101 ARG B CA 1
ATOM 7493 C C . ARG B 1 33 ? 36.221 -32.082 48.566 1.00 12.08 101 ARG B C 1
ATOM 7494 O O . ARG B 1 33 ? 36.543 -33.277 48.612 1.00 10.55 101 ARG B O 1
ATOM 7515 N N . ILE B 1 34 ? 35.992 -31.349 49.649 1.00 11.73 102 ILE B N 1
ATOM 7516 C CA . ILE B 1 34 ? 36.240 -31.851 50.996 1.00 7.66 102 ILE B CA 1
ATOM 7517 C C . ILE B 1 34 ? 34.981 -31.609 51.807 1.00 7.86 102 ILE B C 1
ATOM 7518 O O . ILE B 1 34 ? 34.543 -30.469 51.894 1.00 10.43 102 ILE B O 1
ATOM 7534 N N . GLY B 1 35 ? 34.286 -32.656 52.246 1.00 9.59 103 GLY B N 1
ATOM 7535 C CA . GLY B 1 35 ? 33.231 -32.464 53.234 1.00 9.54 103 GLY B CA 1
ATOM 7536 C C . GLY B 1 35 ? 33.629 -32.874 54.634 1.00 12.35 103 GLY B C 1
ATOM 7537 O O . GLY B 1 35 ? 34.289 -33.885 54.801 1.00 13.14 103 GLY B O 1
ATOM 7541 N N A THR B 1 36 ? 33.118 -32.180 55.641 0.50 11.24 104 THR B N 1
ATOM 7542 N N B THR B 1 36 ? 33.134 -32.178 55.647 0.50 11.25 104 THR B N 1
ATOM 7543 C CA A THR B 1 36 ? 33.490 -32.487 57.015 0.50 11.18 104 THR B CA 1
ATOM 7544 C CA B THR B 1 36 ? 33.468 -32.549 57.013 0.50 11.19 104 THR B CA 1
ATOM 7545 C C A THR B 1 36 ? 32.214 -32.651 57.818 0.50 13.01 104 THR B C 1
ATOM 7546 C C B THR B 1 36 ? 32.184 -32.705 57.773 0.50 12.94 104 THR B C 1
ATOM 7547 O O A THR B 1 36 ? 31.277 -31.887 57.629 0.50 14.96 104 THR B O 1
ATOM 7548 O O B THR B 1 36 ? 31.229 -31.984 57.529 0.50 14.90 104 THR B O 1
ATOM 7569 N N . GLU B 1 37 ? 32.165 -33.660 58.688 1.00 8.50 105 GLU B N 1
ATOM 7570 C CA . GLU B 1 37 ? 31.057 -33.815 59.598 1.00 9.80 105 GLU B CA 1
ATOM 7571 C C . GLU B 1 37 ? 31.659 -33.929 60.984 1.00 13.18 105 GLU B C 1
ATOM 7572 O O . GLU B 1 37 ? 32.756 -34.485 61.161 1.00 10.14 105 GLU B O 1
ATOM 7585 N N . HIS B 1 38 ? 30.959 -33.394 61.974 1.00 8.87 106 HIS B N 1
ATOM 7586 C CA . HIS B 1 38 ? 31.375 -33.628 63.346 1.00 8.70 106 HIS B CA 1
ATOM 7587 C C . HIS B 1 38 ? 30.165 -33.515 64.254 1.00 11.46 106 HIS B C 1
ATOM 7588 O O . HIS B 1 38 ? 29.177 -32.867 63.912 1.00 9.80 106 HIS B O 1
ATOM 7603 N N . GLU B 1 39 ? 30.272 -34.140 65.420 1.00 9.55 107 GLU B N 1
ATOM 7604 C CA . GLU B 1 39 ? 29.227 -34.135 66.444 1.00 8.40 107 GLU B CA 1
ATOM 7605 C C . GLU B 1 39 ? 29.776 -33.619 67.780 1.00 8.63 107 GLU B C 1
ATOM 7606 O O . GLU B 1 39 ? 30.994 -33.693 68.045 1.00 8.79 107 GLU B O 1
ATOM 7618 N N . LYS B 1 40 ? 28.891 -33.099 68.623 1.00 6.21 108 LYS B N 1
ATOM 7619 C CA . LYS B 1 40 ? 29.292 -32.419 69.859 1.00 8.80 108 LYS B CA 1
ATOM 7620 C C . LYS B 1 40 ? 28.301 -32.785 70.957 1.00 8.60 108 LYS B C 1
ATOM 7621 O O . LYS B 1 40 ? 27.112 -32.943 70.672 1.00 11.45 108 LYS B O 1
ATOM 7640 N N . PHE B 1 41 ? 28.764 -32.869 72.206 1.00 5.99 109 PHE B N 1
ATOM 7641 C CA . PHE B 1 41 ? 27.860 -33.054 73.351 1.00 9.95 109 PHE B CA 1
ATOM 7642 C C . PHE B 1 41 ? 27.361 -31.739 73.917 1.00 8.11 109 PHE B C 1
ATOM 7643 O O . PHE B 1 41 ? 28.154 -30.916 74.380 1.00 9.96 109 PHE B O 1
ATOM 7660 N N . GLY B 1 42 ? 26.048 -31.516 73.915 1.00 11.35 110 GLY B N 1
ATOM 7661 C CA . GLY B 1 42 ? 25.533 -30.338 74.592 1.00 10.53 110 GLY B CA 1
ATOM 7662 C C . GLY B 1 42 ? 25.243 -30.622 76.053 1.00 9.11 110 GLY B C 1
ATOM 7663 O O . GLY B 1 42 ? 24.808 -31.722 76.394 1.00 11.38 110 GLY B O 1
ATOM 7667 N N . PHE B 1 43 ? 25.423 -29.626 76.916 1.00 8.74 111 PHE B N 1
ATOM 7668 C CA . PHE B 1 43 ? 25.256 -29.842 78.350 1.00 10.13 111 PHE B CA 1
ATOM 7669 C C . PHE B 1 43 ? 24.818 -28.558 79.033 1.00 8.37 111 PHE B C 1
ATOM 7670 O O . PHE B 1 43 ? 25.123 -27.467 78.564 1.00 9.72 111 PHE B O 1
ATOM 7687 N N . GLU B 1 44 ? 24.076 -28.686 80.129 1.00 8.47 112 GLU B N 1
ATOM 7688 C CA . GLU B 1 44 ? 23.730 -27.532 80.954 1.00 13.41 112 GLU B CA 1
ATOM 7689 C C . GLU B 1 44 ? 24.968 -27.122 81.734 1.00 14.89 112 GLU B C 1
ATOM 7690 O O . GLU B 1 44 ? 25.591 -27.956 82.417 1.00 13.44 112 GLU B O 1
ATOM 7702 N N . VAL B 1 45 ? 25.342 -25.854 81.669 1.00 14.15 113 VAL B N 1
ATOM 7703 C CA . VAL B 1 45 ? 26.613 -25.463 82.265 1.00 13.99 113 VAL B CA 1
ATOM 7704 C C . VAL B 1 45 ? 26.562 -25.540 83.799 1.00 18.58 113 VAL B C 1
ATOM 7705 O O . VAL B 1 45 ? 27.586 -25.777 84.440 1.00 21.36 113 VAL B O 1
ATOM 7718 N N . ASN B 1 46 ? 25.383 -25.377 84.386 1.00 17.58 114 ASN B N 1
ATOM 7719 C CA . ASN B 1 46 ? 25.299 -25.369 85.847 1.00 26.23 114 ASN B CA 1
ATOM 7720 C C . ASN B 1 46 ? 25.367 -26.771 86.468 1.00 29.25 114 ASN B C 1
ATOM 7721 O O . ASN B 1 46 ? 25.971 -26.958 87.524 1.00 28.04 114 ASN B O 1
ATOM 7732 N N . THR B 1 47 ? 24.679 -27.731 85.863 1.00 15.59 115 THR B N 1
ATOM 7733 C CA . THR B 1 47 ? 24.705 -29.107 86.348 1.00 14.21 115 THR B CA 1
ATOM 7734 C C . THR B 1 47 ? 25.596 -30.089 85.587 1.00 15.16 115 THR B C 1
ATOM 7735 O O . THR B 1 47 ? 25.810 -31.212 86.059 1.00 12.32 115 THR B O 1
ATOM 7746 N N . LEU B 1 48 ? 26.126 -29.660 84.444 1.00 14.50 116 LEU B N 1
ATOM 7747 C CA . LEU B 1 48 ? 26.816 -30.566 83.517 1.00 12.86 116 LEU B CA 1
ATOM 7748 C C . LEU B 1 48 ? 25.919 -31.613 82.835 1.00 12.76 116 LEU B C 1
ATOM 7749 O O . LEU B 1 48 ? 26.422 -32.454 82.085 1.00 13.13 116 LEU B O 1
ATOM 7765 N N . ARG B 1 49 ? 24.620 -31.623 83.135 1.00 13.26 117 ARG B N 1
ATOM 7766 C CA . ARG B 1 49 ? 23.703 -32.623 82.566 1.00 12.76 117 ARG B CA 1
ATOM 7767 C C . ARG B 1 49 ? 23.601 -32.548 81.034 1.00 9.81 117 ARG B C 1
ATOM 7768 O O . ARG B 1 49 ? 23.642 -31.476 80.459 1.00 10.50 117 ARG B O 1
ATOM 7789 N N . PRO B 1 50 ? 23.437 -33.698 80.374 1.00 11.78 118 PRO B N 1
ATOM 7790 C CA . PRO B 1 50 ? 23.195 -33.715 78.928 1.00 7.93 118 PRO B CA 1
ATOM 7791 C C . PRO B 1 50 ? 21.986 -32.869 78.561 1.00 9.82 118 PRO B C 1
ATOM 7792 O O . PRO B 1 50 ? 20.995 -32.915 79.299 1.00 12.14 118 PRO B O 1
ATOM 7803 N N . MET B 1 51 ? 22.026 -32.120 77.462 1.00 15.39 119 MET B N 1
ATOM 7804 C CA A MET B 1 51 ? 20.862 -31.320 77.141 0.50 12.00 119 MET B CA 1
ATOM 7805 C CA B MET B 1 51 ? 20.885 -31.313 77.067 0.50 11.97 119 MET B CA 1
ATOM 7806 C C . MET B 1 51 ? 19.769 -32.237 76.618 1.00 13.50 119 MET B C 1
ATOM 7807 O O . MET B 1 51 ? 20.027 -33.252 75.943 1.00 12.63 119 MET B O 1
ATOM 7834 N N . LYS B 1 52 ? 18.539 -31.901 76.987 1.00 13.73 120 LYS B N 1
ATOM 7835 C CA . LYS B 1 52 ? 17.414 -32.746 76.638 1.00 16.50 120 LYS B CA 1
ATOM 7836 C C . LYS B 1 52 ? 16.731 -32.236 75.373 1.00 15.42 120 LYS B C 1
ATOM 7837 O O . LYS B 1 52 ? 17.001 -31.131 74.917 1.00 13.76 120 LYS B O 1
ATOM 7856 N N . TYR B 1 53 ? 15.776 -33.005 74.868 1.00 13.51 121 TYR B N 1
ATOM 7857 C CA . TYR B 1 53 ? 15.204 -32.699 73.562 1.00 15.11 121 TYR B CA 1
ATOM 7858 C C . TYR B 1 53 ? 14.533 -31.332 73.547 1.00 13.16 121 TYR B C 1
ATOM 7859 O O . TYR B 1 53 ? 14.653 -30.594 72.576 1.00 13.31 121 TYR B O 1
ATOM 7877 N N . ASP B 1 54 ? 13.809 -30.977 74.609 1.00 17.96 122 ASP B N 1
ATOM 7878 C CA . ASP B 1 54 ? 13.126 -29.680 74.627 1.00 17.09 122 ASP B CA 1
ATOM 7879 C C . ASP B 1 54 ? 14.080 -28.506 74.450 1.00 18.52 122 ASP B C 1
ATOM 7880 O O . ASP B 1 54 ? 13.734 -27.511 73.787 1.00 13.21 122 ASP B O 1
ATOM 7889 N N . GLN B 1 55 ? 15.257 -28.595 75.066 1.00 12.99 123 GLN B N 1
ATOM 7890 C CA . GLN B 1 55 ? 16.277 -27.554 74.943 1.00 16.16 123 GLN B CA 1
ATOM 7891 C C . GLN B 1 55 ? 16.868 -27.587 73.525 1.00 15.91 123 GLN B C 1
ATOM 7892 O O . GLN B 1 55 ? 17.095 -26.557 72.905 1.00 13.93 123 GLN B O 1
ATOM 7906 N N . ILE B 1 56 ? 17.076 -28.786 73.004 1.00 11.91 124 ILE B N 1
ATOM 7907 C CA . ILE B 1 56 ? 17.580 -28.946 71.645 1.00 10.85 124 ILE B CA 1
ATOM 7908 C C . ILE B 1 56 ? 16.618 -28.356 70.616 1.00 16.21 124 ILE B C 1
ATOM 7909 O O . ILE B 1 56 ? 17.052 -27.750 69.642 1.00 12.46 124 ILE B O 1
ATOM 7925 N N . ALA B 1 57 ? 15.315 -28.540 70.822 1.00 12.93 125 ALA B N 1
ATOM 7926 C CA . ALA B 1 57 ? 14.320 -27.995 69.891 1.00 13.01 125 ALA B CA 1
ATOM 7927 C C . ALA B 1 57 ? 14.349 -26.478 69.900 1.00 10.97 125 ALA B C 1
ATOM 7928 O O . ALA B 1 57 ? 14.203 -25.846 68.852 1.00 14.54 125 ALA B O 1
ATOM 7935 N N . GLU B 1 58 ? 14.520 -25.892 71.084 1.00 11.14 126 GLU B N 1
ATOM 7936 C CA . GLU B 1 58 ? 14.608 -24.442 71.180 1.00 17.06 126 GLU B CA 1
ATOM 7937 C C . GLU B 1 58 ? 15.884 -23.971 70.486 1.00 14.45 126 GLU B C 1
ATOM 7938 O O . GLU B 1 58 ? 15.880 -22.997 69.750 1.00 11.55 126 GLU B O 1
ATOM 7950 N N . LEU B 1 59 ? 16.980 -24.682 70.716 1.00 11.41 127 LEU B N 1
ATOM 7951 C CA . LEU B 1 59 ? 18.243 -24.340 70.071 1.00 13.43 127 LEU B CA 1
ATOM 7952 C C . LEU B 1 59 ? 18.089 -24.372 68.549 1.00 13.86 127 LEU B C 1
ATOM 7953 O O . LEU B 1 59 ? 18.475 -23.418 67.876 1.00 12.13 127 LEU B O 1
ATOM 7969 N N . LEU B 1 60 ? 17.513 -25.445 68.001 1.00 8.86 128 LEU B N 1
ATOM 7970 C CA . LEU B 1 60 ? 17.353 -25.564 66.555 1.00 9.39 128 LEU B CA 1
ATOM 7971 C C . LEU B 1 60 ? 16.433 -24.463 65.992 1.00 11.72 128 LEU B C 1
ATOM 7972 O O . LEU B 1 60 ? 16.717 -23.869 64.960 1.00 10.53 128 LEU B O 1
ATOM 7988 N N . ASN B 1 61 ? 15.326 -24.197 66.661 1.00 11.22 129 ASN B N 1
ATOM 7989 C CA . ASN B 1 61 ? 14.396 -23.167 66.186 1.00 13.75 129 ASN B CA 1
ATOM 7990 C C . ASN B 1 61 ? 15.051 -21.778 66.177 1.00 13.48 129 ASN B C 1
ATOM 7991 O O . ASN B 1 61 ? 14.828 -20.975 65.259 1.00 17.34 129 ASN B O 1
ATOM 8002 N N . SER B 1 62 ? 15.847 -21.486 67.201 1.00 10.92 130 SER B N 1
ATOM 8003 C CA . SER B 1 62 ? 16.470 -20.164 67.307 1.00 13.06 130 SER B CA 1
ATOM 8004 C C . SER B 1 62 ? 17.555 -20.014 66.257 1.00 17.88 130 SER B C 1
ATOM 8005 O O . SER B 1 62 ? 17.670 -18.959 65.645 1.00 16.49 130 SER B O 1
ATOM 8013 N N . ILE B 1 63 ? 18.349 -21.062 66.037 1.00 11.28 131 ILE B N 1
ATOM 8014 C CA . ILE B 1 63 ? 19.351 -20.988 64.983 1.00 9.17 131 ILE B CA 1
ATOM 8015 C C . ILE B 1 63 ? 18.650 -20.756 63.637 1.00 17.96 131 ILE B C 1
ATOM 8016 O O . ILE B 1 63 ? 19.072 -19.918 62.839 1.00 17.04 131 ILE B O 1
ATOM 8032 N N . ALA B 1 64 ? 17.574 -21.490 63.381 1.00 9.60 132 ALA B N 1
ATOM 8033 C CA . ALA B 1 64 ? 16.872 -21.374 62.102 1.00 11.30 132 ALA B CA 1
ATOM 8034 C C . ALA B 1 64 ? 16.423 -19.924 61.863 1.00 15.52 132 ALA B C 1
ATOM 8035 O O . ALA B 1 64 ? 16.582 -19.383 60.766 1.00 15.50 132 ALA B O 1
ATOM 8042 N N . GLU B 1 65 ? 15.884 -19.309 62.907 1.00 15.63 133 GLU B N 1
ATOM 8043 C CA . GLU B 1 65 ? 15.272 -17.993 62.809 1.00 12.72 133 GLU B CA 1
ATOM 8044 C C . GLU B 1 65 ? 16.302 -16.881 62.704 1.00 20.20 133 GLU B C 1
ATOM 8045 O O . GLU B 1 65 ? 16.123 -15.932 61.942 1.00 22.77 133 GLU B O 1
ATOM 8057 N N . ARG B 1 66 ? 17.371 -16.994 63.476 1.00 12.56 134 ARG B N 1
ATOM 8058 C CA . ARG B 1 66 ? 18.405 -15.966 63.504 1.00 14.72 134 ARG B CA 1
ATOM 8059 C C . ARG B 1 66 ? 19.304 -16.012 62.293 1.00 21.07 134 ARG B C 1
ATOM 8060 O O . ARG B 1 66 ? 19.727 -14.973 61.797 1.00 17.57 134 ARG B O 1
ATOM 8081 N N . PHE B 1 67 ? 19.732 -17.225 61.954 1.00 16.59 135 PHE B N 1
ATOM 8082 C CA . PHE B 1 67 ? 20.750 -17.477 60.924 1.00 11.69 135 PHE B CA 1
ATOM 8083 C C . PHE B 1 67 ? 20.252 -17.967 59.562 1.00 13.10 135 PHE B C 1
ATOM 8084 O O . PHE B 1 67 ? 21.050 -18.295 58.679 1.00 16.44 135 PHE B O 1
ATOM 8101 N N . GLU B 1 68 ? 18.929 -18.039 59.425 1.00 9.71 136 GLU B N 1
ATOM 8102 C CA . GLU B 1 68 ? 18.248 -18.422 58.186 1.00 10.53 136 GLU B CA 1
ATOM 8103 C C . GLU B 1 68 ? 18.558 -19.833 57.711 1.00 13.28 136 GLU B C 1
ATOM 8104 O O . GLU B 1 68 ? 19.175 -20.030 56.665 1.00 13.69 136 GLU B O 1
ATOM 8116 N N . TRP B 1 69 ? 18.085 -20.806 58.484 1.00 16.87 137 TRP B N 1
ATOM 8117 C CA . TRP B 1 69 ? 18.163 -22.214 58.113 1.00 14.82 137 TRP B CA 1
ATOM 8118 C C . TRP B 1 69 ? 16.741 -22.708 57.925 1.00 14.14 137 TRP B C 1
ATOM 8119 O O . TRP B 1 69 ? 15.833 -22.307 58.659 1.00 12.65 137 TRP B O 1
ATOM 8140 N N . GLU B 1 70 ? 16.558 -23.599 56.963 1.00 17.09 138 GLU B N 1
ATOM 8141 C CA . GLU B 1 70 ? 15.295 -24.308 56.805 1.00 14.92 138 GLU B CA 1
ATOM 8142 C C . GLU B 1 70 ? 15.139 -25.373 57.899 1.00 19.70 138 GLU B C 1
ATOM 8143 O O . GLU B 1 70 ? 16.102 -26.052 58.250 1.00 15.79 138 GLU B O 1
ATOM 8155 N N . LYS B 1 71 ? 13.938 -25.512 58.462 1.00 13.05 139 LYS B N 1
ATOM 8156 C CA . LYS B 1 71 ? 13.728 -26.510 59.506 1.00 14.71 139 LYS B CA 1
ATOM 8157 C C . LYS B 1 71 ? 13.443 -27.895 58.917 1.00 16.14 139 LYS B C 1
ATOM 8158 O O . LYS B 1 71 ? 12.762 -28.027 57.897 1.00 21.73 139 LYS B O 1
ATOM 8177 N N . VAL B 1 72 ? 14.004 -28.924 59.551 1.00 14.17 140 VAL B N 1
ATOM 8178 C CA . VAL B 1 72 ? 13.806 -30.321 59.148 1.00 14.4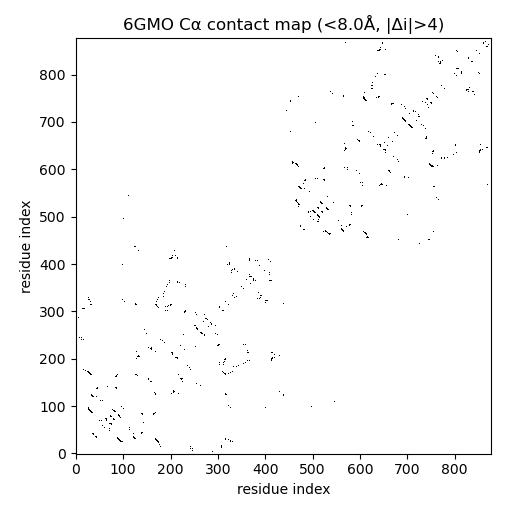7 140 VAL B CA 1
ATOM 8179 C C . VAL B 1 72 ? 13.017 -31.053 60.234 1.00 18.72 140 VAL B C 1
ATOM 8180 O O . VAL B 1 72 ? 13.461 -31.128 61.375 1.00 12.49 140 VAL B O 1
ATOM 8193 N N . MET B 1 73 ? 11.850 -31.582 59.862 1.00 14.28 141 MET B N 1
ATOM 8194 C CA . MET B 1 73 ? 10.904 -32.180 60.806 1.00 18.76 141 MET B CA 1
ATOM 8195 C C . MET B 1 73 ? 10.816 -33.699 60.650 1.00 20.89 141 MET B C 1
ATOM 8196 O O . MET B 1 73 ? 11.006 -34.249 59.559 1.00 21.81 141 MET B O 1
ATOM 8210 N N . GLU B 1 74 ? 10.556 -34.384 61.757 1.00 16.56 142 GLU B N 1
ATOM 8211 C CA . GLU B 1 74 ? 10.051 -35.746 61.691 1.00 11.56 142 GLU B CA 1
ATOM 8212 C C . GLU B 1 74 ? 8.749 -35.710 62.474 1.00 22.31 142 GLU B C 1
ATOM 8213 O O . GLU B 1 74 ? 8.735 -35.432 63.678 1.00 17.63 142 GLU B O 1
ATOM 8225 N N . GLY B 1 75 ? 7.647 -35.943 61.772 1.00 22.63 143 GLY B N 1
ATOM 8226 C CA . GLY B 1 75 ? 6.338 -35.677 62.336 1.00 24.30 143 GLY B CA 1
ATOM 8227 C C . GLY B 1 75 ? 6.266 -34.215 62.720 1.00 19.80 143 GLY B C 1
ATOM 8228 O O . GLY B 1 75 ? 6.659 -33.335 61.953 1.00 27.69 143 GLY B O 1
ATOM 8232 N N . ASP B 1 76 ? 5.780 -33.947 63.921 1.00 23.50 144 ASP B N 1
ATOM 8233 C CA . ASP B 1 76 ? 5.688 -32.576 64.401 1.00 23.49 144 ASP B CA 1
ATOM 8234 C C . ASP B 1 76 ? 6.928 -32.107 65.172 1.00 23.32 144 ASP B C 1
ATOM 8235 O O . ASP B 1 76 ? 6.909 -31.053 65.787 1.00 27.14 144 ASP B O 1
ATOM 8244 N N . LYS B 1 77 ? 7.975 -32.921 65.203 1.00 20.39 145 LYS B N 1
ATOM 8245 C CA . LYS B 1 77 ? 9.165 -32.594 65.986 1.00 20.52 145 LYS B CA 1
ATOM 8246 C C . LYS B 1 77 ? 10.271 -32.040 65.087 1.00 15.40 145 LYS B C 1
ATOM 8247 O O . LYS B 1 77 ? 10.603 -32.679 64.095 1.00 13.88 145 LYS B O 1
ATOM 8266 N N . ILE B 1 78 ? 10.866 -30.891 65.426 1.00 17.71 146 ILE B N 1
ATOM 8267 C CA . ILE B 1 78 ? 12.038 -30.440 64.670 1.00 16.66 146 ILE B CA 1
ATOM 8268 C C . ILE B 1 78 ? 13.221 -31.299 65.083 1.00 14.33 146 ILE B C 1
ATOM 8269 O O . ILE B 1 78 ? 13.486 -31.484 66.275 1.00 15.08 146 ILE B O 1
ATOM 8285 N N . ILE B 1 79 ? 13.789 -32.001 64.110 1.00 14.35 147 ILE B N 1
ATOM 8286 C CA . ILE B 1 79 ? 15.011 -32.774 64.302 1.00 15.65 147 ILE B CA 1
ATOM 8287 C C . ILE B 1 79 ? 16.304 -32.255 63.678 1.00 12.54 147 ILE B C 1
ATOM 8288 O O . ILE B 1 79 ? 17.348 -32.881 63.831 1.00 13.80 147 ILE B O 1
ATOM 8304 N N . GLY B 1 80 ? 16.251 -31.165 62.921 1.00 10.73 148 GLY B N 1
ATOM 8305 C CA . GLY B 1 80 ? 17.472 -30.716 62.239 1.00 10.24 148 GLY B CA 1
ATOM 8306 C C . GLY B 1 80 ? 17.247 -29.464 61.416 1.00 10.27 148 GLY B C 1
ATOM 8307 O O . GLY B 1 80 ? 16.155 -28.887 61.461 1.00 12.02 148 GLY B O 1
ATOM 8311 N N . LEU B 1 81 ? 18.275 -29.047 60.666 1.00 8.76 149 LEU B N 1
ATOM 8312 C CA . LEU B 1 81 ? 18.227 -27.813 59.874 1.00 11.50 149 LEU B CA 1
ATOM 8313 C C . LEU B 1 81 ? 18.963 -28.043 58.570 1.00 14.00 149 LEU B C 1
ATOM 8314 O O . LEU B 1 81 ? 19.854 -28.876 58.503 1.00 11.78 149 LEU B O 1
ATOM 8330 N N . LYS B 1 82 ? 18.609 -27.300 57.531 1.00 12.10 150 LYS B N 1
ATOM 8331 C CA . LYS B 1 82 ? 19.414 -27.340 56.308 1.00 10.06 150 LYS B CA 1
ATOM 8332 C C . LYS B 1 82 ? 19.563 -25.943 55.727 1.00 13.41 150 LYS B C 1
ATOM 8333 O O . LYS B 1 82 ? 18.689 -25.093 55.885 1.00 14.24 150 LYS B O 1
ATOM 8352 N N . GLN B 1 83 ? 20.741 -25.658 55.192 1.00 12.70 151 GLN B N 1
ATOM 8353 C CA . GLN B 1 83 ? 20.963 -24.401 54.499 1.00 16.63 151 GLN B CA 1
ATOM 8354 C C . GLN B 1 83 ? 21.861 -24.708 53.318 1.00 20.56 151 GLN B C 1
ATOM 8355 O O . GLN B 1 83 ? 23.040 -25.040 53.510 1.00 13.58 151 GLN B O 1
ATOM 8369 N N . GLY B 1 84 ? 21.387 -24.542 52.096 1.00 17.19 152 GLY B N 1
ATOM 8370 C CA . GLY B 1 84 ? 22.223 -24.949 50.981 1.00 19.05 152 GLY B CA 1
ATOM 8371 C C . GLY B 1 84 ? 22.708 -26.400 51.085 1.00 17.53 152 GLY B C 1
ATOM 8372 O O . GLY B 1 84 ? 21.922 -27.332 51.204 1.00 18.97 152 GLY B O 1
ATOM 8376 N N . LYS B 1 85 ? 24.024 -26.588 51.013 1.00 13.06 153 LYS B N 1
ATOM 8377 C CA . LYS B 1 85 ? 24.660 -27.915 51.062 1.00 10.41 153 LYS B CA 1
ATOM 8378 C C . LYS B 1 85 ? 25.120 -28.324 52.467 1.00 10.76 153 LYS B C 1
ATOM 8379 O O . LYS B 1 85 ? 25.858 -29.301 52.615 1.00 12.68 153 LYS B O 1
ATOM 8398 N N . GLN B 1 86 ? 24.748 -27.529 53.476 1.00 11.16 154 GLN B N 1
ATOM 8399 C CA . GLN B 1 86 ? 25.022 -27.854 54.887 1.00 11.72 154 GLN B CA 1
ATOM 8400 C C . GLN B 1 86 ? 23.766 -28.347 55.578 1.00 12.46 154 GLN B C 1
ATOM 8401 O O . GLN B 1 86 ? 22.670 -27.946 55.227 1.00 15.74 154 GLN B O 1
ATOM 8415 N N . SER B 1 87 ? 23.914 -29.217 56.572 1.00 10.47 155 SER B N 1
ATOM 8416 C CA . SER B 1 87 ? 22.773 -29.558 57.398 1.00 12.82 155 SER B CA 1
ATOM 8417 C C . SER B 1 87 ? 23.224 -29.744 58.839 1.00 9.91 155 SER B C 1
ATOM 8418 O O . SER B 1 87 ? 24.383 -30.050 59.100 1.00 9.75 155 SER B O 1
ATOM 8426 N N . ILE B 1 88 ? 22.308 -29.509 59.768 1.00 9.91 156 ILE B N 1
ATOM 8427 C CA . ILE B 1 88 ? 22.556 -29.776 61.166 1.00 8.94 156 ILE B CA 1
ATOM 8428 C C . ILE B 1 88 ? 21.590 -30.882 61.562 1.00 12.13 156 ILE B C 1
ATOM 8429 O O . ILE B 1 88 ? 20.425 -30.826 61.206 1.00 14.75 156 ILE B O 1
ATOM 8445 N N . SER B 1 89 ? 22.080 -31.900 62.264 1.00 13.54 157 SER B N 1
ATOM 8446 C CA A SER B 1 89 ? 21.226 -33.018 62.633 0.50 12.73 157 SER B CA 1
ATOM 8447 C CA B SER B 1 89 ? 21.259 -33.050 62.609 0.50 12.73 157 SER B CA 1
ATOM 8448 C C . SER B 1 89 ? 21.501 -33.487 64.054 1.00 12.67 157 SER B C 1
ATOM 8449 O O . SER B 1 89 ? 22.390 -32.974 64.740 1.00 10.95 157 SER B O 1
ATOM 8464 N N . LEU B 1 90 ? 20.734 -34.470 64.495 1.00 9.42 158 LEU B N 1
ATOM 8465 C CA . LEU B 1 90 ? 20.865 -34.955 65.858 1.00 9.62 158 LEU B CA 1
ATOM 8466 C C . LEU B 1 90 ? 21.211 -36.438 65.838 1.00 13.92 158 LEU B C 1
ATOM 8467 O O . LEU B 1 90 ? 20.568 -37.221 65.134 1.00 10.82 158 LEU B O 1
ATOM 8483 N N . GLU B 1 91 ? 22.239 -36.821 66.585 1.00 10.49 159 GLU B N 1
ATOM 8484 C CA . GLU B 1 91 ? 22.512 -38.236 66.796 1.00 9.53 159 GLU B CA 1
ATOM 8485 C C . GLU B 1 91 ? 21.594 -38.774 67.884 1.00 10.55 159 GLU B C 1
ATOM 8486 O O . GLU B 1 91 ? 20.839 -38.014 68.482 1.00 9.62 159 GLU B O 1
ATOM 8498 N N . PRO B 1 92 ? 21.646 -40.099 68.148 1.00 9.51 160 PRO B N 1
ATOM 8499 C CA . PRO B 1 92 ? 20.591 -40.671 69.014 1.00 14.40 160 PRO B CA 1
ATOM 8500 C C . PRO B 1 92 ? 20.531 -40.133 70.447 1.00 15.02 160 PRO B C 1
ATOM 8501 O O . PRO B 1 92 ? 19.440 -40.100 71.028 1.00 11.12 160 PRO B O 1
ATOM 8512 N N . GLY B 1 93 ? 21.662 -39.728 71.011 1.00 9.71 161 GLY B N 1
ATOM 8513 C CA . GLY B 1 93 ? 21.663 -39.174 72.364 1.00 8.56 161 GLY B CA 1
ATOM 8514 C C . GLY B 1 93 ? 21.694 -37.651 72.353 1.00 11.51 161 GLY B C 1
ATOM 8515 O O . GLY B 1 93 ? 22.097 -37.020 73.329 1.00 11.80 161 GLY B O 1
ATOM 8519 N N . GLY B 1 94 ? 21.302 -37.049 71.235 1.00 10.69 162 GLY B N 1
ATOM 8520 C CA . GLY B 1 94 ? 21.259 -35.595 71.145 1.00 10.69 162 GLY B CA 1
ATOM 8521 C C . GLY B 1 94 ? 22.562 -34.932 70.737 1.00 14.57 162 GLY B C 1
ATOM 8522 O O . GLY B 1 94 ? 22.649 -33.713 70.708 1.00 10.44 162 GLY B O 1
ATOM 8526 N N . GLN B 1 95 ? 23.585 -35.719 70.429 1.00 7.14 163 GLN B N 1
ATOM 8527 C CA . GLN B 1 95 ? 24.830 -35.117 69.984 1.00 8.14 163 GLN B CA 1
ATOM 8528 C C . GLN B 1 95 ? 24.503 -34.222 68.789 1.00 10.19 163 GLN B C 1
ATOM 8529 O O . GLN B 1 95 ? 23.726 -34.614 67.909 1.00 10.26 163 GLN B O 1
ATOM 8543 N N . PHE B 1 96 ? 25.126 -33.051 68.742 1.00 6.20 164 PHE B N 1
ATOM 8544 C CA . PHE B 1 96 ? 24.707 -31.980 67.835 1.00 10.99 164 PHE B CA 1
ATOM 8545 C C . PHE B 1 96 ? 25.674 -31.943 66.662 1.00 11.20 164 PHE B C 1
ATOM 8546 O O . PHE B 1 96 ? 26.830 -31.575 66.827 1.00 11.65 164 PHE B O 1
ATOM 8563 N N . GLU B 1 97 ? 25.178 -32.316 65.478 1.00 11.69 165 GLU B N 1
ATOM 8564 C CA A GLU B 1 97 ? 26.038 -32.588 64.331 0.50 13.71 165 GLU B CA 1
ATOM 8565 C CA B GLU B 1 97 ? 26.011 -32.620 64.318 0.50 13.72 165 GLU B CA 1
ATOM 8566 C C . GLU B 1 97 ? 25.920 -31.568 63.200 1.00 10.56 165 GLU B C 1
ATOM 8567 O O . GLU B 1 97 ? 24.851 -31.068 62.908 1.00 11.50 165 GLU B O 1
ATOM 8590 N N . LEU B 1 98 ? 27.050 -31.262 62.567 1.00 7.67 166 LEU B N 1
ATOM 8591 C CA . LEU B 1 98 ? 27.065 -30.450 61.353 1.00 9.73 166 LEU B CA 1
ATOM 8592 C C . LEU B 1 98 ? 27.618 -31.329 60.246 1.00 12.42 166 LEU B C 1
ATOM 8593 O O . LEU B 1 98 ? 28.667 -31.953 60.399 1.00 10.90 166 LEU B O 1
ATOM 8609 N N . SER B 1 99 ? 26.906 -31.400 59.131 1.00 7.97 167 SER B N 1
ATOM 8610 C CA . SER B 1 99 ? 27.443 -32.011 57.928 1.00 11.66 167 SER B CA 1
ATOM 8611 C C . SER B 1 99 ? 27.672 -30.878 56.945 1.00 12.03 167 SER B C 1
ATOM 8612 O O . SER B 1 99 ? 26.707 -30.306 56.432 1.00 11.45 167 SER B O 1
ATOM 8620 N N . GLY B 1 100 ? 28.937 -30.549 56.677 1.00 10.12 168 GLY B N 1
ATOM 8621 C CA . GLY B 1 100 ? 29.260 -29.346 55.923 1.00 12.28 168 GLY B CA 1
ATOM 8622 C C . GLY B 1 100 ? 29.120 -29.494 54.417 1.00 12.65 168 GLY B C 1
ATOM 8623 O O . GLY B 1 100 ? 28.875 -30.592 53.911 1.00 10.60 168 GLY B O 1
ATOM 8627 N N . ALA B 1 101 ? 29.286 -28.370 53.716 1.00 7.09 169 ALA B N 1
ATOM 8628 C CA . ALA B 1 101 ? 29.202 -28.299 52.252 1.00 7.92 169 ALA B CA 1
ATOM 8629 C C . ALA B 1 101 ? 30.456 -28.852 51.593 1.00 12.24 169 ALA B C 1
ATOM 8630 O O . ALA B 1 101 ? 31.479 -28.995 52.241 1.00 9.02 169 ALA B O 1
ATOM 8637 N N . PRO B 1 102 ? 30.360 -29.250 50.315 1.00 10.28 170 PRO B N 1
ATOM 8638 C CA . PRO B 1 102 ? 31.616 -29.626 49.665 1.00 6.13 170 PRO B CA 1
ATOM 8639 C C . PRO B 1 102 ? 32.487 -28.398 49.399 1.00 10.03 170 PRO B C 1
ATOM 8640 O O . PRO B 1 102 ? 32.107 -27.565 48.566 1.00 12.98 170 PRO B O 1
ATOM 8651 N N . LEU B 1 103 ? 33.718 -28.401 49.896 1.00 9.41 171 LEU B N 1
ATOM 8652 C CA . LEU B 1 103 ? 34.536 -27.192 49.856 1.00 8.75 171 LEU B CA 1
ATOM 8653 C C . LEU B 1 103 ? 35.847 -27.489 49.158 1.00 7.68 171 LEU B C 1
ATOM 8654 O O . LEU B 1 103 ? 36.336 -28.617 49.180 1.00 11.81 171 LEU B O 1
ATOM 8670 N N . GLU B 1 104 ? 36.419 -26.465 48.535 1.00 10.17 172 GLU B N 1
ATOM 8671 C CA . GLU B 1 104 ? 37.640 -26.673 47.779 1.00 8.41 172 GLU B CA 1
ATOM 8672 C C . GLU B 1 104 ? 38.920 -26.704 48.615 1.00 11.46 172 GLU B C 1
ATOM 8673 O O . GLU B 1 104 ? 39.824 -27.465 48.295 1.00 12.47 172 GLU B O 1
ATOM 8685 N N . THR B 1 105 ? 39.003 -25.884 49.668 1.00 10.74 173 THR B N 1
ATOM 8686 C CA . THR B 1 105 ? 40.223 -25.783 50.467 1.00 8.94 173 THR B CA 1
ATOM 8687 C C . THR B 1 105 ? 39.929 -25.928 51.961 1.00 11.53 173 THR B C 1
ATOM 8688 O O . THR B 1 105 ? 38.826 -25.676 52.423 1.00 11.10 173 THR B O 1
ATOM 8699 N N . LEU B 1 106 ? 40.941 -26.339 52.703 1.00 11.12 174 LEU B N 1
ATOM 8700 C CA . LEU B 1 106 ? 40.823 -26.501 54.150 1.00 9.89 174 LEU B CA 1
ATOM 8701 C C . LEU B 1 106 ? 40.690 -25.171 54.875 1.00 9.37 174 LEU B C 1
ATOM 8702 O O . LEU B 1 106 ? 40.235 -25.144 56.019 1.00 9.61 174 LEU B O 1
ATOM 8718 N N . HIS B 1 107 ? 41.057 -24.073 54.217 1.00 11.81 175 HIS B N 1
ATOM 8719 C CA . HIS B 1 107 ? 40.785 -22.754 54.793 1.00 10.85 175 HIS B CA 1
ATOM 8720 C C . HIS B 1 107 ? 39.299 -22.538 54.831 1.00 9.35 175 HIS B C 1
ATOM 8721 O O . HIS B 1 107 ? 38.770 -22.008 55.809 1.00 9.86 175 HIS B O 1
ATOM 8736 N N . GLN B 1 108 ? 38.615 -22.947 53.766 1.00 9.33 176 GLN B N 1
ATOM 8737 C CA . GLN B 1 108 ? 37.161 -22.861 53.747 1.00 8.08 176 GLN B CA 1
ATOM 8738 C C . GLN B 1 108 ? 36.521 -23.823 54.757 1.00 10.71 176 GLN B C 1
ATOM 8739 O O . GLN B 1 108 ? 35.536 -23.464 55.396 1.00 9.66 176 GLN B O 1
ATOM 8753 N N . THR B 1 109 ? 37.082 -25.030 54.893 1.00 9.36 177 THR B N 1
ATOM 8754 C CA . THR B 1 109 ? 36.616 -26.006 55.873 1.00 10.57 177 THR B CA 1
ATOM 8755 C C . THR B 1 109 ? 36.640 -25.440 57.280 1.00 11.76 177 THR B C 1
ATOM 8756 O O . THR B 1 109 ? 35.677 -25.548 58.031 1.00 9.77 177 THR B O 1
ATOM 8767 N N . CYS B 1 110 ? 37.765 -24.860 57.663 1.00 12.25 178 CYS B N 1
ATOM 8768 C CA . CYS B 1 110 ? 37.878 -24.401 59.039 1.00 14.52 178 CYS B CA 1
ATOM 8769 C C . CYS B 1 110 ? 37.000 -23.165 59.277 1.00 7.04 178 CYS B C 1
ATOM 8770 O O . CYS B 1 110 ? 36.443 -22.997 60.359 1.00 9.60 178 CYS B O 1
ATOM 8777 N N . ALA B 1 111 ? 36.860 -22.306 58.265 1.00 9.46 179 ALA B N 1
ATOM 8778 C CA . ALA B 1 111 ? 35.954 -21.171 58.389 1.00 9.65 179 ALA B CA 1
ATOM 8779 C C . ALA B 1 111 ? 34.511 -21.650 58.616 1.00 8.96 179 ALA B C 1
ATOM 8780 O O . ALA B 1 111 ? 33.764 -21.057 59.396 1.00 9.61 179 ALA B O 1
ATOM 8787 N N . GLU B 1 112 ? 34.137 -22.755 57.973 1.00 7.24 180 GLU B N 1
ATOM 8788 C CA . GLU B 1 112 ? 32.768 -23.273 58.076 1.00 10.29 180 GLU B CA 1
ATOM 8789 C C . GLU B 1 112 ? 32.529 -23.855 59.481 1.00 7.19 180 GLU B C 1
ATOM 8790 O O . GLU B 1 112 ? 31.458 -23.676 60.078 1.00 9.14 180 GLU B O 1
ATOM 8802 N N . VAL B 1 113 ? 33.530 -24.548 60.008 1.00 10.57 181 VAL B N 1
ATOM 8803 C CA . VAL B 1 113 ? 33.485 -25.006 61.395 1.00 10.07 181 VAL B CA 1
ATOM 8804 C C . VAL B 1 113 ? 33.333 -23.815 62.340 1.00 9.67 181 VAL B C 1
ATOM 8805 O O . VAL B 1 113 ? 32.470 -23.814 63.237 1.00 8.68 181 VAL B O 1
ATOM 8818 N N . ASN B 1 114 ? 34.135 -22.778 62.132 1.00 9.06 182 ASN B N 1
ATOM 8819 C CA . ASN B 1 114 ? 34.064 -21.602 63.015 1.00 15.10 182 ASN B CA 1
ATOM 8820 C C . ASN B 1 114 ? 32.687 -20.951 62.962 1.00 10.86 182 ASN B C 1
ATOM 8821 O O . ASN B 1 114 ? 32.118 -20.584 64.000 1.00 10.94 182 ASN B O 1
ATOM 8832 N N . SER B 1 115 ? 32.131 -20.831 61.754 1.00 10.32 183 SER B N 1
ATOM 8833 C CA . SER B 1 115 ? 30.804 -20.228 61.596 1.00 9.50 183 SER B CA 1
ATOM 8834 C C . SER B 1 115 ? 29.773 -21.003 62.408 1.00 9.26 183 SER B C 1
ATOM 8835 O O . SER B 1 115 ? 28.967 -20.434 63.142 1.00 7.78 183 SER B O 1
ATOM 8843 N N . HIS B 1 116 ? 29.787 -22.317 62.273 1.00 11.47 184 HIS B N 1
ATOM 8844 C CA . HIS B 1 116 ? 28.806 -23.125 62.981 1.00 12.75 184 HIS B CA 1
ATOM 8845 C C . HIS B 1 116 ? 28.967 -23.015 64.496 1.00 12.36 184 HIS B C 1
ATOM 8846 O O . HIS B 1 116 ? 27.977 -22.916 65.233 1.00 10.29 184 HIS B O 1
ATOM 8861 N N . LEU B 1 117 ? 30.199 -23.076 64.986 1.00 6.11 185 LEU B N 1
ATOM 8862 C CA . LEU B 1 117 ? 30.419 -22.972 66.420 1.00 9.92 185 LEU B CA 1
ATOM 8863 C C . LEU B 1 117 ? 29.977 -21.611 66.948 1.00 12.42 185 LEU B C 1
ATOM 8864 O O . LEU B 1 117 ? 29.388 -21.511 68.045 1.00 9.73 185 LEU B O 1
ATOM 8880 N N . TYR B 1 118 ? 30.228 -20.566 66.168 1.00 8.02 186 TYR B N 1
ATOM 8881 C CA . TYR B 1 118 ? 29.753 -19.240 66.544 1.00 9.57 186 TYR B CA 1
ATOM 8882 C C . TYR B 1 118 ? 28.213 -19.215 66.652 1.00 8.57 186 TYR B C 1
ATOM 8883 O O . TYR B 1 118 ? 27.668 -18.730 67.645 1.00 9.47 186 TYR B O 1
ATOM 8901 N N . GLN B 1 119 ? 27.515 -19.719 65.633 1.00 8.01 187 GLN B N 1
ATOM 8902 C CA . GLN B 1 119 ? 26.036 -19.700 65.649 1.00 7.87 187 GLN B CA 1
ATOM 8903 C C . GLN B 1 119 ? 25.442 -20.496 66.799 1.00 11.27 187 GLN B C 1
ATOM 8904 O O . GLN B 1 119 ? 24.483 -20.052 67.456 1.00 8.84 187 GLN B O 1
ATOM 8918 N N . VAL B 1 120 ? 25.997 -21.676 67.042 1.00 11.34 188 VAL B N 1
ATOM 8919 C CA . VAL B 1 120 ? 25.504 -22.517 68.119 1.00 10.48 188 VAL B CA 1
ATOM 8920 C C . VAL B 1 120 ? 25.684 -21.822 69.467 1.00 11.36 188 VAL B C 1
ATOM 8921 O O . VAL B 1 120 ? 24.754 -21.770 70.262 1.00 10.96 188 VAL B O 1
ATOM 8934 N N . LYS B 1 121 ? 26.869 -21.266 69.714 1.00 8.56 189 LYS B N 1
ATOM 8935 C CA . LYS B 1 121 ? 27.161 -20.620 70.999 1.00 10.39 189 LYS B CA 1
ATOM 8936 C C . LYS B 1 121 ? 26.351 -19.336 71.174 1.00 14.38 189 LYS B C 1
ATOM 8937 O O . LYS B 1 121 ? 25.920 -19.009 72.285 1.00 13.76 189 LYS B O 1
ATOM 8956 N N . ALA B 1 122 ? 26.095 -18.646 70.068 1.00 11.86 190 ALA B N 1
ATOM 8957 C CA . ALA B 1 122 ? 25.341 -17.393 70.098 1.00 11.44 190 ALA B CA 1
ATOM 8958 C C . ALA B 1 122 ? 23.943 -17.638 70.652 1.00 18.09 190 ALA B C 1
ATOM 8959 O O . ALA B 1 122 ? 23.387 -16.779 71.319 1.00 16.50 190 ALA B O 1
ATOM 8966 N N . VAL B 1 123 ? 23.341 -18.776 70.306 1.00 10.56 191 VAL B N 1
ATOM 8967 C CA . VAL B 1 123 ? 22.047 -19.149 70.885 1.00 9.40 191 VAL B CA 1
ATOM 8968 C C . VAL B 1 123 ? 22.173 -19.847 72.245 1.00 14.41 191 VAL B C 1
ATOM 8969 O O . VAL B 1 123 ? 21.492 -19.511 73.213 1.00 12.04 191 VAL B O 1
ATOM 8982 N N . ALA B 1 124 ? 23.100 -20.794 72.324 1.00 8.86 192 ALA B N 1
ATOM 8983 C CA . ALA B 1 124 ? 23.211 -21.664 73.497 1.00 10.28 192 ALA B CA 1
ATOM 8984 C C . ALA B 1 124 ? 23.581 -20.912 74.772 1.00 18.24 192 ALA B C 1
ATOM 8985 O O . ALA B 1 124 ? 23.062 -21.217 75.837 1.00 13.39 192 ALA B O 1
ATOM 8992 N N . GLU B 1 125 ? 24.464 -19.921 74.685 1.00 11.47 193 GLU B N 1
ATOM 8993 C CA A GLU B 1 125 ? 24.961 -19.237 75.879 0.50 16.96 193 GLU B CA 1
ATOM 8994 C CA B GLU B 1 125 ? 24.957 -19.280 75.900 0.50 16.94 193 GLU B CA 1
ATOM 8995 C C . GLU B 1 125 ? 23.816 -18.655 76.708 1.00 21.97 193 GLU B C 1
ATOM 8996 O O . GLU B 1 125 ? 23.811 -18.751 77.927 1.00 20.08 193 GLU B O 1
ATOM 9019 N N . GLU B 1 126 ? 22.844 -18.045 76.036 1.00 16.20 194 GLU B N 1
ATOM 9020 C CA . GLU B 1 126 ? 21.673 -17.485 76.734 1.00 18.51 194 GLU B CA 1
ATOM 9021 C C . GLU B 1 126 ? 20.804 -18.554 77.373 1.00 16.66 194 GLU B C 1
ATOM 9022 O O . GLU B 1 126 ? 20.056 -18.276 78.314 1.00 19.57 194 GLU B O 1
ATOM 9034 N N . MET B 1 127 ? 20.879 -19.773 76.840 1.00 15.10 195 MET B N 1
ATOM 9035 C CA . MET B 1 127 ? 20.109 -20.893 77.366 1.00 14.43 195 MET B CA 1
ATOM 9036 C C . MET B 1 127 ? 20.825 -21.597 78.501 1.00 18.18 195 MET B C 1
ATOM 9037 O O . MET B 1 127 ? 20.296 -22.556 79.059 1.00 18.02 195 MET B O 1
ATOM 9051 N N . GLY B 1 128 ? 22.039 -21.163 78.827 1.00 12.20 196 GLY B N 1
ATOM 9052 C CA . GLY B 1 128 ? 22.819 -21.854 79.833 1.00 13.18 196 GLY B CA 1
ATOM 9053 C C . GLY B 1 128 ? 23.375 -23.187 79.350 1.00 17.62 196 GLY B C 1
ATOM 9054 O O . GLY B 1 128 ? 23.565 -24.096 80.162 1.00 11.62 196 GLY B O 1
ATOM 9058 N N . ILE B 1 129 ? 23.666 -23.285 78.045 1.00 11.61 197 ILE B N 1
ATOM 9059 C CA A ILE B 1 129 ? 24.130 -24.535 77.443 0.50 14.01 197 ILE B CA 1
ATOM 9060 C CA B ILE B 1 129 ? 24.121 -24.531 77.420 0.50 14.01 197 ILE B CA 1
ATOM 9061 C C . ILE B 1 129 ? 25.530 -24.380 76.860 1.00 10.47 197 ILE B C 1
ATOM 9062 O O . ILE B 1 129 ? 25.820 -23.391 76.193 1.00 12.72 197 ILE B O 1
ATOM 9093 N N . GLY B 1 130 ? 26.411 -25.322 77.203 1.00 12.12 198 GLY B N 1
ATOM 9094 C CA . GLY B 1 130 ? 27.723 -25.450 76.573 1.00 10.16 198 GLY B CA 1
ATOM 9095 C C . GLY B 1 130 ? 27.808 -26.680 75.671 1.00 11.56 198 GLY B C 1
ATOM 9096 O O . GLY B 1 130 ? 26.955 -27.566 75.737 1.00 9.71 198 GLY B O 1
ATOM 9100 N N . PHE B 1 131 ? 28.875 -26.765 74.877 1.00 8.71 199 PHE B N 1
ATOM 9101 C CA . PHE B 1 131 ? 29.162 -27.945 74.066 1.00 10.40 199 PHE B CA 1
ATOM 9102 C C . PHE B 1 131 ? 30.566 -28.480 74.368 1.00 9.00 199 PHE B C 1
ATOM 9103 O O . PHE B 1 131 ? 31.502 -27.708 74.570 1.00 9.62 199 PHE B O 1
ATOM 9120 N N . LEU B 1 132 ? 30.690 -29.801 74.398 1.00 9.32 200 LEU B N 1
ATOM 9121 C CA . LEU B 1 132 ? 31.910 -30.484 74.834 1.00 10.66 200 LEU B CA 1
ATOM 9122 C C . LEU B 1 132 ? 32.449 -31.265 73.632 1.00 9.68 200 LEU B C 1
ATOM 9123 O O . LEU B 1 132 ? 31.690 -32.044 73.043 1.00 9.66 200 LEU B O 1
ATOM 9139 N N . GLY B 1 133 ? 33.621 -30.947 73.093 1.00 14.78 201 GLY B N 1
ATOM 9140 C CA . GLY B 1 133 ? 34.210 -31.884 72.134 1.00 10.00 201 GLY B CA 1
ATOM 9141 C C . GLY B 1 133 ? 35.036 -33.026 72.725 1.00 11.94 201 GLY B C 1
ATOM 9142 O O . GLY B 1 133 ? 36.204 -32.794 72.974 1.00 11.47 201 GLY B O 1
ATOM 9146 N N . MET B 1 134 ? 34.586 -34.259 72.649 1.00 9.16 202 MET B N 1
ATOM 9147 C CA . MET B 1 134 ? 35.356 -35.409 73.150 1.00 13.32 202 MET B CA 1
ATOM 9148 C C . MET B 1 134 ? 34.770 -36.581 72.440 1.00 15.17 202 MET B C 1
ATOM 9149 O O . MET B 1 134 ? 33.664 -36.482 71.895 1.00 12.23 202 MET B O 1
ATOM 9163 N N . GLY B 1 135 ? 35.467 -37.710 72.457 1.00 8.67 203 GLY B N 1
ATOM 9164 C CA . GLY B 1 135 ? 34.972 -38.863 71.728 1.00 9.81 203 GLY B CA 1
ATOM 9165 C C . GLY B 1 135 ? 33.908 -39.704 72.444 1.00 9.66 203 GLY B C 1
ATOM 9166 O O . GLY B 1 135 ? 33.207 -40.485 71.791 1.00 9.89 203 GLY B O 1
ATOM 9170 N N . PHE B 1 136 ? 33.835 -39.597 73.772 1.00 11.84 204 PHE B N 1
ATOM 9171 C CA . PHE B 1 136 ? 32.895 -40.377 74.582 1.00 9.75 204 PHE B CA 1
ATOM 9172 C C . PHE B 1 136 ? 32.465 -39.522 75.777 1.00 9.17 204 PHE B C 1
ATOM 9173 O O . PHE B 1 136 ? 33.289 -38.829 76.359 1.00 8.73 204 PHE B O 1
ATOM 9190 N N . GLN B 1 137 ? 31.186 -39.555 76.116 1.00 11.54 205 GLN B N 1
ATOM 9191 C CA . GLN B 1 137 ? 30.617 -38.768 77.218 1.00 8.21 205 GLN B CA 1
ATOM 9192 C C . GLN B 1 137 ? 31.340 -39.176 78.489 1.00 7.35 205 GLN B C 1
ATOM 9193 O O . GLN B 1 137 ? 31.308 -40.342 78.833 1.00 9.93 205 GLN B O 1
ATOM 9207 N N . PRO B 1 138 ? 32.086 -38.244 79.121 1.00 7.47 206 PRO B N 1
ATOM 9208 C CA . PRO B 1 138 ? 32.980 -38.596 80.254 1.00 10.56 206 PRO B CA 1
ATOM 9209 C C . PRO B 1 138 ? 32.325 -38.851 81.627 1.00 10.53 206 PRO B C 1
ATOM 9210 O O . PRO B 1 138 ? 32.946 -39.397 82.529 1.00 11.43 206 PRO B O 1
ATOM 9221 N N . LYS B 1 139 ? 31.102 -38.393 81.796 1.00 8.89 207 LYS B N 1
ATOM 9222 C CA . LYS B 1 139 ? 30.523 -38.270 83.133 1.00 9.22 207 LYS B CA 1
ATOM 9223 C C . LYS B 1 139 ? 29.331 -39.199 83.350 1.00 15.33 207 LYS B C 1
ATOM 9224 O O . LYS B 1 139 ? 29.240 -39.884 84.366 1.00 13.43 207 LYS B O 1
ATOM 9243 N N . TRP B 1 140 ? 28.333 -39.054 82.495 1.00 12.90 208 TRP B N 1
ATOM 9244 C CA . TRP B 1 140 ? 27.043 -39.706 82.678 1.00 13.39 208 TRP B CA 1
ATOM 9245 C C . TRP B 1 140 ? 26.913 -41.167 82.217 1.00 13.69 208 TRP B C 1
ATOM 9246 O O . TRP B 1 140 ? 27.640 -41.636 81.324 1.00 12.54 208 TRP B O 1
ATOM 9267 N N . ARG B 1 141 ? 25.977 -41.878 82.847 1.00 12.06 209 ARG B N 1
ATOM 9268 C CA . ARG B 1 141 ? 25.657 -43.264 82.497 1.00 12.95 209 ARG B CA 1
ATOM 9269 C C . ARG B 1 141 ? 24.836 -43.351 81.221 1.00 16.24 209 ARG B C 1
ATOM 9270 O O . ARG B 1 141 ? 24.235 -42.374 80.802 1.00 12.78 209 ARG B O 1
ATOM 9291 N N . ARG B 1 142 ? 24.843 -44.522 80.591 1.00 12.62 210 ARG B N 1
ATOM 9292 C CA . ARG B 1 142 ? 24.069 -44.736 79.378 1.00 16.45 210 ARG B CA 1
ATOM 9293 C C . ARG B 1 142 ? 22.606 -44.333 79.616 1.00 15.28 210 ARG B C 1
ATOM 9294 O O . ARG B 1 142 ? 21.966 -43.704 78.770 1.00 17.58 210 ARG B O 1
ATOM 9315 N N . GLU B 1 143 ? 22.085 -44.673 80.789 1.00 17.44 211 GLU B N 1
ATOM 9316 C CA A GLU B 1 143 ? 20.690 -44.426 81.140 0.50 18.12 211 GLU B CA 1
ATOM 9317 C CA B GLU B 1 143 ? 20.677 -44.419 81.073 0.50 18.04 211 GLU B CA 1
ATOM 9318 C C . GLU B 1 143 ? 20.381 -42.947 81.380 1.00 19.61 211 GLU B C 1
ATOM 9319 O O . GLU B 1 143 ? 19.214 -42.545 81.430 1.00 17.24 211 GLU B O 1
ATOM 9342 N N . ASP B 1 144 ? 21.422 -42.140 81.577 1.00 15.48 212 ASP B N 1
ATOM 9343 C CA . ASP B 1 144 ? 21.253 -40.692 81.798 1.00 15.08 212 ASP B CA 1
ATOM 9344 C C . ASP B 1 144 ? 21.085 -39.878 80.500 1.00 12.13 212 ASP B C 1
ATOM 9345 O O . ASP B 1 144 ? 20.790 -38.677 80.531 1.00 16.91 212 ASP B O 1
ATOM 9354 N N . ILE B 1 145 ? 21.317 -40.514 79.357 1.00 11.84 213 ILE B N 1
ATOM 9355 C CA . ILE B 1 145 ? 21.338 -39.776 78.089 1.00 12.67 213 ILE B CA 1
ATOM 9356 C C . ILE B 1 145 ? 19.923 -39.661 77.487 1.00 16.13 213 ILE B C 1
ATOM 9357 O O . ILE B 1 145 ? 19.217 -40.659 77.348 1.00 11.70 213 ILE B O 1
ATOM 9373 N N . PRO B 1 146 ? 19.507 -38.451 77.122 1.00 11.69 214 PRO B N 1
ATOM 9374 C CA . PRO B 1 146 ? 18.199 -38.330 76.457 1.00 13.01 214 PRO B CA 1
ATOM 9375 C C . PRO B 1 146 ? 18.199 -39.036 75.104 1.00 12.98 214 PRO B C 1
ATOM 9376 O O . PRO B 1 146 ? 19.204 -39.016 74.396 1.00 17.25 214 PRO B O 1
ATOM 9387 N N . THR B 1 147 ? 17.089 -39.659 74.752 1.00 15.18 215 THR B N 1
ATOM 9388 C CA . THR B 1 147 ? 16.978 -40.334 73.463 1.00 16.09 215 THR B CA 1
ATOM 9389 C C . THR B 1 147 ? 16.114 -39.462 72.568 1.00 21.96 215 THR B C 1
ATOM 9390 O O . THR B 1 147 ? 15.037 -39.039 72.975 1.00 17.79 215 THR B O 1
ATOM 9401 N N . MET B 1 148 ? 16.580 -39.198 71.352 1.00 15.13 216 MET B N 1
ATOM 9402 C CA . MET B 1 148 ? 15.864 -38.310 70.445 1.00 15.12 216 MET B CA 1
ATOM 9403 C C . MET B 1 148 ? 14.627 -38.968 69.824 1.00 15.92 216 MET B C 1
ATOM 9404 O O . MET B 1 148 ? 14.581 -40.177 69.644 1.00 17.86 216 MET B O 1
ATOM 9418 N N . PRO B 1 149 ? 13.618 -38.159 69.495 1.00 16.15 217 PRO B N 1
ATOM 9419 C CA . PRO B 1 149 ? 12.386 -38.679 68.886 1.00 17.27 217 PRO B CA 1
ATOM 9420 C C . PRO B 1 149 ? 12.539 -38.948 67.390 1.00 15.22 217 PRO B C 1
ATOM 9421 O O . PRO B 1 149 ? 11.950 -38.238 66.573 1.00 20.19 217 PRO B O 1
ATOM 9432 N N . LYS B 1 150 ? 13.321 -39.962 67.040 1.00 15.65 218 LYS B N 1
ATOM 9433 C CA . LYS B 1 150 ? 13.563 -40.283 65.634 1.00 15.55 218 LYS B CA 1
ATOM 9434 C C . LYS B 1 150 ? 13.376 -41.775 65.437 1.00 18.72 218 LYS B C 1
ATOM 9435 O O . LYS B 1 150 ? 14.014 -42.567 66.121 1.00 15.61 218 LYS B O 1
ATOM 9454 N N . GLY B 1 151 ? 12.522 -42.155 64.486 1.00 19.63 219 GLY B N 1
ATOM 9455 C CA . GLY B 1 151 ? 12.113 -43.541 64.330 1.00 16.54 219 GLY B CA 1
ATOM 9456 C C . GLY B 1 151 ? 13.259 -44.451 63.943 1.00 20.40 219 GLY B C 1
ATOM 9457 O O . GLY B 1 151 ? 13.302 -45.606 64.362 1.00 19.93 219 GLY B O 1
ATOM 9461 N N . ARG B 1 152 ? 14.182 -43.942 63.127 1.00 13.70 220 ARG B N 1
ATOM 9462 C CA A ARG B 1 152 ? 15.372 -44.695 62.746 0.50 14.86 220 ARG B CA 1
ATOM 9463 C CA B ARG B 1 152 ? 15.358 -44.709 62.743 0.50 14.87 220 ARG B CA 1
ATOM 9464 C C . ARG B 1 152 ? 16.095 -45.184 63.990 1.00 15.15 220 ARG B C 1
ATOM 9465 O O . ARG B 1 152 ? 16.532 -46.335 64.070 1.00 12.98 220 ARG B O 1
ATOM 9506 N N . TYR B 1 153 ? 16.226 -44.286 64.961 1.00 14.76 221 TYR B N 1
ATOM 9507 C CA . TYR B 1 153 ? 16.950 -44.579 66.186 1.00 13.93 221 TYR B CA 1
ATOM 9508 C C . TYR B 1 153 ? 16.158 -45.491 67.119 1.00 9.51 221 TYR B C 1
ATOM 9509 O O . TYR B 1 153 ? 16.747 -46.315 67.814 1.00 15.82 221 TYR B O 1
ATOM 9527 N N . ASP B 1 154 ? 14.834 -45.339 67.161 1.00 15.43 222 ASP B N 1
ATOM 9528 C CA . ASP B 1 154 ? 14.009 -46.264 67.955 1.00 14.12 222 ASP B CA 1
ATOM 9529 C C . ASP B 1 154 ? 14.231 -47.683 67.459 1.00 13.36 222 ASP B C 1
ATOM 9530 O O . ASP B 1 154 ? 14.370 -48.602 68.251 1.00 16.95 222 ASP B O 1
ATOM 9539 N N . ILE B 1 155 ? 14.290 -47.852 66.137 1.00 13.64 223 ILE B N 1
ATOM 9540 C CA . ILE B 1 155 ? 14.518 -49.162 65.542 1.00 13.89 223 ILE B CA 1
ATOM 9541 C C . ILE B 1 155 ? 15.897 -49.691 65.892 1.00 14.13 223 ILE B C 1
ATOM 9542 O O . ILE B 1 155 ? 16.039 -50.841 66.288 1.00 17.61 223 ILE B O 1
ATOM 9558 N N . MET B 1 156 ? 16.917 -48.838 65.760 1.00 15.74 224 MET B N 1
ATOM 9559 C CA . MET B 1 156 ? 18.292 -49.241 66.048 1.00 12.92 224 MET B CA 1
ATOM 9560 C C . MET B 1 156 ? 18.459 -49.612 67.524 1.00 10.58 224 MET B C 1
ATOM 9561 O O . MET B 1 156 ? 19.149 -50.579 67.847 1.00 14.94 224 MET B O 1
ATOM 9575 N N . ARG B 1 157 ? 17.830 -48.855 68.423 1.00 13.61 225 ARG B N 1
ATOM 9576 C CA . ARG B 1 157 ? 18.025 -49.104 69.856 1.00 15.10 225 ARG B CA 1
ATOM 9577 C C . ARG B 1 157 ? 17.481 -50.475 70.258 1.00 20.06 225 ARG B C 1
ATOM 9578 O O . ARG B 1 157 ? 18.056 -51.160 71.102 1.00 15.60 225 ARG B O 1
ATOM 9599 N N . ASN B 1 158 ? 16.384 -50.875 69.627 1.00 16.40 226 ASN B N 1
ATOM 9600 C CA . ASN B 1 158 ? 15.808 -52.187 69.878 1.00 14.90 226 ASN B CA 1
ATOM 9601 C C . ASN B 1 158 ? 16.678 -53.317 69.303 1.00 22.86 226 ASN B C 1
ATOM 9602 O O . ASN B 1 158 ? 16.756 -54.426 69.862 1.00 16.18 226 ASN B O 1
ATOM 9613 N N . TYR B 1 159 ? 17.354 -53.023 68.196 1.00 18.91 227 TYR B N 1
ATOM 9614 C CA . TYR B 1 159 ? 18.233 -53.990 67.546 1.00 14.80 227 TYR B CA 1
ATOM 9615 C C . TYR B 1 159 ? 19.617 -54.168 68.206 1.00 20.56 227 TYR B C 1
ATOM 9616 O O . TYR B 1 159 ? 20.150 -55.271 68.235 1.00 16.41 227 TYR B O 1
ATOM 9634 N N . MET B 1 160 ? 20.217 -53.101 68.728 1.00 12.80 228 MET B N 1
ATOM 9635 C CA . MET B 1 160 ? 21.620 -53.201 69.135 1.00 14.59 228 MET B CA 1
ATOM 9636 C C . MET B 1 160 ? 21.943 -54.339 70.129 1.00 17.42 228 MET B C 1
ATOM 9637 O O . MET B 1 160 ? 22.981 -54.979 70.002 1.00 16.13 228 MET B O 1
ATOM 9651 N N . PRO B 1 161 ? 21.090 -54.561 71.139 1.00 17.52 229 PRO B N 1
ATOM 9652 C CA . PRO B 1 161 ? 21.426 -55.604 72.123 1.00 25.67 229 PRO B CA 1
ATOM 9653 C C . PRO B 1 161 ? 21.499 -57.010 71.525 1.00 22.24 229 PRO B C 1
ATOM 9654 O O . PRO B 1 161 ? 22.129 -57.910 72.083 1.00 22.96 229 PRO B O 1
ATOM 9665 N N . LYS B 1 162 ? 20.843 -57.205 70.395 1.00 23.32 230 LYS B N 1
ATOM 9666 C CA . LYS B 1 162 ? 20.862 -58.502 69.738 1.00 23.89 230 LYS B CA 1
ATOM 9667 C C . LYS B 1 162 ? 22.199 -58.785 69.070 1.00 25.44 230 LYS B C 1
ATOM 9668 O O . LYS B 1 162 ? 22.527 -59.937 68.796 1.00 26.68 230 LYS B O 1
ATOM 9687 N N . VAL B 1 163 ? 22.880 -57.728 68.643 1.00 20.43 231 VAL B N 1
ATOM 9688 C CA . VAL B 1 163 ? 24.172 -57.847 67.965 1.00 18.11 231 VAL B CA 1
ATOM 9689 C C . VAL B 1 163 ? 25.460 -57.474 68.725 1.00 14.28 231 VAL B C 1
ATOM 9690 O O . VAL B 1 163 ? 26.558 -57.593 68.178 1.00 19.64 231 VAL B O 1
ATOM 9703 N N . GLY B 1 164 ? 25.349 -57.003 69.963 1.00 16.71 232 GLY B N 1
ATOM 9704 C CA . GLY B 1 164 ? 26.544 -56.592 70.690 1.00 16.97 232 GLY B CA 1
ATOM 9705 C C . GLY B 1 164 ? 26.202 -55.964 72.020 1.00 11.92 232 GLY B C 1
ATOM 9706 O O . GLY B 1 164 ? 25.029 -55.729 72.318 1.00 17.70 232 GLY B O 1
ATOM 9710 N N . SER B 1 165 ? 27.193 -55.781 72.879 1.00 17.87 233 SER B N 1
ATOM 9711 C CA . SER B 1 165 ? 26.899 -55.123 74.143 1.00 19.36 233 SER B CA 1
ATOM 9712 C C . SER B 1 165 ? 27.191 -53.630 74.188 1.00 20.95 233 SER B C 1
ATOM 9713 O O . SER B 1 165 ? 26.785 -52.970 75.142 1.00 19.42 233 SER B O 1
ATOM 9721 N N . LEU B 1 166 ? 27.953 -53.114 73.221 1.00 15.36 234 LEU B N 1
ATOM 9722 C CA . LEU B 1 166 ? 28.299 -51.683 73.208 1.00 17.03 234 LEU B CA 1
ATOM 9723 C C . LEU B 1 166 ? 27.603 -50.749 72.198 1.00 15.58 234 LEU B C 1
ATOM 9724 O O . LEU B 1 166 ? 27.848 -49.550 72.209 1.00 14.21 234 LEU B O 1
ATOM 9740 N N . GLY B 1 167 ? 26.767 -51.282 71.325 1.00 13.44 235 GLY B N 1
ATOM 9741 C CA . GLY B 1 167 ? 26.139 -50.464 70.292 1.00 8.72 235 GLY B CA 1
ATOM 9742 C C . GLY B 1 167 ? 25.252 -49.345 70.832 1.00 19.05 235 GLY B C 1
ATOM 9743 O O . GLY B 1 167 ? 25.098 -48.305 70.200 1.00 10.47 235 GLY B O 1
ATOM 9747 N N . LEU B 1 168 ? 24.652 -49.531 71.997 1.00 11.35 236 LEU B N 1
ATOM 9748 C CA . LEU B 1 168 ? 23.879 -48.449 72.567 1.00 13.91 236 LEU B CA 1
ATOM 9749 C C . LEU B 1 168 ? 24.808 -47.330 73.029 1.00 15.64 236 LEU B C 1
ATOM 9750 O O . LEU B 1 168 ? 24.406 -46.171 73.060 1.00 13.37 236 LEU B O 1
ATOM 9766 N N . ASP B 1 169 ? 26.036 -47.660 73.416 1.00 12.74 237 ASP B N 1
ATOM 9767 C CA . ASP B 1 169 ? 26.959 -46.601 73.785 1.00 12.35 237 ASP B CA 1
ATOM 9768 C C . ASP B 1 169 ? 27.483 -45.879 72.531 1.00 15.74 237 ASP B C 1
ATOM 9769 O O . ASP B 1 169 ? 27.753 -44.680 72.567 1.00 12.34 237 ASP B O 1
ATOM 9778 N N . MET B 1 170 ? 27.628 -46.609 71.429 1.00 11.78 238 MET B N 1
ATOM 9779 C CA . MET B 1 170 ? 27.962 -45.974 70.152 1.00 12.56 238 MET B CA 1
ATOM 9780 C C . MET B 1 170 ? 26.886 -44.930 69.860 1.00 13.09 238 MET B C 1
ATOM 9781 O O . MET B 1 170 ? 27.170 -43.755 69.617 1.00 15.08 238 MET B O 1
ATOM 9795 N N . MET B 1 171 ? 25.634 -45.354 69.917 1.00 9.97 239 MET B N 1
ATOM 9796 C CA . MET B 1 171 ? 24.532 -44.441 69.611 1.00 9.39 239 MET B CA 1
ATOM 9797 C C . MET B 1 171 ? 24.432 -43.239 70.564 1.00 15.66 239 MET B C 1
ATOM 9798 O O . MET B 1 171 ? 24.251 -42.109 70.136 1.00 10.04 239 MET B O 1
ATOM 9812 N N . LEU B 1 172 ? 24.419 -43.514 71.856 1.00 9.28 240 LEU B N 1
ATOM 9813 C CA . LEU B 1 172 ? 24.151 -42.488 72.863 1.00 14.84 240 LEU B CA 1
ATOM 9814 C C . LEU B 1 172 ? 25.334 -41.643 73.351 1.00 9.96 240 LEU B C 1
ATOM 9815 O O . LEU B 1 172 ? 25.153 -40.516 73.795 1.00 13.31 240 LEU B O 1
ATOM 9831 N N . ARG B 1 173 ? 26.470 -42.299 73.507 1.00 9.93 241 ARG B N 1
ATOM 9832 C CA . ARG B 1 173 ? 27.646 -41.728 74.166 1.00 10.52 241 ARG B CA 1
ATOM 9833 C C . ARG B 1 173 ? 28.893 -41.327 73.367 1.00 9.83 241 ARG B C 1
ATOM 9834 O O . ARG B 1 173 ? 29.912 -41.025 73.986 1.00 13.56 241 ARG B O 1
ATOM 9855 N N . THR B 1 174 ? 28.875 -41.425 72.042 1.00 11.48 242 THR B N 1
ATOM 9856 C CA . THR B 1 174 ? 30.085 -41.123 71.270 1.00 10.21 242 THR B CA 1
ATOM 9857 C C . THR B 1 174 ? 29.921 -39.916 70.330 1.00 8.77 242 THR B C 1
ATOM 9858 O O . THR B 1 174 ? 28.811 -39.586 69.935 1.00 9.32 242 THR B O 1
ATOM 9869 N N . CYS B 1 175 ? 31.046 -39.289 69.969 1.00 9.33 243 CYS B N 1
ATOM 9870 C CA . CYS B 1 175 ? 31.094 -38.214 68.959 1.00 7.95 243 CYS B CA 1
ATOM 9871 C C . CYS B 1 175 ? 32.289 -38.432 68.070 1.00 13.20 243 CYS B C 1
ATOM 9872 O O . CYS B 1 175 ? 33.361 -38.746 68.571 1.00 9.13 243 CYS B O 1
ATOM 9880 N N . THR B 1 176 ? 32.133 -38.191 66.776 1.00 9.11 244 THR B N 1
ATOM 9881 C CA . THR B 1 176 ? 33.247 -38.336 65.826 1.00 9.44 244 THR B CA 1
ATOM 9882 C C . THR B 1 176 ? 33.492 -37.027 65.080 1.00 10.65 244 THR B C 1
ATOM 9883 O O . THR B 1 176 ? 32.628 -36.172 65.031 1.00 11.84 244 THR B O 1
ATOM 9894 N N . VAL B 1 177 ? 34.673 -36.873 64.490 1.00 9.65 245 VAL B N 1
ATOM 9895 C CA . VAL B 1 177 ? 34.834 -35.927 63.394 1.00 7.87 245 VAL B CA 1
ATOM 9896 C C . VAL B 1 177 ? 35.313 -36.751 62.199 1.00 11.25 245 VAL B C 1
ATOM 9897 O O . VAL B 1 177 ? 36.239 -37.552 62.323 1.00 9.19 245 VAL B O 1
ATOM 9910 N N . GLN B 1 178 ? 34.648 -36.590 61.064 1.00 9.00 246 GLN B N 1
ATOM 9911 C CA . GLN B 1 178 ? 34.994 -37.344 59.860 1.00 7.35 246 GLN B CA 1
ATOM 9912 C C . GLN B 1 178 ? 35.136 -36.419 58.654 1.00 10.02 246 GLN B C 1
ATOM 9913 O O . GLN B 1 178 ? 34.679 -35.283 58.673 1.00 10.69 246 GLN B O 1
ATOM 9927 N N . VAL B 1 179 ? 35.804 -36.921 57.622 1.00 9.34 247 VAL B N 1
ATOM 9928 C CA . VAL B 1 179 ? 35.983 -36.183 56.379 1.00 7.25 247 VAL B CA 1
ATOM 9929 C C . VAL B 1 179 ? 35.513 -37.089 55.250 1.00 12.28 247 VAL B C 1
ATOM 9930 O O . VAL B 1 179 ? 35.670 -38.328 55.303 1.00 10.21 247 VAL B O 1
ATOM 9943 N N . ASN B 1 180 ? 34.915 -36.442 54.253 1.00 7.58 248 ASN B N 1
ATOM 9944 C CA . ASN B 1 180 ? 34.350 -37.083 53.070 1.00 10.68 248 ASN B CA 1
ATOM 9945 C C . ASN B 1 180 ? 35.187 -36.618 51.897 1.00 10.25 248 ASN B C 1
ATOM 9946 O O . ASN B 1 180 ? 35.420 -35.412 51.747 1.00 10.83 248 ASN B O 1
ATOM 9957 N N . LEU B 1 181 ? 35.637 -37.552 51.073 1.00 9.75 249 LEU B N 1
ATOM 9958 C CA . LEU B 1 181 ? 36.524 -37.227 49.967 1.00 7.89 249 LEU B CA 1
ATOM 9959 C C . LEU B 1 181 ? 36.116 -37.970 48.701 1.00 8.38 249 LEU B C 1
ATOM 9960 O O . LEU B 1 181 ? 35.447 -38.990 48.762 1.00 8.66 249 LEU B O 1
ATOM 9976 N N . ASP B 1 182 ? 36.602 -37.490 47.560 1.00 10.09 250 ASP B N 1
ATOM 9977 C CA . ASP B 1 182 ? 36.118 -37.942 46.253 1.00 9.47 250 ASP B CA 1
ATOM 9978 C C . ASP B 1 182 ? 37.165 -38.793 45.562 1.00 9.10 250 ASP B C 1
ATOM 9979 O O . ASP B 1 182 ? 38.349 -38.700 45.883 1.00 8.57 250 ASP B O 1
ATOM 9988 N N . PHE B 1 183 ? 36.707 -39.682 44.671 1.00 11.09 251 PHE B N 1
ATOM 9989 C CA . PHE B 1 183 ? 37.584 -40.497 43.823 1.00 12.80 251 PHE B CA 1
ATOM 9990 C C . PHE B 1 183 ? 37.258 -40.192 42.344 1.00 10.91 251 PHE B C 1
ATOM 9991 O O . PHE B 1 183 ? 36.162 -39.739 42.038 1.00 11.22 251 PHE B O 1
ATOM 10008 N N . SER B 1 184 ? 38.235 -40.356 41.451 1.00 9.90 252 SER B N 1
ATOM 10009 C CA . SER B 1 184 ? 38.043 -40.068 40.026 1.00 11.83 252 SER B CA 1
ATOM 10010 C C . SER B 1 184 ? 37.674 -41.264 39.150 1.00 14.09 252 SER B C 1
ATOM 10011 O O . SER B 1 184 ? 37.275 -41.082 37.989 1.00 12.96 252 SER B O 1
ATOM 10019 N N . SER B 1 185 ? 37.811 -42.469 39.699 1.00 15.03 253 SER B N 1
ATOM 10020 C CA . SER B 1 185 ? 37.611 -43.701 38.931 1.00 17.57 253 SER B CA 1
ATOM 10021 C C . SER B 1 185 ? 37.544 -44.871 39.890 1.00 21.89 253 SER B C 1
ATOM 10022 O O . SER B 1 185 ? 37.805 -44.716 41.077 1.00 13.91 253 SER B O 1
ATOM 10030 N N . GLU B 1 186 ? 37.273 -46.063 39.373 1.00 14.60 254 GLU B N 1
ATOM 10031 C CA . GLU B 1 186 ? 37.251 -47.231 40.229 1.00 12.76 254 GLU B CA 1
ATOM 10032 C C . GLU B 1 186 ? 38.651 -47.547 40.758 1.00 18.01 254 GLU B C 1
ATOM 10033 O O . GLU B 1 186 ? 38.798 -47.922 41.922 1.00 14.96 254 GLU B O 1
ATOM 10045 N N . ALA B 1 187 ? 39.677 -47.382 39.917 1.00 13.21 255 ALA B N 1
ATOM 10046 C CA . ALA B 1 187 ? 41.054 -47.637 40.322 1.00 17.98 255 ALA B CA 1
ATOM 10047 C C . ALA B 1 187 ? 41.481 -46.679 41.427 1.00 10.98 255 ALA B C 1
ATOM 10048 O O . ALA B 1 187 ? 42.191 -47.067 42.349 1.00 17.12 255 ALA B O 1
ATOM 10055 N N . ASP B 1 188 ? 41.072 -45.420 41.306 1.00 11.69 256 ASP B N 1
ATOM 10056 C CA . ASP B 1 188 ? 41.427 -44.402 42.284 1.00 12.83 256 ASP B CA 1
ATOM 10057 C C . ASP B 1 188 ? 40.692 -44.675 43.599 1.00 11.15 256 ASP B C 1
ATOM 10058 O O . ASP B 1 188 ? 41.252 -44.519 44.683 1.00 11.81 256 ASP B O 1
ATOM 10067 N N . MET B 1 189 ? 39.446 -45.106 43.486 1.00 11.95 257 MET B N 1
ATOM 10068 C CA . MET B 1 189 ? 38.647 -45.479 44.660 1.00 11.26 257 MET B CA 1
ATOM 10069 C C . MET B 1 189 ? 39.325 -46.609 45.424 1.00 18.28 257 MET B C 1
ATOM 10070 O O . MET B 1 189 ? 39.407 -46.582 46.656 1.00 11.89 257 MET B O 1
ATOM 10084 N N . ILE B 1 190 ? 39.836 -47.608 44.705 1.00 13.04 258 I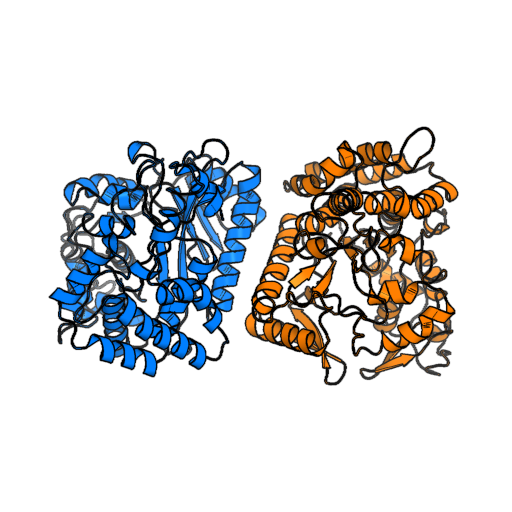LE B N 1
ATOM 10085 C CA . ILE B 1 190 ? 40.436 -48.752 45.361 1.00 12.02 258 ILE B CA 1
ATOM 10086 C C . ILE B 1 190 ? 41.703 -48.346 46.097 1.00 18.38 258 ILE B C 1
ATOM 10087 O O . ILE B 1 190 ? 41.957 -48.770 47.222 1.00 15.08 258 ILE B O 1
ATOM 10103 N N . ARG B 1 191 ? 42.511 -47.524 45.460 1.00 10.59 259 ARG B N 1
ATOM 10104 C CA A ARG B 1 191 ? 43.749 -47.060 46.074 0.50 13.96 259 ARG B CA 1
ATOM 10105 C CA B ARG B 1 191 ? 43.752 -47.062 46.072 0.50 13.96 259 ARG B CA 1
ATOM 10106 C C . ARG B 1 191 ? 43.453 -46.238 47.329 1.00 17.44 259 ARG B C 1
ATOM 10107 O O . ARG B 1 191 ? 44.087 -46.426 48.368 1.00 14.93 259 ARG B O 1
ATOM 10148 N N . LYS B 1 192 ? 42.472 -45.343 47.242 1.00 13.29 260 LYS B N 1
ATOM 10149 C CA . LYS B 1 192 ? 42.076 -44.539 48.407 1.00 13.41 260 LYS B CA 1
ATOM 10150 C C . LYS B 1 192 ? 41.444 -45.363 49.539 1.00 12.82 260 LYS B C 1
ATOM 10151 O O . LYS B 1 192 ? 41.687 -45.094 50.703 1.00 14.13 260 LYS B O 1
ATOM 10170 N N . PHE B 1 193 ? 40.648 -46.371 49.216 1.00 12.02 261 PHE B N 1
ATOM 10171 C CA . PHE B 1 193 ? 40.035 -47.238 50.235 1.00 11.51 261 PHE B CA 1
ATOM 10172 C C . PHE B 1 193 ? 41.130 -48.001 50.990 1.00 14.92 261 PHE B C 1
ATOM 10173 O O . PHE B 1 193 ? 41.103 -48.120 52.220 1.00 12.85 261 PHE B O 1
ATOM 10190 N N . ARG B 1 194 ? 42.111 -48.510 50.258 1.00 12.40 262 ARG B N 1
ATOM 10191 C CA . ARG B 1 194 ? 43.215 -49.257 50.883 1.00 13.56 262 ARG B CA 1
ATOM 10192 C C . ARG B 1 194 ? 44.138 -48.370 51.742 1.00 19.14 262 ARG B C 1
ATOM 10193 O O . ARG B 1 194 ? 44.526 -48.764 52.848 1.00 17.51 262 ARG B O 1
ATOM 10214 N N . ALA B 1 195 ? 44.494 -47.186 51.236 1.00 15.06 263 ALA B N 1
ATOM 10215 C CA . ALA B 1 195 ? 45.284 -46.233 52.005 1.00 16.09 263 ALA B CA 1
ATOM 10216 C C . ALA B 1 195 ? 44.519 -45.821 53.246 1.00 19.84 263 ALA B C 1
ATOM 10217 O O . ALA B 1 195 ? 45.076 -45.758 54.335 1.00 16.12 263 ALA B O 1
ATOM 10224 N N . GLY B 1 196 ? 43.235 -45.537 53.076 1.00 10.04 264 GLY B N 1
ATOM 10225 C CA . GLY B 1 196 ? 42.395 -45.143 54.195 1.00 15.34 264 GLY B CA 1
ATOM 10226 C C . GLY B 1 196 ? 42.247 -46.210 55.267 1.00 15.07 264 GLY B C 1
ATOM 10227 O O . GLY B 1 196 ? 42.340 -45.900 56.452 1.00 12.44 264 GLY B O 1
ATOM 10231 N N . LEU B 1 197 ? 42.017 -47.464 54.879 1.00 14.85 265 LEU B N 1
ATOM 10232 C CA . LEU B 1 197 ? 41.840 -48.524 55.877 1.00 11.88 265 LEU B CA 1
ATOM 10233 C C . LEU B 1 197 ? 43.153 -48.756 56.621 1.00 16.34 265 LEU B C 1
ATOM 10234 O O . LEU B 1 197 ? 43.182 -48.835 57.852 1.00 14.40 265 LEU B O 1
ATOM 10250 N N . ALA B 1 198 ? 44.253 -48.848 55.883 1.00 14.98 266 ALA B N 1
ATOM 10251 C CA . ALA B 1 198 ? 45.547 -49.161 56.502 1.00 15.30 266 ALA B CA 1
ATOM 10252 C C . ALA B 1 198 ? 45.977 -48.108 57.530 1.00 12.80 266 ALA B C 1
ATOM 10253 O O . ALA B 1 198 ? 46.476 -48.438 58.611 1.00 15.15 266 ALA B O 1
ATOM 10260 N N . LEU B 1 199 ? 45.789 -46.839 57.188 1.00 11.83 267 LEU B N 1
ATOM 10261 C CA . LEU B 1 199 ? 46.209 -45.763 58.070 1.00 13.64 267 LEU B CA 1
ATOM 10262 C C . LEU B 1 199 ? 45.127 -45.340 59.067 1.00 12.30 267 LEU B C 1
ATOM 10263 O O . LEU B 1 199 ? 45.393 -44.491 59.912 1.00 12.38 267 LEU B O 1
ATOM 10279 N N . GLN B 1 200 ? 43.928 -45.914 58.991 1.00 11.75 268 GLN B N 1
ATOM 10280 C CA . GLN B 1 200 ? 42.848 -45.448 59.875 1.00 13.68 268 GLN B CA 1
ATOM 10281 C C . GLN B 1 200 ? 43.227 -45.517 61.354 1.00 16.23 268 GLN B C 1
ATOM 10282 O O . GLN B 1 200 ? 42.907 -44.593 62.104 1.00 11.87 268 GLN B O 1
ATOM 10296 N N . PRO B 1 201 ? 43.895 -46.604 61.782 1.00 13.62 269 PRO B N 1
ATOM 10297 C CA . PRO B 1 201 ? 44.279 -46.693 63.191 1.00 11.57 269 PRO B CA 1
ATOM 10298 C C . PRO B 1 201 ? 45.286 -45.619 63.576 1.00 14.22 269 PRO B C 1
ATOM 10299 O O . PRO B 1 201 ? 45.354 -45.242 64.738 1.00 12.96 269 PRO B O 1
ATOM 10310 N N . ILE B 1 202 ? 46.076 -45.142 62.622 1.00 14.03 270 ILE B N 1
ATOM 10311 C CA . ILE B 1 202 ? 46.983 -44.030 62.899 1.00 15.02 270 ILE B CA 1
ATOM 10312 C C . ILE B 1 202 ? 46.201 -42.763 63.226 1.00 14.31 270 ILE B C 1
ATOM 10313 O O . ILE B 1 202 ? 46.553 -42.004 64.141 1.00 12.45 270 ILE B O 1
ATOM 10329 N N . ALA B 1 203 ? 45.153 -42.517 62.453 1.00 14.16 271 ALA B N 1
ATOM 10330 C CA . ALA B 1 203 ? 44.304 -41.361 62.703 1.00 13.49 271 ALA B CA 1
ATOM 10331 C C . ALA B 1 203 ? 43.628 -41.520 64.060 1.00 14.44 271 ALA B C 1
ATOM 10332 O O . ALA B 1 203 ? 43.545 -40.563 64.833 1.00 14.79 271 ALA B O 1
ATOM 10339 N N . THR B 1 204 ? 43.147 -42.723 64.344 1.00 8.92 272 THR B N 1
ATOM 10340 C CA . THR B 1 204 ? 42.497 -42.999 65.623 1.00 9.87 272 THR B CA 1
ATOM 10341 C C . THR B 1 204 ? 43.451 -42.686 66.766 1.00 12.37 272 THR B C 1
ATOM 10342 O O . THR B 1 204 ? 43.049 -42.105 67.779 1.00 13.69 272 THR B O 1
ATOM 10353 N N . ALA B 1 205 ? 44.723 -43.031 66.611 1.00 12.82 273 ALA B N 1
ATOM 10354 C CA . ALA B 1 205 ? 45.687 -42.749 67.677 1.00 16.44 273 ALA B CA 1
ATOM 10355 C C . ALA B 1 205 ? 45.924 -41.239 67.843 1.00 13.82 273 ALA B C 1
ATOM 10356 O O . ALA B 1 205 ? 45.879 -40.723 68.961 1.00 14.23 273 ALA B O 1
ATOM 10363 N N . LEU B 1 206 ? 46.152 -40.534 66.730 1.00 8.81 274 LEU B N 1
ATOM 10364 C CA A LEU B 1 206 ? 46.437 -39.101 66.772 0.50 11.41 274 LEU B CA 1
ATOM 10365 C CA B LEU B 1 206 ? 46.436 -39.101 66.763 0.50 11.40 274 LEU B CA 1
ATOM 10366 C C . LEU B 1 206 ? 45.303 -38.303 67.406 1.00 11.74 274 LEU B C 1
ATOM 10367 O O . LEU B 1 206 ? 45.538 -37.302 68.082 1.00 11.36 274 LEU B O 1
ATOM 10398 N N . PHE B 1 207 ? 44.071 -38.736 67.162 1.00 12.14 275 PHE B N 1
ATOM 10399 C CA . PHE B 1 207 ? 42.884 -38.026 67.643 1.00 10.23 275 PHE B CA 1
ATOM 10400 C C . PHE B 1 207 ? 42.283 -38.614 68.927 1.00 9.83 275 PHE B C 1
ATOM 10401 O O . PHE B 1 207 ? 41.239 -38.152 69.384 1.00 12.51 275 PHE B O 1
ATOM 10418 N N . ALA B 1 208 ? 42.907 -39.648 69.505 1.00 9.31 276 ALA B N 1
ATOM 10419 C CA . ALA B 1 208 ? 42.276 -40.353 70.630 1.00 12.49 276 ALA B CA 1
ATOM 10420 C C . ALA B 1 208 ? 41.995 -39.364 71.755 1.00 12.73 276 ALA B C 1
ATOM 10421 O O . ALA B 1 208 ? 42.848 -38.623 72.208 1.00 12.27 276 ALA B O 1
ATOM 10428 N N . ASN B 1 209 ? 40.704 -39.225 71.956 1.00 17.68 277 ASN B N 1
ATOM 10429 C CA . ASN B 1 209 ? 40.044 -38.308 72.869 1.00 12.91 277 ASN B CA 1
ATOM 10430 C C . ASN B 1 209 ? 39.125 -38.794 73.984 1.00 14.47 277 ASN B C 1
ATOM 10431 O O . ASN B 1 209 ? 38.140 -38.084 74.187 1.00 12.61 277 ASN B O 1
ATOM 10442 N N . SER B 1 210 ? 39.108 -40.072 74.353 1.00 10.88 278 SER B N 1
ATOM 10443 C CA . SER B 1 210 ? 38.014 -40.553 75.210 1.00 12.48 278 SER B CA 1
ATOM 10444 C C . SER B 1 210 ? 38.439 -41.525 76.326 1.00 11.70 278 SER B C 1
ATOM 10445 O O . SER B 1 210 ? 38.042 -42.689 76.336 1.00 10.47 278 SER B O 1
ATOM 10453 N N . PRO B 1 211 ? 39.280 -41.053 77.240 1.00 11.46 279 PRO B N 1
ATOM 10454 C CA . PRO B 1 211 ? 39.793 -41.814 78.379 1.00 12.44 279 PRO B CA 1
ATOM 10455 C C . PRO B 1 211 ? 38.829 -42.049 79.557 1.00 10.63 279 PRO B C 1
ATOM 10456 O O . PRO B 1 211 ? 39.231 -42.762 80.482 1.00 13.92 279 PRO B O 1
ATOM 10467 N N . PHE B 1 212 ? 37.696 -41.357 79.621 1.00 9.83 280 PHE B N 1
ATOM 10468 C CA . PHE B 1 212 ? 36.841 -41.430 80.811 1.00 8.31 280 PHE B CA 1
ATOM 10469 C C . PHE B 1 212 ? 35.489 -42.060 80.556 1.00 12.48 280 PHE B C 1
ATOM 10470 O O . PHE B 1 212 ? 34.878 -41.853 79.515 1.00 9.76 280 PHE B O 1
ATOM 10487 N N . THR B 1 213 ? 35.027 -42.829 81.531 1.00 11.84 281 THR B N 1
ATOM 10488 C CA . THR B 1 213 ? 33.657 -43.280 81.571 1.00 7.85 281 THR B CA 1
ATOM 10489 C C . THR B 1 213 ? 33.160 -43.068 82.992 1.00 17.82 281 THR B C 1
ATOM 10490 O O . THR B 1 213 ? 33.814 -43.484 83.952 1.00 14.04 281 THR B O 1
ATOM 10501 N N . GLU B 1 214 ? 32.009 -42.412 83.110 1.00 13.17 282 GLU B N 1
ATOM 10502 C CA . GLU B 1 214 ? 31.295 -42.282 84.374 1.00 12.37 282 GLU B CA 1
ATOM 10503 C C . GLU B 1 214 ? 32.197 -41.740 85.472 1.00 13.08 282 GLU B C 1
ATOM 10504 O O . GLU B 1 214 ? 32.172 -42.200 86.627 1.00 14.62 282 GLU B O 1
ATOM 10516 N N . GLY B 1 215 ? 32.991 -40.742 85.093 1.00 12.70 283 GLY B N 1
ATOM 10517 C CA . GLY B 1 215 ? 33.701 -39.914 86.045 1.00 10.10 283 GLY B CA 1
ATOM 10518 C C . GLY B 1 215 ? 35.075 -40.429 86.424 1.00 13.89 283 GLY B C 1
ATOM 10519 O O . GLY B 1 215 ? 35.777 -39.778 87.199 1.00 12.74 283 GLY B O 1
ATOM 10523 N N . LYS B 1 216 ? 35.472 -41.545 85.822 1.00 10.82 284 LYS B N 1
ATOM 10524 C CA . LYS B 1 216 ? 36.718 -42.229 86.154 1.00 13.77 284 LYS B CA 1
ATOM 10525 C C . LYS B 1 216 ? 37.463 -42.663 84.887 1.00 17.75 284 LYS B C 1
ATOM 10526 O O . LYS B 1 216 ? 36.855 -42.822 83.825 1.00 12.45 284 LYS B O 1
ATOM 10545 N N . PRO B 1 217 ? 38.776 -42.901 84.997 1.00 13.63 285 PRO B N 1
ATOM 10546 C CA . PRO B 1 217 ? 39.469 -43.519 83.853 1.00 16.62 285 PRO B CA 1
ATOM 10547 C C . PRO B 1 217 ? 38.845 -44.848 83.437 1.00 17.91 285 PRO B C 1
ATOM 10548 O O . PRO B 1 217 ? 38.439 -45.633 84.292 1.00 12.07 285 PRO B O 1
ATOM 10559 N N . ASN B 1 218 ? 38.700 -45.070 82.133 1.00 11.60 286 ASN B N 1
ATOM 10560 C CA . ASN B 1 218 ? 38.149 -46.322 81.649 1.00 11.86 286 ASN B CA 1
ATOM 10561 C C . ASN B 1 218 ? 39.164 -47.344 81.131 1.00 14.11 286 ASN B C 1
ATOM 10562 O O . ASN B 1 218 ? 38.776 -48.440 80.717 1.00 15.13 286 ASN B O 1
ATOM 10573 N N . GLY B 1 219 ? 40.439 -46.985 81.129 1.00 15.31 287 GLY B N 1
ATOM 10574 C CA . GLY B 1 219 ? 41.481 -47.894 80.678 1.00 13.16 287 GLY B CA 1
ATOM 10575 C C . GLY B 1 219 ? 41.824 -47.758 79.204 1.00 23.40 287 GLY B C 1
ATOM 10576 O O . GLY B 1 219 ? 42.754 -48.396 78.708 1.00 17.49 287 GLY B O 1
ATOM 10580 N N . PHE B 1 220 ? 41.081 -46.917 78.498 1.00 13.47 288 PHE B N 1
ATOM 10581 C CA . PHE B 1 220 ? 41.310 -46.711 77.072 1.00 14.00 288 PHE B CA 1
ATOM 10582 C C . PHE B 1 220 ? 41.759 -45.301 76.805 1.00 19.12 288 PHE B C 1
ATOM 10583 O O . PHE B 1 220 ? 41.572 -44.419 77.650 1.00 13.17 288 PHE B O 1
ATOM 10600 N N . LEU B 1 221 ? 42.484 -45.113 75.705 1.00 11.36 289 LEU B N 1
ATOM 10601 C CA . LEU B 1 221 ? 42.667 -43.782 75.143 1.00 13.79 289 LEU B CA 1
ATOM 10602 C C . LEU B 1 221 ? 41.519 -43.367 74.226 1.00 17.03 289 LEU B C 1
ATOM 10603 O O . LEU B 1 221 ? 41.066 -42.212 74.274 1.00 13.80 289 LEU B O 1
ATOM 10619 N N . SER B 1 222 ? 41.082 -44.269 73.350 1.00 14.29 290 SER B N 1
ATOM 10620 C CA . SER B 1 222 ? 39.801 -44.030 72.706 1.00 11.24 290 SER B CA 1
ATOM 10621 C C . SER B 1 222 ? 38.816 -45.125 73.067 1.00 14.83 290 SER B C 1
ATOM 10622 O O . SER B 1 222 ? 38.735 -46.129 72.381 1.00 10.34 290 SER B O 1
ATOM 10630 N N . MET B 1 223 ? 37.926 -44.831 74.008 1.00 12.38 291 MET B N 1
ATOM 10631 C CA . MET B 1 223 ? 36.870 -45.763 74.351 1.00 11.44 291 MET B CA 1
ATOM 10632 C C . MET B 1 223 ? 35.910 -45.750 73.184 1.00 15.56 291 MET B C 1
ATOM 10633 O O . MET B 1 223 ? 35.283 -46.757 72.864 1.00 12.02 291 MET B O 1
ATOM 10647 N N . ARG B 1 224 ? 35.784 -44.594 72.545 1.00 9.35 292 ARG B N 1
ATOM 10648 C CA . ARG B 1 224 ? 34.933 -44.498 71.367 1.00 9.05 292 ARG B CA 1
ATOM 10649 C C . ARG B 1 224 ? 35.280 -45.578 70.333 1.00 14.57 292 ARG B C 1
ATOM 10650 O O . ARG B 1 224 ? 34.404 -46.306 69.838 1.00 10.48 292 ARG B O 1
ATOM 10671 N N . SER B 1 225 ? 36.560 -45.688 70.007 1.00 9.18 293 SER B N 1
ATOM 10672 C CA . SER B 1 225 ? 36.982 -46.607 68.964 1.00 12.09 293 SER B CA 1
ATOM 10673 C C . SER B 1 225 ? 36.751 -48.037 69.419 1.00 14.84 293 SER B C 1
ATOM 10674 O O . SER B 1 225 ? 36.326 -48.885 68.644 1.00 13.77 293 SER B O 1
ATOM 10682 N N . HIS B 1 226 ? 37.004 -48.284 70.698 1.00 12.60 294 HIS B N 1
ATOM 10683 C CA . HIS B 1 226 ? 36.805 -49.608 71.263 1.00 13.53 294 HIS B CA 1
ATOM 10684 C C . HIS B 1 226 ? 35.350 -50.033 71.136 1.00 15.24 294 HIS B C 1
ATOM 10685 O O . HIS B 1 226 ? 35.054 -51.167 70.791 1.00 16.92 294 HIS B O 1
ATOM 10700 N N . ILE B 1 227 ? 34.438 -49.106 71.406 1.00 13.49 295 ILE B N 1
ATOM 10701 C CA . ILE B 1 227 ? 33.001 -49.372 71.329 1.00 11.77 295 ILE B CA 1
ATOM 10702 C C . ILE B 1 227 ? 32.647 -49.908 69.952 1.00 17.82 295 ILE B C 1
ATOM 10703 O O . ILE B 1 227 ? 31.817 -50.815 69.822 1.00 18.47 295 ILE B O 1
ATOM 10719 N N . TRP B 1 228 ? 33.306 -49.390 68.924 1.00 13.29 296 TRP B N 1
ATOM 10720 C CA . TRP B 1 228 ? 32.986 -49.824 67.566 1.00 12.89 296 TRP B CA 1
ATOM 10721 C C . TRP B 1 228 ? 33.341 -51.293 67.272 1.00 23.06 296 TRP B C 1
ATOM 10722 O O . TRP B 1 228 ? 32.982 -51.800 66.206 1.00 17.27 296 TRP B O 1
ATOM 10743 N N . THR B 1 229 ? 34.103 -51.946 68.155 1.00 17.19 297 THR B N 1
ATOM 10744 C CA . THR B 1 229 ? 34.398 -53.383 67.989 1.00 13.79 297 THR B CA 1
ATOM 10745 C C . THR B 1 229 ? 33.421 -54.348 68.666 1.00 21.83 297 THR B C 1
ATOM 10746 O O . THR B 1 229 ? 33.509 -55.556 68.480 1.00 24.39 297 THR B O 1
ATOM 10757 N N . ASP B 1 230 ? 32.619 -53.835 69.579 1.00 20.12 298 ASP B N 1
ATOM 10758 C CA . ASP B 1 230 ? 31.449 -54.514 70.137 1.00 16.71 298 ASP B CA 1
ATOM 10759 C C . ASP B 1 230 ? 30.056 -54.066 69.709 1.00 20.32 298 ASP B C 1
ATOM 10760 O O . ASP B 1 230 ? 29.144 -54.144 70.535 1.00 20.52 298 ASP B O 1
ATOM 10769 N N . THR B 1 231 ? 29.946 -53.297 68.636 1.00 12.62 299 THR B N 1
ATOM 10770 C CA . THR B 1 231 ? 28.652 -52.809 68.202 1.00 11.87 299 THR B CA 1
ATOM 10771 C C . THR B 1 231 ? 27.897 -53.840 67.348 1.00 14.31 299 THR B C 1
ATOM 10772 O O . THR B 1 231 ? 26.807 -54.241 67.703 1.00 15.75 299 THR B O 1
ATOM 10783 N N . ASP B 1 232 ? 28.359 -54.080 66.133 1.00 17.35 300 ASP B N 1
ATOM 10784 C CA . ASP B 1 232 ? 27.773 -55.112 65.292 1.00 16.04 300 ASP B CA 1
ATOM 10785 C C . ASP B 1 232 ? 28.861 -55.659 64.376 1.00 21.98 300 ASP B C 1
ATOM 10786 O O . ASP B 1 232 ? 29.359 -54.900 63.546 1.00 15.24 300 ASP B O 1
ATOM 10795 N N . LYS B 1 233 ? 29.132 -56.963 64.396 1.00 17.27 301 LYS B N 1
ATOM 10796 C CA . LYS B 1 233 ? 30.209 -57.516 63.572 1.00 16.14 301 LYS B CA 1
ATOM 10797 C C . LYS B 1 233 ? 29.856 -57.463 62.075 1.00 12.33 301 LYS B C 1
ATOM 10798 O O . LYS B 1 233 ? 30.748 -57.447 61.227 1.00 18.43 301 LYS B O 1
ATOM 10817 N N . ASP B 1 234 ? 28.565 -57.451 61.754 1.00 15.17 302 ASP B N 1
ATOM 10818 C CA . ASP B 1 234 ? 28.124 -57.487 60.357 1.00 16.93 302 ASP B CA 1
ATOM 10819 C C . ASP B 1 234 ? 28.435 -56.208 59.575 1.00 25.82 302 ASP B C 1
ATOM 10820 O O . ASP B 1 234 ? 28.571 -56.242 58.352 1.00 20.87 302 ASP B O 1
ATOM 10829 N N . ARG B 1 235 ? 28.306 -55.080 60.262 1.00 20.63 303 ARG B N 1
ATOM 10830 C CA . ARG B 1 235 ? 28.499 -53.729 59.698 1.00 13.65 303 ARG B CA 1
ATOM 10831 C C . ARG B 1 235 ? 29.771 -52.921 60.037 1.00 13.82 303 ARG B C 1
ATOM 10832 O O . ARG B 1 235 ? 29.767 -51.705 59.839 1.00 16.72 303 ARG B O 1
ATOM 10853 N N . THR B 1 236 ? 30.758 -53.517 60.711 1.00 14.00 304 THR B N 1
ATOM 10854 C CA . THR B 1 236 ? 31.909 -52.741 61.185 1.00 18.16 304 THR B CA 1
ATOM 10855 C C . THR B 1 236 ? 33.266 -53.298 60.784 1.00 16.35 304 THR B C 1
ATOM 10856 O O . THR B 1 236 ? 33.376 -54.385 60.205 1.00 17.99 304 THR B O 1
ATOM 10867 N N . GLY B 1 237 ? 34.309 -52.562 61.152 1.00 13.37 305 GLY B N 1
ATOM 10868 C CA . GLY B 1 237 ? 35.673 -53.052 61.034 1.00 14.72 305 GLY B CA 1
ATOM 10869 C C . GLY B 1 237 ? 36.529 -52.655 59.841 1.00 21.59 305 GLY B C 1
ATOM 10870 O O . GLY B 1 237 ? 36.293 -51.656 59.162 1.00 14.88 305 GLY B O 1
ATOM 10874 N N . MET B 1 238 ? 37.565 -53.466 59.629 1.00 14.71 306 MET B N 1
ATOM 10875 C CA . MET B 1 238 ? 38.685 -53.166 58.735 1.00 16.85 306 MET B CA 1
ATOM 10876 C C . MET B 1 238 ? 38.565 -53.757 57.314 1.00 13.09 306 MET B C 1
ATOM 10877 O O . MET B 1 238 ? 39.508 -53.654 56.519 1.00 16.82 306 MET B O 1
ATOM 10891 N N . LEU B 1 239 ? 37.433 -54.384 57.032 1.00 15.72 307 LEU B N 1
ATOM 10892 C CA . LEU B 1 239 ? 37.081 -54.807 55.678 1.00 16.62 307 LEU B CA 1
ATOM 10893 C C . LEU B 1 239 ? 38.262 -55.434 54.946 1.00 20.10 307 LEU B C 1
ATOM 10894 O O . LEU B 1 239 ? 38.750 -54.895 53.958 1.00 15.71 307 LEU B O 1
ATOM 10910 N N . PRO B 1 240 ? 38.736 -56.594 55.422 1.00 22.63 308 PRO B N 1
ATOM 10911 C CA . PRO B 1 240 ? 39.915 -57.196 54.782 1.00 15.66 308 PRO B CA 1
ATOM 10912 C C . PRO B 1 240 ? 39.710 -57.437 53.280 1.00 17.09 308 PRO B C 1
ATOM 10913 O O . PRO B 1 240 ? 40.678 -57.391 52.521 1.00 16.00 308 PRO B O 1
ATOM 10924 N N . PHE B 1 241 ? 38.474 -57.682 52.860 1.00 17.29 309 PHE B N 1
ATOM 10925 C CA . PHE B 1 241 ? 38.233 -58.045 51.462 1.00 21.16 309 PHE B CA 1
ATOM 10926 C C . PHE B 1 241 ? 38.600 -56.905 50.508 1.00 27.80 309 PHE B C 1
ATOM 10927 O O . PHE B 1 241 ? 38.783 -57.128 49.316 1.00 19.88 309 PHE B O 1
ATOM 10944 N N . VAL B 1 242 ? 38.727 -55.689 51.036 1.00 17.46 310 VAL B N 1
ATOM 10945 C CA . VAL B 1 242 ? 39.061 -54.535 50.214 1.00 15.72 310 VAL B CA 1
ATOM 10946 C C . VAL B 1 242 ? 40.445 -54.692 49.615 1.00 17.44 310 VAL B C 1
ATOM 10947 O O . VAL B 1 242 ? 40.754 -54.091 48.595 1.00 17.93 310 VAL B O 1
ATOM 10960 N N . PHE B 1 243 ? 41.276 -55.520 50.250 1.00 16.64 311 PHE B N 1
ATOM 10961 C CA . PHE B 1 243 ? 42.660 -55.656 49.834 1.00 15.08 311 PHE B CA 1
ATOM 10962 C C . PHE B 1 243 ? 42.881 -56.834 48.876 1.00 22.05 311 PHE B C 1
ATOM 10963 O O . PHE B 1 243 ? 43.990 -57.057 48.404 1.00 24.85 311 PHE B O 1
ATOM 10980 N N . ASP B 1 244 ? 41.822 -57.582 48.600 1.00 20.68 312 ASP B N 1
ATOM 10981 C CA . ASP B 1 244 ? 41.891 -58.673 47.634 1.00 22.75 312 ASP B CA 1
ATOM 10982 C C . ASP B 1 244 ? 41.856 -58.171 46.199 1.00 33.21 312 ASP B C 1
ATOM 10983 O O . ASP B 1 244 ? 41.302 -57.111 45.908 1.00 21.19 312 ASP B O 1
ATOM 10992 N N . ASP B 1 245 ? 42.459 -58.945 45.307 1.00 22.05 313 ASP B N 1
ATOM 10993 C CA . ASP B 1 245 ? 42.557 -58.564 43.907 1.00 25.03 313 ASP B CA 1
ATOM 10994 C C . ASP B 1 245 ? 41.196 -58.293 43.286 1.00 23.53 313 ASP B C 1
ATOM 10995 O O . ASP B 1 245 ? 41.068 -57.482 42.367 1.00 21.83 313 ASP B O 1
ATOM 11004 N N . SER B 1 246 ? 40.181 -58.987 43.782 1.00 21.58 314 SER B N 1
ATOM 11005 C CA . SER B 1 246 ? 38.844 -58.880 43.232 1.00 20.69 314 SER B CA 1
ATOM 11006 C C . SER B 1 246 ? 38.139 -57.564 43.574 1.00 30.15 314 SER B C 1
ATOM 11007 O O . SER B 1 246 ? 37.070 -57.269 43.029 1.00 25.08 314 SER B O 1
ATOM 11015 N N . PHE B 1 247 ? 38.712 -56.759 44.462 1.00 20.19 315 PHE B N 1
ATOM 11016 C CA . PHE B 1 247 ? 37.931 -55.639 44.985 1.00 17.53 315 PHE B CA 1
ATOM 11017 C C . PHE B 1 247 ? 37.662 -54.539 43.963 1.00 16.22 315 PHE B C 1
ATOM 11018 O O . PHE B 1 247 ? 38.513 -54.210 43.135 1.00 17.53 315 PHE B O 1
ATOM 11035 N N . GLY B 1 248 ? 36.457 -53.984 44.057 1.00 21.68 316 GLY B N 1
ATOM 11036 C CA . GLY B 1 248 ? 36.017 -52.864 43.246 1.00 18.08 316 GLY B CA 1
ATOM 11037 C C . GLY B 1 248 ? 34.584 -52.536 43.618 1.00 18.44 316 GLY B C 1
ATOM 11038 O O . GLY B 1 248 ? 34.064 -53.083 44.605 1.00 16.63 316 GLY B O 1
ATOM 11042 N N . PHE B 1 249 ? 33.933 -51.647 42.855 1.00 16.32 317 PHE B N 1
ATOM 11043 C CA . PHE B 1 249 ? 32.559 -51.293 43.159 1.00 15.87 317 PHE B CA 1
ATOM 11044 C C . PHE B 1 249 ? 31.659 -52.507 43.314 1.00 18.62 317 PHE B C 1
ATOM 11045 O O . PHE B 1 249 ? 30.805 -52.546 44.208 1.00 12.70 317 PHE B O 1
ATOM 11062 N N . GLU B 1 250 ? 31.832 -53.498 42.446 1.00 16.57 318 GLU B N 1
ATOM 11063 C CA . GLU B 1 250 ? 30.955 -54.668 42.469 1.00 16.84 318 GLU B CA 1
ATOM 11064 C C . GLU B 1 250 ? 31.037 -55.421 43.803 1.00 13.57 318 GLU B C 1
ATOM 11065 O O . GLU B 1 250 ? 30.018 -55.784 44.397 1.00 17.02 318 GLU B O 1
ATOM 11077 N N . GLN B 1 251 ? 32.249 -55.655 44.279 1.00 13.77 319 GLN B N 1
ATOM 11078 C CA . GLN B 1 251 ? 32.414 -56.396 45.519 1.00 16.76 319 GLN B CA 1
ATOM 11079 C C . GLN B 1 251 ? 31.854 -55.588 46.709 1.00 23.50 319 GLN B C 1
ATOM 11080 O O . GLN B 1 251 ? 31.275 -56.162 47.634 1.00 16.61 319 GLN B O 1
ATOM 11094 N N . TYR B 1 252 ? 31.986 -54.263 46.676 1.00 21.90 320 TYR B N 1
ATOM 11095 C CA . TYR B 1 252 ? 31.442 -53.456 47.763 1.00 18.75 320 TYR B CA 1
ATOM 11096 C C . TYR B 1 252 ? 29.922 -53.534 47.779 1.00 16.93 320 TYR B C 1
ATOM 11097 O O . TYR B 1 252 ? 29.301 -53.593 48.842 1.00 16.46 320 TYR B O 1
ATOM 11115 N N . VAL B 1 253 ? 29.316 -53.562 46.597 1.00 12.64 321 VAL B N 1
ATOM 11116 C CA . VAL B 1 253 ? 27.874 -53.703 46.498 1.00 19.76 321 VAL B CA 1
ATOM 11117 C C . VAL B 1 253 ? 27.430 -55.076 47.025 1.00 19.69 321 VAL B C 1
ATOM 11118 O O . VAL B 1 253 ? 26.456 -55.168 47.778 1.00 16.13 321 VAL B O 1
ATOM 11131 N N . ASP B 1 254 ? 28.150 -56.137 46.671 1.00 16.35 322 ASP B N 1
ATOM 11132 C CA . ASP B 1 254 ? 27.800 -57.449 47.211 1.00 17.23 322 ASP B CA 1
ATOM 11133 C C . ASP B 1 254 ? 27.909 -57.464 48.754 1.00 20.88 322 ASP B C 1
ATOM 11134 O O . ASP B 1 254 ? 27.050 -58.021 49.442 1.00 20.80 322 ASP B O 1
ATOM 11143 N N . TYR B 1 255 ? 28.952 -56.837 49.285 1.00 19.82 323 TYR B N 1
ATOM 11144 C CA . TYR B 1 255 ? 29.125 -56.729 50.738 1.00 20.80 323 TYR B CA 1
ATOM 11145 C C . TYR B 1 255 ? 27.913 -56.021 51.349 1.00 21.87 323 TYR B C 1
ATOM 11146 O O . TYR B 1 255 ? 27.288 -56.514 52.291 1.00 18.96 323 TYR B O 1
ATOM 11164 N N . ALA B 1 256 ? 27.546 -54.878 50.782 1.00 18.24 324 ALA B N 1
ATOM 11165 C CA . ALA B 1 256 ? 26.457 -54.100 51.341 1.00 15.81 324 ALA B CA 1
ATOM 11166 C C . ALA B 1 256 ? 25.101 -54.797 51.186 1.00 15.83 324 ALA B C 1
ATOM 11167 O O . ALA B 1 256 ? 24.224 -54.657 52.028 1.00 18.78 324 ALA B O 1
ATOM 11174 N N . LEU B 1 257 ? 24.917 -55.551 50.108 1.00 16.03 325 LEU B N 1
ATOM 11175 C CA . LEU B 1 257 ? 23.659 -56.249 49.895 1.00 16.50 325 LEU B CA 1
ATOM 11176 C C . LEU B 1 257 ? 23.419 -57.297 50.971 1.00 17.36 325 LEU B C 1
ATOM 11177 O O . LEU B 1 257 ? 22.276 -57.641 51.284 1.00 21.88 325 LEU B O 1
ATOM 11193 N N . ASP B 1 258 ? 24.503 -57.835 51.500 1.00 17.33 326 ASP B N 1
ATOM 11194 C CA . ASP B 1 258 ? 24.421 -58.875 52.511 1.00 18.67 326 ASP B CA 1
ATOM 11195 C C . ASP B 1 258 ? 24.554 -58.353 53.947 1.00 28.65 326 ASP B C 1
ATOM 11196 O O . ASP B 1 258 ? 24.570 -59.152 54.890 1.00 20.11 326 ASP B O 1
ATOM 11205 N N . VAL B 1 259 ? 24.679 -57.031 54.120 1.00 19.57 327 VAL B N 1
ATOM 11206 C CA . VAL B 1 259 ? 24.567 -56.445 55.459 1.00 16.64 327 VAL B CA 1
ATOM 11207 C C . VAL B 1 259 ? 23.085 -56.269 55.781 1.00 12.76 327 VAL B C 1
ATOM 11208 O O . VAL B 1 259 ? 22.367 -55.618 55.044 1.00 17.40 327 VAL B O 1
ATOM 11221 N N . PRO B 1 260 ? 22.612 -56.839 56.906 1.00 18.00 328 PRO B N 1
ATOM 11222 C CA . PRO B 1 260 ? 21.182 -56.764 57.200 1.00 18.24 328 PRO B CA 1
ATOM 11223 C C . PRO B 1 260 ? 20.663 -55.335 57.298 1.00 16.70 328 PRO B C 1
ATOM 11224 O O . PRO B 1 260 ? 21.366 -54.451 57.773 1.00 20.21 328 PRO B O 1
ATOM 11235 N N . MET B 1 261 ? 19.433 -55.112 56.848 1.00 15.88 329 MET B N 1
ATOM 11236 C CA . MET B 1 261 ? 18.805 -53.802 56.925 1.00 18.09 329 MET B CA 1
ATOM 11237 C C . MET B 1 261 ? 18.367 -53.434 58.337 1.00 18.37 329 MET B C 1
ATOM 11238 O O . MET B 1 261 ? 18.205 -54.300 59.200 1.00 20.75 329 MET B O 1
ATOM 11252 N N . TYR B 1 262 ? 18.195 -52.132 58.545 1.00 17.54 330 TYR B N 1
ATOM 11253 C CA . TYR B 1 262 ? 17.563 -51.558 59.731 1.00 18.69 330 TYR B CA 1
ATOM 11254 C C . TYR B 1 262 ? 16.109 -51.225 59.397 1.00 24.12 330 TYR B C 1
ATOM 11255 O O . TYR B 1 262 ? 15.188 -51.650 60.094 1.00 21.36 330 TYR B O 1
ATOM 11273 N N . PHE B 1 263 ? 15.923 -50.366 58.394 1.00 17.86 331 PHE B N 1
ATOM 11274 C CA . PHE B 1 263 ? 14.631 -49.779 58.111 1.00 13.72 331 PHE B CA 1
ATOM 11275 C C . PHE B 1 263 ? 14.444 -49.542 56.616 1.00 17.19 331 PHE B C 1
ATOM 11276 O O . PHE B 1 263 ? 15.403 -49.511 55.845 1.00 15.73 331 PHE B O 1
ATOM 11293 N N . ALA B 1 264 ? 13.189 -49.392 56.225 1.00 18.72 332 ALA B N 1
ATOM 11294 C CA . ALA B 1 264 ? 12.835 -48.839 54.931 1.00 27.73 332 ALA B CA 1
ATOM 11295 C C . ALA B 1 264 ? 11.967 -47.630 55.242 1.00 24.29 332 ALA B C 1
ATOM 11296 O O . ALA B 1 264 ? 11.144 -47.672 56.155 1.00 28.01 332 ALA B O 1
ATOM 11303 N N . TYR B 1 265 ? 12.176 -46.536 54.518 1.00 15.97 333 TYR B N 1
ATOM 11304 C CA . TYR B 1 265 ? 11.454 -45.293 54.772 1.00 20.37 333 TYR B CA 1
ATOM 11305 C C . TYR B 1 265 ? 10.297 -45.089 53.790 1.00 34.90 333 TYR B C 1
ATOM 11306 O O . TYR B 1 265 ? 10.509 -45.041 52.582 1.00 31.09 333 TYR B O 1
ATOM 11324 N N . ARG B 1 266 ? 9.080 -44.989 54.327 1.00 37.21 334 ARG B N 1
ATOM 11325 C CA . ARG B 1 266 ? 7.868 -44.745 53.538 1.00 37.90 334 ARG B CA 1
ATOM 11326 C C . ARG B 1 266 ? 6.889 -43.805 54.259 1.00 44.97 334 ARG B C 1
ATOM 11327 O O . ARG B 1 266 ? 6.568 -44.007 55.432 1.00 45.84 334 ARG B O 1
ATOM 11348 N N . ASN B 1 267 ? 6.413 -42.785 53.547 1.00 39.31 335 ASN B N 1
ATOM 11349 C CA . ASN B 1 267 ? 5.371 -41.890 54.049 1.00 33.93 335 ASN B CA 1
ATOM 11350 C C . ASN B 1 267 ? 5.776 -41.098 55.288 1.00 47.57 335 ASN B C 1
ATOM 11351 O O . ASN B 1 267 ? 4.948 -40.811 56.151 1.00 39.63 335 ASN B O 1
ATOM 11362 N N . GLY B 1 268 ? 7.047 -40.730 55.375 1.00 30.08 336 GLY B N 1
ATOM 11363 C CA . GLY B 1 268 ? 7.531 -39.986 56.519 1.00 33.51 336 GLY B CA 1
ATOM 11364 C C . GLY B 1 268 ? 7.715 -40.884 57.721 1.00 35.24 336 GLY B C 1
ATOM 11365 O O . GLY B 1 268 ? 7.884 -40.402 58.845 1.00 44.57 336 GLY B O 1
ATOM 11369 N N . LYS B 1 269 ? 7.716 -42.192 57.471 1.00 38.96 337 LYS B N 1
ATOM 11370 C CA . LYS B 1 269 ? 7.745 -43.189 58.535 1.00 31.05 337 LYS B CA 1
ATOM 11371 C C . LYS B 1 269 ? 8.871 -44.193 58.317 1.00 27.41 337 LYS B C 1
ATOM 11372 O O . LYS B 1 269 ? 9.163 -44.566 57.190 1.00 31.04 337 LYS B O 1
ATOM 11391 N N . TYR B 1 270 ? 9.491 -44.630 59.409 1.00 23.80 338 TYR B N 1
ATOM 11392 C CA . TYR B 1 270 ? 10.477 -45.705 59.396 1.00 22.08 338 TYR B CA 1
ATOM 11393 C C . TYR B 1 270 ? 9.843 -47.045 59.715 1.00 29.64 338 TYR B C 1
ATOM 11394 O O . TYR B 1 270 ? 9.248 -47.221 60.779 1.00 32.93 338 TYR B O 1
ATOM 11412 N N . VAL B 1 271 ? 9.967 -47.985 58.785 1.00 23.89 339 VAL B N 1
ATOM 11413 C CA . VAL B 1 271 ? 9.473 -49.342 58.979 1.00 18.94 339 VAL B CA 1
ATOM 11414 C C . VAL B 1 271 ? 10.604 -50.261 59.405 1.00 20.29 339 VAL B C 1
ATOM 11415 O O . VAL B 1 271 ? 11.666 -50.279 58.769 1.00 19.62 339 VAL B O 1
ATOM 11428 N N . ASP B 1 272 ? 10.384 -51.061 60.448 1.00 20.80 340 ASP B N 1
ATOM 11429 C CA . ASP B 1 272 ? 11.468 -51.871 60.974 1.00 18.93 340 ASP B CA 1
ATOM 11430 C C . ASP B 1 272 ? 11.647 -53.098 60.078 1.00 25.75 340 ASP B C 1
ATOM 11431 O O . ASP B 1 272 ? 10.789 -53.972 59.984 1.00 23.07 340 ASP B O 1
ATOM 11440 N N . CYS B 1 273 ? 12.786 -53.106 59.398 1.00 19.45 341 CYS B N 1
ATOM 11441 C CA . CYS B 1 273 ? 13.251 -54.173 58.505 1.00 20.38 341 CYS B CA 1
ATOM 11442 C C . CYS B 1 273 ? 14.348 -55.086 59.044 1.00 15.91 341 CYS B C 1
ATOM 11443 O O . CYS B 1 273 ? 15.061 -55.717 58.274 1.00 20.08 341 CYS B O 1
ATOM 11450 N N . THR B 1 274 ? 14.642 -54.991 60.336 1.00 18.51 342 THR B N 1
ATOM 11451 C CA . THR B 1 274 ? 15.746 -55.761 60.893 1.00 16.03 342 THR B CA 1
ATOM 11452 C C . THR B 1 274 ? 15.613 -57.285 60.661 1.00 14.04 342 THR B C 1
ATOM 11453 O O . THR B 1 274 ? 14.524 -57.836 60.689 1.00 21.92 342 THR B O 1
ATOM 11464 N N . GLY B 1 275 ? 16.744 -57.935 60.417 1.00 24.24 343 GLY B N 1
ATOM 11465 C CA . GLY B 1 275 ? 16.779 -59.362 60.164 1.00 28.92 343 GLY B CA 1
ATOM 11466 C C . GLY B 1 275 ? 16.556 -59.684 58.694 1.00 33.21 343 GLY B C 1
ATOM 11467 O O . GLY B 1 275 ? 16.564 -60.848 58.298 1.00 36.31 343 GLY B O 1
ATOM 11471 N N . MET B 1 276 ? 16.355 -58.648 57.885 1.00 22.17 344 MET B N 1
ATOM 11472 C CA . MET B 1 276 ? 16.056 -58.821 56.458 1.00 19.43 344 MET B CA 1
ATOM 11473 C C . MET B 1 276 ? 17.147 -58.151 55.642 1.00 25.10 344 MET B C 1
ATOM 11474 O O . MET B 1 276 ? 17.875 -57.319 56.164 1.00 27.44 344 MET B O 1
ATOM 11488 N N . THR B 1 277 ? 17.278 -58.526 54.375 1.00 22.90 345 THR B N 1
ATOM 11489 C CA . THR B 1 277 ? 18.382 -58.047 53.563 1.00 23.49 345 THR B CA 1
ATOM 11490 C C . THR B 1 277 ? 17.910 -57.171 52.395 1.00 20.12 345 THR B C 1
ATOM 11491 O O . THR B 1 277 ? 16.780 -57.289 51.900 1.00 20.39 345 THR B O 1
ATOM 11502 N N . PHE B 1 278 ? 18.778 -56.274 51.956 1.00 24.37 346 PHE B N 1
ATOM 11503 C CA . PHE B 1 278 ? 18.488 -55.492 50.756 1.00 22.66 346 PHE B CA 1
ATOM 11504 C C . PHE B 1 278 ? 18.348 -56.391 49.512 1.00 20.49 346 PHE B C 1
ATOM 11505 O O . PHE B 1 278 ? 17.756 -55.978 48.516 1.00 22.20 346 PHE B O 1
ATOM 11522 N N . ARG B 1 279 ? 18.888 -57.612 49.557 1.00 24.10 347 ARG B N 1
ATOM 11523 C CA . ARG B 1 279 ? 18.680 -58.564 48.450 1.00 26.52 347 ARG B CA 1
ATOM 11524 C C . ARG B 1 279 ? 17.222 -58.947 48.342 1.00 26.93 347 ARG B C 1
ATOM 11525 O O . ARG B 1 279 ? 16.670 -59.042 47.242 1.00 21.24 347 ARG B O 1
ATOM 11546 N N . GLN B 1 280 ? 16.596 -59.191 49.490 1.00 22.03 348 GLN B N 1
ATOM 11547 C CA . GLN B 1 280 ? 15.171 -59.456 49.514 1.00 24.46 348 GLN B CA 1
ATOM 11548 C C . GLN B 1 280 ? 14.432 -58.254 48.972 1.00 23.80 348 GLN B C 1
ATOM 11549 O O . GLN B 1 280 ? 13.432 -58.384 48.263 1.00 24.31 348 GLN B O 1
ATOM 11563 N N . PHE B 1 281 ? 14.910 -57.070 49.332 1.00 20.63 349 PHE B N 1
ATOM 11564 C CA . PHE B 1 281 ? 14.261 -55.838 48.909 1.00 17.25 349 PHE B CA 1
ATOM 11565 C C . PHE B 1 281 ? 14.318 -55.748 47.369 1.00 16.85 349 PHE B C 1
ATOM 11566 O O . PHE B 1 281 ? 13.317 -55.450 46.727 1.00 17.69 349 PHE B O 1
ATOM 11583 N N . LEU B 1 282 ? 15.493 -55.996 46.788 1.00 15.62 350 LEU B N 1
ATOM 11584 C CA . LEU B 1 282 ? 15.661 -55.919 45.329 1.00 21.52 350 LEU B CA 1
ATOM 11585 C C . LEU B 1 282 ? 14.675 -56.852 44.623 1.00 23.05 350 LEU B C 1
ATOM 11586 O O . LEU B 1 282 ? 14.122 -56.516 43.585 1.00 23.16 350 LEU B O 1
ATOM 11602 N N . ALA B 1 283 ? 14.465 -58.027 45.209 1.00 24.70 351 ALA B N 1
ATOM 11603 C CA . ALA B 1 283 ? 13.609 -59.061 44.629 1.00 26.13 351 ALA B CA 1
ATOM 11604 C C . ALA B 1 283 ? 12.136 -58.836 44.941 1.00 27.44 351 ALA B C 1
ATOM 11605 O O . ALA B 1 283 ? 11.294 -59.599 44.497 1.00 24.70 351 ALA B O 1
ATOM 11612 N N . GLY B 1 284 ? 11.828 -57.793 45.706 1.00 24.62 352 GLY B N 1
ATOM 11613 C CA . GLY B 1 284 ? 10.454 -57.462 46.039 1.00 16.66 352 GLY B CA 1
ATOM 11614 C C . GLY B 1 284 ? 9.914 -58.416 47.105 1.00 24.87 352 GLY B C 1
ATOM 11615 O O . GLY B 1 284 ? 8.711 -58.535 47.304 1.00 21.81 352 GLY B O 1
ATOM 11619 N N . LYS B 1 285 ? 10.830 -59.150 47.725 1.00 28.33 353 LYS B N 1
ATOM 11620 C CA . LYS B 1 285 ? 10.554 -60.133 48.783 1.00 32.51 353 LYS B CA 1
ATOM 11621 C C . LYS B 1 285 ? 10.749 -59.700 50.257 1.00 24.19 353 LYS B C 1
ATOM 11622 O O . LYS B 1 285 ? 10.837 -60.553 51.146 1.00 24.72 353 LYS B O 1
ATOM 11641 N N . LEU B 1 286 ? 10.975 -58.414 50.490 1.00 28.49 354 LEU B N 1
ATOM 11642 C CA . LEU B 1 286 ? 11.196 -57.910 51.847 1.00 29.95 354 LEU B CA 1
ATOM 11643 C C . LEU B 1 286 ? 9.958 -58.116 52.740 1.00 24.95 354 LEU B C 1
ATOM 11644 O O . LEU B 1 286 ? 8.918 -57.487 52.526 1.00 32.13 354 LEU B O 1
ATOM 11660 N N . PRO B 1 287 ? 10.077 -58.968 53.777 1.00 26.60 355 PRO B N 1
ATOM 11661 C CA . PRO B 1 287 ? 8.888 -59.305 54.577 1.00 25.02 355 PRO B CA 1
ATOM 11662 C C . PRO B 1 287 ? 8.255 -58.098 55.266 1.00 45.27 355 PRO B C 1
ATOM 11663 O O . PRO B 1 287 ? 7.044 -58.091 55.468 1.00 33.23 355 PRO B O 1
ATOM 11674 N N . CYS B 1 288 ? 9.041 -57.083 55.610 1.00 34.86 356 CYS B N 1
ATOM 11675 C CA . CYS B 1 288 ? 8.477 -55.932 56.296 1.00 25.43 356 CYS B CA 1
ATOM 11676 C C . CYS B 1 288 ? 7.644 -55.092 55.326 1.00 29.44 356 CYS B C 1
ATOM 11677 O O . CYS B 1 288 ? 6.827 -54.269 55.744 1.00 25.61 356 CYS B O 1
ATOM 11684 N N . LEU B 1 289 ? 7.893 -55.258 54.028 1.00 30.25 357 LEU B N 1
ATOM 11685 C CA . LEU B 1 289 ? 7.132 -54.547 53.002 1.00 29.62 357 LEU B CA 1
ATOM 11686 C C . LEU B 1 289 ? 6.921 -55.413 51.767 1.00 35.71 357 LEU B C 1
ATOM 11687 O O . LEU B 1 289 ? 7.496 -55.129 50.723 1.00 37.83 357 LEU B O 1
ATOM 11703 N N . PRO B 1 290 ? 6.102 -56.469 51.874 1.00 41.41 358 PRO B N 1
ATOM 11704 C CA . PRO B 1 290 ? 6.014 -57.422 50.756 1.00 32.35 358 PRO B CA 1
ATOM 11705 C C . PRO B 1 290 ? 5.585 -56.772 49.434 1.00 17.99 358 PRO B C 1
ATOM 11706 O O . PRO B 1 290 ? 4.678 -55.942 49.404 1.00 30.06 358 PRO B O 1
ATOM 11717 N N . GLY B 1 291 ? 6.254 -57.140 48.349 1.00 34.65 359 GLY B N 1
ATOM 11718 C CA . GLY B 1 291 ? 5.925 -56.594 47.044 1.00 36.22 359 GLY B CA 1
ATOM 11719 C C . GLY B 1 291 ? 6.492 -55.211 46.767 1.00 39.88 359 GLY B C 1
ATOM 11720 O O . GLY B 1 291 ? 6.314 -54.677 45.673 1.00 33.76 359 GLY B O 1
ATOM 11724 N N . GLU B 1 292 ? 7.159 -54.621 47.754 1.00 30.90 360 GLU B N 1
ATOM 11725 C CA . GLU B 1 292 ? 7.758 -53.300 47.584 1.00 29.20 360 GLU B CA 1
ATOM 11726 C C . GLU B 1 292 ? 9.157 -53.422 46.972 1.00 21.39 360 GLU B C 1
ATOM 11727 O O . GLU B 1 292 ? 9.924 -54.333 47.314 1.00 21.04 360 GLU B O 1
ATOM 11739 N N . LEU B 1 293 ? 9.487 -52.500 46.070 1.00 19.97 361 LEU B N 1
ATOM 11740 C CA . LEU B 1 293 ? 10.774 -52.519 45.375 1.00 22.57 361 LEU B CA 1
ATOM 11741 C C . LEU B 1 293 ? 11.569 -51.252 45.693 1.00 16.03 361 LEU B C 1
ATOM 11742 O O . LEU B 1 293 ? 10.999 -50.189 45.811 1.00 18.63 361 LEU B O 1
ATOM 11758 N N . PRO B 1 294 ? 12.900 -51.373 45.797 1.00 18.49 362 PRO B N 1
ATOM 11759 C CA . PRO B 1 294 ? 13.736 -50.256 46.261 1.00 16.85 362 PRO B CA 1
ATOM 11760 C C . PRO B 1 294 ? 13.948 -49.131 45.243 1.00 20.20 362 PRO B C 1
ATOM 11761 O O . PRO B 1 294 ? 14.016 -49.396 44.040 1.00 18.91 362 PRO B O 1
ATOM 11772 N N . THR B 1 295 ? 14.070 -47.899 45.742 1.00 16.08 363 THR B N 1
ATOM 11773 C CA . THR B 1 295 ? 14.528 -46.760 44.950 1.00 14.80 363 THR B CA 1
ATOM 11774 C C . THR B 1 295 ? 16.030 -46.538 45.178 1.00 17.01 363 THR B C 1
ATOM 11775 O O . THR B 1 295 ? 16.668 -47.222 45.980 1.00 15.76 363 THR B O 1
ATOM 11786 N N . TYR B 1 296 ? 16.608 -45.570 44.485 1.00 14.21 364 TYR B N 1
ATOM 11787 C CA . TYR B 1 296 ? 17.996 -45.228 44.750 1.00 13.28 364 TYR B CA 1
ATOM 11788 C C . TYR B 1 296 ? 18.135 -44.606 46.140 1.00 12.81 364 TYR B C 1
ATOM 11789 O O . TYR B 1 296 ? 19.168 -44.783 46.794 1.00 15.34 364 TYR B O 1
ATOM 11807 N N . ASN B 1 297 ? 17.115 -43.874 46.576 1.00 13.79 365 ASN B N 1
ATOM 11808 C CA . ASN B 1 297 ? 17.116 -43.308 47.929 1.00 18.49 365 ASN B CA 1
ATOM 11809 C C . ASN B 1 297 ? 17.096 -44.400 48.984 1.00 21.66 365 ASN B C 1
ATOM 11810 O O . ASN B 1 297 ? 17.699 -44.236 50.036 1.00 13.01 365 ASN B O 1
ATOM 11821 N N . ASP B 1 298 ? 16.396 -45.507 48.716 1.00 13.92 366 ASP B N 1
ATOM 11822 C CA . ASP B 1 298 ? 16.427 -46.642 49.625 1.00 14.65 366 ASP B CA 1
ATOM 11823 C C . ASP B 1 298 ? 17.830 -47.225 49.701 1.00 14.34 366 ASP B C 1
ATOM 11824 O O . ASP B 1 298 ? 18.278 -47.628 50.770 1.00 13.04 366 ASP B O 1
ATOM 11833 N N . TRP B 1 299 ? 18.527 -47.294 48.561 1.00 12.48 367 TRP B N 1
ATOM 11834 C CA . TRP B 1 299 ? 19.894 -47.823 48.545 1.00 12.79 367 TRP B CA 1
ATOM 11835 C C . TRP B 1 299 ? 20.829 -46.895 49.329 1.00 9.28 367 TRP B C 1
ATOM 11836 O O . TRP B 1 299 ? 21.643 -47.342 50.117 1.00 11.87 367 TRP B O 1
ATOM 11857 N N . GLU B 1 300 ? 20.685 -45.597 49.114 1.00 10.21 368 GLU B N 1
ATOM 11858 C CA . GLU B 1 300 ? 21.502 -44.619 49.826 1.00 12.91 368 GLU B CA 1
ATOM 11859 C C . GLU B 1 300 ? 21.273 -44.767 51.333 1.00 12.54 368 GLU B C 1
ATOM 11860 O O . GLU B 1 300 ? 22.220 -44.789 52.117 1.00 14.14 368 GLU B O 1
ATOM 11872 N N . ASN B 1 301 ? 20.009 -44.857 51.733 1.00 12.15 369 ASN B N 1
ATOM 11873 C CA . ASN B 1 301 ? 19.656 -45.074 53.133 1.00 14.71 369 ASN B CA 1
ATOM 11874 C C . ASN B 1 301 ? 20.378 -46.300 53.695 1.00 18.34 369 ASN B C 1
ATOM 11875 O O . ASN B 1 301 ? 20.970 -46.247 54.775 1.00 14.35 369 ASN B O 1
ATOM 11886 N N . HIS B 1 302 ? 20.344 -47.408 52.956 1.00 12.55 370 HIS B N 1
ATOM 11887 C CA . HIS B 1 302 ? 20.991 -48.632 53.407 1.00 15.57 370 HIS B CA 1
ATOM 11888 C C . HIS B 1 302 ? 22.498 -48.460 53.550 1.00 16.98 370 HIS B C 1
ATOM 11889 O O . HIS B 1 302 ? 23.081 -48.930 54.523 1.00 11.80 370 HIS B O 1
ATOM 11904 N N . LEU B 1 303 ? 23.129 -47.771 52.604 1.00 11.49 371 LEU B N 1
ATOM 11905 C CA . LEU B 1 303 ? 24.571 -47.575 52.661 1.00 10.32 371 LEU B CA 1
ATOM 11906 C C . LEU B 1 303 ? 24.952 -46.795 53.924 1.00 12.11 371 LEU B C 1
ATOM 11907 O O . LEU B 1 303 ? 26.083 -46.914 54.409 1.00 14.40 371 LEU B O 1
ATOM 11923 N N . THR B 1 304 ? 24.024 -45.984 54.433 1.00 10.80 372 THR B N 1
ATOM 11924 C CA . THR B 1 304 ? 24.322 -45.136 55.610 1.00 12.79 372 THR B CA 1
ATOM 11925 C C . THR B 1 304 ? 24.104 -45.880 56.926 1.00 16.16 372 THR B C 1
ATOM 11926 O O . THR B 1 304 ? 24.335 -45.318 58.003 1.00 13.81 372 THR B O 1
ATOM 11937 N N . THR B 1 305 ? 23.640 -47.127 56.843 1.00 14.56 373 THR B N 1
ATOM 11938 C CA . THR B 1 305 ? 23.552 -48.009 58.015 1.00 15.35 373 THR B CA 1
ATOM 11939 C C . THR B 1 305 ? 24.734 -48.961 58.141 1.00 14.00 373 THR B C 1
ATOM 11940 O O . THR B 1 305 ? 24.724 -49.863 58.985 1.00 14.34 373 THR B O 1
ATOM 11951 N N . ILE B 1 306 ? 25.722 -48.812 57.265 1.00 10.14 374 ILE B N 1
ATOM 11952 C CA . ILE B 1 306 ? 26.959 -49.577 57.365 1.00 10.03 374 ILE B CA 1
ATOM 11953 C C . ILE B 1 306 ? 28.036 -48.696 58.005 1.00 15.71 374 ILE B C 1
ATOM 11954 O O . ILE B 1 306 ? 28.113 -47.516 57.677 1.00 13.24 374 ILE B O 1
ATOM 11970 N N . PHE B 1 307 ? 28.834 -49.242 58.926 1.00 15.27 375 PHE B N 1
ATOM 11971 C CA . PHE B 1 307 ? 29.763 -48.418 59.717 1.00 15.94 375 PHE B CA 1
ATOM 11972 C C . PHE B 1 307 ? 31.175 -48.985 59.815 1.00 12.82 375 PHE B C 1
ATOM 11973 O O . PHE B 1 307 ? 31.677 -49.203 60.914 1.00 15.27 375 PHE B O 1
ATOM 11990 N N . PRO B 1 308 ? 31.851 -49.186 58.674 1.00 14.72 376 PRO B N 1
ATOM 11991 C CA . PRO B 1 308 ? 33.224 -49.685 58.781 1.00 15.22 376 PRO B CA 1
ATOM 11992 C C . PRO B 1 308 ? 34.184 -48.538 59.079 1.00 14.08 376 PRO B C 1
ATOM 11993 O O . PRO B 1 308 ? 33.752 -47.389 59.127 1.00 13.17 376 PRO B O 1
ATOM 12004 N N . GLU B 1 309 ? 35.468 -48.830 59.247 1.00 14.53 377 GLU B N 1
ATOM 12005 C CA . GLU B 1 309 ? 36.427 -47.795 59.632 1.00 16.64 377 GLU B CA 1
ATOM 12006 C C . GLU B 1 309 ? 36.602 -46.777 58.498 1.00 13.56 377 GLU B C 1
ATOM 12007 O O . GLU B 1 309 ? 36.956 -45.618 58.729 1.00 13.97 377 GLU B O 1
ATOM 12019 N N . VAL B 1 310 ? 36.358 -47.232 57.275 1.00 10.43 378 VAL B N 1
ATOM 12020 C CA . VAL B 1 310 ? 36.274 -46.360 56.093 1.00 6.68 378 VAL B CA 1
ATOM 12021 C C . VAL B 1 310 ? 35.014 -46.832 55.380 1.00 13.22 378 VAL B C 1
ATOM 12022 O O . VAL B 1 310 ? 34.805 -48.048 55.236 1.00 12.01 378 VAL B O 1
ATOM 12035 N N . ARG B 1 311 ? 34.159 -45.901 54.957 1.00 10.06 379 ARG B N 1
ATOM 12036 C CA . ARG B 1 311 ? 32.908 -46.262 54.305 1.00 10.47 379 ARG B CA 1
ATOM 12037 C C . ARG B 1 311 ? 32.883 -45.764 52.880 1.00 16.35 379 ARG B C 1
ATOM 12038 O O . ARG B 1 311 ? 33.472 -44.733 52.573 1.00 10.75 379 ARG B O 1
ATOM 12059 N N . LEU B 1 312 ? 32.235 -46.532 52.002 1.00 12.15 380 LEU B N 1
ATOM 12060 C CA . LEU B 1 312 ? 32.052 -46.122 50.606 1.00 10.50 380 LEU B CA 1
ATOM 12061 C C . LEU B 1 312 ? 30.566 -45.862 50.291 1.00 8.91 380 LEU B C 1
ATOM 12062 O O . LEU B 1 312 ? 29.681 -46.663 50.587 1.00 13.69 380 LEU B O 1
ATOM 12078 N N . LYS B 1 313 ? 30.327 -44.725 49.650 1.00 8.23 381 LYS B N 1
ATOM 12079 C CA . LYS B 1 313 ? 29.033 -44.291 49.118 1.00 8.04 381 LYS B CA 1
ATOM 12080 C C . LYS B 1 313 ? 29.461 -43.581 47.830 1.00 15.17 381 LYS B C 1
ATOM 12081 O O . LYS B 1 313 ? 30.381 -44.075 47.162 1.00 12.73 381 LYS B O 1
ATOM 12100 N N . ARG B 1 314 ? 28.685 -42.641 47.310 1.00 8.62 382 ARG B N 1
ATOM 12101 C CA . ARG B 1 314 ? 29.185 -41.853 46.160 1.00 10.62 382 ARG B CA 1
ATOM 12102 C C . ARG B 1 314 ? 30.488 -41.068 46.483 1.00 8.77 382 ARG B C 1
ATOM 12103 O O . ARG B 1 314 ? 31.140 -40.536 45.584 1.00 10.13 382 ARG B O 1
ATOM 12124 N N . TYR B 1 315 ? 30.854 -41.005 47.760 1.00 11.49 383 TYR B N 1
ATOM 12125 C CA . TYR B 1 315 ? 32.166 -40.477 48.166 1.00 12.06 383 TYR B CA 1
ATOM 12126 C C . TYR B 1 315 ? 32.734 -41.416 49.249 1.00 11.39 383 TYR B C 1
ATOM 12127 O O . TYR B 1 315 ? 32.064 -42.339 49.662 1.00 10.65 383 TYR B O 1
ATOM 12145 N N . MET B 1 316 ? 33.937 -41.167 49.738 1.00 8.60 384 MET B N 1
ATOM 12146 C CA . MET B 1 316 ? 34.536 -42.048 50.732 1.00 8.15 384 MET B CA 1
ATOM 12147 C C . MET B 1 316 ? 34.630 -41.340 52.077 1.00 10.66 384 MET B C 1
ATOM 12148 O O . MET B 1 316 ? 34.899 -40.143 52.130 1.00 11.38 384 MET B O 1
ATOM 12162 N N . GLU B 1 317 ? 34.419 -42.081 53.161 1.00 12.40 385 GLU B N 1
ATOM 12163 C CA . GLU B 1 317 ? 34.364 -41.481 54.488 1.00 11.02 385 GLU B CA 1
ATOM 12164 C C . GLU B 1 317 ? 35.417 -42.067 55.414 1.00 10.73 385 GLU B C 1
ATOM 12165 O O . GLU B 1 317 ? 35.510 -43.292 55.547 1.00 8.45 385 GLU B O 1
ATOM 12177 N N . MET B 1 318 ? 36.206 -41.196 56.055 1.00 8.71 386 MET B N 1
ATOM 12178 C CA . MET B 1 318 ? 37.200 -41.629 57.042 1.00 12.20 386 MET B CA 1
ATOM 12179 C C . MET B 1 318 ? 36.531 -41.533 58.411 1.00 14.65 386 MET B C 1
ATOM 12180 O O . MET B 1 318 ? 36.210 -40.445 58.865 1.00 14.03 386 MET B O 1
ATOM 12194 N N . ARG B 1 319 ? 36.270 -42.689 59.019 1.00 9.75 387 ARG B N 1
ATOM 12195 C CA . ARG B 1 319 ? 35.433 -42.794 60.230 1.00 12.95 387 ARG B CA 1
ATOM 12196 C C . ARG B 1 319 ? 36.131 -42.990 61.588 1.00 12.85 387 ARG B C 1
ATOM 12197 O O . ARG B 1 319 ? 35.480 -43.214 62.601 1.00 13.28 387 ARG B O 1
ATOM 12218 N N . GLY B 1 320 ? 37.442 -42.990 61.601 1.00 8.59 388 GLY B N 1
ATOM 12219 C CA . GLY B 1 320 ? 38.174 -43.448 62.776 1.00 11.92 388 GLY B CA 1
ATOM 12220 C C . GLY B 1 320 ? 38.406 -42.471 63.918 1.00 11.32 388 GLY B C 1
ATOM 12221 O O . GLY B 1 320 ? 38.849 -42.901 64.977 1.00 13.08 388 GLY B O 1
ATOM 12225 N N . ALA B 1 321 ? 38.104 -41.185 63.742 1.00 10.49 389 ALA B N 1
ATOM 12226 C CA . ALA B 1 321 ? 38.583 -40.149 64.689 1.00 9.25 389 ALA B CA 1
ATOM 12227 C C . ALA B 1 321 ? 37.565 -39.675 65.746 1.00 11.07 389 ALA B C 1
ATOM 12228 O O . ALA B 1 321 ? 36.388 -39.437 65.450 1.00 10.92 389 ALA B O 1
ATOM 12235 N N . ASP B 1 322 ? 38.038 -39.521 66.984 1.00 10.48 390 ASP B N 1
ATOM 12236 C CA . ASP B 1 322 ? 37.224 -38.956 68.072 1.00 7.01 390 ASP B CA 1
ATOM 12237 C C . ASP B 1 322 ? 36.943 -37.455 67.855 1.00 8.68 390 ASP B C 1
ATOM 12238 O O . ASP B 1 322 ? 37.825 -36.711 67.402 1.00 10.68 390 ASP B O 1
ATOM 12247 N N . GLY B 1 323 ? 35.755 -37.005 68.263 1.00 9.93 391 GLY B N 1
ATOM 12248 C CA . GLY B 1 323 ? 35.446 -35.582 68.268 1.00 10.76 391 GLY B CA 1
ATOM 12249 C C . GLY B 1 323 ? 36.425 -34.856 69.185 1.00 11.77 391 GLY B C 1
ATOM 12250 O O . GLY B 1 323 ? 37.003 -35.456 70.079 1.00 12.90 391 GLY B O 1
ATOM 12254 N N . GLY B 1 324 ? 36.615 -33.562 68.980 1.00 10.18 392 GLY B N 1
ATOM 12255 C CA . GLY B 1 324 ? 37.605 -32.844 69.753 1.00 11.21 392 GLY B CA 1
ATOM 12256 C C . GLY B 1 324 ? 37.421 -31.356 69.573 1.00 11.57 392 GLY B C 1
ATOM 12257 O O . GLY B 1 324 ? 36.518 -30.923 68.879 1.00 10.43 392 GLY B O 1
ATOM 12261 N N . PRO B 1 325 ? 38.313 -30.566 70.169 1.00 10.02 393 PRO B N 1
ATOM 12262 C CA . PRO B 1 325 ? 38.225 -29.105 70.112 1.00 8.68 393 PRO B CA 1
ATOM 12263 C C . PRO B 1 325 ? 38.439 -28.587 68.687 1.00 11.06 393 PRO B C 1
ATOM 12264 O O . PRO B 1 325 ? 38.876 -29.339 67.817 1.00 10.69 393 PRO B O 1
ATOM 12275 N N . TRP B 1 326 ? 38.120 -27.325 68.441 1.00 10.95 394 TRP B N 1
ATOM 12276 C CA . TRP B 1 326 ? 38.031 -26.850 67.077 1.00 11.70 394 TRP B CA 1
ATOM 12277 C C . TRP B 1 326 ? 39.320 -27.001 66.250 1.00 9.38 394 TRP B C 1
ATOM 12278 O O . TRP B 1 326 ? 39.249 -27.300 65.040 1.00 9.92 394 TRP B O 1
ATOM 12299 N N . ARG B 1 327 ? 40.495 -26.823 66.852 1.00 10.38 395 ARG B N 1
ATOM 12300 C CA . ARG B 1 327 ? 41.702 -26.974 66.038 1.00 10.49 395 ARG B CA 1
ATOM 12301 C C . ARG B 1 327 ? 41.856 -28.396 65.494 1.00 12.83 395 ARG B C 1
ATOM 12302 O O . ARG B 1 327 ? 42.358 -28.575 64.392 1.00 11.34 395 ARG B O 1
ATOM 12323 N N . ARG B 1 328 ? 41.421 -29.403 66.249 1.00 9.83 396 ARG B N 1
ATOM 12324 C CA . ARG B 1 328 ? 41.435 -30.765 65.727 1.00 11.56 396 ARG B CA 1
ATOM 12325 C C . ARG B 1 328 ? 40.260 -31.049 64.787 1.00 12.75 396 ARG B C 1
ATOM 12326 O O . ARG B 1 328 ? 40.361 -31.928 63.933 1.00 12.58 396 ARG B O 1
ATOM 12347 N N . LEU B 1 329 ? 39.160 -30.308 64.892 1.00 10.61 397 LEU B N 1
ATOM 12348 C CA . LEU B 1 329 ? 38.122 -30.462 63.869 1.00 8.92 397 LEU B CA 1
ATOM 12349 C C . LEU B 1 329 ? 38.683 -30.059 62.504 1.00 11.66 397 LEU B C 1
ATOM 12350 O O . LEU B 1 329 ? 38.345 -30.647 61.486 1.00 10.73 397 LEU B O 1
ATOM 12366 N N . CYS B 1 330 ? 39.524 -29.034 62.484 1.00 10.74 398 CYS B N 1
ATOM 12367 C CA . CYS B 1 330 ? 40.102 -28.563 61.239 1.00 9.78 398 CYS B CA 1
ATOM 12368 C C . CYS B 1 330 ? 41.275 -29.411 60.811 1.00 11.16 398 CYS B C 1
ATOM 12369 O O . CYS B 1 330 ? 41.548 -29.517 59.608 1.00 13.13 398 CYS B O 1
ATOM 12376 N N . ALA B 1 331 ? 41.952 -30.034 61.777 1.00 12.39 399 ALA B N 1
ATOM 12377 C CA . ALA B 1 331 ? 43.097 -30.899 61.486 1.00 9.00 399 ALA B CA 1
ATOM 12378 C C . ALA B 1 331 ? 42.721 -32.256 60.853 1.00 10.44 399 ALA B C 1
ATOM 12379 O O . ALA B 1 331 ? 43.472 -32.791 60.040 1.00 10.60 399 ALA B O 1
ATOM 12386 N N . LEU B 1 332 ? 41.590 -32.834 61.243 1.00 7.11 400 LEU B N 1
ATOM 12387 C CA . LEU B 1 332 ? 41.208 -34.170 60.739 1.00 9.07 400 LEU B CA 1
ATOM 12388 C C . LEU B 1 332 ? 41.075 -34.193 59.208 1.00 11.17 400 LEU B C 1
ATOM 12389 O O . LEU B 1 332 ? 41.741 -34.981 58.542 1.00 10.19 400 LEU B O 1
ATOM 12405 N N . PRO B 1 333 ? 40.230 -33.329 58.638 1.00 8.89 401 PRO B N 1
ATOM 12406 C CA . PRO B 1 333 ? 40.194 -33.310 57.168 1.00 10.34 401 PRO B CA 1
ATOM 12407 C C . PRO B 1 333 ? 41.544 -32.967 56.535 1.00 16.45 401 PRO B C 1
ATOM 12408 O O . PRO B 1 333 ? 41.864 -33.532 55.499 1.00 9.58 401 PRO B O 1
ATOM 12419 N N . ALA B 1 334 ? 42.343 -32.096 57.153 1.00 10.22 402 ALA B N 1
ATOM 12420 C CA . ALA B 1 334 ? 43.648 -31.750 56.588 1.00 11.51 402 ALA B CA 1
ATOM 12421 C C . ALA B 1 334 ? 44.585 -32.963 56.501 1.00 7.04 402 ALA B C 1
ATOM 12422 O O . ALA B 1 334 ? 45.382 -33.071 55.553 1.00 11.28 402 ALA B O 1
ATOM 12429 N N . PHE B 1 335 ? 44.512 -33.843 57.493 1.00 8.69 403 PHE B N 1
ATOM 12430 C CA . PHE B 1 335 ? 45.383 -35.021 57.590 1.00 12.12 403 PHE B CA 1
ATOM 12431 C C . PHE B 1 335 ? 45.146 -35.897 56.355 1.00 11.82 403 PHE B C 1
ATOM 12432 O O . PHE B 1 335 ? 46.070 -36.286 55.644 1.00 13.05 403 PHE B O 1
ATOM 12449 N N . TRP B 1 336 ? 43.885 -36.178 56.090 1.00 8.47 404 TRP B N 1
ATOM 12450 C CA . TRP B 1 336 ? 43.522 -37.082 55.013 1.00 8.59 404 TRP B CA 1
ATOM 12451 C C . TRP B 1 336 ? 43.646 -36.438 53.639 1.00 14.31 404 TRP B C 1
ATOM 12452 O O . TRP B 1 336 ? 43.970 -37.123 52.667 1.00 12.05 404 TRP B O 1
ATOM 12473 N N . VAL B 1 337 ? 43.369 -35.135 53.543 1.00 12.61 405 VAL B N 1
ATOM 12474 C CA . VAL B 1 337 ? 43.534 -34.446 52.261 1.00 10.89 405 VAL B CA 1
ATOM 12475 C C . VAL B 1 337 ? 45.002 -34.474 51.866 1.00 13.58 405 VAL B C 1
ATOM 12476 O O . VAL B 1 337 ? 45.341 -34.702 50.699 1.00 12.80 405 VAL B O 1
ATOM 12489 N N . GLY B 1 338 ? 45.880 -34.268 52.838 1.00 13.05 406 GLY B N 1
ATOM 12490 C CA . GLY B 1 338 ? 47.307 -34.278 52.563 1.00 11.02 406 GLY B CA 1
ATOM 12491 C C . GLY B 1 338 ? 47.783 -35.648 52.083 1.00 17.14 406 GLY B C 1
ATOM 12492 O O . GLY B 1 338 ? 48.689 -35.746 51.272 1.00 17.47 406 GLY B O 1
ATOM 12496 N N . LEU B 1 339 ? 47.182 -36.706 52.614 1.00 13.37 407 LEU B N 1
ATOM 12497 C CA . LEU B 1 339 ? 47.552 -38.086 52.285 1.00 9.10 407 LEU B CA 1
ATOM 12498 C C . LEU B 1 339 ? 46.921 -38.645 50.998 1.00 13.78 407 LEU B C 1
ATOM 12499 O O . LEU B 1 339 ? 47.544 -39.453 50.309 1.00 14.77 407 LEU B O 1
ATOM 12515 N N . LEU B 1 340 ? 45.636 -38.363 50.775 1.00 14.26 408 LEU B N 1
ATOM 12516 C CA . LEU B 1 340 ? 44.933 -38.916 49.621 1.00 12.68 408 LEU B CA 1
ATOM 12517 C C . LEU B 1 340 ? 44.739 -38.040 48.379 1.00 11.74 408 LEU B C 1
ATOM 12518 O O . LEU B 1 340 ? 44.458 -38.565 47.312 1.00 11.43 408 LEU B O 1
ATOM 12534 N N . TYR B 1 341 ? 44.911 -36.727 48.501 1.00 11.46 409 TYR B N 1
ATOM 12535 C CA . TYR B 1 341 ? 44.604 -35.827 47.374 1.00 12.22 409 TYR B CA 1
ATOM 12536 C C . TYR B 1 341 ? 45.845 -35.429 46.564 1.00 12.91 409 TYR B C 1
ATOM 12537 O O . TYR B 1 341 ? 45.745 -34.631 45.632 1.00 16.46 409 TYR B O 1
ATOM 12555 N N . ASP B 1 342 ? 46.999 -35.970 46.943 1.00 16.72 410 ASP B N 1
ATOM 12556 C CA . ASP B 1 342 ? 48.222 -35.848 46.149 1.00 15.94 410 ASP B CA 1
ATOM 12557 C C . ASP B 1 342 ? 48.593 -37.232 45.643 1.00 14.09 410 ASP B C 1
ATOM 12558 O O . ASP B 1 342 ? 48.735 -38.162 46.430 1.00 17.97 410 ASP B O 1
ATOM 12567 N N . GLU B 1 343 ? 48.729 -37.395 44.326 1.00 20.95 411 GLU B N 1
ATOM 12568 C CA . GLU B 1 343 ? 48.912 -38.737 43.745 1.00 21.22 411 GLU B CA 1
ATOM 12569 C C . GLU B 1 343 ? 50.221 -39.391 44.165 1.00 17.00 411 GLU B C 1
ATOM 12570 O O . GLU B 1 343 ? 50.281 -40.603 44.389 1.00 19.81 411 GLU B O 1
ATOM 12582 N N . ASP B 1 344 ? 51.275 -38.589 44.269 1.00 18.42 412 ASP B N 1
ATOM 12583 C CA . ASP B 1 344 ? 52.564 -39.117 44.671 1.00 24.73 412 ASP B CA 1
ATOM 12584 C C . ASP B 1 344 ? 52.556 -39.516 46.140 1.00 25.31 412 ASP B C 1
ATOM 12585 O O . ASP B 1 344 ? 53.084 -40.557 46.506 1.00 18.58 412 ASP B O 1
ATOM 12594 N N . VAL B 1 345 ? 51.963 -38.687 46.988 1.00 22.72 413 VAL B N 1
ATOM 12595 C CA . VAL B 1 345 ? 51.815 -39.046 48.396 1.00 17.68 413 VAL B CA 1
ATOM 12596 C C . VAL B 1 345 ? 50.936 -40.291 48.572 1.00 16.64 413 VAL B C 1
ATOM 12597 O O . VAL B 1 345 ? 51.252 -41.182 49.359 1.00 17.11 413 VAL B O 1
ATOM 12610 N N . LEU B 1 346 ? 49.817 -40.354 47.860 1.00 16.24 414 LEU B N 1
ATOM 12611 C CA . LEU B 1 346 ? 48.950 -41.527 47.933 1.00 14.93 414 LEU B CA 1
ATOM 12612 C C . LEU B 1 346 ? 49.724 -42.795 47.566 1.00 15.73 414 LEU B C 1
ATOM 12613 O O . LEU B 1 346 ? 49.557 -43.841 48.194 1.00 16.87 414 LEU B O 1
ATOM 12629 N N . GLN B 1 347 ? 50.571 -42.696 46.539 1.00 18.21 415 GLN B N 1
ATOM 12630 C CA . GLN B 1 347 ? 51.411 -43.809 46.157 1.00 17.33 415 GLN B CA 1
ATOM 12631 C C . GLN B 1 347 ? 52.377 -44.176 47.284 1.00 16.88 415 GLN B C 1
ATOM 12632 O O . GLN B 1 347 ? 52.573 -45.358 47.573 1.00 18.92 415 GLN B O 1
ATOM 12646 N N . SER B 1 348 ? 52.996 -43.166 47.894 1.00 14.97 416 SER B N 1
ATOM 12647 C CA . SER B 1 348 ? 53.927 -43.400 48.995 1.00 18.44 416 SER B CA 1
ATOM 12648 C C . SER B 1 348 ? 53.265 -44.108 50.175 1.00 24.00 416 SER B C 1
ATOM 12649 O O . SER B 1 348 ? 5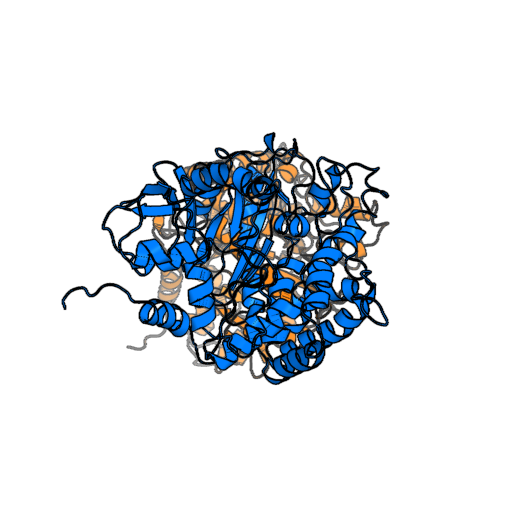3.896 -44.934 50.842 1.00 21.07 416 SER B O 1
ATOM 12657 N N . VAL B 1 349 ? 52.004 -43.775 50.434 1.00 16.12 417 VAL B N 1
ATOM 12658 C CA . VAL B 1 349 ? 51.247 -44.408 51.502 1.00 15.96 417 VAL B CA 1
ATOM 12659 C C . VAL B 1 349 ? 50.974 -45.850 51.145 1.00 15.67 417 VAL B C 1
ATOM 12660 O O . VAL B 1 349 ? 51.084 -46.732 51.982 1.00 16.98 417 VAL B O 1
ATOM 12673 N N . LEU B 1 350 ? 50.641 -46.115 49.887 1.00 17.51 418 LEU B N 1
ATOM 12674 C CA . L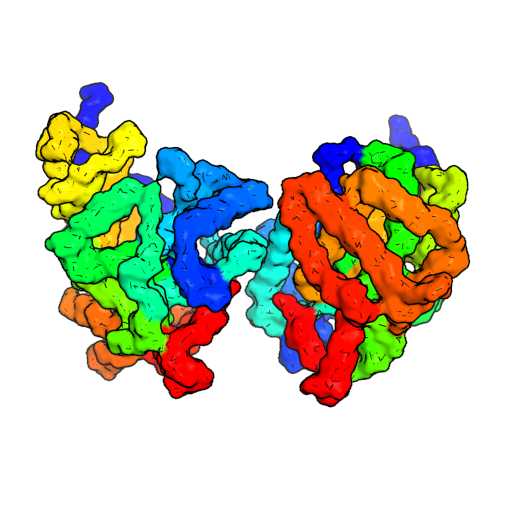EU B 1 350 ? 50.413 -47.489 49.503 1.00 24.45 418 LEU B CA 1
ATOM 12675 C C . LEU B 1 350 ? 51.734 -48.274 49.624 1.00 16.69 418 LEU B C 1
ATOM 12676 O O . LEU B 1 350 ? 51.735 -49.416 50.084 1.00 21.41 418 LEU B O 1
ATOM 12692 N N . ASP B 1 351 ? 52.848 -47.653 49.243 1.00 21.51 419 ASP B N 1
ATOM 12693 C CA . ASP B 1 351 ? 54.147 -48.320 49.317 1.00 21.94 419 ASP B CA 1
ATOM 12694 C C . ASP B 1 351 ? 54.485 -48.664 50.774 1.00 30.21 419 ASP B C 1
ATOM 12695 O O . ASP B 1 351 ? 54.928 -49.771 51.078 1.00 27.29 419 ASP B O 1
ATOM 12704 N N . LEU B 1 352 ? 54.249 -47.706 51.663 1.00 24.53 420 LEU B N 1
ATOM 12705 C CA . LEU B 1 352 ? 54.569 -47.829 53.077 1.00 25.72 420 LEU B CA 1
ATOM 12706 C C . LEU B 1 352 ? 53.816 -48.996 53.692 1.00 28.21 420 LEU B C 1
ATOM 12707 O O . LEU B 1 352 ? 54.366 -49.768 54.482 1.00 28.64 420 LEU B O 1
ATOM 12723 N N . THR B 1 353 ? 52.545 -49.120 53.328 1.00 20.62 421 THR B N 1
ATOM 12724 C CA . THR B 1 353 ? 51.672 -50.122 53.920 1.00 14.39 421 THR B CA 1
ATOM 12725 C C . THR B 1 353 ? 51.530 -51.405 53.095 1.00 17.88 421 THR B C 1
ATOM 12726 O O . THR B 1 353 ? 50.786 -52.293 53.474 1.00 21.56 421 THR B O 1
ATOM 12737 N N . ALA B 1 354 ? 52.232 -51.507 51.970 1.00 24.63 422 ALA B N 1
ATOM 12738 C CA . ALA B 1 354 ? 51.996 -52.611 51.038 1.00 29.82 422 ALA B CA 1
ATOM 12739 C C . ALA B 1 354 ? 52.078 -53.997 51.693 1.00 22.56 422 ALA B C 1
ATOM 12740 O O . ALA B 1 354 ? 51.243 -54.870 51.419 1.00 23.39 422 ALA B O 1
ATOM 12747 N N . ASP B 1 355 ? 53.084 -54.209 52.538 1.00 23.51 423 ASP B N 1
ATOM 12748 C CA . ASP B 1 355 ? 53.299 -55.536 53.120 1.00 27.65 423 ASP B CA 1
ATOM 12749 C C . ASP B 1 355 ? 52.647 -55.720 54.496 1.00 35.69 423 ASP B C 1
ATOM 12750 O O . ASP B 1 355 ? 52.855 -56.745 55.148 1.00 25.75 423 ASP B O 1
ATOM 12759 N N . TRP B 1 356 ? 51.894 -54.730 54.962 1.00 28.58 424 TRP B N 1
ATOM 12760 C CA . TRP B 1 356 ? 51.120 -54.933 56.179 1.00 31.26 424 TRP B CA 1
ATOM 12761 C C . TRP B 1 356 ? 50.110 -56.059 55.925 1.00 25.42 424 TRP B C 1
ATOM 12762 O O . TRP B 1 356 ? 49.387 -56.052 54.925 1.00 23.63 424 TRP B O 1
ATOM 12783 N N . THR B 1 357 ? 50.074 -57.040 56.823 1.00 18.90 425 THR B N 1
ATOM 12784 C CA . THR B 1 357 ? 49.179 -58.173 56.673 1.00 19.14 425 THR B CA 1
ATOM 12785 C C . THR B 1 357 ? 47.804 -57.867 57.247 1.00 20.51 425 THR B C 1
ATOM 12786 O O . THR B 1 357 ? 47.665 -56.963 58.061 1.00 21.79 425 THR B O 1
ATOM 12797 N N . PRO B 1 358 ? 46.789 -58.631 56.820 1.00 24.37 426 PRO B N 1
ATOM 12798 C CA . PRO B 1 358 ? 45.441 -58.542 57.390 1.00 20.90 426 PRO B CA 1
ATOM 12799 C C . PRO B 1 358 ? 45.500 -58.622 58.902 1.00 27.71 426 PRO B C 1
ATOM 12800 O O . PRO B 1 358 ? 44.740 -57.936 59.589 1.00 19.13 426 PRO B O 1
ATOM 12811 N N . ALA B 1 359 ? 46.407 -59.445 59.420 1.00 24.83 427 ALA B N 1
ATOM 12812 C CA . ALA B 1 359 ? 46.469 -59.656 60.856 1.00 25.98 427 ALA B CA 1
ATOM 12813 C C . ALA B 1 359 ? 47.089 -58.446 61.519 1.00 15.14 427 ALA B C 1
ATOM 12814 O O . ALA B 1 359 ? 46.690 -58.075 62.606 1.00 19.76 427 ALA B O 1
ATOM 12821 N N . GLU B 1 360 ? 48.053 -57.820 60.861 1.00 19.63 428 GLU B N 1
ATOM 12822 C CA . GLU B 1 360 ? 48.668 -56.624 61.419 1.00 23.88 428 GLU B CA 1
ATOM 12823 C C . GLU B 1 360 ? 47.682 -55.457 61.417 1.00 18.55 428 GLU B C 1
ATOM 12824 O O . GLU B 1 360 ? 47.644 -54.683 62.377 1.00 18.85 428 GLU B O 1
ATOM 12836 N N . ARG B 1 361 ? 46.887 -55.335 60.355 1.00 17.38 429 ARG B N 1
ATOM 12837 C CA . ARG B 1 361 ? 45.919 -54.240 60.259 1.00 14.40 429 ARG B CA 1
ATOM 12838 C C . ARG B 1 361 ? 44.831 -54.402 61.313 1.00 20.64 429 ARG B C 1
ATOM 12839 O O . ARG B 1 361 ? 44.374 -53.417 61.899 1.00 20.58 429 ARG B O 1
ATOM 12860 N N . GLU B 1 362 ? 44.431 -55.643 61.571 1.00 17.63 430 GLU B N 1
ATOM 12861 C CA . GLU B 1 362 ? 43.431 -55.923 62.590 1.00 19.84 430 GLU B CA 1
ATOM 12862 C C . GLU B 1 362 ? 43.994 -55.695 63.996 1.00 19.40 430 GLU B C 1
ATOM 12863 O O . GLU B 1 362 ? 43.284 -55.256 64.896 1.00 20.93 430 GLU B O 1
ATOM 12875 N N . MET B 1 363 ? 45.273 -55.976 64.180 1.00 17.56 431 MET B N 1
ATOM 12876 C CA . MET B 1 363 ? 45.896 -55.801 65.483 1.00 17.06 431 MET B CA 1
ATOM 12877 C C . MET B 1 363 ? 45.988 -54.326 65.838 1.00 19.68 431 MET B C 1
ATOM 12878 O O . MET B 1 363 ? 45.641 -53.935 66.953 1.00 21.39 431 MET B O 1
ATOM 12892 N N . LEU B 1 364 ? 46.439 -53.509 64.889 1.00 16.30 432 LEU B N 1
ATOM 12893 C CA . LEU B 1 364 ? 46.559 -52.066 65.115 1.00 18.74 432 LEU B CA 1
ATOM 12894 C C . LEU B 1 364 ? 45.189 -51.479 65.444 1.00 22.03 432 LEU B C 1
ATOM 12895 O O . LEU B 1 364 ? 45.062 -50.623 66.320 1.00 16.00 432 LEU B O 1
ATOM 12911 N N . ARG B 1 365 ? 44.158 -51.965 64.765 1.00 14.99 433 ARG B N 1
ATOM 12912 C CA . ARG B 1 365 ? 42.815 -51.445 64.968 1.00 18.92 433 ARG B CA 1
ATOM 12913 C C . ARG B 1 365 ? 42.276 -51.781 66.361 1.00 20.08 433 ARG B C 1
ATOM 12914 O O . ARG B 1 365 ? 41.610 -50.968 66.992 1.00 17.45 433 ARG B O 1
ATOM 12935 N N . ASN B 1 366 ? 42.576 -52.976 66.848 1.00 18.86 434 ASN B N 1
ATOM 12936 C CA . ASN B 1 366 ? 42.139 -53.379 68.175 1.00 18.65 434 ASN B CA 1
ATOM 12937 C C . ASN B 1 366 ? 43.007 -52.823 69.301 1.00 16.71 434 ASN B C 1
ATOM 12938 O O . ASN B 1 366 ? 42.512 -52.608 70.405 1.00 19.30 434 ASN B O 1
ATOM 12949 N N . LYS B 1 367 ? 44.310 -52.667 69.060 1.00 14.52 435 LYS B N 1
ATOM 12950 C CA . LYS B 1 367 ? 45.221 -52.176 70.100 1.00 17.95 435 LYS B CA 1
ATOM 12951 C C . LYS B 1 367 ? 45.339 -50.659 70.281 1.00 14.29 435 LYS B C 1
ATOM 12952 O O . LYS B 1 367 ? 45.568 -50.186 71.391 1.00 14.75 435 LYS B O 1
ATOM 12971 N N . VAL B 1 368 ? 45.225 -49.904 69.195 1.00 12.73 436 VAL B N 1
ATOM 12972 C CA . VAL B 1 368 ? 45.356 -48.441 69.265 1.00 13.29 436 VAL B CA 1
ATOM 12973 C C . VAL B 1 368 ? 44.410 -47.801 70.310 1.00 8.29 436 VAL B C 1
ATOM 12974 O O . VAL B 1 368 ? 44.793 -46.859 71.003 1.00 12.91 436 VAL B O 1
ATOM 12987 N N . PRO B 1 369 ? 43.170 -48.287 70.401 1.00 14.80 437 PRO B N 1
ATOM 12988 C CA . PRO B 1 369 ? 42.262 -47.663 71.376 1.00 12.32 437 PRO B CA 1
ATOM 12989 C C . PRO B 1 369 ? 42.787 -47.768 72.804 1.00 17.68 437 PRO B C 1
ATOM 12990 O O . PRO B 1 369 ? 42.373 -46.992 73.650 1.00 13.94 437 PRO B O 1
ATOM 13001 N N . VAL B 1 370 ? 43.666 -48.730 73.062 1.00 13.29 438 VAL B N 1
ATOM 13002 C CA . VAL B 1 370 ? 44.273 -48.903 74.385 1.00 14.44 438 VAL B CA 1
ATOM 13003 C C . VAL B 1 370 ? 45.574 -48.128 74.511 1.00 15.60 438 VAL B C 1
ATOM 13004 O O . VAL B 1 370 ? 45.763 -47.365 75.465 1.00 14.99 438 VAL B O 1
ATOM 13017 N N . THR B 1 371 ? 46.526 -48.454 73.641 1.00 12.41 439 THR B N 1
ATOM 13018 C CA . THR B 1 371 ? 47.872 -47.879 73.709 1.00 20.01 439 THR B CA 1
ATOM 13019 C C . THR B 1 371 ? 48.257 -46.727 72.759 1.00 20.89 439 THR B C 1
ATOM 13020 O O . THR B 1 371 ? 49.370 -46.237 72.835 1.00 17.65 439 THR B O 1
ATOM 13031 N N . GLY B 1 372 ? 47.373 -46.289 71.865 1.00 12.49 440 GLY B N 1
ATOM 13032 C CA . GLY B 1 372 ? 47.699 -45.139 71.026 1.00 12.85 440 GLY B CA 1
ATOM 13033 C C . GLY B 1 372 ? 49.003 -45.307 70.239 1.00 14.56 440 GLY B C 1
ATOM 13034 O O . GLY B 1 372 ? 49.187 -46.313 69.560 1.00 16.07 440 GLY B O 1
ATOM 13038 N N . LEU B 1 373 ? 49.889 -44.322 70.314 1.00 13.03 441 LEU B N 1
ATOM 13039 C CA . LEU B 1 373 ? 51.129 -44.340 69.530 1.00 19.98 441 LEU B CA 1
ATOM 13040 C C . LEU B 1 373 ? 52.208 -45.176 70.222 1.00 22.95 441 LEU B C 1
ATOM 13041 O O . LEU B 1 373 ? 53.301 -45.395 69.678 1.00 20.59 441 LEU B O 1
ATOM 13057 N N . LYS B 1 374 ? 51.907 -45.636 71.429 1.00 15.32 442 LYS B N 1
ATOM 13058 C CA . LYS B 1 374 ? 52.810 -46.547 72.110 1.00 20.79 442 LYS B CA 1
ATOM 13059 C C . LYS B 1 374 ? 52.518 -47.999 71.717 1.00 21.24 442 LYS B C 1
ATOM 13060 O O . LYS B 1 374 ? 53.220 -48.915 72.145 1.00 23.88 442 LYS B O 1
ATOM 13079 N N . THR B 1 375 ? 51.490 -48.213 70.896 1.00 17.92 443 THR B N 1
ATOM 13080 C CA . THR B 1 375 ? 51.192 -49.545 70.397 1.00 19.05 443 THR B CA 1
ATOM 13081 C C . THR B 1 375 ? 52.406 -50.127 69.673 1.00 26.08 443 THR B C 1
ATOM 13082 O O . THR B 1 375 ? 52.925 -49.523 68.746 1.00 20.30 443 THR B O 1
ATOM 13093 N N . PRO B 1 376 ? 52.861 -51.315 70.087 1.00 24.00 444 PRO B N 1
ATOM 13094 C CA . PRO B 1 376 ? 54.015 -51.874 69.375 1.00 18.87 444 PRO B CA 1
ATOM 13095 C C . PRO B 1 376 ? 53.648 -52.259 67.938 1.00 17.70 444 PRO B C 1
ATOM 13096 O O . PRO B 1 376 ? 52.548 -52.764 67.697 1.00 20.18 444 PRO B O 1
ATOM 13107 N N . PHE B 1 377 ? 54.534 -51.977 66.991 1.00 17.59 445 PHE B N 1
ATOM 13108 C CA . PHE B 1 377 ? 54.367 -52.471 65.624 1.00 23.87 445 PHE B CA 1
ATOM 13109 C C . PHE B 1 377 ? 55.695 -52.983 65.059 1.00 16.91 445 PHE B C 1
ATOM 13110 O O . PHE B 1 377 ? 56.647 -52.224 64.915 1.00 21.64 445 PHE B O 1
ATOM 13127 N N . ARG B 1 378 ? 55.734 -54.268 64.729 1.00 26.72 446 ARG B N 1
ATOM 13128 C CA . ARG B 1 378 ? 56.959 -54.909 64.278 1.00 27.20 446 ARG B CA 1
ATOM 13129 C C . ARG B 1 378 ? 58.109 -54.611 65.249 1.00 35.01 446 ARG B C 1
ATOM 13130 O O . ARG B 1 378 ? 58.008 -54.891 66.444 1.00 36.62 446 ARG B O 1
ATOM 13151 N N . ASP B 1 379 ? 59.171 -54.001 64.745 1.00 30.55 447 ASP B N 1
ATOM 13152 C CA . ASP B 1 379 ? 60.405 -53.819 65.505 1.00 39.81 447 ASP B CA 1
ATOM 13153 C C . ASP B 1 379 ? 60.414 -52.527 66.311 1.00 48.33 447 ASP B C 1
ATOM 13154 O O . ASP B 1 379 ? 61.433 -52.156 66.895 1.00 38.77 447 ASP B O 1
ATOM 13163 N N . GLY B 1 380 ? 59.265 -51.860 66.365 1.00 36.10 448 GLY B N 1
ATOM 13164 C CA . GLY B 1 380 ? 59.189 -50.445 66.668 1.00 27.60 448 GLY B CA 1
ATOM 13165 C C . GLY B 1 380 ? 57.846 -50.125 67.306 1.00 26.19 448 GLY B C 1
ATOM 13166 O O . GLY B 1 380 ? 57.171 -51.023 67.821 1.00 22.64 448 GLY B O 1
ATOM 13170 N N . LEU B 1 381 ? 57.532 -48.838 67.403 1.00 22.74 449 LEU B N 1
ATOM 13171 C CA . LEU B 1 381 ? 56.229 -48.392 67.906 1.00 21.59 449 LEU B CA 1
ATOM 13172 C C . LEU B 1 381 ? 55.428 -47.739 66.784 1.00 18.35 449 LEU B C 1
ATOM 13173 O O . LEU B 1 381 ? 55.985 -47.292 65.781 1.00 22.59 449 LEU B O 1
ATOM 13189 N N . LEU B 1 382 ? 54.109 -47.720 66.933 1.00 19.84 450 LEU B N 1
ATOM 13190 C CA . LEU B 1 382 ? 53.279 -47.032 65.964 1.00 16.11 450 LEU B CA 1
ATOM 13191 C C . LEU B 1 382 ? 53.731 -45.574 65.832 1.00 22.30 450 LEU B C 1
ATOM 13192 O O . LEU B 1 382 ? 53.605 -44.983 64.762 1.00 24.42 450 LEU B O 1
ATOM 13208 N N . LYS B 1 383 ? 54.264 -44.996 66.907 1.00 19.33 451 LYS B N 1
ATOM 13209 C CA . LYS B 1 383 ? 54.746 -43.613 66.865 1.00 13.79 451 LYS B CA 1
ATOM 13210 C C . LYS B 1 383 ? 55.674 -43.389 65.663 1.00 22.44 451 LYS B C 1
ATOM 13211 O O . LYS B 1 383 ? 55.598 -42.365 64.986 1.00 18.04 451 LYS B O 1
ATOM 13230 N N . HIS B 1 384 ? 56.554 -44.346 65.391 1.00 20.32 452 HIS B N 1
ATOM 13231 C CA . HIS B 1 384 ? 57.509 -44.181 64.291 1.00 23.93 452 HIS B CA 1
ATOM 13232 C C . HIS B 1 384 ? 56.822 -44.217 62.924 1.00 19.05 452 HIS B C 1
ATOM 13233 O O . HIS B 1 384 ? 57.224 -43.500 62.016 1.00 18.70 452 HIS B O 1
ATOM 13248 N N . VAL B 1 385 ? 55.794 -45.047 62.779 1.00 16.31 453 VAL B N 1
ATOM 13249 C CA . VAL B 1 385 ? 55.010 -45.050 61.545 1.00 21.80 453 VAL B CA 1
ATOM 13250 C C . VAL B 1 385 ? 54.308 -43.697 61.399 1.00 17.39 453 VAL B C 1
ATOM 13251 O O . VAL B 1 385 ? 54.274 -43.122 60.317 1.00 16.75 453 VAL B O 1
ATOM 13264 N N . ALA B 1 386 ? 53.773 -43.184 62.504 1.00 15.45 454 ALA B N 1
ATOM 13265 C CA . ALA B 1 386 ? 53.020 -41.936 62.489 1.00 16.70 454 ALA B CA 1
ATOM 13266 C C . ALA B 1 386 ? 53.933 -40.777 62.112 1.00 19.35 454 ALA B C 1
ATOM 13267 O O . ALA B 1 386 ? 53.502 -39.832 61.465 1.00 13.45 454 ALA B O 1
ATOM 13274 N N . GLU B 1 387 ? 55.198 -40.850 62.518 1.00 18.79 455 GLU B N 1
ATOM 13275 C CA . GLU B 1 387 ? 56.171 -39.852 62.110 1.00 20.80 455 GLU B CA 1
ATOM 13276 C C . GLU B 1 387 ? 56.253 -39.814 60.580 1.00 15.47 455 GLU B C 1
ATOM 13277 O O . GLU B 1 387 ? 56.242 -38.738 59.981 1.00 17.12 455 GLU B O 1
ATOM 13289 N N . ASP B 1 388 ? 56.349 -40.988 59.962 1.00 21.99 456 ASP B N 1
ATOM 13290 C CA . ASP B 1 388 ? 56.475 -41.080 58.504 1.00 16.79 456 ASP B CA 1
ATOM 13291 C C . ASP B 1 388 ? 55.214 -40.565 57.813 1.00 16.26 456 ASP B C 1
ATOM 13292 O O . ASP B 1 388 ? 55.282 -39.887 56.781 1.00 16.45 456 ASP B O 1
ATOM 13301 N N . VAL B 1 389 ? 54.067 -40.917 58.379 1.00 18.16 457 VAL B N 1
ATOM 13302 C CA . VAL B 1 389 ? 52.779 -40.582 57.787 1.00 16.65 457 VAL B CA 1
ATOM 13303 C C . VAL B 1 389 ? 52.507 -39.075 57.903 1.00 21.15 457 VAL B C 1
ATOM 13304 O O . VAL B 1 389 ? 52.014 -38.449 56.966 1.00 13.38 457 VAL B O 1
ATOM 13317 N N . LEU B 1 390 ? 52.844 -38.470 59.033 1.00 14.67 458 LEU B N 1
ATOM 13318 C CA . LEU B 1 390 ? 52.632 -37.029 59.181 1.00 13.69 458 LEU B CA 1
ATOM 13319 C C . LEU B 1 390 ? 53.534 -36.272 58.221 1.00 17.33 458 LEU B C 1
ATOM 13320 O O . LEU B 1 390 ? 53.165 -35.231 57.710 1.00 16.10 458 LEU B O 1
ATOM 13336 N N . LYS B 1 391 ? 54.738 -36.774 57.994 1.00 17.70 459 LYS B N 1
ATOM 13337 C CA . LYS B 1 391 ? 55.621 -36.120 57.037 1.00 21.00 459 LYS B CA 1
ATOM 13338 C C . LYS B 1 391 ? 54.985 -36.133 55.644 1.00 13.71 459 LYS B C 1
ATOM 13339 O O . LYS B 1 391 ? 54.972 -35.113 54.956 1.00 19.81 459 LYS B O 1
ATOM 13358 N N . LEU B 1 392 ? 54.432 -37.285 55.256 1.00 18.22 460 LEU B N 1
ATOM 13359 C CA . LEU B 1 392 ? 53.727 -37.411 53.978 1.00 15.07 460 LEU B CA 1
ATOM 13360 C C . LEU B 1 392 ? 52.532 -36.483 53.872 1.00 11.72 460 LEU B C 1
ATOM 13361 O O . LEU B 1 392 ? 52.350 -35.829 52.848 1.00 12.73 460 LEU B O 1
ATOM 13377 N N . ALA B 1 393 ? 51.707 -36.441 54.922 1.00 14.20 461 ALA B N 1
ATOM 13378 C CA . ALA B 1 393 ? 50.535 -35.573 54.939 1.00 14.80 461 ALA B CA 1
ATOM 13379 C C . ALA B 1 393 ? 50.944 -34.126 54.724 1.00 14.66 461 ALA B C 1
ATOM 13380 O O . ALA B 1 393 ? 50.308 -33.411 53.954 1.00 13.23 461 ALA B O 1
ATOM 13387 N N . LYS B 1 394 ? 51.990 -33.680 55.417 1.00 15.86 462 LYS B N 1
ATOM 13388 C CA . LYS B 1 394 ? 52.418 -32.294 55.290 1.00 15.30 462 LYS B CA 1
ATOM 13389 C C . LYS B 1 394 ? 52.940 -32.048 53.877 1.00 17.15 462 LYS B C 1
ATOM 13390 O O . LYS B 1 394 ? 52.690 -30.996 53.302 1.00 17.66 462 LYS B O 1
ATOM 13409 N N . ASP B 1 395 ? 53.636 -33.025 53.304 1.00 16.42 463 ASP B N 1
ATOM 13410 C CA A ASP B 1 395 ? 54.122 -32.889 51.934 0.50 15.68 463 ASP B CA 1
ATOM 13411 C CA B ASP B 1 395 ? 54.110 -32.916 51.925 0.50 15.68 463 ASP B CA 1
ATOM 13412 C C . ASP B 1 395 ? 52.949 -32.679 50.971 1.00 14.85 463 ASP B C 1
ATOM 13413 O O . ASP B 1 395 ? 53.018 -31.835 50.076 1.00 14.42 463 ASP B O 1
ATOM 13430 N N . GLY B 1 396 ? 51.876 -33.445 51.151 1.00 17.78 464 GLY B N 1
ATOM 13431 C CA . GLY B 1 396 ? 50.706 -33.331 50.292 1.00 13.72 464 GLY B CA 1
ATOM 13432 C C . GLY B 1 396 ? 50.040 -31.972 50.370 1.00 17.56 464 GLY B C 1
ATOM 13433 O O . GLY B 1 396 ? 49.594 -31.415 49.348 1.00 12.93 464 GLY B O 1
ATOM 13437 N N . LEU B 1 397 ? 49.939 -31.434 51.585 1.00 14.25 465 LEU B N 1
ATOM 13438 C CA . LEU B 1 397 ? 49.421 -30.088 51.746 1.00 12.21 465 LEU B CA 1
ATOM 13439 C C . LEU B 1 397 ? 50.357 -29.047 51.117 1.00 12.00 465 LEU B C 1
ATOM 13440 O O . LEU B 1 397 ? 49.900 -28.124 50.455 1.00 17.27 465 LEU B O 1
ATOM 13456 N N . GLU B 1 398 ? 51.661 -29.194 51.298 1.00 14.64 466 GLU B N 1
ATOM 13457 C CA . GLU B 1 398 ? 52.592 -28.276 50.638 1.00 16.04 466 GLU B CA 1
ATOM 13458 C C . GLU B 1 398 ? 52.316 -28.264 49.133 1.00 17.63 466 GLU B C 1
ATOM 13459 O O . GLU B 1 398 ? 52.152 -27.207 48.528 1.00 19.59 466 GLU B O 1
ATOM 13471 N N . ARG B 1 399 ? 52.226 -29.452 48.539 1.00 18.00 467 ARG B N 1
ATOM 13472 C CA . ARG B 1 399 ? 52.064 -29.574 47.097 1.00 20.87 467 ARG B CA 1
ATOM 13473 C C . ARG B 1 399 ? 50.734 -29.021 46.578 1.00 25.39 467 ARG B C 1
ATOM 13474 O O . ARG B 1 399 ? 50.663 -28.561 45.441 1.00 21.61 467 ARG B O 1
ATOM 13495 N N . ARG B 1 400 ? 49.674 -29.060 47.384 1.00 16.10 468 ARG B N 1
ATOM 13496 C CA . ARG B 1 400 ? 48.421 -28.477 46.938 1.00 12.87 468 ARG B CA 1
ATOM 13497 C C . ARG B 1 400 ? 48.592 -26.977 46.711 1.00 18.47 468 ARG B C 1
ATOM 13498 O O . ARG B 1 400 ? 47.845 -26.372 45.955 1.00 23.24 468 ARG B O 1
ATOM 13519 N N . GLY B 1 401 ? 49.565 -26.372 47.381 1.00 16.98 469 GLY B N 1
ATOM 13520 C CA . GLY B 1 401 ? 49.875 -24.974 47.133 1.00 19.51 469 GLY B CA 1
ATOM 13521 C C . GLY B 1 401 ? 48.872 -23.951 47.655 1.00 29.12 469 GLY B C 1
ATOM 13522 O O . GLY B 1 401 ? 48.950 -22.778 47.290 1.00 25.23 469 GLY B O 1
ATOM 13526 N N . TYR B 1 402 ? 47.932 -24.375 48.501 1.00 22.24 470 TYR B N 1
ATOM 13527 C CA . TYR B 1 402 ? 46.981 -23.442 49.121 1.00 21.58 470 TYR B CA 1
ATOM 13528 C C . TYR B 1 402 ? 47.448 -22.967 50.496 1.00 16.07 470 TYR B C 1
ATOM 13529 O O . TYR B 1 402 ? 46.702 -22.293 51.193 1.00 22.99 470 TYR B O 1
ATOM 13547 N N . LYS B 1 403 ? 48.657 -23.346 50.899 1.00 17.75 471 LYS B N 1
ATOM 13548 C CA . LYS B 1 403 ? 49.198 -22.974 52.207 1.00 18.25 471 LYS B CA 1
ATOM 13549 C C . LYS B 1 403 ? 48.371 -23.526 53.364 1.00 18.26 471 LYS B C 1
ATOM 13550 O O . LYS B 1 403 ? 48.161 -22.837 54.366 1.00 19.16 471 LYS B O 1
ATOM 13569 N N . GLU B 1 404 ? 47.917 -24.772 53.230 1.00 13.74 472 GLU B N 1
ATOM 13570 C CA . GLU B 1 404 ? 47.075 -25.407 54.257 1.00 12.37 472 GLU B CA 1
ATOM 13571 C C . GLU B 1 404 ? 47.845 -26.165 55.333 1.00 15.08 472 GLU B C 1
ATOM 13572 O O . GLU B 1 404 ? 47.243 -26.693 56.265 1.00 13.91 472 GLU B O 1
ATOM 13584 N N . VAL B 1 405 ? 49.167 -26.243 55.224 1.00 13.59 473 VAL B N 1
ATOM 13585 C CA . VAL B 1 405 ? 49.910 -27.177 56.068 1.00 13.08 473 VAL B CA 1
ATOM 13586 C C . VAL B 1 405 ? 49.808 -26.861 57.560 1.00 12.48 473 VAL B C 1
ATOM 13587 O O . VAL B 1 405 ? 49.983 -27.754 58.401 1.00 13.32 473 VAL B O 1
ATOM 13600 N N . GLY B 1 406 ? 49.511 -25.604 57.878 1.00 14.07 474 GLY B N 1
ATOM 13601 C CA . GLY B 1 406 ? 49.372 -25.175 59.265 1.00 19.50 474 GLY B CA 1
ATOM 13602 C C . GLY B 1 406 ? 48.256 -25.904 59.996 1.00 15.05 474 GLY B C 1
ATOM 13603 O O . GLY B 1 406 ? 48.273 -26.000 61.215 1.00 14.41 474 GLY B O 1
ATOM 13607 N N . PHE B 1 407 ? 47.301 -26.457 59.263 1.00 15.31 475 PHE B N 1
ATOM 13608 C CA . PHE B 1 407 ? 46.221 -27.191 59.925 1.00 9.99 475 PHE B CA 1
ATOM 13609 C C . PHE B 1 407 ? 46.714 -28.475 60.589 1.00 11.20 475 PHE B C 1
ATOM 13610 O O . PHE B 1 407 ? 46.038 -29.042 61.450 1.00 14.85 475 PHE B O 1
ATOM 13627 N N . LEU B 1 408 ? 47.905 -28.929 60.236 1.00 14.66 476 LEU B N 1
ATOM 13628 C CA . LEU B 1 408 ? 48.448 -30.088 60.924 1.00 12.27 476 LEU B CA 1
ATOM 13629 C C . LEU B 1 408 ? 49.271 -29.732 62.165 1.00 12.61 476 LEU B C 1
ATOM 13630 O O . LEU B 1 408 ? 49.806 -30.618 62.821 1.00 15.23 476 LEU B O 1
ATOM 13646 N N . ASN B 1 409 ? 49.365 -28.454 62.510 1.00 13.54 477 ASN B N 1
ATOM 13647 C CA . ASN B 1 409 ? 50.068 -28.099 63.741 1.00 17.62 477 ASN B CA 1
ATOM 13648 C C . ASN B 1 409 ? 49.401 -28.755 64.942 1.00 15.69 477 ASN B C 1
ATOM 13649 O O . ASN B 1 409 ? 50.082 -29.225 65.851 1.00 15.71 477 ASN B O 1
ATOM 13660 N N . ALA B 1 410 ? 48.071 -28.837 64.911 1.00 15.84 478 ALA B N 1
ATOM 13661 C CA . ALA B 1 410 ? 47.315 -29.392 66.031 1.00 17.47 478 ALA B CA 1
ATOM 13662 C C . ALA B 1 410 ? 47.697 -30.839 66.390 1.00 19.84 478 ALA B C 1
ATOM 13663 O O . ALA B 1 410 ? 47.463 -31.257 67.528 1.00 21.37 478 ALA B O 1
ATOM 13670 N N . VAL B 1 411 ? 48.166 -31.635 65.419 1.00 12.73 479 VAL B N 1
ATOM 13671 C CA . VAL B 1 411 ? 48.664 -32.992 65.691 1.00 14.26 479 VAL B CA 1
ATOM 13672 C C . VAL B 1 411 ? 50.198 -33.199 65.711 1.00 14.89 479 VAL B C 1
ATOM 13673 O O . VAL B 1 411 ? 50.673 -34.315 65.914 1.00 17.07 479 VAL B O 1
ATOM 13686 N N . THR B 1 412 ? 50.957 -32.150 65.444 1.00 20.65 480 THR B N 1
ATOM 13687 C CA . THR B 1 412 ? 52.397 -32.294 65.286 1.00 18.39 480 THR B CA 1
ATOM 13688 C C . THR B 1 412 ? 53.034 -32.661 66.622 1.00 21.40 480 THR B C 1
ATOM 13689 O O . THR B 1 412 ? 53.918 -33.516 66.671 1.00 16.48 480 THR B O 1
ATOM 13700 N N . GLU B 1 413 ? 52.563 -32.040 67.702 1.00 17.17 481 GLU B N 1
ATOM 13701 C CA . GLU B 1 413 ? 53.146 -32.285 69.015 1.00 18.15 481 GLU B CA 1
ATOM 13702 C C . GLU B 1 413 ? 52.750 -33.668 69.499 1.00 19.84 481 GLU B C 1
ATOM 13703 O O . GLU B 1 413 ? 53.532 -34.333 70.174 1.00 19.49 481 GLU B O 1
ATOM 13715 N N . VAL B 1 414 ? 51.547 -34.120 69.141 1.00 15.68 482 VAL B N 1
ATOM 13716 C CA . VAL B 1 414 ? 51.147 -35.493 69.434 1.00 15.25 482 VAL B CA 1
ATOM 13717 C C . VAL B 1 414 ? 52.135 -36.492 68.839 1.00 19.17 482 VAL B C 1
ATOM 13718 O O . VAL B 1 414 ? 52.537 -37.440 69.513 1.00 18.98 482 VAL B O 1
ATOM 13731 N N . VAL B 1 415 ? 52.504 -36.293 67.573 1.00 16.95 483 VAL B N 1
ATOM 13732 C CA . VAL B 1 415 ? 53.378 -37.228 66.886 1.00 15.56 483 VAL B CA 1
ATOM 13733 C C . VAL B 1 415 ? 54.814 -37.149 67.431 1.00 14.33 483 VAL B C 1
ATOM 13734 O O . VAL B 1 415 ? 55.463 -38.173 67.646 1.00 21.70 483 VAL B O 1
ATOM 13747 N N . ARG B 1 416 ? 55.286 -35.936 67.677 1.00 19.54 484 ARG B N 1
ATOM 13748 C CA . ARG B 1 416 ? 56.639 -35.737 68.182 1.00 20.22 484 ARG B CA 1
ATOM 13749 C C . ARG B 1 416 ? 56.838 -36.417 69.545 1.00 28.77 484 ARG B C 1
ATOM 13750 O O . ARG B 1 416 ? 57.823 -37.125 69.758 1.00 24.11 484 ARG B O 1
ATOM 13771 N N . THR B 1 417 ? 55.910 -36.181 70.467 1.00 18.28 485 THR B N 1
ATOM 13772 C CA . THR B 1 417 ? 55.998 -36.750 71.813 1.00 21.80 485 THR B CA 1
ATOM 13773 C C . THR B 1 417 ? 55.524 -38.189 71.886 1.00 24.28 485 THR B C 1
ATOM 13774 O O . THR B 1 417 ? 55.931 -38.935 72.763 1.00 21.31 485 THR B O 1
ATOM 13785 N N . GLY B 1 418 ? 54.635 -38.579 70.977 1.00 20.56 486 GLY B N 1
ATOM 13786 C CA . GLY B 1 418 ? 53.958 -39.862 71.095 1.00 15.58 486 GLY B CA 1
ATOM 13787 C C . GLY B 1 418 ? 52.868 -39.886 72.158 1.00 18.01 486 GLY B C 1
ATOM 13788 O O . GLY B 1 418 ? 52.415 -40.952 72.569 1.00 20.17 486 GLY B O 1
ATOM 13792 N N . VAL B 1 419 ? 52.451 -38.712 72.614 1.00 16.23 487 VAL B N 1
ATOM 13793 C CA . VAL B 1 419 ? 51.424 -38.617 73.645 1.00 17.00 487 VAL B CA 1
ATOM 13794 C C . VAL B 1 419 ? 50.100 -38.113 73.047 1.00 11.25 487 VAL B C 1
ATOM 13795 O O . VAL B 1 419 ? 50.030 -36.989 72.549 1.00 16.37 487 VAL B O 1
ATOM 13808 N N . THR B 1 420 ? 49.059 -38.947 73.115 1.00 11.55 488 THR B N 1
ATOM 13809 C CA . THR B 1 420 ? 47.758 -38.608 72.536 1.00 15.91 488 THR B CA 1
ATOM 13810 C C . THR B 1 420 ? 47.013 -37.589 73.378 1.00 19.98 488 THR B C 1
ATOM 13811 O O . THR B 1 420 ? 47.324 -37.399 74.549 1.00 16.59 488 THR B O 1
ATOM 13822 N N . PRO B 1 421 ? 46.001 -36.932 72.786 1.00 16.61 489 PRO B N 1
ATOM 13823 C CA . PRO B 1 421 ? 45.215 -35.970 73.572 1.00 14.74 489 PRO B CA 1
ATOM 13824 C C . PRO B 1 421 ? 44.573 -36.608 74.805 1.00 12.55 489 PRO B C 1
ATOM 13825 O O . PRO B 1 421 ? 44.534 -35.989 75.873 1.00 13.29 489 PRO B O 1
ATOM 13836 N N . ALA B 1 422 ? 44.122 -37.847 74.670 1.00 11.41 490 ALA B N 1
ATOM 13837 C CA . ALA B 1 422 ? 43.508 -38.560 75.772 1.00 14.71 490 ALA B CA 1
ATOM 13838 C C . ALA B 1 422 ? 44.482 -38.692 76.940 1.00 16.58 490 ALA B C 1
ATOM 13839 O O . ALA B 1 422 ? 44.100 -38.568 78.104 1.00 14.02 490 ALA B O 1
ATOM 13846 N N . GLU B 1 423 ? 45.740 -38.980 76.636 1.00 12.56 491 GLU B N 1
ATOM 13847 C CA . GLU B 1 423 ? 46.753 -39.078 77.695 1.00 15.60 491 GLU B CA 1
ATOM 13848 C C . GLU B 1 423 ? 46.976 -37.739 78.373 1.00 16.22 491 GLU B C 1
ATOM 13849 O O . GLU B 1 423 ? 47.213 -37.672 79.585 1.00 19.03 491 GLU B O 1
ATOM 13861 N N . ASN B 1 424 ? 46.878 -36.656 77.611 1.00 13.06 492 ASN B N 1
ATOM 13862 C CA . ASN B 1 424 ? 47.020 -35.340 78.217 1.00 12.71 492 ASN B CA 1
ATOM 13863 C C . ASN B 1 424 ? 45.856 -35.066 79.171 1.00 19.04 492 ASN B C 1
ATOM 13864 O O . ASN B 1 424 ? 46.040 -34.438 80.208 1.00 18.66 492 ASN B O 1
ATOM 13875 N N . LEU B 1 425 ? 44.661 -35.548 78.831 1.00 14.83 493 LEU B N 1
ATOM 13876 C CA . LEU B 1 425 ? 43.508 -35.402 79.730 1.00 10.15 493 LEU B CA 1
ATOM 13877 C C . LEU B 1 425 ? 43.696 -36.223 81.011 1.00 12.09 493 LEU B C 1
ATOM 13878 O O . LEU B 1 425 ? 43.330 -35.787 82.102 1.00 16.54 493 LEU B O 1
ATOM 13894 N N . LEU B 1 426 ? 44.234 -37.424 80.877 1.00 12.54 494 LEU B N 1
ATOM 13895 C CA . LEU B 1 426 ? 44.463 -38.278 82.043 1.00 17.09 494 LEU B CA 1
ATOM 13896 C C . LEU B 1 426 ? 45.488 -37.650 82.966 1.00 18.62 494 LEU B C 1
ATOM 13897 O O . LEU B 1 426 ? 45.388 -37.793 84.183 1.00 17.75 494 LEU B O 1
ATOM 13913 N N . GLU B 1 427 ? 46.495 -37.000 82.386 1.00 13.65 495 GLU B N 1
ATOM 13914 C CA . GLU B 1 427 ? 47.480 -36.262 83.181 1.00 15.18 495 GLU B CA 1
ATOM 13915 C C . GLU B 1 427 ? 46.793 -35.176 84.003 1.00 19.54 495 GLU B C 1
ATOM 13916 O O . GLU B 1 427 ? 47.117 -34.977 85.178 1.00 17.50 495 GLU B O 1
ATOM 13928 N N . MET B 1 428 ? 45.843 -34.471 83.391 1.00 18.02 496 MET B N 1
ATOM 13929 C CA . MET B 1 428 ? 45.101 -33.434 84.107 1.00 17.40 496 MET B CA 1
ATOM 13930 C C . MET B 1 428 ? 44.226 -34.044 85.185 1.00 19.50 496 MET B C 1
ATOM 13931 O O . MET B 1 428 ? 44.122 -33.500 86.284 1.00 16.10 496 MET B O 1
ATOM 13945 N N . TYR B 1 429 ? 43.592 -35.175 84.882 1.00 16.25 497 TYR B N 1
ATOM 13946 C CA . TYR B 1 429 ? 42.723 -35.827 85.832 1.00 17.54 497 TYR B CA 1
ATOM 13947 C C . TYR B 1 429 ? 43.526 -36.136 87.083 1.00 17.92 497 TYR B C 1
ATOM 13948 O O . TYR B 1 429 ? 43.055 -35.934 88.201 1.00 14.53 497 TYR B O 1
ATOM 13966 N N . ASN B 1 430 ? 44.741 -36.635 86.880 1.00 14.74 498 ASN B N 1
ATOM 13967 C CA . ASN B 1 430 ? 45.591 -37.083 87.989 1.00 21.10 498 ASN B CA 1
ATOM 13968 C C . ASN B 1 430 ? 46.357 -35.929 88.633 1.00 22.07 498 ASN B C 1
ATOM 13969 O O . ASN B 1 430 ? 47.016 -36.079 89.666 1.00 22.99 498 ASN B O 1
ATOM 13980 N N . GLY B 1 431 ? 46.236 -34.799 87.959 1.00 20.30 499 GLY B N 1
ATOM 13981 C CA . GLY B 1 431 ? 46.851 -33.503 88.214 1.00 22.80 499 GLY B CA 1
ATOM 13982 C C . GLY B 1 431 ? 45.940 -32.482 88.879 1.00 18.53 499 GLY B C 1
ATOM 13983 O O . GLY B 1 431 ? 45.267 -32.731 89.881 1.00 20.28 499 GLY B O 1
ATOM 13987 N N . GLU B 1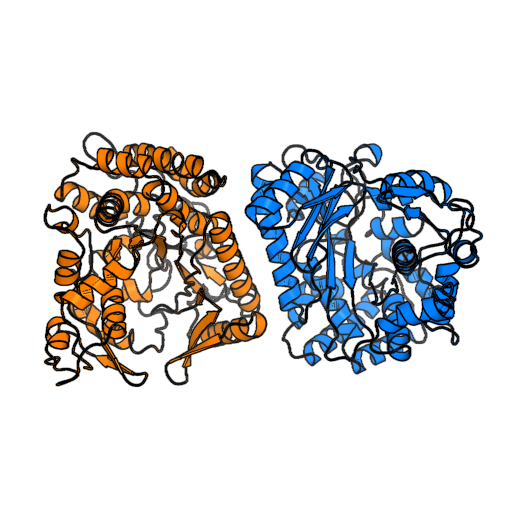 432 ? 46.040 -31.266 88.364 1.00 19.71 500 GLU B N 1
ATOM 13988 C CA . GLU B 1 432 ? 45.240 -30.121 88.822 1.00 21.14 500 GLU B CA 1
ATOM 13989 C C . GLU B 1 432 ? 43.703 -30.308 88.849 1.00 24.16 500 GLU B C 1
ATOM 13990 O O . GLU B 1 432 ? 43.026 -29.573 89.553 1.00 21.14 500 GLU B O 1
ATOM 14002 N N . TRP B 1 433 ? 43.139 -31.271 88.119 1.00 18.01 501 TRP B N 1
ATOM 14003 C CA . TRP B 1 433 ? 41.692 -31.542 88.244 1.00 15.67 501 TRP B CA 1
ATOM 14004 C C . TRP B 1 433 ? 41.321 -32.260 89.535 1.00 16.18 501 TRP B C 1
ATOM 14005 O O . TRP B 1 433 ? 40.139 -32.377 89.867 1.00 15.63 501 TRP B O 1
ATOM 14026 N N . GLY B 1 434 ? 42.309 -32.835 90.213 1.00 21.61 502 GLY B N 1
ATOM 14027 C CA . GLY B 1 434 ? 42.070 -33.524 91.471 1.00 17.70 502 GLY B CA 1
ATOM 14028 C C . GLY B 1 434 ? 41.153 -34.731 91.376 1.00 24.34 502 GLY B C 1
ATOM 14029 O O . GLY B 1 434 ? 40.311 -34.930 92.239 1.00 16.67 502 GLY B O 1
ATOM 14033 N N . GLN B 1 435 ? 41.331 -35.526 90.322 1.00 16.90 503 GLN B N 1
ATOM 14034 C CA . GLN B 1 435 ? 40.610 -36.793 90.112 1.00 13.62 503 GLN B CA 1
ATOM 14035 C C . GLN B 1 435 ? 39.114 -36.595 89.984 1.00 13.37 503 GLN B C 1
ATOM 14036 O O . GLN B 1 435 ? 38.296 -37.395 90.447 1.00 16.10 503 GLN B O 1
ATOM 14050 N N . SER B 1 436 ? 38.767 -35.507 89.330 1.00 15.13 504 SER B N 1
ATOM 14051 C CA . SER B 1 436 ? 37.387 -35.304 88.903 1.00 12.55 504 SER B CA 1
ATOM 14052 C C . SER B 1 436 ? 37.386 -35.076 87.385 1.00 8.54 504 SER B C 1
ATOM 14053 O O . SER B 1 436 ? 38.285 -34.419 86.874 1.00 12.46 504 SER B O 1
ATOM 14061 N N . VAL B 1 437 ? 36.383 -35.592 86.664 1.00 14.69 505 VAL B N 1
ATOM 14062 C CA . VAL B 1 437 ? 36.256 -35.223 85.257 1.00 14.68 505 VAL B CA 1
ATOM 14063 C C . VAL B 1 437 ? 35.579 -33.876 85.022 1.00 12.60 505 VAL B C 1
ATOM 14064 O O . VAL B 1 437 ? 35.593 -33.368 83.893 1.00 11.09 505 VAL B O 1
ATOM 14077 N N . ASP B 1 438 ? 34.987 -33.293 86.062 1.00 14.29 506 ASP B N 1
ATOM 14078 C CA . ASP B 1 438 ? 34.183 -32.080 85.868 1.00 17.52 506 ASP B CA 1
ATOM 14079 C C . ASP B 1 438 ? 34.909 -30.956 85.119 1.00 13.21 506 ASP B C 1
ATOM 14080 O O . ASP B 1 438 ? 34.299 -30.284 84.284 1.00 16.32 506 ASP B O 1
ATOM 14089 N N . PRO B 1 439 ? 36.205 -30.736 85.408 1.00 10.87 507 PRO B N 1
ATOM 14090 C CA . PRO B 1 439 ? 36.912 -29.661 84.707 1.00 14.44 507 PRO B CA 1
ATOM 14091 C C . PRO B 1 439 ? 37.030 -29.856 83.193 1.00 15.16 507 PRO B C 1
ATOM 14092 O O . PRO B 1 439 ? 37.359 -28.893 82.510 1.00 15.50 507 PRO B O 1
ATOM 14103 N N . VAL B 1 440 ? 36.810 -31.060 82.684 1.00 13.12 508 VAL B N 1
ATOM 14104 C CA . VAL B 1 440 ? 36.917 -31.261 81.240 1.00 13.10 508 VAL B CA 1
ATOM 14105 C C . VAL B 1 440 ? 35.798 -30.500 80.505 1.00 13.73 508 VAL B C 1
ATOM 14106 O O . VAL B 1 440 ? 35.925 -30.196 79.321 1.00 10.88 508 VAL B O 1
ATOM 14119 N N . PHE B 1 441 ? 34.726 -30.167 81.221 1.00 13.68 509 PHE B N 1
ATOM 14120 C CA . PHE B 1 441 ? 33.634 -29.379 80.646 1.00 12.41 509 PHE B CA 1
ATOM 14121 C C . PHE B 1 441 ? 34.013 -27.907 80.474 1.00 14.73 509 PHE B C 1
ATOM 14122 O O . PHE B 1 441 ? 33.272 -27.123 79.878 1.00 11.53 509 PHE B O 1
ATOM 14139 N N . GLN B 1 442 ? 35.166 -27.543 81.026 1.00 14.18 510 GLN B N 1
ATOM 14140 C CA A GLN B 1 442 ? 35.777 -26.235 80.769 0.50 17.67 510 GLN B CA 1
ATOM 14141 C CA B GLN B 1 442 ? 35.807 -26.248 80.803 0.50 17.74 510 GLN B CA 1
ATOM 14142 C C . GLN B 1 442 ? 36.926 -26.412 79.774 1.00 13.18 510 GLN B C 1
ATOM 14143 O O . GLN B 1 442 ? 37.006 -25.688 78.797 1.00 15.90 510 GLN B O 1
ATOM 14170 N N . GLU B 1 443 ? 37.850 -27.308 80.075 1.00 12.87 511 GLU B N 1
ATOM 14171 C CA . GLU B 1 443 ? 38.998 -27.546 79.194 1.00 11.03 511 GLU B CA 1
ATOM 14172 C C . GLU B 1 443 ? 38.612 -27.746 77.721 1.00 14.47 511 GLU B C 1
ATOM 14173 O O . GLU B 1 443 ? 39.232 -27.162 76.827 1.00 14.16 511 GLU B O 1
ATOM 14185 N N . LEU B 1 444 ? 37.630 -28.620 77.489 1.00 12.29 512 LEU B N 1
ATOM 14186 C CA . LEU B 1 444 ? 37.131 -28.991 76.147 1.00 16.30 512 LEU B CA 1
ATOM 14187 C C . LEU B 1 444 ? 35.867 -28.258 75.676 1.00 13.84 512 LEU B C 1
ATOM 14188 O O . LEU B 1 444 ? 35.181 -28.727 74.761 1.00 14.90 512 LEU B O 1
ATOM 14204 N N . LEU B 1 445 ? 35.466 -27.232 76.419 1.00 12.73 513 LEU B N 1
ATOM 14205 C CA . LEU B 1 445 ? 34.329 -26.389 76.055 1.00 13.99 513 LEU B CA 1
ATOM 14206 C C . LEU B 1 445 ? 34.580 -25.650 74.733 1.00 14.26 513 LEU B C 1
ATOM 14207 O O . LEU B 1 445 ? 35.622 -25.012 74.564 1.00 13.68 513 LEU B O 1
ATOM 14223 N N . TYR B 1 446 ? 33.628 -25.726 73.802 1.00 14.83 514 TYR B N 1
ATOM 14224 C CA . TYR B 1 446 ? 33.723 -24.990 72.540 1.00 12.67 514 TYR B CA 1
ATOM 14225 C C . TYR B 1 446 ? 33.524 -23.510 72.775 1.00 15.65 514 TYR B C 1
ATOM 14226 O O . TYR B 1 446 ? 34.158 -22.717 72.079 1.00 14.43 514 TYR B O 1
#

Nearest PDB structures (foldseek):
  2gwc-assembly1_B  TM=1.001E+00  e=4.628E-80  Brassica juncea
  1r8g-assembly1_B  TM=7.929E-01  e=6.151E-12  Escherichia coli
  1r8g-assembly1_A  TM=7.896E-01  e=1.896E-11  Escherichia coli
  1tt4-assembly1_B  TM=7.533E-01  e=3.688E-11  Salmonella enterica subsp. enterica serovar Typhimurium str. LT2
  3ig8-assembly1_A  TM=5.851E-01  e=2.721E-04  Saccharomyces cerevisiae

B-factor: mean 19.74, std 8.95, range [4.83, 74.02]

Solvent-accessible surface area: 33268 Å² total; per-residue (Å²): 112,115,123,113,73,28,62,62,103,48,0,34,55,19,0,35,78,0,44,72,52,121,121,123,22,72,1,9,5,34,1,20,0,12,8,6,34,85,130,66,24,111,14,6,111,32,116,37,0,16,96,1,0,45,29,0,6,118,28,21,122,17,108,84,51,96,43,70,117,77,9,19,2,0,102,63,79,153,36,41,3,33,1,44,5,8,3,3,0,18,2,27,9,16,66,36,77,16,1,6,46,1,0,26,20,2,31,52,4,15,26,23,2,85,20,3,0,82,104,44,34,7,6,4,0,0,0,0,3,7,0,56,29,116,80,137,28,15,29,61,5,45,9,24,68,12,72,18,13,83,90,19,0,81,141,43,20,74,36,0,36,8,21,2,12,13,10,0,21,0,7,0,20,1,13,0,46,46,76,65,12,0,29,62,3,0,59,0,0,0,2,0,1,3,0,0,3,0,1,0,0,1,0,0,0,30,82,15,126,56,34,62,39,14,0,25,7,4,54,2,24,65,53,1,3,181,46,0,23,21,8,9,81,40,0,54,69,152,84,8,6,8,92,46,0,0,39,41,0,0,80,3,23,2,1,19,3,94,59,150,40,147,63,41,63,0,25,67,40,32,0,93,63,0,30,59,16,146,0,82,27,22,111,62,78,73,9,61,99,111,7,0,47,44,6,0,56,9,0,23,1,11,0,14,0,12,102,66,4,2,1,38,2,1,0,0,0,37,90,116,25,0,3,0,1,0,0,0,0,0,0,0,2,5,22,94,98,0,0,71,41,0,29,91,57,11,82,88,15,61,83,76,38,13,81,57,0,12,64,99,0,2,64,50,0,0,99,1,88,10,123,153,20,64,0,34,86,18,1,72,78,0,10,124,26,0,55,31,0,0,110,134,50,59,92,130,0,43,20,36,0,95,34,0,44,96,11,5,152,49,2,44,0,9,0,29,70,8,35,127,46,8,87,36,145,27,62,106,42,4,55,34,0,6,142,89,16,85,31,133,144,134,65,27,61,61,103,45,0,33,55,37,0,36,64,0,48,63,47,119,122,120,21,74,2,9,5,31,1,20,0,13,8,6,31,78,129,65,27,100,13,5,109,38,117,42,0,16,90,0,0,45,8,0,6,109,29,19,124,17,114,91,54,98,33,67,121,87,9,18,2,0,94,64,73,157,34,42,2,33,1,40,5,9,4,4,0,17,3,27,11,18,65,34,74,15,1,9,45,1,0,25,20,2,33,52,4,14,23,22,2,69,28,4,1,84,100,44,28,6,7,3,0,0,0,0,3,8,0,54,32,137,64,138,51,14,25,62,4,41,20,18,54,20,69,16,10,75,89,17,1,83,143,42,20,72,38,0,34,6,19,1,10,14,10,0,22,0,7,0,18,3,12,0,47,44,77,65,11,0,29,62,3,0,59,0,0,0,1,0,1,4,0,0,4,0,1,0,0,1,0,0,0,28,61,17,128,63,30,62,38,15,0,24,7,2,54,1,22,62,56,1,3,181,48,0,22,18,9,7,82,39,0,53,75,152,84,9,6,9,91,50,0,0,40,42,0,0,84,4,25,3,1,9,3,91,58,146,36,130,48,41,60,0,27,66,38,40,0,93,63,0,30,60,13,145,0,74,27,35,112,61,61,80,9,71,93,113,9,0,41,35,6,0,34,3,0,22,1,10,0,17,0,9,82,62,3,1,2,37,2,1,1,0,0,38,90,116,25,0,2,0,1,0,0,0,0,0,0,0,2,5,20,95,96,1,0,71,43,0,29,91,56,11,83,95,11,59,86,73,37,11,80,53,0,10,65,106,1,1,68,52,0,0,99,0,78,12,126,158,27,67,0,39,86,17,1,70,74,0,13,157,34,0,53,48,0,0,107,125,52,47,87,140,0,41,24,38,0,103,34,0,43,94,12,5,156,56,2,50,0,10,0,34,59,8,40,125,45,7,98,36,146,25,56,114,40,4,59,44,0,7,133,89,14,67,34

Organism: Brassica juncea (NCBI:txid3707)

Secondary structure (DSSP, 8-state):
--SPPP-HHHHHHHHHTT---GGG--EEEEEEEEEEETTT-PBPPHHHHHHHHHHHHHHHT-EEEEETTEEEEEEETTEEEEE-TT--EEEE---BSSHHHHHHHHHHHHHHHHHHHGGGTEEEE--SB-SS--GGGS---S-HHHHHHHHHHHHH-SSHHHHHHHB-BEEEEE--SSHHHHHHHHHHHHHHHHHHHHHT--B-EETTEE-S-SBHHHHHTTSS-TTS-S--GGGGSTT-SHHHHHHHHHHSBP-EEEETTEEEE-TT-BHHHHHTT--TTSTT----HHHHHHHHTT---SEEESSSEEE--PBP--HHHHHHHHHHHHHHHSSHHHHHHHHHHHTT--HHHHHHHHHHHHHHGGGSEETTEEHHHHHHHHHHHHHHHHHHHTSS-GGGGHHHHHHHHHT--HHHHHHHHHTTTTTT-STTHHHHTB-/--PPP-HHHHHHHHHTT---GGG--EEEEEEEEEEETTT-PBPPHHHHHHHHHHHHHHHT-EEEEETTEEEEEEETTEEEEE-TT--EEEEPPPBSSHHHHHHHHHHHHHHHHHHHGGGTEEEE--SB-SS--GGGS---S-HHHHHHHHHHHHH-SSHHHHHHHB-BEEEEE--SSHHHHHHHHHHHHHHHHHHHHHT--B-EETTEE-S-SBHHHHHTTSS-GGGEE--GGGGSTT-SHHHHHHHHHTSPP-EEEETTEEEE-TT--HHHHHTT--TTSTT----HHHHHHHHTT-EESEEESSSEEE--PBP--HHHHHHHHHHHHHHHSSHHHHHHHHHHHTT--HHHHHHHHHHHHHHGGGSEETTEEHHHHHHHHHHHHHHHHHHHTSS-GGGGHHHHHHHHHT--HHHHHHHHHHTTT-S-STTHHHHTB-